Protein AF-0000000083443652 (afdb_homodimer)

Solvent-accessible surface area (backbone atoms only — not comparable to full-atom values): 72910 Å² total; per-residue (Å²): 125,75,72,61,59,56,52,53,52,51,52,49,53,51,47,50,50,49,46,50,53,53,48,50,60,57,50,59,64,58,65,67,64,69,67,85,77,68,82,63,79,66,76,68,73,77,71,80,55,88,65,65,78,68,72,81,66,88,36,38,79,45,77,55,96,65,18,32,38,30,29,36,41,83,21,50,70,29,50,38,45,69,39,74,90,41,44,60,47,72,66,53,52,65,68,66,54,56,77,68,73,74,62,78,68,75,81,45,46,48,71,64,49,57,76,60,78,91,79,51,70,69,61,56,60,67,68,55,70,59,64,73,60,50,53,52,38,54,53,52,36,63,71,63,52,78,52,66,75,44,57,54,55,50,61,64,58,48,53,56,52,52,54,46,31,76,74,41,57,84,78,49,56,38,26,53,49,17,34,53,31,32,45,48,24,51,42,29,44,39,43,50,70,62,62,60,39,42,77,74,38,54,68,66,59,48,50,50,30,52,50,41,36,57,50,23,54,55,47,28,47,50,21,37,38,75,59,40,60,75,61,28,42,71,50,30,67,54,18,53,49,31,51,49,52,55,49,60,71,73,37,77,86,21,50,64,34,50,36,53,50,48,52,53,51,49,52,40,37,49,39,42,34,43,44,42,36,34,84,80,38,86,88,43,49,53,38,54,26,46,42,39,23,40,38,42,53,47,48,52,49,50,36,43,51,34,16,56,73,58,16,50,83,59,80,88,52,74,56,62,33,59,46,53,79,46,61,38,58,57,57,90,68,58,45,86,81,37,81,67,78,67,81,59,52,58,79,88,60,85,46,66,40,41,53,46,47,46,44,41,46,36,47,53,44,35,45,53,40,51,53,55,69,57,30,59,55,86,77,52,68,67,57,50,52,50,50,50,52,52,38,52,52,35,58,63,68,48,52,76,88,52,51,75,66,55,70,83,77,39,73,86,52,55,56,68,58,53,49,51,13,49,51,47,50,48,54,50,30,51,36,43,29,60,59,18,50,82,36,29,69,53,17,78,82,35,69,89,29,39,65,28,28,51,48,19,53,49,26,27,45,52,48,34,50,49,50,44,52,48,55,59,32,37,32,92,91,35,79,32,30,82,53,37,72,76,51,53,78,72,41,51,65,55,47,41,34,28,50,46,51,51,42,48,55,48,47,53,27,56,75,69,64,60,69,75,44,72,64,56,52,52,48,51,51,37,51,54,54,34,42,65,61,29,56,68,38,39,65,67,29,72,64,28,39,50,45,45,53,51,49,49,55,46,54,46,53,55,57,53,51,58,57,59,71,60,62,77,75,69,67,77,76,78,85,73,81,79,81,69,88,71,80,89,91,72,95,69,95,82,93,81,92,79,90,92,83,92,83,86,90,84,92,83,86,90,85,85,88,91,82,87,90,86,90,78,87,77,81,84,86,69,81,82,66,75,89,63,73,86,66,63,66,68,70,69,59,127,76,73,61,59,56,54,54,53,50,50,49,51,52,49,49,52,49,48,50,51,52,50,51,59,57,50,61,64,59,64,66,63,69,68,83,76,69,82,61,78,65,78,67,72,76,72,78,55,92,64,64,78,69,72,82,65,88,35,38,78,43,79,54,94,65,18,31,39,28,29,36,41,83,20,50,70,30,48,38,46,68,39,74,88,39,45,61,48,72,66,54,52,65,69,66,54,56,77,69,72,73,60,79,69,73,81,47,46,48,73,64,50,58,77,58,78,90,78,51,72,68,61,56,60,68,68,56,70,60,65,73,59,49,52,53,38,54,53,51,36,64,72,62,51,78,52,65,74,47,58,54,56,50,59,65,58,47,52,54,51,51,53,46,32,76,75,42,56,84,77,49,54,39,27,53,49,18,34,54,30,30,46,46,23,52,41,28,43,40,44,49,69,62,63,58,39,42,77,74,38,53,68,66,58,49,51,49,30,53,50,40,36,56,51,24,56,55,48,29,46,49,21,36,38,74,58,39,62,75,62,28,42,69,50,32,68,54,18,51,50,33,50,50,52,54,47,59,70,75,37,77,87,21,49,62,36,50,36,53,50,49,51,52,52,49,53,39,37,47,41,42,33,42,44,44,37,33,84,82,38,87,86,44,48,52,39,54,24,48,43,40,23,41,37,42,53,47,49,52,50,51,37,44,50,34,16,57,73,57,16,50,84,61,80,88,50,76,57,62,33,60,44,52,79,46,61,38,56,59,57,89,68,56,44,87,81,37,81,66,78,67,81,58,52,57,80,87,58,85,46,66,40,42,51,46,47,45,44,42,47,37,48,52,43,34,44,51,39,50,53,55,69,56,31,59,56,85,78,51,68,68,57,49,52,51,50,50,51,51,39,51,50,35,58,64,66,47,51,77,87,51,51,76,67,55,71,83,76,39,72,87,51,55,58,68,58,54,49,51,12,48,52,46,51,48,56,52,30,52,36,42,28,60,59,18,49,83,34,29,69,53,17,78,82,36,69,89,29,40,65,29,26,53,48,19,54,50,28,26,45,52,48,33,50,49,49,44,53,49,54,59,32,37,34,89,91,35,80,33,30,84,54,35,74,77,50,52,79,73,41,51,65,54,48,43,34,28,50,47,52,51,43,49,55,48,48,52,28,57,76,68,64,59,71,77,44,71,66,55,53,52,48,51,52,39,50,54,54,36,41,65,62,30,56,61,34,38,72,65,29,72,66,27,40,51,45,46,52,51,49,49,56,45,54,47,50,57,56,53,50,59,57,58,68,62,64,76,73,68,67,86,77,81,82,81,84,83,87,80,86,66,94,76,88,82,91,88,82,79,92,82,89,71,90,83,80,85,90,82,90,83,91,85,90,85,86,90,78,86,84,79,84,77,85,78,87,74,78,86,83,65,80,84,62,77,88,60,73,84,63,62,67,68,69,63,49

Nearest PDB structures (foldseek):
  3w4t-assembly1_A  TM=1.484E-01  e=2.344E+00  Pyrococcus furiosus DSM 3638
  8fth-assembly1_A  TM=2.437E-01  e=9.246E+00  Thermochaetoides thermophila DSM 1495
  7a0g-assembly1_JJJ  TM=1.003E-01  e=9.627E+00  Serratia marcescens
  8fth-assembly1_A  TM=2.523E-01  e=7.714E+00  Thermochaetoides thermophila DSM 1495
  3w4t-assembly1_A  TM=1.481E-01  e=2.315E+00  Pyrococcus furiosus DSM 3638

pLDDT: mean 75.82, std 27.59, range [14.26, 98.56]

Secondary structure (DSSP, 8-state):
--SHHHHHHHHHHHHHHHHHHHHHHHHHHHTTS--TT-----------S----------EEEEETTEEEEE-TTSHHHHHHTSGGGTTHHHHHHHHS-----S----S-HHHH-------HHHHHHTSPPHHHHHHHHHHHHHH--SGGGGGS-HHHHHHHHHHHHH-GGGS-HHHHHHHHHHHHHHHHIIIIISSTTTTS-HHHHHHHHHHHHHHHHHHHHHHHHTTTTS--TTHHHHHHHHHHHHHHT-GGGHHHHHHHHHHHHHHHHHTTTTS-GGG-TTS-HHHHHHHHHHHHHHHHHHHHHHHHHT---S--GGG--PPPPPS--GGG--TT-SSPPPPPPTTS--HHHHHHHHHHHHHHHHHHHHHHT-SSPPPHHHHHHHHHHHHHHHHTS-GGGS---SGGGTTS-HHHHHHHHHHHHHHHHHHHHHHHHHHTGGGT-GGGHHHHHHHHHHHHHHHHHHHHHHHHTSTTSTTSTTHHHHHHHHHHHHHHHHHHHHHHHHHHHHHT-TTSHHHHHHHHHHHHHHHHHGGGTTT-HHHHHHHHHHHHHHHHHHHHHHHTTTTT------------------------------------------------------GGG--GGGGGGTT-/--SHHHHHHHHHHHHHHHHHHHHHHHHHHHTTS--TT-----------S----------EEEEETTEEEEE-TTSHHHHHHTSGGGTTHHHHHHHHS-----S----S-HHHH-------HHHHHHTSPPHHHHHHHHHHHHHH--SGGGGGS-HHHHHHHHHHHHH-GGGS-HHHHHHHHHHHHHHHHIIIIISSTTTTS-HHHHHHHHHHHHHHHHHHHHHHHHTTTTS--TTHHHHHHHHHHHHHHT-GGGHHHHHHHHHHHHHHHHHTTTTS-GGG-TTS-HHHHHHHHHHHHHHHHHHHHHHHHHT---S--GGG--PPPPPS--GGG--TT-SSPPPPPPTTS--HHHHHHHHHHHHHHHHHHHHHHT-SSPPPHHHHHHHHHHHHHHHHTS-GGGS---SGGGTTS-HHHHHHHHHHHHHHHHHHHHHHHHHHTGGGT-GGGHHHHHHHHHHHHHHHHHHHHHHHHTSTTSTTSTTHHHHHHHHHHHHHHHHHHHHHHHHHHHHHT-TTSHHHHHHHHHHHHHHHHHGGGTTT-HHHHHHHHHHHHHHHHHHHHHHHTTTTT-----------------------------------------------------GGGGTTGGGGGGTT-

Sequence (1274 aa):
MGTATRKIFQERIDQLESLVRSLLDKQQSKLNALSPDSVAFPMATDVAGDTDPLTYGVGSMNLENHESSYVESDHWKAILDEIGDLKGMVQQHLEDLGDPYTDPVLPGNDLFLLQTYSTTKMDIIATVPPRVVVDSMISKYFKWADMPVSLVIHRGVFFKQYEAFWEDPLSTSTMWLTILYGMMYTVAYCTLFINGDAGSLDETTASEYRSIVIISREKMIQCLRLGNYMKGAPHTIEALLAFLQTEYLQGEDTQHGCWQLTGVIIRVALKMGYHRDGSHFPIISVYEAEMRRRTWYILTQFDTASASQVGLPRIIKETQCDTAEPRNLLDNDFDDTSTVLPPARPQNEHTLAQFLVYKSRVVSVYGMICDFTTSSKQRDYEEAMRLDVLLNTAYAQKPPILELKSMQRSVLDGAELITRRIYMAMSYHHAQITLHRKFMILAKANSKYSISHTTCVNAATEMLQLHVELFEQCQPGRMLYTDRWKILSLVQSEFLLATTVLCFNLDDDIKKGLIGGKVATKSVEALERSRSVWEPQKVFSKEAQTALNTIDVVLGRLHSRSENDGADNAQPSEASVSFTSSVLADMSYGGGHSFDPPADQDRSQTEAFHSMQGSSVSTGFDAFFEMEQEWEGWLQLMGTATRKIFQERIDQLESLVRSLLDKQQSKLNALSPDSVAFPMATDVAGDTDPLTYGVGSMNLENHESSYVESDHWKAILDEIGDLKGMVQQHLEDLGDPYTDPVLPGNDLFLLQTYSTTKMDIIATVPPRVVVDSMISKYFKWADMPVSLVIHRGVFFKQYEAFWEDPLSTSTMWLTILYGMMYTVAYCTLFINGDAGSLDETTASEYRSIVIISREKMIQCLRLGNYMKGAPHTIEALLAFLQTEYLQGEDTQHGCWQLTGVIIRVALKMGYHRDGSHFPIISVYEAEMRRRTWYILTQFDTASASQVGLPRIIKETQCDTAEPRNLLDNDFDDTSTVLPPARPQNEHTLAQFLVYKSRVVSVYGMICDFTTSSKQRDYEEAMRLDVLLNTAYAQKPPILELKSMQRSVLDGAELITRRIYMAMSYHHAQITLHRKFMILAKANSKYSISHTTCVNAATEMLQLHVELFEQCQPGRMLYTDRWKILSLVQSEFLLATTVLCFNLDDDIKKGLIGGKVATKSVEALERSRSVWEPQKVFSKEAQTALNTIDVVLGRLHSRSENDGADNAQPSEASVSFTSSVLADMSYGGGHSFDPPADQDRSQTEAFHSMQGSSVSTGFDAFFEMEQEWEGWLQL

Foldseek 3Di:
DPVVVVVVVVVVVVVVVVVVVVVVVVVVVVVPPPPPPDPPPVPVPPPVDVQPCLPQFQFDWDQDPNDIATFFCLALLNLLCVLPVRNCVLVVVVVPPDVVPPPPLPLFLCLPPPDADADDLVRLLVPDDDPVVLVVLLVVLVVLPLALLCLLDQPVVLVVVVVVCVVPVVPDALLNVLLSLLSLLVSLLCCCPAQVCVVVDDPVVNVVSVVSNVSSLSSLSNSCVVNVLLPLDPNSLVSLVSNLVNLLSSADSHLVSSLVSLVSSVVSLVVNPLLEQQVVDPVAAPQRSLSSQSSVLVSLLSQLLSCNLSRHAGDDAPVSGDRDQHAQDHSVQDDPPDRDGDHGDDLVDDDSSLLSRLLSQLSNLLNVLSCQLRPSDRHDVVVLVVSVVSNVVSLVPHDPLLAADDPVVCVVPALSSNLSSVSSLLSSLLSLLSSLLSCQLVCVVPVVSVVSVVSNLVSLLVLLVVVLRLLVQCDPPHRCVSVNSVPPSSRLSSNLSSLSSLLSNLSSCLVVVVQDDPSNVSSLVSLVSSLVSLVQVCVPDSSSVSSNVSNCVSVVSVVVVVVVVPPPPVDPPDPDDPPPPDDDDDDDDDDDDDDDDDDDYDDYYDDYDDDDDDDDDDDDPDDPPDPPDDPPPVPRD/DPVVVVVVVVVVVVVVVVVVVVVVVVVVVPVVPPPPPDPPPVPVPPPVDVQPCLPQFQFDWDQDPNDIATFFCLALLNLLCVLPVRNCVLVVVVVPPDVVPPPPLPLFLCLPPPDADADDLVRLLVPDDDPVVLVVLLVVLVVLPLALLCLLDQPVVLVVVVVVCVVPVVPDALLNVLLSLLSLLVSLLCCCPAQVCVVVDDPVSNVVSVVSNVSSLSSLSNSCVVNVLLPLDPNSLVSLVSNLVNLLSSADSHLVSSLVSLVSSVVSLVVNVLLEQQVVDPVAAPQRSLSSQSSVLVSLLSQLLSCNLSNHAGDDAPVSGDRDQHAQDHSVQDDPPDRDGDHGDDLVDDDSSLLSRLLSQLSNLLNVLSCQLRPSDRHDVVVLVVSVVSNVVSLVVHDPLLAADDPVVCVVPALSSNLSSVSSLLSSLLSLLSSLLSCQLVCVVPVVSVVSVVSNLVSLLVLLVVVLRLLVQCDPPHRCVSVNSVRPSSCLSSNLSSLSSLLSNLSSCLVVVVQDDPSNVSSLVSLVSSLVSLVQVCVPDSSSVSSNVSNCVSVVSVVVVVVVVVPPPPDPDDDDDDPDPDDDDDDDDDDDDDPDDDDDDDDDDDDDDDDDDDDDDPDDSPDPPDVPDDPVPVPRD

InterPro domains:
  IPR007219 Xylanolytic transcriptional activator, regulatory domain [PF04082] (138-380)
  IPR007219 Xylanolytic transcriptional activator, regulatory domain [SM00906] (258-332)

Structure (mmCIF, N/CA/C/O backbone):
data_AF-0000000083443652-model_v1
#
loop_
_entity.id
_entity.type
_entity.pdbx_description
1 polymer 'Transcription factor domain-containing protein'
#
loop_
_atom_site.group_PDB
_atom_site.id
_atom_site.type_symbol
_atom_site.label_atom_id
_atom_site.label_alt_id
_atom_site.label_comp_id
_atom_site.label_asym_id
_atom_site.label_entity_id
_atom_site.label_seq_id
_atom_site.pdbx_PDB_ins_code
_atom_site.Cartn_x
_atom_site.Cartn_y
_atom_site.Cartn_z
_atom_site.occupancy
_atom_site.B_iso_or_equiv
_atom_site.auth_seq_id
_atom_site.auth_comp_id
_atom_site.auth_asym_id
_atom_site.auth_atom_id
_atom_site.pdbx_PDB_model_num
ATOM 1 N N . MET A 1 1 ? -48.156 -25.562 3.514 1 22.89 1 MET A N 1
ATOM 2 C CA . MET A 1 1 ? -48.625 -24.188 3.363 1 22.89 1 MET A CA 1
ATOM 3 C C . MET A 1 1 ? -47.469 -23.25 3.057 1 22.89 1 MET A C 1
ATOM 5 O O . MET A 1 1 ? -47.688 -22.094 2.688 1 22.89 1 MET A O 1
ATOM 9 N N . GLY A 1 2 ? -46.25 -23.719 3.549 1 28.42 2 GLY A N 1
ATOM 10 C CA . GLY A 1 2 ? -45.062 -22.922 3.705 1 28.42 2 GLY A CA 1
ATOM 11 C C . GLY A 1 2 ? -44.344 -22.656 2.391 1 28.42 2 GLY A C 1
ATOM 12 O O . GLY A 1 2 ? -43.281 -22 2.369 1 28.42 2 GLY A O 1
ATOM 13 N N . THR A 1 3 ? -44.594 -23.469 1.362 1 37.94 3 THR A N 1
ATOM 14 C CA . THR A 1 3 ? -43.938 -23.422 0.062 1 37.94 3 THR A CA 1
ATOM 15 C C . THR A 1 3 ? -44.375 -22.203 -0.731 1 37.94 3 THR A C 1
ATOM 17 O O . THR A 1 3 ? -43.656 -21.734 -1.618 1 37.94 3 THR A O 1
ATOM 20 N N . ALA A 1 4 ? -45.656 -21.844 -0.524 1 40.31 4 ALA A N 1
ATOM 21 C CA . ALA A 1 4 ? -46.344 -20.844 -1.345 1 40.31 4 ALA A CA 1
ATOM 22 C C . ALA A 1 4 ? -45.844 -19.438 -1.011 1 40.31 4 ALA A C 1
ATOM 24 O O . ALA A 1 4 ? -45.812 -18.562 -1.881 1 40.31 4 ALA A O 1
ATOM 25 N N . THR A 1 5 ? -45.469 -19.281 0.24 1 34.75 5 THR A N 1
ATOM 26 C CA . THR A 1 5 ? -45.156 -17.938 0.733 1 34.75 5 THR A CA 1
ATOM 27 C C . THR A 1 5 ? -43.781 -17.484 0.2 1 34.75 5 THR A C 1
ATOM 29 O O . THR A 1 5 ? -43.531 -16.297 0.088 1 34.75 5 THR A O 1
ATOM 32 N N . ARG A 1 6 ? -42.906 -18.516 -0.099 1 34.72 6 ARG A N 1
ATOM 33 C CA . ARG A 1 6 ? -41.594 -18.125 -0.578 1 34.72 6 ARG A CA 1
ATOM 34 C C . ARG A 1 6 ? -41.656 -17.609 -2.008 1 34.72 6 ARG A C 1
ATOM 36 O O . ARG A 1 6 ? -40.781 -16.844 -2.434 1 34.72 6 ARG A O 1
ATOM 43 N N . LYS A 1 7 ? -42.688 -18.125 -2.793 1 39 7 LYS A N 1
ATOM 44 C CA . LYS A 1 7 ? -42.812 -17.719 -4.188 1 39 7 LYS A CA 1
ATOM 45 C C . LYS A 1 7 ? -43.25 -16.266 -4.293 1 39 7 LYS A C 1
ATOM 47 O O . LYS A 1 7 ? -42.75 -15.523 -5.152 1 39 7 LYS A O 1
ATOM 52 N N . ILE A 1 8 ? -44.062 -15.961 -3.371 1 40.75 8 ILE A N 1
ATOM 53 C CA . ILE A 1 8 ? -44.625 -14.609 -3.416 1 40.75 8 ILE A CA 1
ATOM 54 C C . ILE A 1 8 ? -43.531 -13.594 -3.076 1 40.75 8 ILE A C 1
ATOM 56 O O . ILE A 1 8 ? -43.406 -12.555 -3.725 1 40.75 8 ILE A O 1
ATOM 60 N N . PHE A 1 9 ? -42.625 -14.047 -2.08 1 38.84 9 PHE A N 1
ATOM 61 C CA . PHE A 1 9 ? -41.594 -13.078 -1.689 1 38.84 9 PHE A CA 1
ATOM 62 C C . PHE A 1 9 ? -40.562 -12.938 -2.781 1 38.84 9 PHE A C 1
ATOM 64 O O . PHE A 1 9 ? -40.094 -11.828 -3.064 1 38.84 9 PHE A O 1
ATOM 71 N N . GLN A 1 10 ? -40.312 -13.961 -3.543 1 40.28 10 GLN A N 1
ATOM 72 C CA . GLN A 1 10 ? -39.375 -13.891 -4.652 1 40.28 10 GLN A CA 1
ATOM 73 C C . GLN A 1 10 ? -39.938 -13.07 -5.809 1 40.28 10 GLN A C 1
ATOM 75 O O . GLN A 1 10 ? -39.219 -12.289 -6.43 1 40.28 10 GLN A O 1
ATOM 80 N N . GLU A 1 11 ? -41.188 -13.141 -6.078 1 45.59 11 GLU A N 1
ATOM 81 C CA . GLU A 1 11 ? -41.812 -12.336 -7.125 1 45.59 11 GLU A CA 1
ATOM 82 C C . GLU A 1 11 ? -41.812 -10.859 -6.762 1 45.59 11 GLU A C 1
ATOM 84 O O . GLU A 1 11 ? -41.594 -10 -7.621 1 45.59 11 GLU A O 1
ATOM 89 N N . ARG A 1 12 ? -41.969 -10.648 -5.426 1 42.22 12 ARG A N 1
ATOM 90 C CA . ARG A 1 12 ? -41.938 -9.25 -4.988 1 42.22 12 ARG A CA 1
ATOM 91 C C . ARG A 1 12 ? -40.531 -8.688 -5.082 1 42.22 12 ARG A C 1
ATOM 93 O O . ARG A 1 12 ? -40.344 -7.539 -5.496 1 42.22 12 ARG A O 1
ATOM 100 N N . ILE A 1 13 ? -39.562 -9.531 -4.832 1 42.56 13 ILE A N 1
ATOM 101 C CA . ILE A 1 13 ? -38.156 -9.07 -4.953 1 42.56 13 ILE A CA 1
ATOM 102 C C . ILE A 1 13 ? -37.812 -8.867 -6.43 1 42.56 13 ILE A C 1
ATOM 104 O O . ILE A 1 13 ? -37.219 -7.855 -6.793 1 42.56 13 ILE A O 1
ATOM 108 N N . ASP A 1 14 ? -38.375 -9.68 -7.281 1 47.47 14 ASP A N 1
ATOM 109 C CA . ASP A 1 14 ? -38.156 -9.492 -8.719 1 47.47 14 ASP A CA 1
ATOM 110 C C . ASP A 1 14 ? -38.875 -8.227 -9.203 1 47.47 14 ASP A C 1
ATOM 112 O O . ASP A 1 14 ? -38.312 -7.477 -10.016 1 47.47 14 ASP A O 1
ATOM 116 N N . GLN A 1 15 ? -40.031 -7.969 -8.711 1 47.75 15 GLN A N 1
ATOM 117 C CA . GLN A 1 15 ? -40.75 -6.773 -9.102 1 47.75 15 GLN A CA 1
ATOM 118 C C . GLN A 1 15 ? -40.094 -5.512 -8.57 1 47.75 15 GLN A C 1
ATOM 120 O O . GLN A 1 15 ? -39.969 -4.516 -9.289 1 47.75 15 GLN A O 1
ATOM 125 N N . LEU A 1 16 ? -39.625 -5.637 -7.316 1 43.16 16 LEU A N 1
ATOM 126 C CA . LEU A 1 16 ? -38.938 -4.469 -6.766 1 43.16 16 LEU A CA 1
ATOM 127 C C . LEU A 1 16 ? -37.594 -4.227 -7.473 1 43.16 16 LEU A C 1
ATOM 129 O O . LEU A 1 16 ? -37.25 -3.084 -7.773 1 43.16 16 LEU A O 1
ATOM 133 N N . GLU A 1 17 ? -37 -5.25 -7.922 1 42.5 17 GLU A N 1
ATOM 134 C CA . GLU A 1 17 ? -35.781 -5.098 -8.711 1 42.5 17 GLU A CA 1
ATOM 135 C C . GLU A 1 17 ? -36.062 -4.551 -10.102 1 42.5 17 GLU A C 1
ATOM 137 O O . GLU A 1 17 ? -35.344 -3.711 -10.617 1 42.5 17 GLU A O 1
ATOM 142 N N . SER A 1 18 ? -37.156 -4.961 -10.633 1 44.72 18 SER A N 1
ATOM 143 C CA . SER A 1 18 ? -37.594 -4.379 -11.898 1 44.72 18 SER A CA 1
ATOM 144 C C . SER A 1 18 ? -37.969 -2.912 -11.734 1 44.72 18 SER A C 1
ATOM 146 O O . SER A 1 18 ? -37.688 -2.084 -12.594 1 44.72 18 SER A O 1
ATOM 148 N N . LEU A 1 19 ? -38.656 -2.643 -10.617 1 41.88 19 LEU A N 1
ATOM 149 C CA . LEU A 1 19 ? -39.031 -1.259 -10.359 1 41.88 19 LEU A CA 1
ATOM 150 C C . LEU A 1 19 ? -37.812 -0.399 -10.078 1 41.88 19 LEU A C 1
ATOM 152 O O . LEU A 1 19 ? -37.688 0.726 -10.57 1 41.88 19 LEU A O 1
ATOM 156 N N . VAL A 1 20 ? -36.906 -0.936 -9.367 1 40.09 20 VAL A N 1
ATOM 157 C CA . VAL A 1 20 ? -35.688 -0.189 -9.109 1 40.09 20 VAL A CA 1
ATOM 158 C C . VAL A 1 20 ? -34.906 -0.02 -10.414 1 40.09 20 VAL A C 1
ATOM 160 O O . VAL A 1 20 ? -34.375 1.059 -10.688 1 40.09 20 VAL A O 1
ATOM 163 N N . ARG A 1 21 ? -34.906 -0.951 -11.328 1 41.44 21 ARG A N 1
ATOM 164 C CA . ARG A 1 21 ? -34.312 -0.77 -12.648 1 41.44 21 ARG A CA 1
ATOM 165 C C . ARG A 1 21 ? -35.062 0.299 -13.438 1 41.44 21 ARG A C 1
ATOM 167 O O . ARG A 1 21 ? -34.438 1.138 -14.094 1 41.44 21 ARG A O 1
ATOM 174 N N . SER A 1 22 ? -36.344 0.286 -13.367 1 42.5 22 SER A N 1
ATOM 175 C CA . SER A 1 22 ? -37.125 1.284 -14.086 1 42.5 22 SER A CA 1
ATOM 176 C C . SER A 1 22 ? -36.969 2.67 -13.469 1 42.5 22 SER A C 1
ATOM 178 O O . SER A 1 22 ? -36.969 3.674 -14.188 1 42.5 22 SER A O 1
ATOM 180 N N . LEU A 1 23 ? -36.906 2.721 -12.172 1 37.34 23 LEU A N 1
ATOM 181 C CA . LEU A 1 23 ? -36.719 4.02 -11.539 1 37.34 23 LEU A CA 1
ATOM 182 C C . LEU A 1 23 ? -35.281 4.52 -11.734 1 37.34 23 LEU A C 1
ATOM 184 O O . LEU A 1 23 ? -35.062 5.719 -11.914 1 37.34 23 LEU A O 1
ATOM 188 N N . LEU A 1 24 ? -34.406 3.674 -11.797 1 35.72 24 LEU A N 1
ATOM 189 C CA . LEU A 1 24 ? -33.031 4.07 -12.117 1 35.72 24 LEU A CA 1
ATOM 190 C C . LEU A 1 24 ? -32.906 4.562 -13.555 1 35.72 24 LEU A C 1
ATOM 192 O O . LEU A 1 24 ? -32.188 5.52 -13.836 1 35.72 24 LEU A O 1
ATOM 196 N N . ASP A 1 25 ? -33.625 4.066 -14.469 1 36.25 25 ASP A N 1
ATOM 197 C CA . ASP A 1 25 ? -33.688 4.598 -15.828 1 36.25 25 ASP A CA 1
ATOM 198 C C . ASP A 1 25 ? -34.25 6.004 -15.844 1 36.25 25 ASP A C 1
ATOM 200 O O . ASP A 1 25 ? -33.844 6.852 -16.625 1 36.25 25 ASP A O 1
ATOM 204 N N . LYS A 1 26 ? -35.281 6.301 -15.094 1 36.62 26 LYS A N 1
ATOM 205 C CA . LYS A 1 26 ? -35.875 7.637 -15.117 1 36.62 26 LYS A CA 1
ATOM 206 C C . LYS A 1 26 ? -35 8.648 -14.414 1 36.62 26 LYS A C 1
ATOM 208 O O . LYS A 1 26 ? -35 9.836 -14.766 1 36.62 26 LYS A O 1
ATOM 213 N N . GLN A 1 27 ? -34.375 8.242 -13.281 1 32.72 27 GLN A N 1
ATOM 214 C CA . GLN A 1 27 ? -33.531 9.203 -12.594 1 32.72 27 GLN A CA 1
ATOM 215 C C . GLN A 1 27 ? -32.219 9.461 -13.367 1 32.72 27 GLN A C 1
ATOM 217 O O . GLN A 1 27 ? -31.531 10.438 -13.109 1 32.72 27 GLN A O 1
ATOM 222 N N . GLN A 1 28 ? -31.766 8.648 -14.25 1 34.38 28 GLN A N 1
ATOM 223 C CA . GLN A 1 28 ? -30.656 9.023 -15.109 1 34.38 28 GLN A CA 1
ATOM 224 C C . GLN A 1 28 ? -31.016 10.227 -15.984 1 34.38 28 GLN A C 1
ATOM 226 O O . GLN A 1 28 ? -30.125 10.93 -16.469 1 34.38 28 GLN A O 1
ATOM 231 N N . SER A 1 29 ? -32.219 10.383 -16.344 1 31.92 29 SER A N 1
ATOM 232 C CA . SER A 1 29 ? -32.531 11.547 -17.156 1 31.92 29 SER A CA 1
ATOM 233 C C . SER A 1 29 ? -32.406 12.836 -16.344 1 31.92 29 SER A C 1
ATOM 235 O O . SER A 1 29 ? -32.062 13.883 -16.891 1 31.92 29 SER A O 1
ATOM 237 N N . LYS A 1 30 ? -32.875 12.891 -15.125 1 30.58 30 LYS A N 1
ATOM 238 C CA . LYS A 1 30 ? -32.844 14.156 -14.391 1 30.58 30 LYS A CA 1
ATOM 239 C C . LYS A 1 30 ? -31.453 14.398 -13.805 1 30.58 30 LYS A C 1
ATOM 241 O O . LYS A 1 30 ? -31.188 15.445 -13.211 1 30.58 30 LYS A O 1
ATOM 246 N N . LEU A 1 31 ? -30.703 13.383 -13.523 1 30.8 31 LEU A N 1
ATOM 247 C CA . LEU A 1 31 ? -29.422 13.719 -12.906 1 30.8 31 LEU A CA 1
ATOM 248 C C . LEU A 1 31 ? -28.531 14.477 -13.891 1 30.8 31 LEU A C 1
ATOM 250 O O . LEU A 1 31 ? -27.375 14.781 -13.578 1 30.8 31 LEU A O 1
ATOM 254 N N . ASN A 1 32 ? -28.922 14.586 -15.148 1 27.59 32 ASN A N 1
ATOM 255 C CA . ASN A 1 32 ? -28.141 15.508 -15.953 1 27.59 32 ASN A CA 1
ATOM 256 C C . ASN A 1 32 ? -28.25 16.938 -15.445 1 27.59 32 ASN A C 1
ATOM 258 O O . ASN A 1 32 ? -27.906 17.891 -16.156 1 27.59 32 ASN A O 1
ATOM 262 N N . ALA A 1 33 ? -29.219 17.266 -14.656 1 28.06 33 ALA A N 1
ATOM 263 C CA . ALA A 1 33 ? -29.25 18.688 -14.32 1 28.06 33 ALA A CA 1
ATOM 264 C C . ALA A 1 33 ? -28.078 19.047 -13.406 1 28.06 33 ALA A C 1
ATOM 266 O O . ALA A 1 33 ? -27.984 18.547 -12.281 1 28.06 33 ALA A O 1
ATOM 267 N N . LEU A 1 34 ? -26.875 19.469 -13.898 1 28.08 34 LEU A N 1
ATOM 268 C CA . LEU A 1 34 ? -25.672 20.125 -13.422 1 28.08 34 LEU A CA 1
ATOM 269 C C . LEU A 1 34 ? -25.984 21.109 -12.305 1 28.08 34 LEU A C 1
ATOM 271 O O . LEU A 1 34 ? -26.734 22.078 -12.508 1 28.08 34 LEU A O 1
ATOM 275 N N . SER A 1 35 ? -26.203 20.609 -11.18 1 27.59 35 SER A N 1
ATOM 276 C CA . SER A 1 35 ? -26.109 21.797 -10.336 1 27.59 35 SER A CA 1
ATOM 277 C C . SER A 1 35 ? -24.859 22.609 -10.648 1 27.59 35 SER A C 1
ATOM 279 O O . SER A 1 35 ? -23.812 22.031 -10.984 1 27.59 35 SER A O 1
ATOM 281 N N . PRO A 1 36 ? -24.922 23.969 -10.977 1 28.89 36 PRO A N 1
ATOM 282 C CA . PRO A 1 36 ? -23.844 24.875 -11.391 1 28.89 36 PRO A CA 1
ATOM 283 C C . PRO A 1 36 ? -22.547 24.656 -10.617 1 28.89 36 PRO A C 1
ATOM 285 O O . PRO A 1 36 ? -21.469 24.906 -11.141 1 28.89 36 PRO A O 1
ATOM 288 N N . ASP A 1 37 ? -22.625 24.516 -9.273 1 28.62 37 ASP A N 1
ATOM 289 C CA . ASP A 1 37 ? -21.516 25.016 -8.469 1 28.62 37 ASP A CA 1
ATOM 290 C C . ASP A 1 37 ? -20.391 23.969 -8.375 1 28.62 37 ASP A C 1
ATOM 292 O O . ASP A 1 37 ? -19.422 24.156 -7.645 1 28.62 37 ASP A O 1
ATOM 296 N N . SER A 1 38 ? -20.672 22.656 -8.531 1 30.52 38 SER A N 1
ATOM 297 C CA . SER A 1 38 ? -19.562 21.797 -8.109 1 30.52 38 SER A CA 1
ATOM 298 C C . SER A 1 38 ? -18.469 21.734 -9.18 1 30.52 38 SER A C 1
ATOM 300 O O . SER A 1 38 ? -18.766 21.531 -10.359 1 30.52 38 SER A O 1
ATOM 302 N N . VAL A 1 39 ? -17.406 22.453 -9.047 1 28.81 39 VAL A N 1
ATOM 303 C CA . VAL A 1 39 ? -16.219 22.438 -9.906 1 28.81 39 VAL A CA 1
ATOM 304 C C . VAL A 1 39 ? -15.82 20.984 -10.195 1 28.81 39 VAL A C 1
ATOM 306 O O . VAL A 1 39 ? -15.094 20.375 -9.406 1 28.81 39 VAL A O 1
ATOM 309 N N . ALA A 1 40 ? -16.547 20.016 -10.359 1 31.77 40 ALA A N 1
ATOM 310 C CA . ALA A 1 40 ? -16.031 18.797 -11 1 31.77 40 ALA A CA 1
ATOM 311 C C . ALA A 1 40 ? -15.219 19.141 -12.242 1 31.77 40 ALA A C 1
ATOM 313 O O . ALA A 1 40 ? -15.625 19.984 -13.047 1 31.77 40 ALA A O 1
ATOM 314 N N . PHE A 1 41 ? -13.914 19.078 -12.312 1 29.55 41 PHE A N 1
ATOM 315 C CA . PHE A 1 41 ? -13.102 19.234 -13.516 1 29.55 41 PHE A CA 1
ATOM 316 C C . PHE A 1 41 ? -13.812 18.625 -14.727 1 29.55 41 PHE A C 1
ATOM 318 O O . PHE A 1 41 ? -14.32 17.5 -14.656 1 29.55 41 PHE A O 1
ATOM 325 N N . PRO A 1 42 ? -14.414 19.391 -15.531 1 33.53 42 PRO A N 1
ATOM 326 C CA . PRO A 1 42 ? -14.969 18.984 -16.828 1 33.53 42 PRO A CA 1
ATOM 327 C C . PRO A 1 42 ? -14 18.109 -17.625 1 33.53 42 PRO A C 1
ATOM 329 O O . PRO A 1 42 ? -14.109 18.047 -18.859 1 33.53 42 PRO A O 1
ATOM 332 N N . MET A 1 43 ? -12.969 17.594 -17.062 1 31.3 43 MET A N 1
ATOM 333 C CA . MET A 1 43 ? -12.227 16.953 -18.141 1 31.3 43 MET A CA 1
ATOM 334 C C . MET A 1 43 ? -13.102 15.945 -18.875 1 31.3 43 MET A C 1
ATOM 336 O O . MET A 1 43 ? -12.602 15.078 -19.594 1 31.3 43 MET A O 1
ATOM 340 N N . ALA A 1 44 ? -14.297 15.68 -18.375 1 30.27 44 ALA A N 1
ATOM 341 C CA . ALA A 1 44 ? -14.969 14.711 -19.234 1 30.27 44 ALA A CA 1
ATOM 342 C C . ALA A 1 44 ? -15.305 15.328 -20.594 1 30.27 44 ALA A C 1
ATOM 344 O O . ALA A 1 44 ? -16.094 16.266 -20.672 1 30.27 44 ALA A O 1
ATOM 345 N N . THR A 1 45 ? -14.344 15.445 -21.531 1 30.78 45 THR A N 1
ATOM 346 C CA . THR A 1 45 ? -14.758 15.609 -22.906 1 30.78 45 THR A CA 1
ATOM 347 C C . THR A 1 45 ? -15.984 14.75 -23.219 1 30.78 45 THR A C 1
ATOM 349 O O . THR A 1 45 ? -15.984 13.547 -22.969 1 30.78 45 THR A O 1
ATOM 352 N N . ASP A 1 46 ? -17.094 15.336 -23.297 1 32.16 46 ASP A N 1
ATOM 353 C CA . ASP A 1 46 ? -18.328 14.836 -23.875 1 32.16 46 ASP A CA 1
ATOM 354 C C . ASP A 1 46 ? -18.078 14.25 -25.266 1 32.16 46 ASP A C 1
ATOM 356 O O . ASP A 1 46 ? -18.234 14.945 -26.281 1 32.16 46 ASP A O 1
ATOM 360 N N . VAL A 1 47 ? -17.125 13.547 -25.625 1 31.14 47 VAL A N 1
ATOM 361 C CA . VAL A 1 47 ? -17.359 12.922 -26.938 1 31.14 47 VAL A CA 1
ATOM 362 C C . VAL A 1 47 ? -18.672 12.141 -26.891 1 31.14 47 VAL A C 1
ATOM 364 O O . VAL A 1 47 ? -18.781 11.141 -26.188 1 31.14 47 VAL A O 1
ATOM 367 N N . ALA A 1 48 ? -19.812 12.719 -27.203 1 32.19 48 ALA A N 1
ATOM 368 C CA . ALA A 1 48 ? -21.125 12.172 -27.531 1 32.19 48 ALA A CA 1
ATOM 369 C C . ALA A 1 48 ? -21 10.953 -28.438 1 32.19 48 ALA A C 1
ATOM 371 O O . ALA A 1 48 ? -21.641 10.883 -29.484 1 32.19 48 ALA A O 1
ATOM 372 N N . GLY A 1 49 ? -19.766 10.375 -28.703 1 31.31 49 GLY A N 1
ATOM 373 C CA . GLY A 1 49 ? -19.953 9.18 -29.5 1 31.31 49 GLY A CA 1
ATOM 374 C C . GLY A 1 49 ? -20.938 8.195 -28.891 1 31.31 49 GLY A C 1
ATOM 375 O O . GLY A 1 49 ? -21.25 8.289 -27.703 1 31.31 49 GLY A O 1
ATOM 376 N N . ASP A 1 50 ? -21.688 7.473 -29.672 1 35.25 50 ASP A N 1
ATOM 377 C CA . ASP A 1 50 ? -22.5 6.312 -29.328 1 35.25 50 ASP A CA 1
ATOM 378 C C . ASP A 1 50 ? -21.875 5.539 -28.156 1 35.25 50 ASP A C 1
ATOM 380 O O . ASP A 1 50 ? -21.078 4.625 -28.375 1 35.25 50 ASP A O 1
ATOM 384 N N . THR A 1 51 ? -21.438 6.27 -27.234 1 39.34 51 THR A N 1
ATOM 385 C CA . THR A 1 51 ? -20.812 5.617 -26.078 1 39.34 51 THR A CA 1
ATOM 386 C C . THR A 1 51 ? -21.719 4.508 -25.547 1 39.34 51 THR A C 1
ATOM 388 O O . THR A 1 51 ? -22.844 4.77 -25.109 1 39.34 51 THR A O 1
ATOM 391 N N . ASP A 1 52 ? -21.734 3.42 -26.125 1 41.19 52 ASP A N 1
ATOM 392 C CA . ASP A 1 52 ? -22.344 2.211 -25.578 1 41.19 52 ASP A CA 1
ATOM 393 C C . ASP A 1 52 ? -22.281 2.207 -24.047 1 41.19 52 ASP A C 1
ATOM 395 O O . ASP A 1 52 ? -21.281 2.602 -23.469 1 41.19 52 ASP A O 1
ATOM 399 N N . PRO A 1 53 ? -23.375 2.281 -23.438 1 45.03 53 PRO A N 1
ATOM 400 C CA . PRO A 1 53 ? -23.422 2.271 -21.969 1 45.03 53 PRO A CA 1
ATOM 401 C C . PRO A 1 53 ? -22.469 1.25 -21.359 1 45.03 53 PRO A C 1
ATOM 403 O O . PRO A 1 53 ? -22.828 0.083 -21.188 1 45.03 53 PRO A O 1
ATOM 406 N N . LEU A 1 54 ? -21.297 1.265 -21.812 1 50.06 54 LEU A N 1
ATOM 407 C CA . LEU A 1 54 ? -20.422 0.371 -21.078 1 50.06 54 LEU A CA 1
ATOM 408 C C . LEU A 1 54 ? -20.703 0.453 -19.578 1 50.06 54 LEU A C 1
ATOM 410 O O . LEU A 1 54 ? -20.656 1.535 -18.984 1 50.06 54 LEU A O 1
ATOM 414 N N . THR A 1 55 ? -21.609 -0.382 -19.156 1 50.06 55 THR A N 1
ATOM 415 C CA . THR A 1 55 ? -22.078 -0.496 -17.781 1 50.06 55 THR A CA 1
ATOM 416 C C . THR A 1 55 ? -20.906 -0.478 -16.812 1 50.06 55 THR A C 1
ATOM 418 O O . THR A 1 55 ? -19.906 -1.186 -17 1 50.06 55 THR A O 1
ATOM 421 N N . TYR A 1 56 ? -20.719 0.545 -16.141 1 56.19 56 TYR A N 1
ATOM 422 C CA . TYR A 1 56 ? -19.906 0.762 -14.953 1 56.19 56 TYR A CA 1
ATOM 423 C C . TYR A 1 56 ? -20.078 -0.386 -13.961 1 56.19 56 TYR A C 1
ATOM 425 O O . TYR A 1 56 ? -21.188 -0.662 -13.5 1 56.19 56 TYR A O 1
ATOM 433 N N . GLY A 1 57 ? -19.094 -1.418 -13.969 1 67.25 57 GLY A N 1
ATOM 434 C CA . GLY A 1 57 ? -19.172 -2.484 -12.984 1 67.25 57 GLY A CA 1
ATOM 435 C C . GLY A 1 57 ? -18.516 -2.125 -11.664 1 67.25 57 GLY A C 1
ATOM 436 O O . GLY A 1 57 ? -17.312 -1.9 -11.609 1 67.25 57 GLY A O 1
ATOM 437 N N . VAL A 1 58 ? -19.328 -1.838 -10.555 1 74.44 58 VAL A N 1
ATOM 438 C CA . VAL A 1 58 ? -18.859 -1.336 -9.266 1 74.44 58 VAL A CA 1
ATOM 439 C C . VAL A 1 58 ? -18.281 -2.486 -8.445 1 74.44 58 VAL A C 1
ATOM 441 O O . VAL A 1 58 ? -17.672 -2.264 -7.395 1 74.44 58 VAL A O 1
ATOM 444 N N . GLY A 1 59 ? -18.344 -3.701 -8.844 1 86.75 59 GLY A N 1
ATOM 445 C CA . GLY A 1 59 ? -17.844 -4.805 -8.031 1 86.75 59 GLY A CA 1
ATOM 446 C C . GLY A 1 59 ? -18.906 -5.371 -7.102 1 86.75 59 GLY A C 1
ATOM 447 O O . GLY A 1 59 ? -20.109 -5.223 -7.352 1 86.75 59 GLY A O 1
ATOM 448 N N . SER A 1 60 ? -18.422 -6.098 -6.113 1 89.06 60 SER A N 1
ATOM 449 C CA . SER A 1 60 ? -19.344 -6.754 -5.191 1 89.06 60 SER A CA 1
ATOM 450 C C . SER A 1 60 ? -18.906 -6.551 -3.742 1 89.06 60 SER A C 1
ATOM 452 O O . SER A 1 60 ? -17.719 -6.609 -3.426 1 89.06 60 SER A O 1
ATOM 454 N N . MET A 1 61 ? -19.906 -6.176 -2.896 1 88.94 61 MET A N 1
ATOM 455 C CA . MET A 1 61 ? -19.688 -6.012 -1.462 1 88.94 61 MET A CA 1
ATOM 456 C C . MET A 1 61 ? -20.375 -7.117 -0.675 1 88.94 61 MET A C 1
ATOM 458 O O . MET A 1 61 ? -21.516 -7.473 -0.973 1 88.94 61 MET A O 1
ATOM 462 N N . ASN A 1 62 ? -19.594 -7.652 0.198 1 85.44 62 ASN A N 1
ATOM 463 C CA . ASN A 1 62 ? -20.141 -8.703 1.047 1 85.44 62 ASN A CA 1
ATOM 464 C C . ASN A 1 62 ? -20.031 -8.352 2.527 1 85.44 62 ASN A C 1
ATOM 466 O O . ASN A 1 62 ? -19 -7.816 2.959 1 85.44 62 ASN A O 1
ATOM 470 N N . LEU A 1 63 ? -21.141 -8.477 3.254 1 80.75 63 LEU A N 1
ATOM 471 C CA . LEU A 1 63 ? -21.156 -8.305 4.703 1 80.75 63 LEU A CA 1
ATOM 472 C C . LEU A 1 63 ? -21.406 -9.633 5.406 1 80.75 63 LEU A C 1
ATOM 474 O O . LEU A 1 63 ? -22.484 -10.227 5.25 1 80.75 63 LEU A O 1
ATOM 478 N N . GLU A 1 64 ? -20.312 -10.211 5.883 1 74.06 64 GLU A N 1
ATOM 479 C CA . GLU A 1 64 ? -20.422 -11.461 6.633 1 74.06 64 GLU A CA 1
ATOM 480 C C . GLU A 1 64 ? -19.969 -11.281 8.078 1 74.06 64 GLU A C 1
ATOM 482 O O . GLU A 1 64 ? -18.844 -10.844 8.328 1 74.06 64 GLU A O 1
ATOM 487 N N . ASN A 1 65 ? -20.703 -11.703 9.07 1 72.31 65 ASN A N 1
ATOM 488 C CA . ASN A 1 65 ? -20.375 -11.586 10.492 1 72.31 65 ASN A CA 1
ATOM 489 C C . ASN A 1 65 ? -19.906 -10.18 10.844 1 72.31 65 ASN A C 1
ATOM 491 O O . ASN A 1 65 ? -18.875 -10.016 11.508 1 72.31 65 ASN A O 1
ATOM 495 N N . HIS A 1 66 ? -20.484 -9.234 10.273 1 77.38 66 HIS A N 1
ATOM 496 C CA . HIS A 1 66 ? -20.25 -7.816 10.516 1 77.38 66 HIS A CA 1
ATOM 497 C C . HIS A 1 66 ? -18.922 -7.359 9.914 1 77.38 66 HIS A C 1
ATOM 499 O O . HIS A 1 66 ? -18.469 -6.246 10.18 1 77.38 66 HIS A O 1
ATOM 505 N N . GLU A 1 67 ? -18.344 -8.281 9.141 1 85.25 67 GLU A N 1
ATOM 506 C CA . GLU A 1 67 ? -17.125 -7.926 8.438 1 85.25 67 GLU A CA 1
ATOM 507 C C . GLU A 1 67 ? -17.406 -7.555 6.984 1 85.25 67 GLU A C 1
ATOM 509 O O . GLU A 1 67 ? -18.203 -8.211 6.316 1 85.25 67 GLU A O 1
ATOM 514 N N . SER A 1 68 ? -16.859 -6.461 6.633 1 88.44 68 SER A N 1
ATOM 515 C CA . SER A 1 68 ? -17.062 -5.996 5.27 1 88.44 68 SER A CA 1
ATOM 516 C C . SER A 1 68 ? -15.906 -6.402 4.363 1 88.44 68 SER A C 1
ATOM 518 O O . SER A 1 68 ? -14.742 -6.316 4.758 1 88.44 68 SER A O 1
ATOM 520 N N . SER A 1 69 ? -16.25 -6.988 3.254 1 90.12 69 SER A N 1
ATOM 521 C CA . SER A 1 69 ? -15.258 -7.332 2.238 1 90.12 69 SER A CA 1
ATOM 522 C C . SER A 1 69 ? -15.734 -6.93 0.846 1 90.12 69 SER A C 1
ATOM 524 O O . SER A 1 69 ? -16.922 -7.012 0.544 1 90.12 69 SER A O 1
ATOM 526 N N . TYR A 1 70 ? -14.898 -6.445 0.076 1 93.19 70 TYR A N 1
ATOM 527 C CA . TYR A 1 70 ? -15.18 -5.961 -1.27 1 93.19 70 TYR A CA 1
ATOM 528 C C . TYR A 1 70 ? -14.273 -6.629 -2.295 1 93.19 70 TYR A C 1
ATOM 530 O O . TYR A 1 70 ? -13.133 -6.965 -1.994 1 93.19 70 TYR A O 1
ATOM 538 N N . VAL A 1 71 ? -14.805 -6.875 -3.486 1 92.75 71 VAL A N 1
ATOM 539 C CA . VAL A 1 71 ? -14.008 -7.324 -4.621 1 92.75 71 VAL A CA 1
ATOM 540 C C . VAL A 1 71 ? -14.375 -6.516 -5.863 1 92.75 71 VAL A C 1
ATOM 542 O O . VAL A 1 71 ? -15.531 -6.137 -6.047 1 92.75 71 VAL A O 1
ATOM 545 N N . GLU A 1 72 ? -13.398 -6.266 -6.723 1 92.81 72 GLU A N 1
ATOM 546 C CA . GLU A 1 72 ? -13.602 -5.527 -7.965 1 92.81 72 GLU A CA 1
ATOM 547 C C . GLU A 1 72 ? -14.469 -6.316 -8.938 1 92.81 72 GLU A C 1
ATOM 549 O O . GLU A 1 72 ? -14.664 -7.523 -8.773 1 92.81 72 GLU A O 1
ATOM 554 N N . SER A 1 73 ? -14.969 -5.668 -9.945 1 88.06 73 SER A N 1
ATOM 555 C CA . SER A 1 73 ? -15.953 -6.227 -10.875 1 88.06 73 SER A CA 1
ATOM 556 C C . SER A 1 73 ? -15.336 -7.332 -11.727 1 88.06 73 SER A C 1
ATOM 558 O O . SER A 1 73 ? -16.047 -8.172 -12.273 1 88.06 73 SER A O 1
ATOM 560 N N . ASP A 1 74 ? -14.016 -7.363 -11.812 1 88.69 74 ASP A N 1
ATOM 561 C CA . ASP A 1 74 ? -13.367 -8.359 -12.672 1 88.69 74 ASP A CA 1
ATOM 562 C C . ASP A 1 74 ? -13.086 -9.648 -11.898 1 88.69 74 ASP A C 1
ATOM 564 O O . ASP A 1 74 ? -12.688 -10.648 -12.484 1 88.69 74 ASP A O 1
ATOM 568 N N . HIS A 1 75 ? -13.336 -9.641 -10.648 1 91.12 75 HIS A N 1
ATOM 569 C CA . HIS A 1 75 ? -13.133 -10.82 -9.812 1 91.12 75 HIS A CA 1
ATOM 570 C C . HIS A 1 75 ? -14.25 -11.844 -10.008 1 91.12 75 HIS A C 1
ATOM 572 O O . HIS A 1 75 ? -15.406 -11.461 -10.234 1 91.12 75 HIS A O 1
ATOM 578 N N . TRP A 1 76 ? -13.938 -13.078 -9.945 1 89.62 76 TRP A N 1
ATOM 579 C CA . TRP A 1 76 ? -14.898 -14.133 -10.227 1 89.62 76 TRP A CA 1
ATOM 580 C C . TRP A 1 76 ? -16.109 -14.031 -9.305 1 89.62 76 TRP A C 1
ATOM 582 O O . TRP A 1 76 ? -17.234 -14.312 -9.719 1 89.62 76 TRP A O 1
ATOM 592 N N . LYS A 1 77 ? -15.938 -13.617 -8.039 1 88.12 77 LYS A N 1
ATOM 593 C CA . LYS A 1 77 ? -17.047 -13.477 -7.102 1 88.12 77 LYS A CA 1
ATOM 594 C C . LYS A 1 77 ? -18.062 -12.461 -7.609 1 88.12 77 LYS A C 1
ATOM 596 O O . LYS A 1 77 ? -19.281 -12.672 -7.488 1 88.12 77 LYS A O 1
ATOM 601 N N . ALA A 1 78 ? -17.578 -11.375 -8.117 1 89.56 78 ALA A N 1
ATOM 602 C CA . ALA A 1 78 ? -18.453 -10.344 -8.656 1 89.56 78 ALA A CA 1
ATOM 603 C C . ALA A 1 78 ? -19.172 -10.836 -9.914 1 89.56 78 ALA A C 1
ATOM 605 O O . ALA A 1 78 ? -20.344 -10.523 -10.141 1 89.56 78 ALA A O 1
ATOM 606 N N . ILE A 1 79 ? -18.5 -11.578 -10.719 1 88.31 79 ILE A N 1
ATOM 607 C CA . ILE A 1 79 ? -19.078 -12.125 -11.938 1 88.31 79 ILE A CA 1
ATOM 608 C C . ILE A 1 79 ? -20.188 -13.125 -11.586 1 88.31 79 ILE A C 1
ATOM 610 O O . ILE A 1 79 ? -21.234 -13.148 -12.227 1 88.31 79 ILE A O 1
ATOM 614 N N . LEU A 1 80 ? -19.953 -13.906 -10.57 1 88.19 80 LEU A N 1
ATOM 615 C CA . LEU A 1 80 ? -20.938 -14.883 -10.125 1 88.19 80 LEU A CA 1
ATOM 616 C C . LEU A 1 80 ? -22.219 -14.195 -9.672 1 88.19 80 LEU A C 1
ATOM 618 O O . LEU A 1 80 ? -23.312 -14.711 -9.891 1 88.19 80 LEU A O 1
ATOM 622 N N . ASP A 1 81 ? -22.094 -13.055 -9.094 1 83.69 81 ASP A N 1
ATOM 623 C CA . ASP A 1 81 ? -23.234 -12.297 -8.617 1 83.69 81 ASP A CA 1
ATOM 624 C C . ASP A 1 81 ? -24.109 -11.828 -9.781 1 83.69 81 ASP A C 1
ATOM 626 O O . ASP A 1 81 ? -25.297 -11.539 -9.609 1 83.69 81 ASP A O 1
ATOM 630 N N . GLU A 1 82 ? -23.547 -11.797 -10.922 1 82.06 82 GLU A N 1
ATOM 631 C CA . GLU A 1 82 ? -24.281 -11.367 -12.102 1 82.06 82 GLU A CA 1
ATOM 632 C C . GLU A 1 82 ? -25.062 -12.523 -12.719 1 82.06 82 GLU A C 1
ATOM 634 O O . GLU A 1 82 ? -25.953 -12.312 -13.547 1 82.06 82 GLU A O 1
ATOM 639 N N . ILE A 1 83 ? -24.672 -13.758 -12.281 1 81.69 83 ILE A N 1
ATOM 640 C CA . ILE A 1 83 ? -25.391 -14.938 -12.75 1 81.69 83 ILE A CA 1
ATOM 641 C C . ILE A 1 83 ? -26.594 -15.211 -11.844 1 81.69 83 ILE A C 1
ATOM 643 O O . ILE A 1 83 ? -26.422 -15.547 -10.664 1 81.69 83 ILE A O 1
ATOM 647 N N . GLY A 1 84 ? -27.766 -14.625 -12.109 1 68.5 84 GLY A N 1
ATOM 648 C CA . GLY A 1 84 ? -29 -14.484 -11.375 1 68.5 84 GLY A CA 1
ATOM 649 C C . GLY A 1 84 ? -29.156 -15.5 -10.258 1 68.5 84 GLY A C 1
ATOM 650 O O . GLY A 1 84 ? -29.359 -15.141 -9.102 1 68.5 84 GLY A O 1
ATOM 651 N N . ASP A 1 85 ? -29.078 -16.734 -10.477 1 64.56 85 ASP A N 1
ATOM 652 C CA . ASP A 1 85 ? -29.359 -17.734 -9.453 1 64.56 85 ASP A CA 1
ATOM 653 C C . ASP A 1 85 ? -28.141 -17.969 -8.562 1 64.56 85 ASP A C 1
ATOM 655 O O . ASP A 1 85 ? -28.234 -18.672 -7.555 1 64.56 85 ASP A O 1
ATOM 659 N N . LEU A 1 86 ? -27.109 -17.344 -8.883 1 74.69 86 LEU A N 1
ATOM 660 C CA . LEU A 1 86 ? -25.891 -17.625 -8.133 1 74.69 86 LEU A CA 1
ATOM 661 C C . LEU A 1 86 ? -25.5 -16.438 -7.254 1 74.69 86 LEU A C 1
ATOM 663 O O . LEU A 1 86 ? -24.469 -16.469 -6.578 1 74.69 86 LEU A O 1
ATOM 667 N N . LYS A 1 87 ? -26.422 -15.516 -7.285 1 67.5 87 LYS A N 1
ATOM 668 C CA . LYS A 1 87 ? -26.172 -14.352 -6.441 1 67.5 87 LYS A CA 1
ATOM 669 C C . LYS A 1 87 ? -26.125 -14.734 -4.969 1 67.5 87 LYS A C 1
ATOM 671 O O . LYS A 1 87 ? -27.031 -15.43 -4.473 1 67.5 87 LYS A O 1
ATOM 676 N N . GLY A 1 88 ? -25.172 -14.461 -4.336 1 63.34 88 GLY A N 1
ATOM 677 C CA . GLY A 1 88 ? -25.047 -14.688 -2.906 1 63.34 88 GLY A CA 1
ATOM 678 C C . GLY A 1 88 ? -24.578 -16.094 -2.564 1 63.34 88 GLY A C 1
ATOM 679 O O . GLY A 1 88 ? -24.438 -16.438 -1.39 1 63.34 88 GLY A O 1
ATOM 680 N N . MET A 1 89 ? -24.484 -16.969 -3.539 1 59.5 89 MET A N 1
ATOM 681 C CA . MET A 1 89 ? -24.078 -18.344 -3.305 1 59.5 89 MET A CA 1
ATOM 682 C C . MET A 1 89 ? -22.766 -18.406 -2.537 1 59.5 89 MET A C 1
ATOM 684 O O . MET A 1 89 ? -22.578 -19.266 -1.675 1 59.5 89 MET A O 1
ATOM 688 N N . VAL A 1 90 ? -21.922 -17.531 -2.881 1 57.62 90 VAL A N 1
ATOM 689 C CA . VAL A 1 90 ? -20.609 -17.578 -2.229 1 57.62 90 VAL A CA 1
ATOM 690 C C . VAL A 1 90 ? -20.766 -17.25 -0.745 1 57.62 90 VAL A C 1
ATOM 692 O O . VAL A 1 90 ? -20.047 -17.781 0.095 1 57.62 90 VAL A O 1
ATOM 695 N N . GLN A 1 91 ? -21.656 -16.391 -0.419 1 56.5 91 GLN A N 1
ATOM 696 C CA . GLN A 1 91 ? -21.906 -16.047 0.976 1 56.5 91 GLN A CA 1
ATOM 697 C C . GLN A 1 91 ? -22.438 -17.234 1.753 1 56.5 91 GLN A C 1
ATOM 699 O O . GLN A 1 91 ? -22.109 -17.422 2.924 1 56.5 91 GLN A O 1
ATOM 704 N N . GLN A 1 92 ? -23.25 -18.078 1.139 1 48.81 92 GLN A N 1
ATOM 705 C CA . GLN A 1 92 ? -23.938 -19.188 1.79 1 48.81 92 GLN A CA 1
ATOM 706 C C . GLN A 1 92 ? -22.984 -20.344 2.084 1 48.81 92 GLN A C 1
ATOM 708 O O . GLN A 1 92 ? -23.125 -21.016 3.109 1 48.81 92 GLN A O 1
ATOM 713 N N . HIS A 1 93 ? -22.125 -20.594 1.251 1 48 93 HIS A N 1
ATOM 714 C CA . HIS A 1 93 ? -21.266 -21.75 1.406 1 48 93 HIS A CA 1
ATOM 715 C C . HIS A 1 93 ? -20.281 -21.562 2.557 1 48 93 HIS A C 1
ATOM 717 O O . HIS A 1 93 ? -19.828 -22.531 3.164 1 48 93 HIS A O 1
ATOM 723 N N . LEU A 1 94 ? -19.953 -20.344 2.852 1 47.72 94 LEU A N 1
ATOM 724 C CA . LEU A 1 94 ? -19.031 -20.125 3.957 1 47.72 94 LEU A CA 1
ATOM 725 C C . LEU A 1 94 ? -19.656 -20.562 5.281 1 47.72 94 LEU A C 1
ATOM 727 O O . LEU A 1 94 ? -18.953 -21.016 6.188 1 47.72 94 LEU A O 1
ATOM 731 N N . GLU A 1 95 ? -21.062 -20.516 5.375 1 44.38 95 GLU A N 1
ATOM 732 C CA . GLU A 1 95 ? -21.734 -20.891 6.613 1 44.38 95 GLU A CA 1
ATOM 733 C C . GLU A 1 95 ? -21.719 -22.391 6.812 1 44.38 95 GLU A C 1
ATOM 735 O O . GLU A 1 95 ? -21.688 -22.875 7.945 1 44.38 95 GLU A O 1
ATOM 740 N N . ASP A 1 96 ? -21.922 -23.109 5.754 1 43.81 96 ASP A N 1
ATOM 741 C CA . ASP A 1 96 ? -22.203 -24.531 5.898 1 43.81 96 ASP A CA 1
ATOM 742 C C . ASP A 1 96 ? -20.906 -25.328 6.074 1 43.81 96 ASP A C 1
ATOM 744 O O . ASP A 1 96 ? -20.953 -26.531 6.324 1 43.81 96 ASP A O 1
ATOM 748 N N . LEU A 1 97 ? -19.922 -24.875 5.414 1 38.69 97 LEU A N 1
ATOM 749 C CA . LEU A 1 97 ? -18.781 -25.75 5.648 1 38.69 97 LEU A CA 1
ATOM 750 C C . LEU A 1 97 ? -18.328 -25.688 7.105 1 38.69 97 LEU A C 1
ATOM 752 O O . LEU A 1 97 ? -18 -24.609 7.609 1 38.69 97 LEU A O 1
ATOM 756 N N . GLY A 1 98 ? -19.031 -26.203 7.996 1 35.78 98 GLY A N 1
ATOM 757 C CA . GLY A 1 98 ? -18.453 -26.516 9.289 1 35.78 98 GLY A CA 1
ATOM 758 C C . GLY A 1 98 ? -16.938 -26.531 9.273 1 35.78 98 GLY A C 1
ATOM 759 O O . GLY A 1 98 ? -16.312 -26.656 8.211 1 35.78 98 GLY A O 1
ATOM 760 N N . ASP A 1 99 ? -16.328 -25.75 10.07 1 39.84 99 ASP A N 1
ATOM 761 C CA . ASP A 1 99 ? -14.867 -25.828 10.188 1 39.84 99 ASP A CA 1
ATOM 762 C C . ASP A 1 99 ? -14.367 -27.25 9.969 1 39.84 99 ASP A C 1
ATOM 764 O O . ASP A 1 99 ? -14.336 -28.047 10.906 1 39.84 99 ASP A O 1
ATOM 768 N N . PRO A 1 100 ? -14.805 -27.859 9 1 36.44 100 PRO A N 1
ATOM 769 C CA . PRO A 1 100 ? -14.398 -29.266 9.117 1 36.44 100 PRO A CA 1
ATOM 770 C C . PRO A 1 100 ? -12.984 -29.422 9.68 1 36.44 100 PRO A C 1
ATOM 772 O O . PRO A 1 100 ? -12.633 -30.484 10.188 1 36.44 100 PRO A O 1
ATOM 775 N N . TYR A 1 101 ? -11.992 -28.891 8.914 1 35.47 101 TYR A N 1
ATOM 776 C CA . TYR A 1 101 ? -10.625 -29.203 9.305 1 35.47 101 TYR A CA 1
ATOM 777 C C . TYR A 1 101 ? -10.25 -28.484 10.594 1 35.47 101 TYR A C 1
ATOM 779 O O . TYR A 1 101 ? -10.336 -27.266 10.68 1 35.47 101 TYR A O 1
ATOM 787 N N . THR A 1 102 ? -10.539 -29.031 11.742 1 36.66 102 THR A N 1
ATOM 788 C CA . THR A 1 102 ? -10.086 -28.797 13.102 1 36.66 102 THR A CA 1
ATOM 789 C C . THR A 1 102 ? -8.641 -28.297 13.109 1 36.66 102 THR A C 1
ATOM 791 O O . THR A 1 102 ? -8.031 -28.141 14.172 1 36.66 102 THR A O 1
ATOM 794 N N . ASP A 1 103 ? -7.824 -28.625 12.031 1 38.03 103 ASP A N 1
ATOM 795 C CA . ASP A 1 103 ? -6.457 -28.172 12.289 1 38.03 103 ASP A CA 1
ATOM 796 C C . ASP A 1 103 ? -6.402 -26.656 12.469 1 38.03 103 ASP A C 1
ATOM 798 O O . ASP A 1 103 ? -7.172 -25.922 11.844 1 38.03 103 ASP A O 1
ATOM 802 N N . PRO A 1 104 ? -5.898 -26.203 13.539 1 38 104 PRO A N 1
ATOM 803 C CA . PRO A 1 104 ? -5.758 -24.766 13.812 1 38 104 PRO A CA 1
ATOM 804 C C . PRO A 1 104 ? -5.406 -23.969 12.562 1 38 104 PRO A C 1
ATOM 806 O O . PRO A 1 104 ? -4.371 -24.203 11.938 1 38 104 PRO A O 1
ATOM 809 N N . VAL A 1 105 ? -6.348 -23.781 11.734 1 43.28 105 VAL A N 1
ATOM 810 C CA . VAL A 1 105 ? -6.109 -22.828 10.656 1 43.28 105 VAL A CA 1
ATOM 811 C C . VAL A 1 105 ? -5.266 -21.672 11.172 1 43.28 105 VAL A C 1
ATOM 813 O O . VAL A 1 105 ? -5.648 -20.984 12.125 1 43.28 105 VAL A O 1
ATOM 816 N N . LEU A 1 106 ? -3.996 -21.75 11 1 50.03 106 LEU A N 1
ATOM 817 C CA . LEU A 1 106 ? -3.164 -20.609 11.344 1 50.03 106 LEU A CA 1
ATOM 818 C C . LEU A 1 106 ? -3.709 -19.328 10.703 1 50.03 106 LEU A C 1
ATOM 820 O O . LEU A 1 106 ? -3.889 -19.266 9.484 1 50.03 106 LEU A O 1
ATOM 824 N N . PRO A 1 107 ? -4.602 -18.562 11.367 1 51.28 107 PRO A N 1
ATOM 825 C CA . PRO A 1 107 ? -5.348 -17.391 10.898 1 51.28 107 PRO A CA 1
ATOM 826 C C . PRO A 1 107 ? -4.516 -16.484 9.992 1 51.28 107 PRO A C 1
ATOM 828 O O . PRO A 1 107 ? -5.059 -15.578 9.359 1 51.28 107 PRO A O 1
ATOM 831 N N . GLY A 1 108 ? -3.477 -16.906 9.234 1 60.25 108 GLY A N 1
ATOM 832 C CA . GLY A 1 108 ? -2.713 -15.992 8.398 1 60.25 108 GLY A CA 1
ATOM 833 C C . GLY A 1 108 ? -2.375 -14.688 9.094 1 60.25 108 GLY A C 1
ATOM 834 O O . GLY A 1 108 ? -2.713 -14.5 10.266 1 60.25 108 GLY A O 1
ATOM 835 N N . ASN A 1 109 ? -1.579 -13.781 8.609 1 69.5 109 ASN A N 1
ATOM 836 C CA . ASN A 1 109 ? -1.151 -12.469 9.07 1 69.5 109 ASN A CA 1
ATOM 837 C C . ASN A 1 109 ? -0.363 -12.562 10.375 1 69.5 109 ASN A C 1
ATOM 839 O O . ASN A 1 109 ? -0.485 -11.695 11.242 1 69.5 109 ASN A O 1
ATOM 843 N N . ASP A 1 110 ? 0.312 -13.609 10.484 1 78.12 110 ASP A N 1
ATOM 844 C CA . ASP A 1 110 ? 1.002 -13.898 11.734 1 78.12 110 ASP A CA 1
ATOM 845 C C . ASP A 1 110 ? 2.012 -12.805 12.07 1 78.12 110 ASP A C 1
ATOM 847 O O . ASP A 1 110 ? 2.191 -12.453 13.234 1 78.12 110 ASP A O 1
ATOM 851 N N . LEU A 1 111 ? 2.557 -12.344 11.055 1 86.19 111 LEU A N 1
ATOM 852 C CA . LEU A 1 111 ? 3.555 -11.312 11.305 1 86.19 111 LEU A CA 1
ATOM 853 C C . LEU A 1 111 ? 2.926 -10.102 11.992 1 86.19 111 LEU A C 1
ATOM 855 O O . LEU A 1 111 ? 3.564 -9.453 12.82 1 86.19 111 LEU A O 1
ATOM 859 N N . PHE A 1 112 ? 1.652 -9.891 11.75 1 84.12 112 PHE A N 1
ATOM 860 C CA . PHE A 1 112 ? 0.991 -8.688 12.242 1 84.12 112 PHE A CA 1
ATOM 861 C C . PHE A 1 112 ? 0.264 -8.961 13.555 1 84.12 112 PHE A C 1
ATOM 863 O O . PHE A 1 112 ? 0.08 -8.055 14.367 1 84.12 112 PHE A O 1
ATOM 870 N N . LEU A 1 113 ? -0.155 -10.195 13.734 1 81.12 113 LEU A N 1
ATOM 871 C CA . LEU A 1 113 ? -1.137 -10.445 14.781 1 81.12 113 LEU A CA 1
ATOM 872 C C . LEU A 1 113 ? -0.556 -11.344 15.867 1 81.12 113 LEU A C 1
ATOM 874 O O . LEU A 1 113 ? -0.949 -11.258 17.031 1 81.12 113 LEU A O 1
ATOM 878 N N . LEU A 1 114 ? 0.362 -12.25 15.383 1 76.75 114 LEU A N 1
ATOM 879 C CA . LEU A 1 114 ? 0.819 -13.273 16.312 1 76.75 114 LEU A CA 1
ATOM 880 C C . LEU A 1 114 ? 1.69 -12.672 17.406 1 76.75 114 LEU A C 1
ATOM 882 O O . LEU A 1 114 ? 2.602 -11.891 17.125 1 76.75 114 LEU A O 1
ATOM 886 N N . GLN A 1 115 ? 1.312 -13.008 18.609 1 78.12 115 GLN A N 1
ATOM 887 C CA . GLN A 1 115 ? 2.139 -12.609 19.75 1 78.12 115 GLN A CA 1
ATOM 888 C C . GLN A 1 115 ? 3.252 -13.625 20 1 78.12 115 GLN A C 1
ATOM 890 O O . GLN A 1 115 ? 2.994 -14.828 20.078 1 78.12 115 GLN A O 1
ATOM 895 N N . THR A 1 116 ? 4.426 -13.148 19.875 1 74.5 116 THR A N 1
ATOM 896 C CA . THR A 1 116 ? 5.566 -14.016 20.156 1 74.5 116 THR A CA 1
ATOM 897 C C . THR A 1 116 ? 6.219 -13.648 21.484 1 74.5 116 THR A C 1
ATOM 899 O O . THR A 1 116 ? 6.004 -12.547 22 1 74.5 116 THR A O 1
ATOM 902 N N . TYR A 1 117 ? 6.855 -14.594 22.016 1 78.06 117 TYR A N 1
ATOM 903 C CA . TYR A 1 117 ? 7.617 -14.32 23.234 1 78.06 117 TYR A CA 1
ATOM 904 C C . TYR A 1 117 ? 8.867 -13.5 22.906 1 78.06 117 TYR A C 1
ATOM 906 O O . TYR A 1 117 ? 9.391 -13.562 21.797 1 78.06 117 TYR A O 1
ATOM 914 N N . SER A 1 118 ? 9.188 -12.719 23.891 1 79.62 118 SER A N 1
ATOM 915 C CA . SER A 1 118 ? 10.43 -11.977 23.734 1 79.62 118 SER A CA 1
ATOM 916 C C . SER A 1 118 ? 11.625 -12.922 23.609 1 79.62 118 SER A C 1
ATOM 918 O O . SER A 1 118 ? 11.664 -13.969 24.266 1 79.62 118 SER A O 1
ATOM 920 N N . THR A 1 119 ? 12.492 -12.625 22.688 1 87.12 119 THR A N 1
ATOM 921 C CA . THR A 1 119 ? 13.641 -13.484 22.438 1 87.12 119 THR A CA 1
ATOM 922 C C . THR A 1 119 ? 14.875 -12.648 22.109 1 87.12 119 THR A C 1
ATOM 924 O O . THR A 1 119 ? 14.781 -11.43 21.922 1 87.12 119 THR A O 1
ATOM 927 N N . THR A 1 120 ? 16 -13.25 22.312 1 91.5 120 THR A N 1
ATOM 928 C CA . THR A 1 120 ? 17.266 -12.648 21.906 1 91.5 120 THR A CA 1
ATOM 929 C C . THR A 1 120 ? 17.844 -13.367 20.688 1 91.5 120 THR A C 1
ATOM 931 O O . THR A 1 120 ? 17.406 -14.469 20.344 1 91.5 120 THR A O 1
ATOM 934 N N . LYS A 1 121 ? 18.812 -12.734 20.078 1 93.69 121 LYS A N 1
ATOM 935 C CA . LYS A 1 121 ? 19.469 -13.352 18.922 1 93.69 121 LYS A CA 1
ATOM 936 C C . LYS A 1 121 ? 20.125 -14.672 19.297 1 93.69 121 LYS A C 1
ATOM 938 O O . LYS A 1 121 ? 20.094 -15.633 18.516 1 93.69 121 LYS A O 1
ATOM 943 N N . MET A 1 122 ? 20.672 -14.727 20.469 1 94.56 122 MET A N 1
ATOM 944 C CA . MET A 1 122 ? 21.312 -15.945 20.969 1 94.56 122 MET A CA 1
ATOM 945 C C . MET A 1 122 ? 20.312 -17.078 21.094 1 94.56 122 MET A C 1
ATOM 947 O O . MET A 1 122 ? 20.625 -18.219 20.75 1 94.56 122 MET A O 1
ATOM 951 N N . ASP A 1 123 ? 19.125 -16.734 21.547 1 94.19 123 ASP A N 1
ATOM 952 C CA . ASP A 1 123 ? 18.078 -17.734 21.688 1 94.19 123 ASP A CA 1
ATOM 953 C C . ASP A 1 123 ? 17.672 -18.281 20.328 1 94.19 123 ASP A C 1
ATOM 955 O O . ASP A 1 123 ? 17.375 -19.484 20.188 1 94.19 123 ASP A O 1
ATOM 959 N N . ILE A 1 124 ? 17.656 -17.422 19.344 1 96.19 124 ILE A N 1
ATOM 960 C CA . ILE A 1 124 ? 17.266 -17.797 17.984 1 96.19 124 ILE A CA 1
ATOM 961 C C . ILE A 1 124 ? 18.312 -18.719 17.375 1 96.19 124 ILE A C 1
ATOM 963 O O . ILE A 1 124 ? 17.969 -19.766 16.828 1 96.19 124 ILE A O 1
ATOM 967 N N . ILE A 1 125 ? 19.547 -18.391 17.516 1 96.56 125 ILE A N 1
ATOM 968 C CA . ILE A 1 125 ? 20.656 -19.141 16.938 1 96.56 125 ILE A CA 1
ATOM 969 C C . ILE A 1 125 ? 20.719 -20.531 17.594 1 96.56 125 ILE A C 1
ATOM 971 O O . ILE A 1 125 ? 21.031 -21.516 16.922 1 96.56 125 ILE A O 1
ATOM 975 N N . ALA A 1 126 ? 20.359 -20.562 18.859 1 95.25 126 ALA A N 1
ATOM 976 C CA . ALA A 1 126 ? 20.406 -21.812 19.609 1 95.25 126 ALA A CA 1
ATOM 977 C C . ALA A 1 126 ? 19.406 -22.828 19.062 1 95.25 126 ALA A C 1
ATOM 979 O O . ALA A 1 126 ? 19.562 -24.031 19.281 1 95.25 126 ALA A O 1
ATOM 980 N N . THR A 1 127 ? 18.406 -22.406 18.359 1 95.25 127 THR A N 1
ATOM 981 C CA . THR A 1 127 ? 17.359 -23.297 17.859 1 95.25 127 THR A CA 1
ATOM 982 C C . THR A 1 127 ? 17.734 -23.844 16.484 1 95.25 127 THR A C 1
ATOM 984 O O . THR A 1 127 ? 17.062 -24.734 15.953 1 95.25 127 THR A O 1
ATOM 987 N N . VAL A 1 128 ? 18.828 -23.375 15.875 1 96.88 128 VAL A N 1
ATOM 988 C CA . VAL A 1 128 ? 19.25 -23.859 14.562 1 96.88 128 VAL A CA 1
ATOM 989 C C . VAL A 1 128 ? 19.734 -25.297 14.688 1 96.88 128 VAL A C 1
ATOM 991 O O . VAL A 1 128 ? 20.562 -25.609 15.539 1 96.88 128 VAL A O 1
ATOM 994 N N . PRO A 1 129 ? 19.266 -26.172 13.867 1 95.56 129 PRO A N 1
ATOM 995 C CA . PRO A 1 129 ? 19.719 -27.562 13.898 1 95.56 129 PRO A CA 1
ATOM 996 C C . PRO A 1 129 ? 21.219 -27.703 13.625 1 95.56 129 PRO A C 1
ATOM 998 O O . PRO A 1 129 ? 21.859 -26.734 13.203 1 95.56 129 PRO A O 1
ATOM 1001 N N . PRO A 1 130 ? 21.75 -28.922 13.898 1 94.75 130 PRO A N 1
ATOM 1002 C CA . PRO A 1 130 ? 23.156 -29.141 13.586 1 94.75 130 PRO A CA 1
ATOM 1003 C C . PRO A 1 130 ? 23.484 -28.891 12.109 1 94.75 130 PRO A C 1
ATOM 1005 O O . PRO A 1 130 ? 22.641 -29.125 11.242 1 94.75 130 PRO A O 1
ATOM 1008 N N . ARG A 1 131 ? 24.688 -28.531 11.828 1 96.5 131 ARG A N 1
ATOM 1009 C CA . ARG A 1 131 ? 25.125 -28.109 10.508 1 96.5 131 ARG A CA 1
ATOM 1010 C C . ARG A 1 131 ? 24.828 -29.172 9.461 1 96.5 131 ARG A C 1
ATOM 1012 O O . ARG A 1 131 ? 24.422 -28.859 8.344 1 96.5 131 ARG A O 1
ATOM 1019 N N . VAL A 1 132 ? 25.078 -30.422 9.789 1 95.31 132 VAL A N 1
ATOM 1020 C CA . VAL A 1 132 ? 24.906 -31.516 8.836 1 95.31 132 VAL A CA 1
ATOM 1021 C C . VAL A 1 132 ? 23.469 -31.547 8.328 1 95.31 132 VAL A C 1
ATOM 1023 O O . VAL A 1 132 ? 23.219 -31.766 7.141 1 95.31 132 VAL A O 1
ATOM 1026 N N . VAL A 1 133 ? 22.531 -31.344 9.195 1 94.62 133 VAL A N 1
ATOM 1027 C CA . VAL A 1 133 ? 21.125 -31.328 8.844 1 94.62 133 VAL A CA 1
ATOM 1028 C C . VAL A 1 133 ? 20.812 -30.109 7.969 1 94.62 133 VAL A C 1
ATOM 1030 O O . VAL A 1 133 ? 20.156 -30.234 6.934 1 94.62 133 VAL A O 1
ATOM 1033 N N . VAL A 1 134 ? 21.297 -28.922 8.367 1 97.19 134 VAL A N 1
ATOM 1034 C CA . VAL A 1 134 ? 21.031 -27.688 7.637 1 97.19 134 VAL A CA 1
ATOM 1035 C C . VAL A 1 134 ? 21.688 -27.75 6.258 1 97.19 134 VAL A C 1
ATOM 1037 O O . VAL A 1 134 ? 21.109 -27.297 5.27 1 97.19 134 VAL A O 1
ATOM 1040 N N . ASP A 1 135 ? 22.906 -28.312 6.16 1 97.56 135 ASP A N 1
ATOM 1041 C CA . ASP A 1 135 ? 23.562 -28.5 4.875 1 97.56 135 ASP A CA 1
ATOM 1042 C C . ASP A 1 135 ? 22.688 -29.281 3.908 1 97.56 135 ASP A C 1
ATOM 1044 O O . ASP A 1 135 ? 22.562 -28.922 2.736 1 97.56 135 ASP A O 1
ATOM 1048 N N . SER A 1 136 ? 22.172 -30.312 4.43 1 95.44 136 SER A N 1
ATOM 1049 C CA . SER A 1 136 ? 21.312 -31.156 3.604 1 95.44 136 SER A CA 1
ATOM 1050 C C . SER A 1 136 ? 20.062 -30.406 3.146 1 95.44 136 SER A C 1
ATOM 1052 O O . SER A 1 136 ? 19.656 -30.516 1.993 1 95.44 136 SER A O 1
ATOM 1054 N N . MET A 1 137 ? 19.469 -29.672 4.008 1 95.5 137 MET A N 1
ATOM 1055 C CA . MET A 1 137 ? 18.25 -28.922 3.699 1 95.5 137 MET A CA 1
ATOM 1056 C C . MET A 1 137 ? 18.547 -27.812 2.699 1 95.5 137 MET A C 1
ATOM 1058 O O . MET A 1 137 ? 17.781 -27.594 1.761 1 95.5 137 MET A O 1
ATOM 1062 N N . ILE A 1 138 ? 19.641 -27.078 2.902 1 97 138 ILE A N 1
ATOM 1063 C CA . ILE A 1 138 ? 20.016 -26 2.004 1 97 138 ILE A CA 1
ATOM 1064 C C . ILE A 1 138 ? 20.312 -26.547 0.612 1 97 138 ILE A C 1
ATOM 1066 O O . ILE A 1 138 ? 19.938 -25.938 -0.396 1 97 138 ILE A O 1
ATOM 1070 N N . SER A 1 139 ? 20.953 -27.672 0.558 1 95.75 139 SER A N 1
ATOM 1071 C CA . SER A 1 139 ? 21.203 -28.328 -0.72 1 95.75 139 SER A CA 1
ATOM 1072 C C . SER A 1 139 ? 19.906 -28.688 -1.432 1 95.75 139 SER A C 1
ATOM 1074 O O . SER A 1 139 ? 19.766 -28.453 -2.633 1 95.75 139 SER A O 1
ATOM 1076 N N . LYS A 1 140 ? 19.016 -29.266 -0.711 1 92.06 140 LYS A N 1
ATOM 1077 C CA . LYS A 1 140 ? 17.703 -29.625 -1.266 1 92.06 140 LYS A CA 1
ATOM 1078 C C . LYS A 1 140 ? 16.953 -28.391 -1.725 1 92.06 140 LYS A C 1
ATOM 1080 O O . LYS A 1 140 ? 16.297 -28.406 -2.768 1 92.06 140 LYS A O 1
ATOM 1085 N N . TYR A 1 141 ? 17 -27.391 -0.958 1 94.06 141 TYR A N 1
ATOM 1086 C CA . TYR A 1 141 ? 16.328 -26.141 -1.293 1 94.06 141 TYR A CA 1
ATOM 1087 C C . TYR A 1 141 ? 16.781 -25.625 -2.652 1 94.06 141 TYR A C 1
ATOM 1089 O O . TYR A 1 141 ? 15.953 -25.297 -3.506 1 94.06 141 TYR A O 1
ATOM 1097 N N . PHE A 1 142 ? 18.078 -25.469 -2.873 1 93.5 142 PHE A N 1
ATOM 1098 C CA . PHE A 1 142 ? 18.594 -24.875 -4.098 1 93.5 142 PHE A CA 1
ATOM 1099 C C . PHE A 1 142 ? 18.422 -25.828 -5.277 1 93.5 142 PHE A C 1
ATOM 1101 O O . PHE A 1 142 ? 18.406 -25.391 -6.43 1 93.5 142 PHE A O 1
ATOM 1108 N N . LYS A 1 143 ? 18.25 -27.062 -4.992 1 88.44 143 LYS A N 1
ATOM 1109 C CA . LYS A 1 143 ? 17.922 -28.016 -6.055 1 88.44 143 LYS A CA 1
ATOM 1110 C C . LYS A 1 143 ? 16.484 -27.797 -6.551 1 88.44 143 LYS A C 1
ATOM 1112 O O . LYS A 1 143 ? 16.203 -27.969 -7.738 1 88.44 143 LYS A O 1
ATOM 1117 N N . TRP A 1 144 ? 15.688 -27.422 -5.645 1 84.44 144 TRP A N 1
ATOM 1118 C CA . TRP A 1 144 ? 14.273 -27.266 -5.953 1 84.44 144 TRP A CA 1
ATOM 1119 C C . TRP A 1 144 ? 13.945 -25.828 -6.355 1 84.44 144 TRP A C 1
ATOM 1121 O O . TRP A 1 144 ? 12.891 -25.562 -6.941 1 84.44 144 TRP A O 1
ATOM 1131 N N . ALA A 1 145 ? 14.805 -24.938 -6.059 1 85.38 145 ALA A N 1
ATOM 1132 C CA . ALA A 1 145 ? 14.562 -23.516 -6.234 1 85.38 145 ALA A CA 1
ATOM 1133 C C . ALA A 1 145 ? 14.625 -23.125 -7.711 1 85.38 145 ALA A C 1
ATOM 1135 O O . ALA A 1 145 ? 15.578 -22.469 -8.141 1 85.38 145 ALA A O 1
ATOM 1136 N N . ASP A 1 146 ? 13.562 -23.406 -8.445 1 86.69 146 ASP A N 1
ATOM 1137 C CA . ASP A 1 146 ? 13.57 -23.125 -9.875 1 86.69 146 ASP A CA 1
ATOM 1138 C C . ASP A 1 146 ? 12.477 -22.125 -10.25 1 86.69 146 ASP A C 1
ATOM 1140 O O . ASP A 1 146 ? 12.148 -21.969 -11.43 1 86.69 146 ASP A O 1
ATOM 1144 N N . MET A 1 147 ? 11.875 -21.562 -9.227 1 89 147 MET A N 1
ATOM 1145 C CA . MET A 1 147 ? 10.906 -20.5 -9.453 1 89 147 MET A CA 1
ATOM 1146 C C . MET A 1 147 ? 11.57 -19.125 -9.383 1 89 147 MET A C 1
ATOM 1148 O O . MET A 1 147 ? 12.562 -18.953 -8.672 1 89 147 MET A O 1
ATOM 1152 N N . PRO A 1 148 ? 10.977 -18.125 -9.992 1 91.38 148 PRO A N 1
ATOM 1153 C CA . PRO A 1 148 ? 11.617 -16.812 -10.078 1 91.38 148 PRO A CA 1
ATOM 1154 C C . PRO A 1 148 ? 11.914 -16.219 -8.711 1 91.38 148 PRO A C 1
ATOM 1156 O O . PRO A 1 148 ? 12.906 -15.492 -8.555 1 91.38 148 PRO A O 1
ATOM 1159 N N . VAL A 1 149 ? 11.148 -16.5 -7.707 1 92.38 149 VAL A N 1
ATOM 1160 C CA . VAL A 1 149 ? 11.32 -15.898 -6.387 1 92.38 149 VAL A CA 1
ATOM 1161 C C . VAL A 1 149 ? 12.68 -16.297 -5.816 1 92.38 149 VAL A C 1
ATOM 1163 O O . VAL A 1 149 ? 13.234 -15.57 -4.984 1 92.38 149 VAL A O 1
ATOM 1166 N N . SER A 1 150 ? 13.312 -17.344 -6.309 1 93.94 150 SER A N 1
ATOM 1167 C CA . SER A 1 150 ? 14.617 -17.797 -5.828 1 93.94 150 SER A CA 1
ATOM 1168 C C . SER A 1 150 ? 15.727 -16.859 -6.309 1 93.94 150 SER A C 1
ATOM 1170 O O . SER A 1 150 ? 16.828 -16.859 -5.762 1 93.94 150 SER A O 1
ATOM 1172 N N . LEU A 1 151 ? 15.391 -16.062 -7.355 1 96.88 151 LEU A N 1
ATOM 1173 C CA . LEU A 1 151 ? 16.391 -15.188 -7.953 1 96.88 151 LEU A CA 1
ATOM 1174 C C . LEU A 1 151 ? 16.719 -14.023 -7.023 1 96.88 151 LEU A C 1
ATOM 1176 O O . LEU A 1 151 ? 17.703 -13.312 -7.234 1 96.88 151 LEU A O 1
ATOM 1180 N N . VAL A 1 152 ? 15.953 -13.844 -5.957 1 97.62 152 VAL A N 1
ATOM 1181 C CA . VAL A 1 152 ? 16.203 -12.742 -5.031 1 97.62 152 VAL A CA 1
ATOM 1182 C C . VAL A 1 152 ? 17.453 -13.047 -4.199 1 97.62 152 VAL A C 1
ATOM 1184 O O . VAL A 1 152 ? 18.062 -12.133 -3.648 1 97.62 152 VAL A O 1
ATOM 1187 N N . ILE A 1 153 ? 17.75 -14.344 -4.113 1 97.56 153 ILE A N 1
ATOM 1188 C CA . ILE A 1 153 ? 18.938 -14.773 -3.389 1 97.56 153 ILE A CA 1
ATOM 1189 C C . ILE A 1 153 ? 20.016 -15.227 -4.379 1 97.56 153 ILE A C 1
ATOM 1191 O O . ILE A 1 153 ? 19.797 -16.156 -5.168 1 97.56 153 ILE A O 1
ATOM 1195 N N . HIS A 1 154 ? 21.125 -14.539 -4.387 1 97.56 154 HIS A N 1
ATOM 1196 C CA . HIS A 1 154 ? 22.266 -14.969 -5.184 1 97.56 154 HIS A CA 1
ATOM 1197 C C . HIS A 1 154 ? 22.969 -16.156 -4.543 1 97.56 154 HIS A C 1
ATOM 1199 O O . HIS A 1 154 ? 23.516 -16.047 -3.447 1 97.56 154 HIS A O 1
ATOM 1205 N N . ARG A 1 155 ? 23.078 -17.281 -5.227 1 96.56 155 ARG A N 1
ATOM 1206 C CA . ARG A 1 155 ? 23.562 -18.531 -4.664 1 96.56 155 ARG A CA 1
ATOM 1207 C C . ARG A 1 155 ? 24.984 -18.406 -4.16 1 96.56 155 ARG A C 1
ATOM 1209 O O . ARG A 1 155 ? 25.297 -18.781 -3.027 1 96.56 155 ARG A O 1
ATOM 1216 N N . GLY A 1 156 ? 25.859 -17.875 -4.965 1 96.75 156 GLY A N 1
ATOM 1217 C CA . GLY A 1 156 ? 27.266 -17.75 -4.59 1 96.75 156 GLY A CA 1
ATOM 1218 C C . GLY A 1 156 ? 27.469 -16.891 -3.355 1 96.75 156 GLY A C 1
ATOM 1219 O O . GLY A 1 156 ? 28.188 -17.281 -2.436 1 96.75 156 GLY A O 1
ATOM 1220 N N . VAL A 1 157 ? 26.797 -15.766 -3.354 1 97.62 157 VAL A N 1
ATOM 1221 C CA . VAL A 1 157 ? 26.938 -14.836 -2.24 1 97.62 157 VAL A CA 1
ATOM 1222 C C . VAL A 1 157 ? 26.297 -15.43 -0.985 1 97.62 157 VAL A C 1
ATOM 1224 O O . VAL A 1 157 ? 26.828 -15.273 0.119 1 97.62 157 VAL A O 1
ATOM 1227 N N . PHE A 1 158 ? 25.219 -16.141 -1.072 1 97.81 158 PHE A N 1
ATOM 1228 C CA . PHE A 1 158 ? 24.562 -16.781 0.056 1 97.81 158 PHE A CA 1
ATOM 1229 C C . PHE A 1 158 ? 25.484 -17.812 0.706 1 97.81 158 PHE A C 1
ATOM 1231 O O . PHE A 1 158 ? 25.594 -17.875 1.933 1 97.81 158 PHE A O 1
ATOM 1238 N N . PHE A 1 159 ? 26.109 -18.609 -0.097 1 97.31 159 PHE A N 1
ATOM 1239 C CA . PHE A 1 159 ? 26.953 -19.672 0.453 1 97.31 159 PHE A CA 1
ATOM 1240 C C . PHE A 1 159 ? 28.172 -19.078 1.169 1 97.31 159 PHE A C 1
ATOM 1242 O O . PHE A 1 159 ? 28.625 -19.625 2.17 1 97.31 159 PHE A O 1
ATOM 1249 N N . LYS A 1 160 ? 28.641 -17.953 0.6 1 97.19 160 LYS A N 1
ATOM 1250 C CA . LYS A 1 160 ? 29.703 -17.234 1.306 1 97.19 160 LYS A CA 1
ATOM 1251 C C . LYS A 1 160 ? 29.234 -16.781 2.684 1 97.19 160 LYS A C 1
ATOM 1253 O O . LYS A 1 160 ? 29.938 -16.969 3.68 1 97.19 160 LYS A O 1
ATOM 1258 N N . GLN A 1 161 ? 28.094 -16.219 2.77 1 97.56 161 GLN A N 1
ATOM 1259 C CA . GLN A 1 161 ? 27.516 -15.742 4.02 1 97.56 161 GLN A CA 1
ATOM 1260 C C . GLN A 1 161 ? 27.141 -16.906 4.938 1 97.56 161 GLN A C 1
ATOM 1262 O O . GLN A 1 161 ? 27.234 -16.797 6.16 1 97.56 161 GLN A O 1
ATOM 1267 N N . TYR A 1 162 ? 26.734 -18.031 4.336 1 98.19 162 TYR A N 1
ATOM 1268 C CA . TYR A 1 162 ? 26.391 -19.25 5.062 1 98.19 162 TYR A CA 1
ATOM 1269 C C . TYR A 1 162 ? 27.594 -19.797 5.805 1 98.19 162 TYR A C 1
ATOM 1271 O O . TYR A 1 162 ? 27.5 -20.172 6.977 1 98.19 162 TYR A O 1
ATOM 1279 N N . GLU A 1 163 ? 28.719 -19.812 5.176 1 97.88 163 GLU A N 1
ATOM 1280 C CA . GLU A 1 163 ? 29.953 -20.25 5.82 1 97.88 163 GLU A CA 1
ATOM 1281 C C . GLU A 1 163 ? 30.359 -19.297 6.938 1 97.88 163 GLU A C 1
ATOM 1283 O O . GLU A 1 163 ? 30.812 -19.734 8 1 97.88 163 GLU A O 1
ATOM 1288 N N . ALA A 1 164 ? 30.172 -18 6.641 1 97.38 164 ALA A N 1
ATOM 1289 C CA . ALA A 1 164 ? 30.484 -17 7.652 1 97.38 164 ALA A CA 1
ATOM 1290 C C . ALA A 1 164 ? 29.609 -17.141 8.883 1 97.38 164 ALA A C 1
ATOM 1292 O O . ALA A 1 164 ? 30.047 -16.906 10.008 1 97.38 164 ALA A O 1
ATOM 1293 N N . PHE A 1 165 ? 28.375 -17.562 8.711 1 97.69 165 PHE A N 1
ATOM 1294 C CA . PHE A 1 165 ? 27.438 -17.797 9.805 1 97.69 165 PHE A CA 1
ATOM 1295 C C . PHE A 1 165 ? 27.938 -18.891 10.727 1 97.69 165 PHE A C 1
ATOM 1297 O O . PHE A 1 165 ? 27.906 -18.75 11.945 1 97.69 165 PHE A O 1
ATOM 1304 N N . TRP A 1 166 ? 28.391 -19.984 10.156 1 97.62 166 TRP A N 1
ATOM 1305 C CA . TRP A 1 166 ? 28.859 -21.109 10.977 1 97.62 166 TRP A CA 1
ATOM 1306 C C . TRP A 1 166 ? 30.156 -20.75 11.695 1 97.62 166 TRP A C 1
ATOM 1308 O O . TRP A 1 166 ? 30.422 -21.281 12.781 1 97.62 166 TRP A O 1
ATOM 1318 N N . GLU A 1 167 ? 30.922 -19.75 11.125 1 97.12 167 GLU A N 1
ATOM 1319 C CA . GLU A 1 167 ? 32.156 -19.297 11.758 1 97.12 167 GLU A CA 1
ATOM 1320 C C . GLU A 1 167 ? 31.875 -18.359 12.922 1 97.12 167 GLU A C 1
ATOM 1322 O O . GLU A 1 167 ? 32.531 -18.438 13.969 1 97.12 167 GLU A O 1
ATOM 1327 N N . ASP A 1 168 ? 30.875 -17.453 12.719 1 96.38 168 ASP A N 1
ATOM 1328 C CA . ASP A 1 168 ? 30.5 -16.469 13.734 1 96.38 168 ASP A CA 1
ATOM 1329 C C . ASP A 1 168 ? 29 -16.188 13.695 1 96.38 168 ASP A C 1
ATOM 1331 O O . ASP A 1 168 ? 28.578 -15.156 13.188 1 96.38 168 ASP A O 1
ATOM 1335 N N . PRO A 1 169 ? 28.25 -16.984 14.352 1 94.69 169 PRO A N 1
ATOM 1336 C CA . PRO A 1 169 ? 26.797 -16.891 14.258 1 94.69 169 PRO A CA 1
ATOM 1337 C C . PRO A 1 169 ? 26.25 -15.578 14.836 1 94.69 169 PRO A C 1
ATOM 1339 O O . PRO A 1 169 ? 25.281 -15.023 14.312 1 94.69 169 PRO A O 1
ATOM 1342 N N . LEU A 1 170 ? 26.828 -15.008 15.797 1 93.88 170 LEU A N 1
ATOM 1343 C CA . LEU A 1 170 ? 26.297 -13.852 16.516 1 93.88 170 LEU A CA 1
ATOM 1344 C C . LEU A 1 170 ? 26.469 -12.586 15.68 1 93.88 170 LEU A C 1
ATOM 1346 O O . LEU A 1 170 ? 25.734 -11.609 15.883 1 93.88 170 LEU A O 1
ATOM 1350 N N . SER A 1 171 ? 27.344 -12.57 14.734 1 94.5 171 SER A N 1
ATOM 1351 C CA . SER A 1 171 ? 27.562 -11.398 13.898 1 94.5 171 SER A CA 1
ATOM 1352 C C . SER A 1 171 ? 26.594 -11.367 12.727 1 94.5 171 SER A C 1
ATOM 1354 O O . SER A 1 171 ? 26.469 -10.344 12.047 1 94.5 171 SER A O 1
ATOM 1356 N N . THR A 1 172 ? 25.891 -12.406 12.555 1 95.44 172 THR A N 1
ATOM 1357 C CA . THR A 1 172 ? 24.969 -12.516 11.43 1 95.44 172 THR A CA 1
ATOM 1358 C C . THR A 1 172 ? 23.688 -11.719 11.711 1 95.44 172 THR A C 1
ATOM 1360 O O . THR A 1 172 ? 23.172 -11.742 12.828 1 95.44 172 THR A O 1
ATOM 1363 N N . SER A 1 173 ? 23.266 -10.953 10.727 1 95.69 173 SER A N 1
ATOM 1364 C CA . SER A 1 173 ? 22.047 -10.156 10.898 1 95.69 173 SER A CA 1
ATOM 1365 C C . SER A 1 173 ? 20.828 -11.039 11.07 1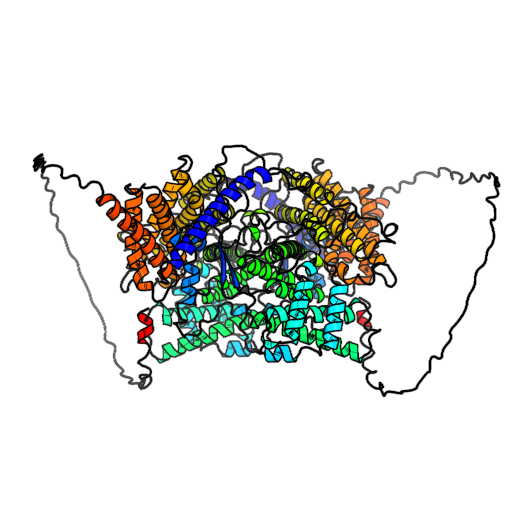 95.69 173 SER A C 1
ATOM 1367 O O . SER A 1 173 ? 20.766 -12.148 10.531 1 95.69 173 SER A O 1
ATOM 1369 N N . THR A 1 174 ? 19.812 -10.57 11.781 1 96.56 174 THR A N 1
ATOM 1370 C CA . THR A 1 174 ? 18.578 -11.336 11.984 1 96.56 174 THR A CA 1
ATOM 1371 C C . THR A 1 174 ? 17.797 -11.453 10.68 1 96.56 174 THR A C 1
ATOM 1373 O O . THR A 1 174 ? 17.062 -12.422 10.477 1 96.56 174 THR A O 1
ATOM 1376 N N . MET A 1 175 ? 17.953 -10.5 9.812 1 97.62 175 MET A N 1
ATOM 1377 C CA . MET A 1 175 ? 17.297 -10.594 8.516 1 97.62 175 MET A CA 1
ATOM 1378 C C . MET A 1 175 ? 17.812 -11.781 7.723 1 97.62 175 MET A C 1
ATOM 1380 O O . MET A 1 175 ? 17.031 -12.523 7.121 1 97.62 175 MET A O 1
ATOM 1384 N N . TRP A 1 176 ? 19.109 -12 7.77 1 98.25 176 TRP A N 1
ATOM 1385 C CA . TRP A 1 176 ? 19.688 -13.156 7.082 1 98.25 176 TRP A CA 1
ATOM 1386 C C . TRP A 1 176 ? 19.203 -14.461 7.711 1 98.25 176 TRP A C 1
ATOM 1388 O O . TRP A 1 176 ? 18.922 -15.43 7.008 1 98.25 176 TRP A O 1
ATOM 1398 N N . LEU A 1 177 ? 19.125 -14.453 9.031 1 98.44 177 LEU A N 1
ATOM 1399 C CA . LEU A 1 177 ? 18.625 -15.641 9.727 1 98.44 177 LEU A CA 1
ATOM 1400 C C . LEU A 1 177 ? 17.203 -15.961 9.297 1 98.44 177 LEU A C 1
ATOM 1402 O O . LEU A 1 177 ? 16.828 -17.141 9.219 1 98.44 177 LEU A O 1
ATOM 1406 N N . THR A 1 178 ? 16.375 -14.922 9.094 1 98.44 178 THR A N 1
ATOM 1407 C CA . THR A 1 178 ? 15.008 -15.133 8.609 1 98.44 178 THR A CA 1
ATOM 1408 C C . THR A 1 178 ? 15.023 -15.914 7.297 1 98.44 178 THR A C 1
ATOM 1410 O O . THR A 1 178 ? 14.188 -16.797 7.094 1 98.44 178 THR A O 1
ATOM 1413 N N . ILE A 1 179 ? 15.93 -15.578 6.402 1 98.44 179 ILE A N 1
ATOM 1414 C CA . ILE A 1 179 ? 16.062 -16.266 5.121 1 98.44 179 ILE A CA 1
ATOM 1415 C C . ILE A 1 179 ? 16.391 -17.734 5.348 1 98.44 179 ILE A C 1
ATOM 1417 O O . ILE A 1 179 ? 15.781 -18.609 4.742 1 98.44 179 ILE A O 1
ATOM 1421 N N . LEU A 1 180 ? 17.359 -17.969 6.25 1 98.56 180 LEU A N 1
ATOM 1422 C CA . LEU A 1 180 ? 17.766 -19.344 6.559 1 98.56 180 LEU A CA 1
ATOM 1423 C C . LEU A 1 180 ? 16.594 -20.156 7.09 1 98.56 180 LEU A C 1
ATOM 1425 O O . LEU A 1 180 ? 16.344 -21.266 6.621 1 98.56 180 LEU A O 1
ATOM 1429 N N . TYR A 1 181 ? 15.906 -19.625 8.062 1 98.12 181 TYR A N 1
ATOM 1430 C CA . TYR A 1 181 ? 14.742 -20.312 8.617 1 98.12 181 TYR A CA 1
ATOM 1431 C C . TYR A 1 181 ? 13.688 -20.531 7.543 1 98.12 181 TYR A C 1
ATOM 1433 O O . TYR A 1 181 ? 12.992 -21.547 7.551 1 98.12 181 TYR A O 1
ATOM 1441 N N . GLY A 1 182 ? 13.547 -19.562 6.641 1 96.94 182 GLY A N 1
ATOM 1442 C CA . GLY A 1 182 ? 12.602 -19.703 5.543 1 96.94 182 GLY A CA 1
ATOM 1443 C C . GLY A 1 182 ? 12.938 -20.859 4.617 1 96.94 182 GLY A C 1
ATOM 1444 O O . GLY A 1 182 ? 12.055 -21.594 4.188 1 96.94 182 GLY A O 1
ATOM 1445 N N . MET A 1 183 ? 14.219 -20.984 4.344 1 97 183 MET A N 1
ATOM 1446 C CA . MET A 1 183 ? 14.672 -22.094 3.508 1 97 183 MET A CA 1
ATOM 1447 C C . MET A 1 183 ? 14.406 -23.438 4.188 1 97 183 MET A C 1
ATOM 1449 O O . MET A 1 183 ? 13.914 -24.375 3.553 1 97 183 MET A O 1
ATOM 1453 N N . MET A 1 184 ? 14.727 -23.516 5.453 1 97.25 184 MET A N 1
ATOM 1454 C CA . MET A 1 184 ? 14.5 -24.75 6.203 1 97.25 184 MET A CA 1
ATOM 1455 C C . MET A 1 184 ? 13.008 -25.078 6.273 1 97.25 184 MET A C 1
ATOM 1457 O O . MET A 1 184 ? 12.609 -26.234 6.117 1 97.25 184 MET A O 1
ATOM 1461 N N . TYR A 1 185 ? 12.203 -24.078 6.527 1 95.44 185 TYR A N 1
ATOM 1462 C CA . TYR A 1 185 ? 10.758 -24.25 6.551 1 95.44 185 TYR A CA 1
ATOM 1463 C C . TYR A 1 185 ? 10.25 -24.828 5.238 1 95.44 185 TYR A C 1
ATOM 1465 O O . TYR A 1 185 ? 9.477 -25.797 5.238 1 95.44 185 TYR A O 1
ATOM 1473 N N . THR A 1 186 ? 10.672 -24.25 4.129 1 91.44 186 THR A N 1
ATOM 1474 C CA . THR A 1 186 ? 10.211 -24.656 2.803 1 91.44 186 THR A CA 1
ATOM 1475 C C . THR A 1 186 ? 10.547 -26.109 2.521 1 91.44 186 THR A C 1
ATOM 1477 O O . THR A 1 186 ? 9.695 -26.875 2.055 1 91.44 186 THR A O 1
ATOM 1480 N N . VAL A 1 187 ? 11.75 -26.484 2.82 1 92 187 VAL A N 1
ATOM 1481 C CA . VAL A 1 187 ? 12.195 -27.859 2.562 1 92 187 VAL A CA 1
ATOM 1482 C C . VAL A 1 187 ? 11.406 -28.828 3.434 1 92 187 VAL A C 1
ATOM 1484 O O . VAL A 1 187 ? 10.914 -29.844 2.947 1 92 187 VAL A O 1
ATOM 1487 N N . ALA A 1 188 ? 11.312 -28.5 4.719 1 92.62 188 ALA A N 1
ATOM 1488 C CA . ALA A 1 188 ? 10.609 -29.375 5.645 1 92.62 188 ALA A CA 1
ATOM 1489 C C . ALA A 1 188 ? 9.133 -29.5 5.266 1 92.62 188 ALA A C 1
ATOM 1491 O O . ALA A 1 188 ? 8.594 -30.609 5.215 1 92.62 188 ALA A O 1
ATOM 1492 N N . TYR A 1 189 ? 8.523 -28.406 4.965 1 88.5 189 TYR A N 1
ATOM 1493 C CA . TYR A 1 189 ? 7.102 -28.375 4.633 1 88.5 189 TYR A CA 1
ATOM 1494 C C . TYR A 1 189 ? 6.824 -29.156 3.352 1 88.5 189 TYR A C 1
ATOM 1496 O O . TYR A 1 189 ? 5.902 -29.969 3.301 1 88.5 189 TYR A O 1
ATOM 1504 N N . CYS A 1 190 ? 7.562 -28.922 2.293 1 83.38 190 CYS A N 1
ATOM 1505 C CA . CYS A 1 190 ? 7.355 -29.578 1.008 1 83.38 190 CYS A CA 1
ATOM 1506 C C . CYS A 1 190 ? 7.609 -31.078 1.117 1 83.38 190 CYS A C 1
ATOM 1508 O O . CYS A 1 190 ? 6.895 -31.875 0.514 1 83.38 190 CYS A O 1
ATOM 1510 N N . THR A 1 191 ? 8.625 -31.406 1.887 1 84.94 191 THR A N 1
ATOM 1511 C CA . THR A 1 191 ? 8.93 -32.812 2.055 1 84.94 191 THR A CA 1
ATOM 1512 C C . THR A 1 191 ? 7.809 -33.531 2.805 1 84.94 191 THR A C 1
ATOM 1514 O O . THR A 1 191 ? 7.457 -34.656 2.475 1 84.94 191 THR A O 1
ATOM 1517 N N . LEU A 1 192 ? 7.27 -32.906 3.775 1 82.94 192 LEU A N 1
ATOM 1518 C CA . LEU A 1 192 ? 6.25 -33.5 4.625 1 82.94 192 LEU A CA 1
ATOM 1519 C C . LEU A 1 192 ? 4.902 -33.531 3.916 1 82.94 192 LEU A C 1
ATOM 1521 O O . LEU A 1 192 ? 4.172 -34.531 4.008 1 82.94 192 LEU A O 1
ATOM 1525 N N . PHE A 1 193 ? 4.523 -32.5 3.268 1 74.62 193 PHE A N 1
ATOM 1526 C CA . PHE A 1 193 ? 3.119 -32.312 2.92 1 74.62 193 PHE A CA 1
ATOM 1527 C C . PHE A 1 193 ? 2.93 -32.312 1.408 1 74.62 193 PHE A C 1
ATOM 1529 O O . PHE A 1 193 ? 1.825 -32.562 0.919 1 74.62 193 PHE A O 1
ATOM 1536 N N . ILE A 1 194 ? 3.83 -32.062 0.618 1 69.75 194 ILE A N 1
ATOM 1537 C CA . ILE A 1 194 ? 3.615 -31.906 -0.816 1 69.75 194 ILE A CA 1
ATOM 1538 C C . ILE A 1 194 ? 4.137 -33.125 -1.55 1 69.75 194 ILE A C 1
ATOM 1540 O O . ILE A 1 194 ? 3.41 -33.75 -2.334 1 69.75 194 ILE A O 1
ATOM 1544 N N . ASN A 1 195 ? 5.363 -33.5 -1.392 1 64.25 195 ASN A N 1
ATOM 1545 C CA . ASN A 1 195 ? 5.961 -34.562 -2.166 1 64.25 195 ASN A CA 1
ATOM 1546 C C . ASN A 1 195 ? 5.586 -35.938 -1.604 1 64.25 195 ASN A C 1
ATOM 1548 O O . ASN A 1 195 ? 5.879 -36.969 -2.213 1 64.25 195 ASN A O 1
ATOM 1552 N N . GLY A 1 196 ? 4.414 -36 -0.713 1 57.78 196 GLY A N 1
ATOM 1553 C CA . GLY A 1 196 ? 3.895 -37.281 -0.223 1 57.78 196 GLY A CA 1
ATOM 1554 C C . GLY A 1 196 ? 4.969 -38.188 0.359 1 57.78 196 GLY A C 1
ATOM 1555 O O . GLY A 1 196 ? 4.758 -39.375 0.515 1 57.78 196 GLY A O 1
ATOM 1556 N N . ASP A 1 197 ? 6.148 -37.719 0.338 1 55.34 197 ASP A N 1
ATOM 1557 C CA . ASP A 1 197 ? 7.238 -38.594 0.76 1 55.34 197 ASP A CA 1
ATOM 1558 C C . ASP A 1 197 ? 7.234 -38.781 2.275 1 55.34 197 ASP A C 1
ATOM 1560 O O . ASP A 1 197 ? 8.172 -39.344 2.838 1 55.34 197 ASP A O 1
ATOM 1564 N N . ALA A 1 198 ? 6.211 -38.156 2.881 1 53.72 198 ALA A N 1
ATOM 1565 C CA . ALA A 1 198 ? 6.109 -38.344 4.324 1 53.72 198 ALA A CA 1
ATOM 1566 C C . ALA A 1 198 ? 6.02 -39.812 4.68 1 53.72 198 ALA A C 1
ATOM 1568 O O . ALA A 1 198 ? 6.527 -40.25 5.719 1 53.72 198 ALA A O 1
ATOM 1569 N N . GLY A 1 199 ? 5.371 -40.375 3.693 1 53.66 199 GLY A N 1
ATOM 1570 C CA . GLY A 1 199 ? 5.246 -41.812 3.934 1 53.66 199 GLY A CA 1
ATOM 1571 C C . GLY A 1 199 ? 6.566 -42.562 3.84 1 53.66 199 GLY A C 1
ATOM 1572 O O . GLY A 1 199 ? 6.738 -43.594 4.461 1 53.66 199 GLY A O 1
ATOM 1573 N N . SER A 1 200 ? 7.438 -41.875 2.998 1 64.31 200 SER A N 1
ATOM 1574 C CA . SER A 1 200 ? 8.695 -42.594 2.805 1 64.31 200 SER A CA 1
ATOM 1575 C C . SER A 1 200 ? 9.734 -42.156 3.836 1 64.31 200 SER A C 1
ATOM 1577 O O . SER A 1 200 ? 10.797 -42.781 3.953 1 64.31 200 SER A O 1
ATOM 1579 N N . LEU A 1 201 ? 9.25 -41.125 4.609 1 75 201 LEU A N 1
ATOM 1580 C CA . LEU A 1 201 ? 10.195 -40.656 5.605 1 75 201 LEU A CA 1
ATOM 1581 C C . LEU A 1 201 ? 10.109 -41.469 6.887 1 75 201 LEU A C 1
ATOM 1583 O O . LEU A 1 201 ? 9.023 -41.906 7.281 1 75 201 LEU A O 1
ATOM 1587 N N . ASP A 1 202 ? 11.297 -41.875 7.418 1 82.31 202 ASP A N 1
ATOM 1588 C CA . ASP A 1 202 ? 11.281 -42.5 8.742 1 82.31 202 ASP A CA 1
ATOM 1589 C C . ASP A 1 202 ? 10.617 -41.562 9.766 1 82.31 202 ASP A C 1
ATOM 1591 O O . ASP A 1 202 ? 10.625 -40.344 9.609 1 82.31 202 ASP A O 1
ATOM 1595 N N . GLU A 1 203 ? 10.039 -42.156 10.719 1 82.56 203 GLU A N 1
ATOM 1596 C CA . GLU A 1 203 ? 9.25 -41.438 11.719 1 82.56 203 GLU A CA 1
ATOM 1597 C C . GLU A 1 203 ? 10.078 -40.375 12.43 1 82.56 203 GLU A C 1
ATOM 1599 O O . GLU A 1 203 ? 9.57 -39.312 12.766 1 82.56 203 GLU A O 1
ATOM 1604 N N . THR A 1 204 ? 11.297 -40.656 12.609 1 84.19 204 THR A N 1
ATOM 1605 C CA . THR A 1 204 ? 12.172 -39.719 13.305 1 84.19 204 THR A CA 1
ATOM 1606 C C . THR A 1 204 ? 12.398 -38.469 12.461 1 84.19 204 THR A C 1
ATOM 1608 O O . THR A 1 204 ? 12.312 -37.344 12.961 1 84.19 204 THR A O 1
ATOM 1611 N N . THR A 1 205 ? 12.672 -38.719 11.227 1 84.69 205 THR A N 1
ATOM 1612 C CA . THR A 1 205 ? 12.914 -37.594 10.32 1 84.69 205 THR A CA 1
ATOM 1613 C C . THR A 1 205 ? 11.641 -36.781 10.125 1 84.69 205 THR A C 1
ATOM 1615 O O . THR A 1 205 ? 11.695 -35.531 10.055 1 84.69 205 THR A O 1
ATOM 1618 N N . ALA A 1 206 ? 10.555 -37.438 10.047 1 86.94 206 ALA A N 1
ATOM 1619 C CA . ALA A 1 206 ? 9.273 -36.781 9.891 1 86.94 206 ALA A CA 1
ATOM 1620 C C . ALA A 1 206 ? 8.977 -35.875 11.086 1 86.94 206 ALA A C 1
ATOM 1622 O O . ALA A 1 206 ? 8.492 -34.75 10.922 1 86.94 206 ALA A O 1
ATOM 1623 N N . SER A 1 207 ? 9.289 -36.438 12.258 1 87.62 207 SER A N 1
ATOM 1624 C CA . SER A 1 207 ? 9.07 -35.656 13.477 1 87.62 207 SER A CA 1
ATOM 1625 C C . SER A 1 207 ? 9.992 -34.438 13.531 1 87.62 207 SER A C 1
ATOM 1627 O O . SER A 1 207 ? 9.578 -33.375 13.969 1 87.62 207 SER A O 1
ATOM 1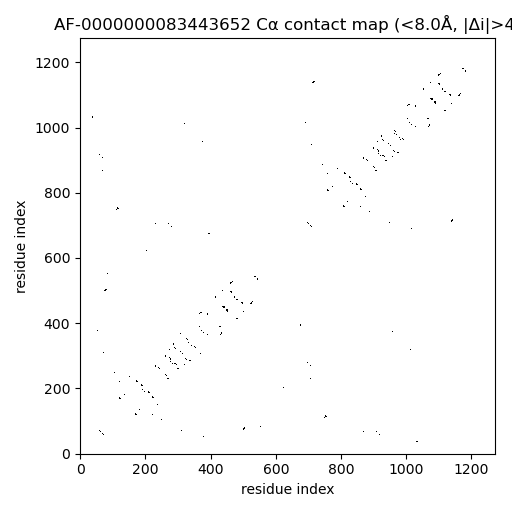629 N N . GLU A 1 208 ? 11.141 -34.656 13.109 1 89.19 208 GLU A N 1
ATOM 1630 C CA . GLU A 1 208 ? 12.094 -33.531 13.07 1 89.19 208 GLU A CA 1
ATOM 1631 C C . GLU A 1 208 ? 11.633 -32.438 12.117 1 89.19 208 GLU A C 1
ATOM 1633 O O . GLU A 1 208 ? 11.734 -31.25 12.43 1 89.19 208 GLU A O 1
ATOM 1638 N N . TYR A 1 209 ? 11.211 -32.812 10.961 1 90.81 209 TYR A N 1
ATOM 1639 C CA . TYR A 1 209 ? 10.75 -31.859 9.969 1 90.81 209 TYR A CA 1
ATOM 1640 C C . TYR A 1 209 ? 9.5 -31.125 10.453 1 90.81 209 TYR A C 1
ATOM 1642 O O . TYR A 1 209 ? 9.344 -29.922 10.195 1 90.81 209 TYR A O 1
ATOM 1650 N N . ARG A 1 210 ? 8.672 -31.844 11.172 1 90.38 210 ARG A N 1
ATOM 1651 C CA . ARG A 1 210 ? 7.5 -31.188 11.758 1 90.38 210 ARG A CA 1
ATOM 1652 C C . ARG A 1 210 ? 7.914 -30.125 12.758 1 90.38 210 ARG A C 1
ATOM 1654 O O . ARG A 1 210 ? 7.336 -29.031 12.789 1 90.38 210 ARG A O 1
ATOM 1661 N N . SER A 1 211 ? 8.844 -30.484 13.523 1 92.06 211 SER A N 1
ATOM 1662 C CA . SER A 1 211 ? 9.367 -29.531 14.5 1 92.06 211 SER A CA 1
ATOM 1663 C C . SER A 1 211 ? 10 -28.328 13.812 1 92.06 211 SER A C 1
ATOM 1665 O O . SER A 1 211 ? 9.859 -27.188 14.281 1 92.06 211 SER A O 1
ATOM 1667 N N . ILE A 1 212 ? 10.672 -28.562 12.742 1 94.5 212 ILE A N 1
ATOM 1668 C CA . ILE A 1 212 ? 11.352 -27.5 12.016 1 94.5 212 ILE A CA 1
ATOM 1669 C C . ILE A 1 212 ? 10.32 -26.531 11.422 1 94.5 212 ILE A C 1
ATOM 1671 O O . ILE A 1 212 ? 10.523 -25.328 11.406 1 94.5 212 ILE A O 1
ATOM 1675 N N . VAL A 1 213 ? 9.234 -27.047 10.969 1 92.94 213 VAL A N 1
ATOM 1676 C CA . VAL A 1 213 ? 8.188 -26.219 10.391 1 92.94 213 VAL A CA 1
ATOM 1677 C C . VAL A 1 213 ? 7.641 -25.25 11.445 1 92.94 213 VAL A C 1
ATOM 1679 O O . VAL A 1 213 ? 7.547 -24.047 11.203 1 92.94 213 VAL A O 1
ATOM 1682 N N . ILE A 1 214 ? 7.395 -25.719 12.633 1 90.62 214 ILE A N 1
ATOM 1683 C CA . ILE A 1 214 ? 6.793 -24.922 13.695 1 90.62 214 ILE A CA 1
ATOM 1684 C C . ILE A 1 214 ? 7.809 -23.922 14.219 1 90.62 214 ILE A C 1
ATOM 1686 O O . ILE A 1 214 ? 7.512 -22.719 14.328 1 90.62 214 ILE A O 1
ATOM 1690 N N . ILE A 1 215 ? 8.953 -24.328 14.469 1 92.94 215 ILE A N 1
ATOM 1691 C CA . ILE A 1 215 ? 9.992 -23.5 15.07 1 92.94 215 ILE A CA 1
ATOM 1692 C C . ILE A 1 215 ? 10.422 -22.422 14.078 1 92.94 215 ILE A C 1
ATOM 1694 O O . ILE A 1 215 ? 10.594 -21.266 14.453 1 92.94 215 ILE A O 1
ATOM 1698 N N . SER A 1 216 ? 10.609 -22.828 12.828 1 94.94 216 SER A N 1
ATOM 1699 C CA . SER A 1 216 ? 11.102 -21.891 11.828 1 94.94 216 SER A CA 1
ATOM 1700 C C . SER A 1 216 ? 10.125 -20.734 11.633 1 94.94 216 SER A C 1
ATOM 1702 O O . SER A 1 216 ? 10.539 -19.578 11.492 1 94.94 216 SER A O 1
ATOM 1704 N N . ARG A 1 217 ? 8.93 -21.047 11.633 1 91.38 217 ARG A N 1
ATOM 1705 C CA . ARG A 1 217 ? 7.934 -20 11.43 1 91.38 217 ARG A CA 1
ATOM 1706 C C . ARG A 1 217 ? 7.969 -18.984 12.562 1 91.38 217 ARG A C 1
ATOM 1708 O O . ARG A 1 217 ? 7.961 -17.766 12.32 1 91.38 217 ARG A O 1
ATOM 1715 N N . GLU A 1 218 ? 7.973 -19.422 13.719 1 91.44 218 GLU A N 1
ATOM 1716 C CA . GLU A 1 218 ? 8.039 -18.547 14.891 1 91.44 218 GLU A CA 1
ATOM 1717 C C . GLU A 1 218 ? 9.32 -17.719 14.891 1 91.44 218 GLU A C 1
ATOM 1719 O O . GLU A 1 218 ? 9.297 -16.516 15.172 1 91.44 218 GLU A O 1
ATOM 1724 N N . LYS A 1 219 ? 10.398 -18.359 14.594 1 95.19 219 LYS A N 1
ATOM 1725 C CA . LYS A 1 219 ? 11.688 -17.688 14.625 1 95.19 219 LYS A CA 1
ATOM 1726 C C . LYS A 1 219 ? 11.797 -16.641 13.508 1 95.19 219 LYS A C 1
ATOM 1728 O O . LYS A 1 219 ? 12.438 -15.609 13.68 1 95.19 219 LYS A O 1
ATOM 1733 N N . MET A 1 220 ? 11.172 -16.953 12.352 1 96.38 220 MET A N 1
ATOM 1734 C CA . MET A 1 220 ? 11.148 -15.961 11.281 1 96.38 220 MET A CA 1
ATOM 1735 C C . MET A 1 220 ? 10.484 -14.672 11.75 1 96.38 220 MET A C 1
ATOM 1737 O O . MET A 1 220 ? 11.016 -13.586 11.531 1 96.38 220 MET A O 1
ATOM 1741 N N . ILE A 1 221 ? 9.359 -14.797 12.43 1 93.75 221 ILE A N 1
ATOM 1742 C CA . ILE A 1 221 ? 8.625 -13.633 12.922 1 93.75 221 ILE A CA 1
ATOM 1743 C C . ILE A 1 221 ? 9.461 -12.883 13.953 1 93.75 221 ILE A C 1
ATOM 1745 O O . ILE A 1 221 ? 9.578 -11.656 13.898 1 93.75 221 ILE A O 1
ATOM 1749 N N . GLN A 1 222 ? 10.094 -13.617 14.812 1 93.5 222 GLN A N 1
ATOM 1750 C CA . GLN A 1 222 ? 10.922 -13.016 15.852 1 93.5 222 GLN A CA 1
ATOM 1751 C C . GLN A 1 222 ? 12.125 -12.289 15.242 1 93.5 222 GLN A C 1
ATOM 1753 O O . GLN A 1 222 ? 12.477 -11.195 15.688 1 93.5 222 GLN A O 1
ATOM 1758 N N . CYS A 1 223 ? 12.75 -12.875 14.227 1 96 223 CYS A N 1
ATOM 1759 C CA . CYS A 1 223 ? 13.898 -12.273 13.555 1 96 223 CYS A CA 1
ATOM 1760 C C . CYS A 1 223 ? 13.5 -10.969 12.875 1 96 223 CYS A C 1
ATOM 1762 O O . CYS A 1 223 ? 14.211 -9.969 12.984 1 96 223 CYS A O 1
ATOM 1764 N N . LEU A 1 224 ? 12.391 -10.984 12.188 1 95.62 224 LEU A N 1
ATOM 1765 C CA . LEU A 1 224 ? 11.914 -9.812 11.469 1 95.62 224 LEU A CA 1
ATOM 1766 C C . LEU A 1 224 ? 11.625 -8.664 12.43 1 95.62 224 LEU A C 1
ATOM 1768 O O . LEU A 1 224 ? 11.969 -7.512 12.148 1 95.62 224 LEU A O 1
ATOM 1772 N N . ARG A 1 225 ? 11.07 -8.977 13.586 1 92.19 225 ARG A N 1
ATOM 1773 C CA . ARG A 1 225 ? 10.727 -7.953 14.562 1 92.19 225 ARG A CA 1
ATOM 1774 C C . ARG A 1 225 ? 11.969 -7.441 15.289 1 92.19 225 ARG A C 1
ATOM 1776 O O . ARG A 1 225 ? 12.133 -6.23 15.469 1 92.19 225 ARG A O 1
ATOM 1783 N N . LEU A 1 226 ? 12.812 -8.391 15.656 1 91.75 226 LEU A N 1
ATOM 1784 C CA . LEU A 1 226 ? 14.039 -8.023 16.359 1 91.75 226 LEU A CA 1
ATOM 1785 C C . LEU A 1 226 ? 14.906 -7.113 15.5 1 91.75 226 LEU A C 1
ATOM 1787 O O . LEU A 1 226 ? 15.547 -6.191 16.016 1 91.75 226 LEU A O 1
ATOM 1791 N N . GLY A 1 227 ? 14.977 -7.395 14.258 1 91.38 227 GLY A N 1
ATOM 1792 C CA . GLY A 1 227 ? 15.773 -6.59 13.344 1 91.38 227 GLY A CA 1
ATOM 1793 C C . GLY A 1 227 ? 15.039 -5.363 12.828 1 91.38 227 GLY A C 1
ATOM 1794 O O . GLY A 1 227 ? 15.617 -4.547 12.109 1 91.38 227 GLY A O 1
ATOM 1795 N N . ASN A 1 228 ? 13.766 -5.156 13.234 1 91.31 228 ASN A N 1
ATOM 1796 C CA . ASN A 1 228 ? 12.938 -4.074 12.719 1 91.31 228 ASN A CA 1
ATOM 1797 C C . ASN A 1 228 ? 12.906 -4.062 11.188 1 91.31 228 ASN A C 1
ATOM 1799 O O . ASN A 1 228 ? 13.578 -3.242 10.562 1 91.31 228 ASN A O 1
ATOM 1803 N N . TYR A 1 229 ? 12.039 -4.844 10.641 1 93.5 229 TYR A N 1
ATOM 1804 C CA . TYR A 1 229 ? 12.016 -5.051 9.195 1 93.5 229 TYR A CA 1
ATOM 1805 C C . TYR A 1 229 ? 11.547 -3.791 8.477 1 93.5 229 TYR A C 1
ATOM 1807 O O . TYR A 1 229 ? 11.617 -3.709 7.246 1 93.5 229 TYR A O 1
ATOM 1815 N N . MET A 1 230 ? 11.211 -2.75 9.156 1 90.88 230 MET A N 1
ATOM 1816 C CA . MET A 1 230 ? 10.742 -1.507 8.547 1 90.88 230 MET A CA 1
ATOM 1817 C C . MET A 1 230 ? 11.906 -0.553 8.289 1 90.88 230 MET A C 1
ATOM 1819 O O . MET A 1 230 ? 11.758 0.421 7.551 1 90.88 230 MET A O 1
ATOM 1823 N N . LYS A 1 231 ? 13 -0.797 8.812 1 88.38 231 LYS A N 1
ATOM 1824 C CA . LYS A 1 231 ? 14.133 0.128 8.766 1 88.38 231 LYS A CA 1
ATOM 1825 C C . LYS A 1 231 ? 14.859 0.037 7.422 1 88.38 231 LYS A C 1
ATOM 1827 O O . LYS A 1 231 ? 15.523 0.985 7.008 1 88.38 231 LYS A O 1
ATOM 1832 N N . GLY A 1 232 ? 14.805 -1.059 6.75 1 90.62 232 GLY A N 1
ATOM 1833 C CA . GLY A 1 232 ? 15.43 -1.188 5.441 1 90.62 232 GLY A CA 1
ATOM 1834 C C . GLY A 1 232 ? 16.891 -1.598 5.52 1 90.62 232 GLY A C 1
ATOM 1835 O O . GLY A 1 232 ? 17.719 -1.077 4.773 1 90.62 232 GLY A O 1
ATOM 1836 N N . ALA A 1 233 ? 17.188 -2.486 6.461 1 93.81 233 ALA A N 1
ATOM 1837 C CA . ALA A 1 233 ? 18.531 -3.061 6.57 1 93.81 233 ALA A CA 1
ATOM 1838 C C . ALA A 1 233 ? 18.797 -4.047 5.438 1 93.81 233 ALA A C 1
ATOM 1840 O O . ALA A 1 233 ? 17.875 -4.461 4.734 1 93.81 233 ALA A O 1
ATOM 1841 N N . PRO A 1 234 ? 20.062 -4.371 5.281 1 94.06 234 PRO A N 1
ATOM 1842 C CA . PRO A 1 234 ? 20.391 -5.348 4.234 1 94.06 234 PRO A CA 1
ATOM 1843 C C . PRO A 1 234 ? 19.625 -6.66 4.41 1 94.06 234 PRO A C 1
ATOM 1845 O O . PRO A 1 234 ? 19.453 -7.129 5.535 1 94.06 234 PRO A O 1
ATOM 1848 N N . HIS A 1 235 ? 19.141 -7.258 3.348 1 97 235 HIS A N 1
ATOM 1849 C CA . HIS A 1 235 ? 18.469 -8.555 3.293 1 97 235 HIS A CA 1
ATOM 1850 C C . HIS A 1 235 ? 17.016 -8.445 3.738 1 97 235 HIS A C 1
ATOM 1852 O O . HIS A 1 235 ? 16.297 -9.445 3.787 1 97 235 HIS A O 1
ATOM 1858 N N . THR A 1 236 ? 16.547 -7.27 4.039 1 97.62 236 THR A N 1
ATOM 1859 C CA . THR A 1 236 ? 15.203 -7.102 4.586 1 97.62 236 THR A CA 1
ATOM 1860 C C . THR A 1 236 ? 14.156 -7.602 3.602 1 97.62 236 THR A C 1
ATOM 1862 O O . THR A 1 236 ? 13.273 -8.383 3.969 1 97.62 236 THR A O 1
ATOM 1865 N N . ILE A 1 237 ? 14.227 -7.219 2.361 1 98.25 237 ILE A N 1
ATOM 1866 C CA . ILE A 1 237 ? 13.219 -7.582 1.374 1 98.25 237 ILE A CA 1
ATOM 1867 C C . ILE A 1 237 ? 13.25 -9.094 1.129 1 98.25 237 ILE A C 1
ATOM 1869 O O . ILE A 1 237 ? 12.203 -9.734 1.049 1 98.25 237 ILE A O 1
ATOM 1873 N N . GLU A 1 238 ? 14.469 -9.672 1.044 1 98.19 238 GLU A N 1
ATOM 1874 C CA . GLU A 1 238 ? 14.625 -11.117 0.883 1 98.19 238 GLU A CA 1
ATOM 1875 C C . GLU A 1 238 ? 13.992 -11.875 2.051 1 98.19 238 GLU A C 1
ATOM 1877 O O . GLU A 1 238 ? 13.328 -12.891 1.852 1 98.19 238 GLU A O 1
ATOM 1882 N N . ALA A 1 239 ? 14.25 -11.367 3.229 1 98.38 239 ALA A N 1
ATOM 1883 C CA . ALA A 1 239 ? 13.703 -11.977 4.438 1 98.38 239 ALA A CA 1
ATOM 1884 C C . ALA A 1 239 ? 12.18 -11.953 4.422 1 98.38 239 ALA A C 1
ATOM 1886 O O . ALA A 1 239 ? 11.531 -12.961 4.711 1 98.38 239 ALA A O 1
ATOM 1887 N N . LEU A 1 240 ? 11.641 -10.82 4.059 1 98.06 240 LEU A N 1
ATOM 1888 C CA . LEU A 1 240 ? 10.188 -10.656 4.016 1 98.06 240 LEU A CA 1
ATOM 1889 C C . LEU A 1 240 ? 9.578 -11.547 2.934 1 98.06 240 LEU A C 1
ATOM 1891 O O . LEU A 1 240 ? 8.516 -12.125 3.135 1 98.06 240 LEU A O 1
ATOM 1895 N N . LEU A 1 241 ? 10.219 -11.656 1.838 1 97.31 241 LEU A N 1
ATOM 1896 C CA . LEU A 1 241 ? 9.734 -12.516 0.764 1 97.31 241 LEU A CA 1
ATOM 1897 C C . LEU A 1 241 ? 9.797 -13.984 1.175 1 97.31 241 LEU A C 1
ATOM 1899 O O . LEU A 1 241 ? 8.922 -14.773 0.808 1 97.31 241 LEU A O 1
ATOM 1903 N N . ALA A 1 242 ? 10.867 -14.336 1.863 1 96.56 242 ALA A N 1
ATOM 1904 C CA . ALA A 1 242 ? 10.922 -15.688 2.396 1 96.56 242 ALA A CA 1
ATOM 1905 C C . ALA A 1 242 ? 9.727 -15.984 3.297 1 96.56 242 ALA A C 1
ATOM 1907 O O . ALA A 1 242 ? 9.125 -17.047 3.211 1 96.56 242 ALA A O 1
ATOM 1908 N N . PHE A 1 243 ? 9.414 -15.055 4.109 1 96 243 PHE A N 1
ATOM 1909 C CA . PHE A 1 243 ? 8.266 -15.227 4.992 1 96 243 PHE A CA 1
ATOM 1910 C C . PHE A 1 243 ? 6.969 -15.297 4.191 1 96 243 PHE A C 1
ATOM 1912 O O . PHE A 1 243 ? 6.09 -16.094 4.504 1 96 243 PHE A O 1
ATOM 1919 N N . LEU A 1 244 ? 6.852 -14.469 3.221 1 94.25 244 LEU A N 1
ATOM 1920 C CA . LEU A 1 244 ? 5.672 -14.469 2.359 1 94.25 244 LEU A CA 1
ATOM 1921 C C . LEU A 1 244 ? 5.461 -15.844 1.729 1 94.25 244 LEU A C 1
ATOM 1923 O O . LEU A 1 244 ? 4.328 -16.312 1.616 1 94.25 244 LEU A O 1
ATOM 1927 N N . GLN A 1 245 ? 6.512 -16.453 1.332 1 89.88 245 GLN A N 1
ATOM 1928 C CA . GLN A 1 245 ? 6.426 -17.781 0.728 1 89.88 245 GLN A CA 1
ATOM 1929 C C . GLN A 1 245 ? 5.836 -18.797 1.707 1 89.88 245 GLN A C 1
ATOM 1931 O O . GLN A 1 245 ? 5.078 -19.688 1.309 1 89.88 245 GLN A O 1
ATOM 1936 N N . THR A 1 246 ? 6.203 -18.641 2.934 1 88.69 246 THR A N 1
ATOM 1937 C CA . THR A 1 246 ? 5.652 -19.562 3.922 1 88.69 246 THR A CA 1
ATOM 1938 C C . THR A 1 246 ? 4.156 -19.344 4.102 1 88.69 246 THR A C 1
ATOM 1940 O O . THR A 1 246 ? 3.404 -20.281 4.367 1 88.69 246 THR A O 1
ATOM 1943 N N . GLU A 1 247 ? 3.73 -18.062 3.957 1 85.69 247 GLU A N 1
ATOM 1944 C CA . GLU A 1 247 ? 2.307 -17.75 4.039 1 85.69 247 GLU A CA 1
ATOM 1945 C C . GLU A 1 247 ? 1.535 -18.375 2.881 1 85.69 247 GLU A C 1
ATOM 1947 O O . GLU A 1 247 ? 0.427 -18.891 3.07 1 85.69 247 GLU A O 1
ATOM 1952 N N . TYR A 1 248 ? 2.061 -18.406 1.724 1 79.31 248 TYR A N 1
ATOM 1953 C CA . TYR A 1 248 ? 1.417 -19 0.554 1 79.31 248 TYR A CA 1
ATOM 1954 C C . TYR A 1 248 ? 1.289 -20.5 0.702 1 79.31 248 TYR A C 1
ATOM 1956 O O . TYR A 1 248 ? 0.329 -21.109 0.212 1 79.31 248 TYR A O 1
ATOM 1964 N N . LEU A 1 249 ? 2.238 -21.047 1.354 1 76.31 249 LEU A N 1
ATOM 1965 C CA . LEU A 1 249 ? 2.254 -22.5 1.498 1 76.31 249 LEU A CA 1
ATOM 1966 C C . LEU A 1 249 ? 1.172 -22.969 2.467 1 76.31 249 LEU A C 1
ATOM 1968 O O . LEU A 1 249 ? 0.719 -24.109 2.398 1 76.31 249 LEU A O 1
ATOM 1972 N N . GLN A 1 250 ? 0.682 -22.078 3.354 1 70.81 250 GLN A N 1
ATOM 1973 C CA . GLN A 1 250 ? -0.296 -22.438 4.371 1 70.81 250 GLN A CA 1
ATOM 1974 C C . GLN A 1 250 ? -1.691 -22.578 3.77 1 70.81 250 GLN A C 1
ATOM 1976 O O . GLN A 1 250 ? -2.574 -23.203 4.367 1 70.81 250 GLN A O 1
ATOM 1981 N N . GLY A 1 251 ? -1.931 -22.125 2.545 1 64.81 251 GLY A N 1
ATOM 1982 C CA . GLY A 1 251 ? -3.195 -22.453 1.899 1 64.81 251 GLY A CA 1
ATOM 1983 C C . GLY A 1 251 ? -3.982 -21.219 1.493 1 64.81 251 GLY A C 1
ATOM 1984 O O . GLY A 1 251 ? -3.5 -20.094 1.631 1 64.81 251 GLY A O 1
ATOM 1985 N N . GLU A 1 252 ? -5.172 -21.547 1.07 1 60.66 252 GLU A N 1
ATOM 1986 C CA . GLU A 1 252 ? -6.02 -20.594 0.365 1 60.66 252 GLU A CA 1
ATOM 1987 C C . GLU A 1 252 ? -6.586 -19.547 1.322 1 60.66 252 GLU A C 1
ATOM 1989 O O . GLU A 1 252 ? -6.797 -18.391 0.935 1 60.66 252 GLU A O 1
ATOM 1994 N N . ASP A 1 253 ? -6.691 -19.859 2.49 1 60.53 253 ASP A N 1
ATOM 1995 C CA . ASP A 1 253 ? -7.332 -18.953 3.43 1 60.53 253 ASP A CA 1
ATOM 1996 C C . ASP A 1 253 ? -6.422 -17.766 3.756 1 60.53 253 ASP A C 1
ATOM 1998 O O . ASP A 1 253 ? -6.836 -16.828 4.441 1 60.53 253 ASP A O 1
ATOM 2002 N N . THR A 1 254 ? -5.348 -17.828 3.125 1 66.19 254 THR A N 1
ATOM 2003 C CA . THR A 1 254 ? -4.402 -16.797 3.518 1 66.19 254 THR A CA 1
ATOM 2004 C C . THR A 1 254 ? -4.238 -15.758 2.406 1 66.19 254 THR A C 1
ATOM 2006 O O . THR A 1 254 ? -3.334 -14.922 2.457 1 66.19 254 THR A O 1
ATOM 2009 N N . GLN A 1 255 ? -5.113 -15.734 1.521 1 79.5 255 GLN A N 1
ATOM 2010 C CA . GLN A 1 255 ? -4.934 -14.891 0.346 1 79.5 255 GLN A CA 1
ATOM 2011 C C . GLN A 1 255 ? -4.938 -13.414 0.727 1 79.5 255 GLN A C 1
ATOM 2013 O O . GLN A 1 255 ? -4.09 -12.641 0.267 1 79.5 255 GLN A O 1
ATOM 2018 N N . HIS A 1 256 ? -5.812 -13.078 1.593 1 85.25 256 HIS A N 1
ATOM 2019 C CA . HIS A 1 256 ? -5.863 -11.68 1.997 1 85.25 256 HIS A CA 1
ATOM 2020 C C . HIS A 1 256 ? -4.629 -11.297 2.809 1 85.25 256 HIS A C 1
ATOM 2022 O O . HIS A 1 256 ? -4.121 -10.18 2.686 1 85.25 256 HIS A O 1
ATOM 2028 N N . GLY A 1 257 ? -4.254 -12.266 3.621 1 88.5 257 GLY A N 1
ATOM 2029 C CA . GLY A 1 257 ? -3.029 -12.023 4.371 1 88.5 257 GLY A CA 1
ATOM 2030 C C . GLY A 1 257 ? -1.813 -11.836 3.482 1 88.5 257 GLY A C 1
ATOM 2031 O O . GLY A 1 257 ? -0.977 -10.969 3.74 1 88.5 257 GLY A O 1
ATOM 2032 N N . CYS A 1 258 ? -1.741 -12.633 2.455 1 90.62 258 CYS A N 1
ATOM 2033 C CA . CYS A 1 258 ? -0.642 -12.516 1.504 1 90.62 258 CYS A CA 1
ATOM 2034 C C . CYS A 1 258 ? -0.686 -11.172 0.784 1 90.62 258 CYS A C 1
ATOM 2036 O O . CYS A 1 258 ? 0.352 -10.547 0.575 1 90.62 258 CYS A O 1
ATOM 2038 N N . TRP A 1 259 ? -1.886 -10.781 0.402 1 94.19 259 TRP A N 1
ATOM 2039 C CA . TRP A 1 259 ? -2.059 -9.492 -0.259 1 94.19 259 TRP A CA 1
ATOM 2040 C C . TRP A 1 259 ? -1.618 -8.352 0.652 1 94.19 259 TRP A C 1
ATOM 2042 O O . TRP A 1 259 ? -0.908 -7.441 0.219 1 94.19 259 TRP A O 1
ATOM 2052 N N . GLN A 1 260 ? -1.957 -8.375 1.941 1 93.88 260 GLN A N 1
ATOM 2053 C CA . GLN A 1 260 ? -1.569 -7.355 2.91 1 93.88 260 GLN A CA 1
ATOM 2054 C C . GLN A 1 260 ? -0.058 -7.34 3.119 1 93.88 260 GLN A C 1
ATOM 2056 O O . GLN A 1 260 ? 0.559 -6.273 3.145 1 93.88 260 GLN A O 1
ATOM 2061 N N . LEU A 1 261 ? 0.474 -8.523 3.293 1 95.06 261 LEU A N 1
ATOM 2062 C CA . LEU A 1 261 ? 1.912 -8.625 3.514 1 95.06 261 LEU A CA 1
ATOM 2063 C C . LEU A 1 261 ? 2.688 -8.117 2.303 1 95.06 261 LEU A C 1
ATOM 2065 O O . LEU A 1 261 ? 3.703 -7.438 2.451 1 95.06 261 LEU A O 1
ATOM 2069 N N . THR A 1 262 ? 2.217 -8.492 1.12 1 96.75 262 THR A N 1
ATOM 2070 C CA . THR A 1 262 ? 2.85 -7.996 -0.098 1 96.75 262 THR A CA 1
ATOM 2071 C C . THR A 1 262 ? 2.877 -6.469 -0.111 1 96.75 262 THR A C 1
ATOM 2073 O O . THR A 1 262 ? 3.873 -5.867 -0.513 1 96.75 262 THR A O 1
ATOM 2076 N N . GLY A 1 263 ? 1.796 -5.863 0.321 1 96.56 263 GLY A N 1
ATOM 2077 C CA . GLY A 1 263 ? 1.755 -4.41 0.402 1 96.56 263 GLY A CA 1
ATOM 2078 C C . GLY A 1 263 ? 2.826 -3.834 1.309 1 96.56 263 GLY A C 1
ATOM 2079 O O . GLY A 1 263 ? 3.492 -2.861 0.949 1 96.56 263 GLY A O 1
ATOM 2080 N N . VAL A 1 264 ? 3.004 -4.422 2.424 1 96 264 VAL A N 1
ATOM 2081 C CA . VAL A 1 264 ? 4.012 -3.969 3.379 1 96 264 VAL A CA 1
ATOM 2082 C C . VAL A 1 264 ? 5.402 -4.125 2.773 1 96 264 VAL A C 1
ATOM 2084 O O . VAL A 1 264 ? 6.242 -3.229 2.893 1 96 264 VAL A O 1
ATOM 2087 N N . ILE A 1 265 ? 5.648 -5.242 2.15 1 97.94 265 ILE A N 1
ATOM 2088 C CA . ILE A 1 265 ? 6.949 -5.508 1.549 1 97.94 265 ILE A CA 1
ATOM 2089 C C . ILE A 1 265 ? 7.258 -4.445 0.497 1 97.94 265 ILE A C 1
ATOM 2091 O O . ILE A 1 265 ? 8.367 -3.906 0.456 1 97.94 265 ILE A O 1
ATOM 2095 N N . ILE A 1 266 ? 6.316 -4.156 -0.316 1 98.12 266 ILE A N 1
ATOM 2096 C CA . ILE A 1 266 ? 6.508 -3.188 -1.393 1 98.12 266 ILE A CA 1
ATOM 2097 C C . ILE A 1 266 ? 6.828 -1.815 -0.803 1 98.12 266 ILE A C 1
ATOM 2099 O O . ILE A 1 266 ? 7.703 -1.106 -1.301 1 98.12 266 ILE A O 1
ATOM 2103 N N . ARG A 1 267 ? 6.172 -1.418 0.208 1 97.06 267 ARG A N 1
ATOM 2104 C CA . ARG A 1 267 ? 6.391 -0.096 0.787 1 97.06 267 ARG A CA 1
ATOM 2105 C C . ARG A 1 267 ? 7.762 -0.008 1.447 1 97.06 267 ARG A C 1
ATOM 2107 O O . ARG A 1 267 ? 8.406 1.042 1.412 1 97.06 267 ARG A O 1
ATOM 2114 N N . VAL A 1 268 ? 8.203 -1.113 2.062 1 97.06 268 VAL A N 1
ATOM 2115 C CA . VAL A 1 268 ? 9.57 -1.138 2.57 1 97.06 268 VAL A CA 1
ATOM 2116 C C . VAL A 1 268 ? 10.555 -1.038 1.406 1 97.06 268 VAL A C 1
ATOM 2118 O O . VAL A 1 268 ? 11.57 -0.343 1.501 1 97.06 268 VAL A O 1
ATOM 2121 N N . ALA A 1 269 ? 10.227 -1.74 0.34 1 98.19 269 ALA A N 1
ATOM 2122 C CA . ALA A 1 269 ? 11.078 -1.678 -0.847 1 98.19 269 ALA A CA 1
ATOM 2123 C C . ALA A 1 269 ? 11.117 -0.263 -1.417 1 98.19 269 ALA A C 1
ATOM 2125 O O . ALA A 1 269 ? 12.172 0.195 -1.878 1 98.19 269 ALA A O 1
ATOM 2126 N N . LEU A 1 270 ? 10.008 0.424 -1.441 1 97.12 270 LEU A N 1
ATOM 2127 C CA . LEU A 1 270 ? 9.961 1.811 -1.893 1 97.12 270 LEU A CA 1
ATOM 2128 C C . LEU A 1 270 ? 10.828 2.701 -1.009 1 97.12 270 LEU A C 1
ATOM 2130 O O . LEU A 1 270 ? 11.57 3.549 -1.511 1 97.12 270 LEU A O 1
ATOM 2134 N N . LYS A 1 271 ? 10.68 2.49 0.289 1 96 271 LYS A N 1
ATOM 2135 C CA . LYS A 1 271 ? 11.508 3.244 1.228 1 96 271 LYS A CA 1
ATOM 2136 C C . LYS A 1 271 ? 12.992 3.055 0.929 1 96 271 LYS A C 1
ATOM 2138 O O . LYS A 1 271 ? 13.789 3.982 1.091 1 96 271 LYS A O 1
ATOM 2143 N N . MET A 1 272 ? 13.352 1.858 0.487 1 96.56 272 MET A N 1
ATOM 2144 C CA . MET A 1 272 ? 14.742 1.521 0.206 1 96.56 272 MET A CA 1
ATOM 2145 C C . MET A 1 272 ? 15.133 1.962 -1.199 1 96.56 272 MET A C 1
ATOM 2147 O O . MET A 1 272 ? 16.297 1.824 -1.597 1 96.56 272 MET A O 1
ATOM 2151 N N . GLY A 1 273 ? 14.211 2.387 -2.057 1 96.06 273 GLY A N 1
ATOM 2152 C CA . GLY A 1 273 ? 14.5 2.953 -3.365 1 96.06 273 GLY A CA 1
ATOM 2153 C C . GLY A 1 273 ? 14.57 1.908 -4.465 1 96.06 273 GLY A C 1
ATOM 2154 O O . GLY A 1 273 ? 15.227 2.123 -5.488 1 96.06 273 GLY A O 1
ATOM 2155 N N . TYR A 1 274 ? 13.875 0.74 -4.285 1 97.56 274 TYR A N 1
ATOM 2156 C CA . TYR A 1 274 ? 13.953 -0.351 -5.25 1 97.56 274 TYR A CA 1
ATOM 2157 C C . TYR A 1 274 ? 13.273 0.03 -6.559 1 97.56 274 TYR A C 1
ATOM 2159 O O . TYR A 1 274 ? 13.516 -0.598 -7.594 1 97.56 274 TYR A O 1
ATOM 2167 N N . HIS A 1 275 ? 12.352 0.995 -6.598 1 96.62 275 HIS A N 1
ATOM 2168 C CA . HIS A 1 275 ? 11.602 1.378 -7.789 1 96.62 275 HIS A CA 1
ATOM 2169 C C . HIS A 1 275 ? 12.422 2.293 -8.688 1 96.62 275 HIS A C 1
ATOM 2171 O O . HIS A 1 275 ? 11.977 2.658 -9.781 1 96.62 275 HIS A O 1
ATOM 2177 N N . ARG A 1 276 ? 13.57 2.695 -8.203 1 95.88 276 ARG A N 1
ATOM 2178 C CA . ARG A 1 276 ? 14.555 3.426 -8.992 1 95.88 276 ARG A CA 1
ATOM 2179 C C . ARG A 1 276 ? 15.773 2.557 -9.289 1 95.88 276 ARG A C 1
ATOM 2181 O O . ARG A 1 276 ? 16.297 1.887 -8.398 1 95.88 276 ARG A O 1
ATOM 2188 N N . ASP A 1 277 ? 16.203 2.545 -10.531 1 96.56 277 ASP A N 1
ATOM 2189 C CA . ASP A 1 277 ? 17.328 1.675 -10.891 1 96.56 277 ASP A CA 1
ATOM 2190 C C . ASP A 1 277 ? 18.578 2.033 -10.102 1 96.56 277 ASP A C 1
ATOM 2192 O O . ASP A 1 277 ? 18.922 3.209 -9.977 1 96.56 277 ASP A O 1
ATOM 2196 N N . GLY A 1 278 ? 19.234 1.026 -9.625 1 94.19 278 GLY A N 1
ATOM 2197 C CA . GLY A 1 278 ? 20.422 1.229 -8.797 1 94.19 278 GLY A CA 1
ATOM 2198 C C . GLY A 1 278 ? 21.531 1.962 -9.516 1 94.19 278 GLY A C 1
ATOM 2199 O O . GLY A 1 278 ? 22.375 2.594 -8.875 1 94.19 278 GLY A O 1
ATOM 2200 N N . SER A 1 279 ? 21.547 1.942 -10.82 1 93.69 279 SER A N 1
ATOM 2201 C CA . SER A 1 279 ? 22.625 2.549 -11.602 1 93.69 279 SER A CA 1
ATOM 2202 C C . SER A 1 279 ? 22.594 4.07 -11.5 1 93.69 279 SER A C 1
ATOM 2204 O O . SER A 1 279 ? 23.578 4.738 -11.805 1 93.69 279 SER A O 1
ATOM 2206 N N . HIS A 1 280 ? 21.453 4.613 -11.062 1 91.25 280 HIS A N 1
ATOM 2207 C CA . HIS A 1 280 ? 21.344 6.059 -10.891 1 91.25 280 HIS A CA 1
ATOM 2208 C C . HIS A 1 280 ? 22.188 6.539 -9.711 1 91.25 280 HIS A C 1
ATOM 2210 O O . HIS A 1 280 ? 22.453 7.734 -9.586 1 91.25 280 HIS A O 1
ATOM 2216 N N . PHE A 1 281 ? 22.562 5.617 -8.773 1 90.81 281 PHE A N 1
ATOM 2217 C CA . PHE A 1 281 ? 23.172 5.988 -7.508 1 90.81 281 PHE A CA 1
ATOM 2218 C C . PHE A 1 281 ? 24.562 5.379 -7.375 1 90.81 281 PHE A C 1
ATOM 2220 O O . PHE A 1 281 ? 24.703 4.164 -7.223 1 90.81 281 PHE A O 1
ATOM 2227 N N . PRO A 1 282 ? 25.578 6.137 -7.285 1 88.75 282 PRO A N 1
ATOM 2228 C CA . PRO A 1 282 ? 26.953 5.637 -7.23 1 88.75 282 PRO A CA 1
ATOM 2229 C C . PRO A 1 282 ? 27.219 4.781 -5.992 1 88.75 282 PRO A C 1
ATOM 2231 O O . PRO A 1 282 ? 28.109 3.93 -6.004 1 88.75 282 PRO A O 1
ATOM 2234 N N . ILE A 1 283 ? 26.484 4.941 -5 1 88.25 283 ILE A N 1
ATOM 2235 C CA . ILE A 1 283 ? 26.703 4.23 -3.746 1 88.25 283 ILE A CA 1
ATOM 2236 C C . ILE A 1 283 ? 26.234 2.781 -3.889 1 88.25 283 ILE A C 1
ATOM 2238 O O . ILE A 1 283 ? 26.609 1.928 -3.076 1 88.25 283 ILE A O 1
ATOM 2242 N N . ILE A 1 284 ? 25.516 2.471 -4.922 1 93.12 284 ILE A N 1
ATOM 2243 C CA . ILE A 1 284 ? 25.016 1.12 -5.145 1 93.12 284 ILE A CA 1
ATOM 2244 C C . ILE A 1 284 ? 25.938 0.367 -6.09 1 93.12 284 ILE A C 1
ATOM 2246 O O . ILE A 1 284 ? 26.188 0.813 -7.215 1 93.12 284 ILE A O 1
ATOM 2250 N N . SER A 1 285 ? 26.453 -0.744 -5.645 1 94.81 285 SER A N 1
ATOM 2251 C CA . SER A 1 285 ? 27.344 -1.547 -6.473 1 94.81 285 SER A CA 1
ATOM 2252 C C . SER A 1 285 ? 26.609 -2.166 -7.648 1 94.81 285 SER A C 1
ATOM 2254 O O . SER A 1 285 ? 25.375 -2.252 -7.637 1 94.81 285 SER A O 1
ATOM 2256 N N . VAL A 1 286 ? 27.328 -2.596 -8.617 1 96.19 286 VAL A N 1
ATOM 2257 C CA . VAL A 1 286 ? 26.734 -3.213 -9.797 1 96.19 286 VAL A CA 1
ATOM 2258 C C . VAL A 1 286 ? 26.031 -4.504 -9.406 1 96.19 286 VAL A C 1
ATOM 2260 O O . VAL A 1 286 ? 24.984 -4.836 -9.961 1 96.19 286 VAL A O 1
ATOM 2263 N N . TYR A 1 287 ? 26.625 -5.273 -8.453 1 96.88 287 TYR A N 1
ATOM 2264 C CA . TYR A 1 287 ? 26 -6.477 -7.918 1 96.88 287 TYR A CA 1
ATOM 2265 C C . TYR A 1 287 ? 24.641 -6.156 -7.301 1 96.88 287 TYR A C 1
ATOM 2267 O O . TYR A 1 287 ? 23.641 -6.805 -7.617 1 96.88 287 TYR A O 1
ATOM 2275 N N . GLU A 1 288 ? 24.641 -5.133 -6.422 1 96.38 288 GLU A N 1
ATOM 2276 C CA . GLU A 1 288 ? 23.406 -4.762 -5.73 1 96.38 288 GLU A CA 1
ATOM 2277 C C . GLU A 1 288 ? 22.344 -4.25 -6.711 1 96.38 288 GLU A C 1
ATOM 2279 O O . GLU A 1 288 ? 21.156 -4.516 -6.543 1 96.38 288 GLU A O 1
ATOM 2284 N N . ALA A 1 289 ? 22.766 -3.49 -7.676 1 97.44 289 ALA A N 1
ATOM 2285 C CA . ALA A 1 289 ? 21.844 -2.973 -8.672 1 97.44 289 ALA A CA 1
ATOM 2286 C C . ALA A 1 289 ? 21.141 -4.109 -9.406 1 97.44 289 ALA A C 1
ATOM 2288 O O . ALA A 1 289 ? 19.922 -4.078 -9.586 1 97.44 289 ALA A O 1
ATOM 2289 N N . GLU A 1 290 ? 21.906 -5.152 -9.812 1 98.31 290 GLU A N 1
ATOM 2290 C CA . GLU A 1 290 ? 21.328 -6.289 -10.516 1 98.31 290 GLU A CA 1
ATOM 2291 C C . GLU A 1 290 ? 20.359 -7.066 -9.617 1 98.31 290 GLU A C 1
ATOM 2293 O O . GLU A 1 290 ? 19.281 -7.473 -10.055 1 98.31 290 GLU A O 1
ATOM 2298 N N . MET A 1 291 ? 20.75 -7.293 -8.375 1 98.19 291 MET A N 1
ATOM 2299 C CA . MET A 1 291 ? 19.891 -8.016 -7.445 1 98.19 291 MET A CA 1
ATOM 2300 C C . MET A 1 291 ? 18.609 -7.238 -7.176 1 98.19 291 MET A C 1
ATOM 2302 O O . MET A 1 291 ? 17.531 -7.832 -7.027 1 98.19 291 MET A O 1
ATOM 2306 N N . ARG A 1 292 ? 18.734 -5.867 -7.066 1 97.88 292 ARG A N 1
ATOM 2307 C CA . ARG A 1 292 ? 17.562 -5.023 -6.875 1 97.88 292 ARG A CA 1
ATOM 2308 C C . ARG A 1 292 ? 16.609 -5.129 -8.062 1 97.88 292 ARG A C 1
ATOM 2310 O O . ARG A 1 292 ? 15.391 -5.117 -7.895 1 97.88 292 ARG A O 1
ATOM 2317 N N . ARG A 1 293 ? 17.156 -5.223 -9.273 1 98.5 293 ARG A N 1
ATOM 2318 C CA . ARG A 1 293 ? 16.328 -5.398 -10.461 1 98.5 293 ARG A CA 1
ATOM 2319 C C . ARG A 1 293 ? 15.523 -6.691 -10.375 1 98.5 293 ARG A C 1
ATOM 2321 O O . ARG A 1 293 ? 14.305 -6.68 -10.562 1 98.5 293 ARG A O 1
ATOM 2328 N N . ARG A 1 294 ? 16.203 -7.793 -10.062 1 98.44 294 ARG A N 1
ATOM 2329 C CA . ARG A 1 294 ? 15.539 -9.086 -9.914 1 98.44 294 ARG A CA 1
ATOM 2330 C C . ARG A 1 294 ? 14.406 -9 -8.883 1 98.44 294 ARG A C 1
ATOM 2332 O O . ARG A 1 294 ? 13.281 -9.43 -9.156 1 98.44 294 ARG A O 1
ATOM 2339 N N . THR A 1 295 ? 14.727 -8.414 -7.793 1 98.56 295 THR A N 1
ATOM 2340 C CA . THR A 1 295 ? 13.797 -8.344 -6.672 1 98.56 295 THR A CA 1
ATOM 2341 C C . THR A 1 295 ? 12.586 -7.488 -7.035 1 98.56 295 THR A C 1
ATOM 2343 O O . THR A 1 295 ? 11.445 -7.852 -6.73 1 98.56 295 THR A O 1
ATOM 2346 N N . TRP A 1 296 ? 12.828 -6.355 -7.648 1 98.44 296 TRP A N 1
ATOM 2347 C CA . TRP A 1 296 ? 11.734 -5.438 -7.973 1 98.44 296 TRP A CA 1
ATOM 2348 C C . TRP A 1 296 ? 10.734 -6.098 -8.914 1 98.44 296 TRP A C 1
ATOM 2350 O O . TRP A 1 296 ? 9.523 -5.98 -8.719 1 98.44 296 TRP A O 1
ATOM 2360 N N . TYR A 1 297 ? 11.203 -6.832 -9.906 1 98.12 297 TYR A N 1
ATOM 2361 C CA . TYR A 1 297 ? 10.312 -7.461 -10.875 1 98.12 297 TYR A CA 1
ATOM 2362 C C . TYR A 1 297 ? 9.562 -8.633 -10.25 1 98.12 297 TYR A C 1
ATOM 2364 O O . TYR A 1 297 ? 8.414 -8.906 -10.609 1 98.12 297 TYR A O 1
ATOM 2372 N N . ILE A 1 298 ? 10.18 -9.266 -9.32 1 97.81 298 ILE A N 1
ATOM 2373 C CA . ILE A 1 298 ? 9.492 -10.305 -8.562 1 97.81 298 ILE A CA 1
ATOM 2374 C C . ILE A 1 298 ? 8.383 -9.68 -7.727 1 97.81 298 ILE A C 1
ATOM 2376 O O . ILE A 1 298 ? 7.266 -10.203 -7.668 1 97.81 298 ILE A O 1
ATOM 2380 N N . LEU A 1 299 ? 8.672 -8.508 -7.102 1 97.88 299 LEU A N 1
ATOM 2381 C CA . LEU A 1 299 ? 7.676 -7.805 -6.305 1 97.88 299 LEU A CA 1
ATOM 2382 C C . LEU A 1 299 ? 6.504 -7.355 -7.176 1 97.88 299 LEU A C 1
ATOM 2384 O O . LEU A 1 299 ? 5.348 -7.438 -6.758 1 97.88 299 LEU A O 1
ATOM 2388 N N . THR A 1 300 ? 6.797 -6.906 -8.344 1 97.31 300 THR A N 1
ATOM 2389 C CA . THR A 1 300 ? 5.746 -6.477 -9.258 1 97.31 300 THR A CA 1
ATOM 2390 C C . THR A 1 300 ? 4.82 -7.637 -9.602 1 97.31 300 THR A C 1
ATOM 2392 O O . THR A 1 300 ? 3.6 -7.469 -9.68 1 97.31 300 THR A O 1
ATOM 2395 N N . GLN A 1 301 ? 5.395 -8.805 -9.805 1 95.75 301 GLN A N 1
ATOM 2396 C CA . GLN A 1 301 ? 4.586 -9.977 -10.102 1 95.75 301 GLN A CA 1
ATOM 2397 C C . GLN A 1 301 ? 3.713 -10.359 -8.914 1 95.75 301 GLN A C 1
ATOM 2399 O O . GLN A 1 301 ? 2.531 -10.672 -9.078 1 95.75 301 GLN A O 1
ATOM 2404 N N . PHE A 1 302 ? 4.285 -10.336 -7.738 1 94.88 302 PHE A N 1
ATOM 2405 C CA . PHE A 1 302 ? 3.521 -10.664 -6.539 1 94.88 302 PHE A CA 1
ATOM 2406 C C . PHE A 1 302 ? 2.404 -9.656 -6.312 1 94.88 302 PHE A C 1
ATOM 2408 O O . PHE A 1 302 ? 1.309 -10.016 -5.883 1 94.88 302 PHE A O 1
ATOM 2415 N N . ASP A 1 303 ? 2.713 -8.398 -6.551 1 96.69 303 ASP A N 1
ATOM 2416 C CA . ASP A 1 303 ? 1.72 -7.344 -6.379 1 96.69 303 ASP A CA 1
ATOM 2417 C C . ASP A 1 303 ? 0.499 -7.586 -7.262 1 96.69 303 ASP A C 1
ATOM 2419 O O . ASP A 1 303 ? -0.633 -7.609 -6.773 1 96.69 303 ASP A O 1
ATOM 2423 N N . THR A 1 304 ? 0.765 -7.816 -8.523 1 95.31 304 THR A N 1
ATOM 2424 C CA . THR A 1 304 ? -0.309 -7.996 -9.492 1 95.31 304 THR A CA 1
ATOM 2425 C C . THR A 1 304 ? -1.066 -9.297 -9.219 1 95.31 304 THR A C 1
ATOM 2427 O O . THR A 1 304 ? -2.297 -9.32 -9.273 1 95.31 304 THR A O 1
ATOM 2430 N N . ALA A 1 305 ? -0.314 -10.352 -8.938 1 91.56 305 ALA A N 1
ATOM 2431 C CA . ALA A 1 305 ? -0.933 -11.648 -8.711 1 91.56 305 ALA A CA 1
ATOM 2432 C C . ALA A 1 305 ? -1.815 -11.633 -7.465 1 91.56 305 ALA A C 1
ATOM 2434 O O . ALA A 1 305 ? -2.949 -12.117 -7.492 1 91.56 305 ALA A O 1
ATOM 2435 N N . SER A 1 306 ? -1.307 -11.102 -6.383 1 92.44 306 SER A N 1
ATOM 2436 C CA . SER A 1 306 ? -2.08 -11.078 -5.145 1 92.44 306 SER A CA 1
ATOM 2437 C C . SER A 1 306 ? -3.289 -10.156 -5.262 1 92.44 306 SER A C 1
ATOM 2439 O O . SER A 1 306 ? -4.363 -10.469 -4.738 1 92.44 306 SER A O 1
ATOM 2441 N N . ALA A 1 307 ? -3.08 -9.047 -5.895 1 94.31 307 ALA A N 1
ATOM 2442 C CA . ALA A 1 307 ? -4.191 -8.133 -6.109 1 94.31 307 ALA A CA 1
ATOM 2443 C C . ALA A 1 307 ? -5.305 -8.797 -6.914 1 94.31 307 ALA A C 1
ATOM 2445 O O . ALA A 1 307 ? -6.484 -8.68 -6.57 1 94.31 307 ALA A O 1
ATOM 2446 N N . SER A 1 308 ? -4.973 -9.469 -7.953 1 90.94 308 SER A N 1
ATOM 2447 C CA . SER A 1 308 ? -5.938 -10.164 -8.797 1 90.94 308 SER A CA 1
ATOM 2448 C C . SER A 1 308 ? -6.648 -11.266 -8.023 1 90.94 308 SER A C 1
ATOM 2450 O O . SER A 1 308 ? -7.852 -11.477 -8.195 1 90.94 308 SER A O 1
ATOM 2452 N N . GLN A 1 309 ? -5.895 -11.953 -7.242 1 88.38 309 GLN A N 1
ATOM 2453 C CA . GLN A 1 309 ? -6.426 -13.078 -6.488 1 88.38 309 GLN A CA 1
ATOM 2454 C C . GLN A 1 309 ? -7.512 -12.633 -5.516 1 88.38 309 GLN A C 1
ATOM 2456 O O . GLN A 1 309 ? -8.508 -13.336 -5.316 1 88.38 309 GLN A O 1
ATOM 2461 N N . VAL A 1 310 ? -7.305 -11.5 -4.906 1 91 310 VAL A N 1
ATOM 2462 C CA . VAL A 1 310 ? -8.258 -11.062 -3.893 1 91 310 VAL A CA 1
ATOM 2463 C C . VAL A 1 310 ? -9.25 -10.078 -4.508 1 91 310 VAL A C 1
ATOM 2465 O O . VAL A 1 310 ? -10.211 -9.656 -3.854 1 91 310 VAL A O 1
ATOM 2468 N N . GLY A 1 311 ? -9.07 -9.656 -5.746 1 92.94 311 GLY A N 1
ATOM 2469 C CA . GLY A 1 311 ? -9.953 -8.727 -6.422 1 92.94 311 GLY A CA 1
ATOM 2470 C C . GLY A 1 311 ? -9.852 -7.309 -5.891 1 92.94 311 GLY A C 1
ATOM 2471 O O . GLY A 1 311 ? -10.867 -6.676 -5.582 1 92.94 311 GLY A O 1
ATOM 2472 N N . LEU A 1 312 ? -8.664 -6.82 -5.707 1 95.25 312 LEU A N 1
ATOM 2473 C CA . LEU A 1 312 ? -8.406 -5.488 -5.172 1 95.25 312 LEU A CA 1
ATOM 2474 C C . LEU A 1 312 ? -7.309 -4.785 -5.961 1 95.25 312 LEU A C 1
ATOM 2476 O O . LEU A 1 312 ? -6.621 -5.41 -6.766 1 95.25 312 LEU A O 1
ATOM 2480 N N . PRO A 1 313 ? -7.129 -3.469 -5.836 1 94.06 313 PRO A N 1
ATOM 2481 C CA . PRO A 1 313 ? -6.145 -2.734 -6.633 1 94.06 313 PRO A CA 1
ATOM 2482 C C . PRO A 1 313 ? -4.703 -3.084 -6.27 1 94.06 313 PRO A C 1
ATOM 2484 O O . PRO A 1 313 ? -4.414 -3.393 -5.109 1 94.06 313 PRO A O 1
ATOM 2487 N N . ARG A 1 314 ? -3.863 -3.037 -7.246 1 95.56 314 ARG A N 1
ATOM 2488 C CA . ARG A 1 314 ? -2.428 -3.211 -7.055 1 95.56 314 ARG A CA 1
ATOM 2489 C C . ARG A 1 314 ? -1.775 -1.907 -6.605 1 95.56 314 ARG A C 1
ATOM 2491 O O . ARG A 1 314 ? -2.408 -0.849 -6.633 1 95.56 314 ARG A O 1
ATOM 2498 N N . ILE A 1 315 ? -0.507 -1.955 -6.16 1 96.69 315 ILE A N 1
ATOM 2499 C CA . ILE A 1 315 ? 0.195 -0.796 -5.621 1 96.69 315 ILE A CA 1
ATOM 2500 C C . ILE A 1 315 ? 1.129 -0.219 -6.68 1 96.69 315 ILE A C 1
ATOM 2502 O O . ILE A 1 315 ? 1.099 0.983 -6.957 1 96.69 315 ILE A O 1
ATOM 2506 N N . ILE A 1 316 ? 1.948 -1.046 -7.309 1 96.56 316 ILE A N 1
ATOM 2507 C CA . ILE A 1 316 ? 3.035 -0.614 -8.18 1 96.56 316 ILE A CA 1
ATOM 2508 C C . ILE A 1 316 ? 2.473 -0.186 -9.539 1 96.56 316 ILE A C 1
ATOM 2510 O O . ILE A 1 316 ? 1.754 -0.949 -10.188 1 96.56 316 ILE A O 1
ATOM 2514 N N . LYS A 1 317 ? 2.812 1.01 -9.898 1 93.69 317 LYS A N 1
ATOM 2515 C CA . LYS A 1 317 ? 2.441 1.54 -11.203 1 93.69 317 LYS A CA 1
ATOM 2516 C C . LYS A 1 317 ? 3.67 1.735 -12.086 1 93.69 317 LYS A C 1
ATOM 2518 O O . LYS A 1 317 ? 4.711 2.201 -11.617 1 93.69 317 LYS A O 1
ATOM 2523 N N . GLU A 1 318 ? 3.521 1.469 -13.336 1 90.94 318 GLU A N 1
ATOM 2524 C CA . GLU A 1 318 ? 4.641 1.507 -14.273 1 90.94 318 GLU A CA 1
ATOM 2525 C C . GLU A 1 318 ? 5.199 2.92 -14.406 1 90.94 318 GLU A C 1
ATOM 2527 O O . GLU A 1 318 ? 6.402 3.1 -14.609 1 90.94 318 GLU A O 1
ATOM 2532 N N . THR A 1 319 ? 4.422 3.873 -14.203 1 88.5 319 THR A N 1
ATOM 2533 C CA . THR A 1 319 ? 4.84 5.258 -14.398 1 88.5 319 THR A CA 1
ATOM 2534 C C . THR A 1 319 ? 5.684 5.742 -13.227 1 88.5 319 THR A C 1
ATOM 2536 O O . THR A 1 319 ? 6.355 6.773 -13.32 1 88.5 319 THR A O 1
ATOM 2539 N N . GLN A 1 320 ? 5.703 5.027 -12.164 1 89.5 320 GLN A N 1
ATOM 2540 C CA . GLN A 1 320 ? 6.395 5.488 -10.961 1 89.5 320 GLN A CA 1
ATOM 2541 C C . GLN A 1 320 ? 7.746 4.797 -10.805 1 89.5 320 GLN A C 1
ATOM 2543 O O . GLN A 1 320 ? 8.477 5.059 -9.852 1 89.5 320 GLN A O 1
ATOM 2548 N N . CYS A 1 321 ? 8.039 3.922 -11.719 1 93.06 321 CYS A N 1
ATOM 2549 C CA . CYS A 1 321 ? 9.266 3.139 -11.594 1 93.06 321 CYS A CA 1
ATOM 2550 C C . CYS A 1 321 ? 10.125 3.266 -12.844 1 93.06 321 CYS A C 1
ATOM 2552 O O . CYS A 1 321 ? 9.602 3.436 -13.945 1 93.06 321 CYS A O 1
ATOM 2554 N N . ASP A 1 322 ? 11.453 3.24 -12.695 1 94 322 ASP A N 1
ATOM 2555 C CA . ASP A 1 322 ? 12.359 3.211 -13.836 1 94 322 ASP A CA 1
ATOM 2556 C C . ASP A 1 322 ? 13.422 2.131 -13.672 1 94 322 ASP A C 1
ATOM 2558 O O . ASP A 1 322 ? 14.492 2.211 -14.266 1 94 322 ASP A O 1
ATOM 2562 N N . THR A 1 323 ? 13.164 1.227 -12.742 1 96.62 323 THR A N 1
ATOM 2563 C CA . THR A 1 323 ? 14.07 0.099 -12.555 1 96.62 323 THR A CA 1
ATOM 2564 C C . THR A 1 323 ? 14.219 -0.693 -13.852 1 96.62 323 THR A C 1
ATOM 2566 O O . THR A 1 323 ? 13.227 -1.131 -14.438 1 96.62 323 THR A O 1
ATOM 2569 N N . ALA A 1 324 ? 15.445 -0.885 -14.25 1 96.81 324 ALA A N 1
ATOM 2570 C CA . ALA A 1 324 ? 15.703 -1.611 -15.484 1 96.81 324 ALA A CA 1
ATOM 2571 C C . ALA A 1 324 ? 15.414 -3.1 -15.32 1 96.81 324 ALA A C 1
ATOM 2573 O O . ALA A 1 324 ? 15.375 -3.609 -14.203 1 96.81 324 ALA A O 1
ATOM 2574 N N . GLU A 1 325 ? 15.172 -3.793 -16.422 1 97.06 325 GLU A N 1
ATOM 2575 C CA . GLU A 1 325 ? 15 -5.242 -16.391 1 97.06 325 GLU A CA 1
ATOM 2576 C C . GLU A 1 325 ? 16.297 -5.941 -15.969 1 97.06 325 GLU A C 1
ATOM 2578 O O . GLU A 1 325 ? 17.391 -5.5 -16.312 1 97.06 325 GLU A O 1
ATOM 2583 N N . PRO A 1 326 ? 16.141 -7.008 -15.172 1 97.56 326 PRO A N 1
ATOM 2584 C CA . PRO A 1 326 ? 17.344 -7.789 -14.898 1 97.56 326 PRO A CA 1
ATOM 2585 C C . PRO A 1 326 ? 17.969 -8.391 -16.156 1 97.56 326 PRO A C 1
ATOM 2587 O O . PRO A 1 326 ? 17.25 -8.703 -17.109 1 97.56 326 PRO A O 1
ATOM 2590 N N . ARG A 1 327 ? 19.25 -8.539 -16.125 1 96.62 327 ARG A N 1
ATOM 2591 C CA . ARG A 1 327 ? 19.969 -9.117 -17.25 1 96.62 327 ARG A CA 1
ATOM 2592 C C . ARG A 1 327 ? 19.844 -10.633 -17.266 1 96.62 327 ARG A C 1
ATOM 2594 O O . ARG A 1 327 ? 19.719 -11.258 -16.203 1 96.62 327 ARG A O 1
ATOM 2601 N N . ASN A 1 328 ? 19.828 -11.219 -18.5 1 96.56 328 ASN A N 1
ATOM 2602 C CA . ASN A 1 328 ? 19.844 -12.672 -18.641 1 96.56 328 ASN A CA 1
ATOM 2603 C C . ASN A 1 328 ? 21.172 -13.266 -18.188 1 96.56 328 ASN A C 1
ATOM 2605 O O . ASN A 1 328 ? 22 -13.633 -19.016 1 96.56 328 ASN A O 1
ATOM 2609 N N . LEU A 1 329 ? 21.344 -13.391 -16.859 1 97.38 329 LEU A N 1
ATOM 2610 C CA . LEU A 1 329 ? 22.594 -13.883 -16.266 1 97.38 329 LEU A CA 1
ATOM 2611 C C . LEU A 1 329 ? 22.297 -14.984 -15.25 1 97.38 329 LEU A C 1
ATOM 2613 O O . LEU A 1 329 ? 21.234 -15.008 -14.633 1 97.38 329 LEU A O 1
ATOM 2617 N N . LEU A 1 330 ? 23.234 -15.875 -15.141 1 96.06 330 LEU A N 1
ATOM 2618 C CA . LEU A 1 330 ? 23.25 -16.875 -14.07 1 96.06 330 LEU A CA 1
ATOM 2619 C C . LEU A 1 330 ? 23.984 -16.344 -12.844 1 96.06 330 LEU A C 1
ATOM 2621 O O . LEU A 1 330 ? 24.797 -15.414 -12.961 1 96.06 330 LEU A O 1
ATOM 2625 N N . ASP A 1 331 ? 23.734 -16.922 -11.734 1 95.81 331 ASP A N 1
ATOM 2626 C CA . ASP A 1 331 ? 24.422 -16.516 -10.508 1 95.81 331 ASP A CA 1
ATOM 2627 C C . ASP A 1 331 ? 25.938 -16.703 -10.633 1 95.81 331 ASP A C 1
ATOM 2629 O O . ASP A 1 331 ? 26.703 -15.977 -10.008 1 95.81 331 ASP A O 1
ATOM 2633 N N . ASN A 1 332 ? 26.359 -17.594 -11.469 1 95.62 332 ASN A N 1
ATOM 2634 C CA . ASN A 1 332 ? 27.781 -17.875 -11.625 1 95.62 332 ASN A CA 1
ATOM 2635 C C . ASN A 1 332 ? 28.469 -16.828 -12.492 1 95.62 332 ASN A C 1
ATOM 2637 O O . ASN A 1 332 ? 29.703 -16.75 -12.531 1 95.62 332 ASN A O 1
ATOM 2641 N N . ASP A 1 333 ? 27.734 -15.961 -13.117 1 96.81 333 ASP A N 1
ATOM 2642 C CA . ASP A 1 333 ? 28.281 -14.977 -14.039 1 96.81 333 ASP A CA 1
ATOM 2643 C C . ASP A 1 333 ? 28.797 -13.75 -13.289 1 96.81 333 ASP A C 1
ATOM 2645 O O . ASP A 1 333 ? 29.578 -12.961 -13.836 1 96.81 333 ASP A O 1
ATOM 2649 N N . PHE A 1 334 ? 28.328 -13.469 -12.086 1 97.44 334 PHE A N 1
ATOM 2650 C CA . PHE A 1 334 ? 28.719 -12.289 -11.328 1 97.44 334 PHE A CA 1
ATOM 2651 C C . PHE A 1 334 ? 28.578 -12.531 -9.828 1 97.44 334 PHE A C 1
ATOM 2653 O O . PHE A 1 334 ? 28 -13.539 -9.414 1 97.44 334 PHE A O 1
ATOM 2660 N N . ASP A 1 335 ? 29.125 -11.648 -9.023 1 96.44 335 ASP A N 1
ATOM 2661 C CA . ASP A 1 335 ? 29 -11.742 -7.57 1 96.44 335 ASP A CA 1
ATOM 2662 C C . ASP A 1 335 ? 29.234 -10.391 -6.91 1 96.44 335 ASP A C 1
ATOM 2664 O O . ASP A 1 335 ? 29.188 -9.352 -7.578 1 96.44 335 ASP A O 1
ATOM 2668 N N . ASP A 1 336 ? 29.328 -10.375 -5.574 1 95.69 336 ASP A N 1
ATOM 2669 C CA . ASP A 1 336 ? 29.375 -9.125 -4.816 1 95.69 336 ASP A CA 1
ATOM 2670 C C . ASP A 1 336 ? 30.734 -8.453 -4.969 1 95.69 336 ASP A C 1
ATOM 2672 O O . ASP A 1 336 ? 30.938 -7.336 -4.484 1 95.69 336 ASP A O 1
ATOM 2676 N N . THR A 1 337 ? 31.641 -9.062 -5.684 1 95.56 337 THR A N 1
ATOM 2677 C CA . THR A 1 337 ? 32.938 -8.461 -5.938 1 95.56 337 THR A CA 1
ATOM 2678 C C . THR A 1 337 ? 33 -7.906 -7.359 1 95.56 337 THR A C 1
ATOM 2680 O O . THR A 1 337 ? 33.969 -7.242 -7.723 1 95.56 337 THR A O 1
ATOM 2683 N N . SER A 1 338 ? 31.953 -8.133 -8.078 1 95.62 338 SER A N 1
ATOM 2684 C CA . SER A 1 338 ? 31.938 -7.688 -9.469 1 95.62 338 SER A CA 1
ATOM 2685 C C . SER A 1 338 ? 31.844 -6.168 -9.555 1 95.62 338 SER A C 1
ATOM 2687 O O . SER A 1 338 ? 31.047 -5.547 -8.859 1 95.62 338 SER A O 1
ATOM 2689 N N . THR A 1 339 ? 32.594 -5.5 -10.375 1 94.56 339 THR A N 1
ATOM 2690 C CA . THR A 1 339 ? 32.562 -4.055 -10.586 1 94.56 339 THR A CA 1
ATOM 2691 C C . THR A 1 339 ? 31.859 -3.711 -11.898 1 94.56 339 THR A C 1
ATOM 2693 O O . THR A 1 339 ? 31.438 -2.568 -12.094 1 94.56 339 THR A O 1
ATOM 2696 N N . VAL A 1 340 ? 31.844 -4.695 -12.758 1 94.5 340 VAL A N 1
ATOM 2697 C CA . VAL A 1 340 ? 31.094 -4.578 -14.008 1 94.5 340 VAL A CA 1
ATOM 2698 C C . VAL A 1 340 ? 30.328 -5.871 -14.273 1 94.5 340 VAL A C 1
ATOM 2700 O O . VAL A 1 340 ? 30.828 -6.965 -14.016 1 94.5 340 VAL A O 1
ATOM 2703 N N . LEU A 1 341 ? 29.172 -5.773 -14.812 1 95.19 341 LEU A N 1
ATOM 2704 C CA . LEU A 1 341 ? 28.406 -6.969 -15.164 1 95.19 341 LEU A CA 1
ATOM 2705 C C . LEU A 1 341 ? 28.812 -7.492 -16.531 1 95.19 341 LEU A C 1
ATOM 2707 O O . LEU A 1 341 ? 29.062 -6.707 -17.453 1 95.19 341 LEU A O 1
ATOM 2711 N N . PRO A 1 342 ? 28.859 -8.703 -16.625 1 95.81 342 PRO A N 1
ATOM 2712 C CA . PRO A 1 342 ? 29.078 -9.258 -17.969 1 95.81 342 PRO A CA 1
ATOM 2713 C C . PRO A 1 342 ? 27.891 -9.008 -18.906 1 95.81 342 PRO A C 1
ATOM 2715 O O . PRO A 1 342 ? 26.797 -8.672 -18.438 1 95.81 342 PRO A O 1
ATOM 2718 N N . PRO A 1 343 ? 28.172 -9.125 -20.188 1 95.12 343 PRO A N 1
ATOM 2719 C CA . PRO A 1 343 ? 27.047 -9.023 -21.109 1 95.12 343 PRO A CA 1
ATOM 2720 C C . PRO A 1 343 ? 25.984 -10.094 -20.859 1 95.12 343 PRO A C 1
ATOM 2722 O O . PRO A 1 343 ? 26.312 -11.195 -20.422 1 95.12 343 PRO A O 1
ATOM 2725 N N . ALA A 1 344 ? 24.781 -9.773 -21.156 1 95.75 344 ALA A N 1
ATOM 2726 C CA . ALA A 1 344 ? 23.688 -10.727 -21.016 1 95.75 344 ALA A CA 1
ATOM 2727 C C . ALA A 1 344 ? 23.906 -11.953 -21.906 1 95.75 344 ALA A C 1
ATOM 2729 O O . ALA A 1 344 ? 24.391 -11.828 -23.031 1 95.75 344 ALA A O 1
ATOM 2730 N N . ARG A 1 345 ? 23.547 -13.031 -21.406 1 95.31 345 ARG A N 1
ATOM 2731 C CA . ARG A 1 345 ? 23.594 -14.242 -22.219 1 95.31 345 ARG A CA 1
ATOM 2732 C C . ARG A 1 345 ? 22.625 -14.148 -23.391 1 95.31 345 ARG A C 1
ATOM 2734 O O . ARG A 1 345 ? 21.594 -13.469 -23.297 1 95.31 345 ARG A O 1
ATOM 2741 N N . PRO A 1 346 ? 22.969 -14.836 -24.453 1 92.75 346 PRO A N 1
ATOM 2742 C CA . PRO A 1 346 ? 22.109 -14.773 -25.625 1 92.75 346 PRO A CA 1
ATOM 2743 C C . PRO A 1 346 ? 20.688 -15.281 -25.344 1 92.75 346 PRO A C 1
ATOM 2745 O O . PRO A 1 346 ? 20.5 -16.109 -24.438 1 92.75 346 PRO A O 1
ATOM 2748 N N . GLN A 1 347 ? 19.797 -14.922 -26.141 1 88 347 GLN A N 1
ATOM 2749 C CA . GLN A 1 347 ? 18.375 -15.227 -25.938 1 88 347 GLN A CA 1
ATOM 2750 C C . GLN A 1 347 ? 18.109 -16.719 -26.125 1 88 347 GLN A C 1
ATOM 2752 O O . GLN A 1 347 ? 17.125 -17.25 -25.594 1 88 347 GLN A O 1
ATOM 2757 N N . ASN A 1 348 ? 18.922 -17.344 -26.844 1 90 348 ASN A N 1
ATOM 2758 C CA . ASN A 1 348 ? 18.719 -18.766 -27.094 1 90 348 ASN A CA 1
ATOM 2759 C C . ASN A 1 348 ? 19.172 -19.625 -25.906 1 90 348 ASN A C 1
ATOM 2761 O O . ASN A 1 348 ? 18.844 -20.797 -25.828 1 90 348 ASN A O 1
ATOM 2765 N N . GLU A 1 349 ? 19.875 -18.984 -25.031 1 92.56 349 GLU A N 1
ATOM 2766 C CA . GLU A 1 349 ? 20.219 -19.672 -23.797 1 92.56 349 GLU A CA 1
ATOM 2767 C C . GLU A 1 349 ? 19.203 -19.344 -22.688 1 92.56 349 GLU A C 1
ATOM 2769 O O . GLU A 1 349 ? 19.266 -18.266 -22.078 1 92.56 349 GLU A O 1
ATOM 2774 N N . HIS A 1 350 ? 18.422 -20.359 -22.375 1 93.19 350 HIS A N 1
ATOM 2775 C CA . HIS A 1 350 ? 17.328 -20.141 -21.438 1 93.19 350 HIS A CA 1
ATOM 2776 C C . HIS A 1 350 ? 17.828 -20.188 -20 1 93.19 350 HIS A C 1
ATOM 2778 O O . HIS A 1 350 ? 18.547 -21.109 -19.609 1 93.19 350 HIS A O 1
ATOM 2784 N N . THR A 1 351 ? 17.578 -19.156 -19.25 1 95.06 351 THR A N 1
ATOM 2785 C CA . THR A 1 351 ? 17.844 -19.062 -17.812 1 95.06 351 THR A CA 1
ATOM 2786 C C . THR A 1 351 ? 16.578 -18.656 -17.062 1 95.06 351 THR A C 1
ATOM 2788 O O . THR A 1 351 ? 15.594 -18.234 -17.672 1 95.06 351 THR A O 1
ATOM 2791 N N . LEU A 1 352 ? 16.562 -18.844 -15.812 1 95.62 352 LEU A N 1
ATOM 2792 C CA . LEU A 1 352 ? 15.445 -18.422 -14.984 1 95.62 352 LEU A CA 1
ATOM 2793 C C . LEU A 1 352 ? 15.258 -16.906 -15.055 1 95.62 352 LEU A C 1
ATOM 2795 O O . LEU A 1 352 ? 14.133 -16.406 -15 1 95.62 352 LEU A O 1
ATOM 2799 N N . ALA A 1 353 ? 16.328 -16.109 -15.172 1 96.81 353 ALA A N 1
ATOM 2800 C CA . ALA A 1 353 ? 16.266 -14.664 -15.312 1 96.81 353 ALA A CA 1
ATOM 2801 C C . ALA A 1 353 ? 15.547 -14.266 -16.609 1 96.81 353 ALA A C 1
ATOM 2803 O O . ALA A 1 353 ? 14.797 -13.297 -16.625 1 96.81 353 ALA A O 1
ATOM 2804 N N . GLN A 1 354 ? 15.844 -15 -17.625 1 96.31 354 GLN A N 1
ATOM 2805 C CA . GLN A 1 354 ? 15.156 -14.75 -18.891 1 96.31 354 GLN A CA 1
ATOM 2806 C C . GLN A 1 354 ? 13.648 -14.922 -18.734 1 96.31 354 GLN A C 1
ATOM 2808 O O . GLN A 1 354 ? 12.867 -14.102 -19.219 1 96.31 354 GLN A O 1
ATOM 2813 N N . PHE A 1 355 ? 13.242 -16.047 -18.172 1 96.94 355 PHE A N 1
ATOM 2814 C CA . PHE A 1 355 ? 11.836 -16.312 -17.906 1 96.94 355 PHE A CA 1
ATOM 2815 C C . PHE A 1 355 ? 11.219 -15.164 -17.109 1 96.94 355 PHE A C 1
ATOM 2817 O O . PHE A 1 355 ? 10.125 -14.695 -17.422 1 96.94 355 PHE A O 1
ATOM 2824 N N . LEU A 1 356 ? 11.93 -14.719 -16.031 1 97.44 356 LEU A N 1
ATOM 2825 C CA . LEU A 1 356 ? 11.461 -13.617 -15.195 1 97.44 356 LEU A CA 1
ATOM 2826 C C . LEU A 1 356 ? 11.18 -12.383 -16.031 1 97.44 356 LEU A C 1
ATOM 2828 O O . LEU A 1 356 ? 10.133 -11.75 -15.891 1 97.44 356 LEU A O 1
ATOM 2832 N N . VAL A 1 357 ? 12.07 -12.023 -16.891 1 97.31 357 VAL A N 1
ATOM 2833 C CA . VAL A 1 357 ? 11.969 -10.812 -17.703 1 97.31 357 VAL A CA 1
ATOM 2834 C C . VAL A 1 357 ? 10.75 -10.898 -18.625 1 97.31 357 VAL A C 1
ATOM 2836 O O . VAL A 1 357 ? 9.914 -9.992 -18.641 1 97.31 357 VAL A O 1
ATOM 2839 N N . TYR A 1 358 ? 10.625 -11.984 -19.344 1 97.25 358 TYR A N 1
ATOM 2840 C CA . TYR A 1 358 ? 9.57 -12.078 -20.344 1 97.25 358 TYR A CA 1
ATOM 2841 C C . TYR A 1 358 ? 8.203 -12.234 -19.688 1 97.25 358 TYR A C 1
ATOM 2843 O O . TYR A 1 358 ? 7.203 -11.719 -20.172 1 97.25 358 TYR A O 1
ATOM 2851 N N . LYS A 1 359 ? 8.172 -13 -18.625 1 96.88 359 LYS A N 1
ATOM 2852 C CA . LYS A 1 359 ? 6.914 -13.07 -17.891 1 96.88 359 LYS A CA 1
ATOM 2853 C C . LYS A 1 359 ? 6.523 -11.703 -17.328 1 96.88 359 LYS A C 1
ATOM 2855 O O . LYS A 1 359 ? 5.348 -11.344 -17.328 1 96.88 359 LYS A O 1
ATOM 2860 N N . SER A 1 360 ? 7.508 -10.953 -16.875 1 97.06 360 SER A N 1
ATOM 2861 C CA . SER A 1 360 ? 7.254 -9.641 -16.297 1 97.06 360 SER A CA 1
ATOM 2862 C C . SER A 1 360 ? 6.691 -8.68 -17.328 1 97.06 360 SER A C 1
ATOM 2864 O O . SER A 1 360 ? 5.887 -7.801 -17 1 97.06 360 SER A O 1
ATOM 2866 N N . ARG A 1 361 ? 7.086 -8.797 -18.531 1 97.44 361 ARG A N 1
ATOM 2867 C CA . ARG A 1 361 ? 6.539 -7.953 -19.594 1 97.44 361 ARG A CA 1
ATOM 2868 C C . ARG A 1 361 ? 5.043 -8.188 -19.766 1 97.44 361 ARG A C 1
ATOM 2870 O O . ARG A 1 361 ? 4.273 -7.23 -19.891 1 97.44 361 ARG A O 1
ATOM 2877 N N . VAL A 1 362 ? 4.68 -9.438 -19.703 1 97.94 362 VAL A N 1
ATOM 2878 C CA . VAL A 1 362 ? 3.266 -9.789 -19.812 1 97.94 362 VAL A CA 1
ATOM 2879 C C . VAL A 1 362 ? 2.516 -9.289 -18.578 1 97.94 362 VAL A C 1
ATOM 2881 O O . VAL A 1 362 ? 1.44 -8.703 -18.688 1 97.94 362 VAL A O 1
ATOM 2884 N N . VAL A 1 363 ? 3.117 -9.508 -17.453 1 97 363 VAL A N 1
ATOM 2885 C CA . VAL A 1 363 ? 2.486 -9.148 -16.188 1 97 363 VAL A CA 1
ATOM 2886 C C . VAL A 1 363 ? 2.348 -7.633 -16.094 1 97 363 VAL A C 1
ATOM 2888 O O . VAL A 1 363 ? 1.367 -7.129 -15.547 1 97 363 VAL A O 1
ATOM 2891 N N . SER A 1 364 ? 3.297 -6.902 -16.578 1 96.56 364 SER A N 1
ATOM 2892 C CA . SER A 1 364 ? 3.219 -5.445 -16.578 1 96.56 364 SER A CA 1
ATOM 2893 C C . SER A 1 364 ? 1.997 -4.961 -17.359 1 96.56 364 SER A C 1
ATOM 2895 O O . SER A 1 364 ? 1.272 -4.078 -16.891 1 96.56 364 SER A O 1
ATOM 2897 N N . VAL A 1 365 ? 1.783 -5.527 -18.5 1 97.88 365 VAL A N 1
ATOM 2898 C CA . VAL A 1 365 ? 0.613 -5.152 -19.297 1 97.88 365 VAL A CA 1
ATOM 2899 C C . VAL A 1 365 ? -0.658 -5.586 -18.562 1 97.88 365 VAL A C 1
ATOM 2901 O O . VAL A 1 365 ? -1.657 -4.859 -18.562 1 97.88 365 VAL A O 1
ATOM 2904 N N . TYR A 1 366 ? -0.593 -6.785 -18.031 1 97.62 366 TYR A N 1
ATOM 2905 C CA . TYR A 1 366 ? -1.731 -7.246 -17.25 1 97.62 366 TYR A CA 1
ATOM 2906 C C . TYR A 1 366 ? -2.074 -6.25 -16.141 1 97.62 366 TYR A C 1
ATOM 2908 O O . TYR A 1 366 ? -3.25 -5.977 -15.891 1 97.62 366 TYR A O 1
ATOM 2916 N N . GLY A 1 367 ? -1.029 -5.742 -15.484 1 95.81 367 GLY A N 1
ATOM 2917 C CA . GLY A 1 367 ? -1.26 -4.703 -14.492 1 95.81 367 GLY A CA 1
ATOM 2918 C C . GLY A 1 367 ? -2.004 -3.504 -15.047 1 95.81 367 GLY A C 1
ATOM 2919 O O . GLY A 1 367 ? -2.961 -3.023 -14.438 1 95.81 367 GLY A O 1
ATOM 2920 N N . MET A 1 368 ? -1.646 -3.025 -16.172 1 95.5 368 MET A N 1
ATOM 2921 C CA . MET A 1 368 ? -2.312 -1.909 -16.844 1 95.5 368 MET A CA 1
ATOM 2922 C C . MET A 1 368 ? -3.764 -2.254 -17.156 1 95.5 368 MET A C 1
ATOM 2924 O O . MET A 1 368 ? -4.645 -1.397 -17.062 1 95.5 368 MET A O 1
ATOM 2928 N N . ILE A 1 369 ? -3.963 -3.467 -17.547 1 96.56 369 ILE A N 1
ATOM 2929 C CA . ILE A 1 369 ? -5.305 -3.945 -17.859 1 96.56 369 ILE A CA 1
ATOM 2930 C C . ILE A 1 369 ? -6.168 -3.906 -16.609 1 96.56 369 ILE A C 1
ATOM 2932 O O . ILE A 1 369 ? -7.316 -3.459 -16.641 1 96.56 369 ILE A O 1
ATOM 2936 N N . CYS A 1 370 ? -5.605 -4.391 -15.531 1 94.19 370 CYS A N 1
ATOM 2937 C CA . CYS A 1 370 ? -6.34 -4.355 -14.273 1 94.19 370 CYS A CA 1
ATOM 2938 C C . CYS A 1 370 ? -6.738 -2.93 -13.914 1 94.19 370 CYS A C 1
ATOM 2940 O O . CYS A 1 370 ? -7.875 -2.684 -13.5 1 94.19 370 CYS A O 1
ATOM 2942 N N . ASP A 1 371 ? -5.793 -2.014 -14.07 1 92.69 371 ASP A N 1
ATOM 2943 C CA . ASP A 1 371 ? -6.09 -0.612 -13.797 1 92.69 371 ASP A CA 1
ATOM 2944 C C . ASP A 1 371 ? -7.207 -0.1 -14.703 1 92.69 371 ASP A C 1
ATOM 2946 O O . ASP A 1 371 ? -8.07 0.66 -14.266 1 92.69 371 ASP A O 1
ATOM 2950 N N . PHE A 1 372 ? -7.215 -0.486 -15.906 1 93.25 372 PHE A N 1
ATOM 2951 C CA . PHE A 1 372 ? -8.188 -0.068 -16.906 1 93.25 372 PHE A CA 1
ATOM 2952 C C . PHE A 1 372 ? -9.578 -0.605 -16.562 1 93.25 372 PHE A C 1
ATOM 2954 O O . PHE A 1 372 ? -10.555 0.147 -16.547 1 93.25 372 PHE A O 1
ATOM 2961 N N . THR A 1 373 ? -9.641 -1.857 -16.266 1 92.06 373 THR A N 1
ATOM 2962 C CA . THR A 1 373 ? -10.93 -2.512 -16.094 1 92.06 373 THR A CA 1
ATOM 2963 C C . THR A 1 373 ? -11.562 -2.139 -14.758 1 92.06 373 THR A C 1
ATOM 2965 O O . THR A 1 373 ? -12.773 -2.256 -14.586 1 92.06 373 THR A O 1
ATOM 2968 N N . THR A 1 374 ? -10.789 -1.737 -13.812 1 88.56 374 THR A N 1
ATOM 2969 C CA . THR A 1 374 ? -11.328 -1.408 -12.5 1 88.56 374 THR A CA 1
ATOM 2970 C C . THR A 1 374 ? -11.398 0.104 -12.305 1 88.56 374 THR A C 1
ATOM 2972 O O . THR A 1 374 ? -11.711 0.582 -11.211 1 88.56 374 THR A O 1
ATOM 2975 N N . SER A 1 375 ? -11.102 0.832 -13.297 1 88.06 375 SER A N 1
ATOM 2976 C CA . SER A 1 375 ? -11.133 2.291 -13.242 1 88.06 375 SER A CA 1
ATOM 2977 C C . SER A 1 375 ? -12.547 2.803 -13 1 88.06 375 SER A C 1
ATOM 2979 O O . SER A 1 375 ? -13.523 2.162 -13.398 1 88.06 375 SER A O 1
ATOM 2981 N N . SER A 1 376 ? -12.641 3.902 -12.305 1 82.69 376 SER A N 1
ATOM 2982 C CA . SER A 1 376 ? -13.93 4.555 -12.078 1 82.69 376 SER A CA 1
ATOM 2983 C C . SER A 1 376 ? -14.359 5.367 -13.297 1 82.69 376 SER A C 1
ATOM 2985 O O . SER A 1 376 ? -15.516 5.797 -13.383 1 82.69 376 SER A O 1
ATOM 2987 N N . LYS A 1 377 ? -13.508 5.508 -14.188 1 78.31 377 LYS A N 1
ATOM 2988 C CA . LYS A 1 377 ? -13.797 6.254 -15.406 1 78.31 377 LYS A CA 1
ATOM 2989 C C . LYS A 1 377 ? -14.391 5.348 -16.484 1 78.31 377 LYS A C 1
ATOM 2991 O O . LYS A 1 377 ? -14.273 4.125 -16.406 1 78.31 377 LYS A O 1
ATOM 2996 N N . GLN A 1 378 ? -15.062 5.992 -17.281 1 70.44 378 GLN A N 1
ATOM 2997 C CA . GLN A 1 378 ? -15.672 5.254 -18.391 1 70.44 378 GLN A CA 1
ATOM 2998 C C . GLN A 1 378 ? -14.609 4.543 -19.219 1 70.44 378 GLN A C 1
ATOM 3000 O O . GLN A 1 378 ? -13.57 5.125 -19.547 1 70.44 378 GLN A O 1
ATOM 3005 N N . ARG A 1 379 ? -14.945 3.363 -19.578 1 75.75 379 ARG A N 1
ATOM 3006 C CA . ARG A 1 379 ? -14.039 2.51 -20.328 1 75.75 379 ARG A CA 1
ATOM 3007 C C . ARG A 1 379 ? -14.141 2.789 -21.828 1 75.75 379 ARG A C 1
ATOM 3009 O O . ARG A 1 379 ? -15.242 2.779 -22.391 1 75.75 379 ARG A O 1
ATOM 3016 N N . ASP A 1 380 ? -13.062 3.033 -22.312 1 85.88 380 ASP A N 1
ATOM 3017 C CA . ASP A 1 380 ? -12.93 3.283 -23.734 1 85.88 380 ASP A CA 1
ATOM 3018 C C . ASP A 1 380 ? -12.461 2.025 -24.469 1 85.88 380 ASP A C 1
ATOM 3020 O O . ASP A 1 380 ? -11.422 1.453 -24.141 1 85.88 380 ASP A O 1
ATOM 3024 N N . TYR A 1 381 ? -13.328 1.548 -25.5 1 91.94 381 TYR A N 1
ATOM 3025 C CA . TYR A 1 381 ? -12.977 0.336 -26.219 1 91.94 381 TYR A CA 1
ATOM 3026 C C . TYR A 1 381 ? -11.68 0.532 -27.016 1 91.94 381 TYR A C 1
ATOM 3028 O O . TYR A 1 381 ? -10.922 -0.418 -27.203 1 91.94 381 TYR A O 1
ATOM 3036 N N . GLU A 1 382 ? -11.43 1.792 -27.406 1 93.56 382 GLU A N 1
ATOM 3037 C CA . GLU A 1 382 ? -10.172 2.07 -28.094 1 93.56 382 GLU A CA 1
ATOM 3038 C C . GLU A 1 382 ? -8.977 1.772 -27.203 1 93.56 382 GLU A C 1
ATOM 3040 O O . GLU A 1 382 ? -7.973 1.218 -27.656 1 93.56 382 GLU A O 1
ATOM 3045 N N . GLU A 1 383 ? -9.125 2.172 -25.984 1 94.38 383 GLU A N 1
ATOM 3046 C CA . GLU A 1 383 ? -8.062 1.874 -25.031 1 94.38 383 GLU A CA 1
ATOM 3047 C C . GLU A 1 383 ? -7.934 0.371 -24.797 1 94.38 383 GLU A C 1
ATOM 3049 O O . GLU A 1 383 ? -6.828 -0.145 -24.625 1 94.38 383 GLU A O 1
ATOM 3054 N N . ALA A 1 384 ? -9.047 -0.375 -24.766 1 95.31 384 ALA A N 1
ATOM 3055 C CA . ALA A 1 384 ? -9.016 -1.828 -24.625 1 95.31 384 ALA A CA 1
ATOM 3056 C C . ALA A 1 384 ? -8.25 -2.479 -25.766 1 95.31 384 ALA A C 1
ATOM 3058 O O . ALA A 1 384 ? -7.445 -3.385 -25.547 1 95.31 384 ALA A O 1
ATOM 3059 N N . MET A 1 385 ? -8.531 -1.976 -26.922 1 96.81 385 MET A N 1
ATOM 3060 C CA . MET A 1 385 ? -7.875 -2.543 -28.094 1 96.81 385 MET A CA 1
ATOM 3061 C C . MET A 1 385 ? -6.391 -2.197 -28.109 1 96.81 385 MET A C 1
ATOM 3063 O O . MET A 1 385 ? -5.566 -2.998 -28.547 1 96.81 385 MET A O 1
ATOM 3067 N N . ARG A 1 386 ? -6.102 -0.999 -27.641 1 97.25 386 ARG A N 1
ATOM 3068 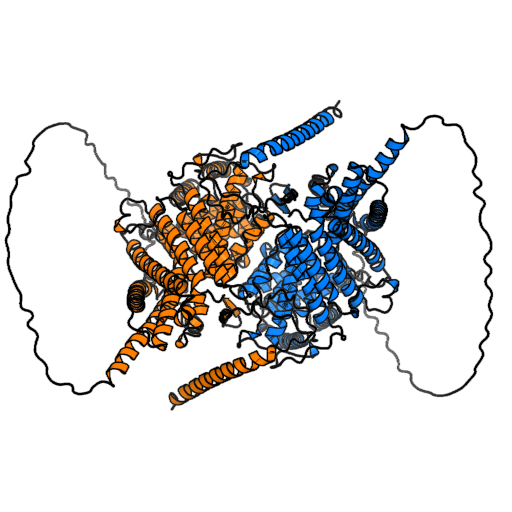C CA . ARG A 1 386 ? -4.691 -0.647 -27.516 1 97.25 386 ARG A CA 1
ATOM 3069 C C . ARG A 1 386 ? -3.977 -1.594 -26.562 1 97.25 386 ARG A C 1
ATOM 3071 O O . ARG A 1 386 ? -2.877 -2.068 -26.844 1 97.25 386 ARG A O 1
ATOM 3078 N N . LEU A 1 387 ? -4.559 -1.884 -25.438 1 97.44 387 LEU A N 1
ATOM 3079 C CA . LEU A 1 387 ? -3.984 -2.783 -24.453 1 97.44 387 LEU A CA 1
ATOM 3080 C C . LEU A 1 387 ? -3.895 -4.207 -24.984 1 97.44 387 LEU A C 1
ATOM 3082 O O . LEU A 1 387 ? -2.965 -4.945 -24.656 1 97.44 387 LEU A O 1
ATOM 3086 N N . ASP A 1 388 ? -4.875 -4.613 -25.781 1 98.06 388 ASP A N 1
ATOM 3087 C CA . ASP A 1 388 ? -4.844 -5.918 -26.438 1 98.06 388 ASP A CA 1
ATOM 3088 C C . ASP A 1 388 ? -3.602 -6.066 -27.312 1 98.06 388 ASP A C 1
ATOM 3090 O O . ASP A 1 388 ? -2.916 -7.09 -27.266 1 98.06 388 ASP A O 1
ATOM 3094 N N . VAL A 1 389 ? -3.389 -5.02 -28.062 1 98.31 389 VAL A N 1
ATOM 3095 C CA . VAL A 1 389 ? -2.223 -5.031 -28.938 1 98.31 389 VAL A CA 1
ATOM 3096 C C . VAL A 1 389 ? -0.946 -5.09 -28.109 1 98.31 389 VAL A C 1
ATOM 3098 O O . VAL A 1 389 ? -0.014 -5.828 -28.438 1 98.31 389 VAL A O 1
ATOM 3101 N N . LEU A 1 390 ? -0.904 -4.312 -27.062 1 98.19 390 LEU A N 1
ATOM 3102 C CA . LEU A 1 390 ? 0.257 -4.285 -26.172 1 98.19 390 LEU A CA 1
ATOM 3103 C C . LEU A 1 390 ? 0.49 -5.652 -25.547 1 98.19 390 LEU A C 1
ATOM 3105 O O . LEU A 1 390 ? 1.635 -6.09 -25.406 1 98.19 390 LEU A O 1
ATOM 3109 N N . LEU A 1 391 ? -0.555 -6.312 -25.125 1 98.5 391 LEU A N 1
ATOM 3110 C CA . LEU A 1 391 ? -0.472 -7.637 -24.5 1 98.5 391 LEU A CA 1
ATOM 3111 C C . LEU A 1 391 ? 0.059 -8.664 -25.5 1 98.5 391 LEU A C 1
ATOM 3113 O O . LEU A 1 391 ? 0.938 -9.461 -25.156 1 98.5 391 LEU A O 1
ATOM 3117 N N . ASN A 1 392 ? -0.491 -8.641 -26.703 1 98.31 392 ASN A N 1
ATOM 3118 C CA . ASN A 1 392 ? -0.044 -9.562 -27.75 1 98.31 392 ASN A CA 1
ATOM 3119 C C . ASN A 1 392 ? 1.423 -9.336 -28.094 1 98.31 392 ASN A C 1
ATOM 3121 O O . ASN A 1 392 ? 2.166 -10.297 -28.328 1 98.31 392 ASN A O 1
ATOM 3125 N N . THR A 1 393 ? 1.775 -8.086 -28.094 1 98.25 393 THR A N 1
ATOM 3126 C CA . THR A 1 393 ? 3.164 -7.754 -28.391 1 98.25 393 THR A CA 1
ATOM 3127 C C . THR A 1 393 ? 4.09 -8.281 -27.297 1 98.25 393 THR A C 1
ATOM 3129 O O . THR A 1 393 ? 5.133 -8.867 -27.594 1 98.25 393 THR A O 1
ATOM 3132 N N . ALA A 1 394 ? 3.73 -8.062 -26.078 1 97.94 394 ALA A N 1
ATOM 3133 C CA . ALA A 1 394 ? 4.527 -8.539 -24.953 1 97.94 394 ALA A CA 1
ATOM 3134 C C . ALA A 1 394 ? 4.656 -10.055 -24.969 1 97.94 394 ALA A C 1
ATOM 3136 O O . ALA A 1 394 ? 5.738 -10.594 -24.75 1 97.94 394 ALA A O 1
ATOM 3137 N N . TYR A 1 395 ? 3.566 -10.75 -25.25 1 98.06 395 TYR A N 1
ATOM 3138 C CA . TYR A 1 395 ? 3.557 -12.211 -25.266 1 98.06 395 TYR A CA 1
ATOM 3139 C C . TYR A 1 395 ? 4.371 -12.742 -26.438 1 98.06 395 TYR A C 1
ATOM 3141 O O . TYR A 1 395 ? 5.031 -13.781 -26.328 1 98.06 395 TYR A O 1
ATOM 3149 N N . ALA A 1 396 ? 4.371 -12.039 -27.531 1 97.19 396 ALA A N 1
ATOM 3150 C CA . ALA A 1 396 ? 5.039 -12.477 -28.75 1 97.19 396 ALA A CA 1
ATOM 3151 C C . ALA A 1 396 ? 6.551 -12.32 -28.641 1 97.19 396 ALA A C 1
ATOM 3153 O O . ALA A 1 396 ? 7.305 -12.945 -29.391 1 97.19 396 ALA A O 1
ATOM 3154 N N . GLN A 1 397 ? 6.992 -11.555 -27.703 1 95 397 GLN A N 1
ATOM 3155 C CA . GLN A 1 397 ? 8.422 -11.289 -27.547 1 95 397 GLN A CA 1
ATOM 3156 C C . GLN A 1 397 ? 9.133 -12.477 -26.906 1 95 397 GLN A C 1
ATOM 3158 O O . GLN A 1 397 ? 10.367 -12.555 -26.938 1 95 397 GLN A O 1
ATOM 3163 N N . LYS A 1 398 ? 8.398 -13.461 -26.391 1 95.25 398 LYS A N 1
ATOM 3164 C CA . LYS A 1 398 ? 9.016 -14.586 -25.688 1 95.25 398 LYS A CA 1
ATOM 3165 C C . LYS A 1 398 ? 9.883 -15.406 -26.641 1 95.25 398 LYS A C 1
ATOM 3167 O O . LYS A 1 398 ? 9.531 -15.586 -27.812 1 95.25 398 LYS A O 1
ATOM 3172 N N . PRO A 1 399 ? 10.977 -15.914 -26.172 1 94.94 399 PRO A N 1
ATOM 3173 C CA . PRO A 1 399 ? 11.781 -16.797 -27.031 1 94.94 399 PRO A CA 1
ATOM 3174 C C . PRO A 1 399 ? 11.07 -18.109 -27.328 1 94.94 399 PRO A C 1
ATOM 3176 O O . PRO A 1 399 ? 10.203 -18.547 -26.562 1 94.94 399 PRO A O 1
ATOM 3179 N N . PRO A 1 400 ? 11.461 -18.797 -28.391 1 94.12 400 PRO A N 1
ATOM 3180 C CA . PRO A 1 400 ? 10.797 -20.031 -28.812 1 94.12 400 PRO A CA 1
ATOM 3181 C C . PRO A 1 400 ? 10.805 -21.109 -27.734 1 94.12 400 PRO A C 1
ATOM 3183 O O . PRO A 1 400 ? 9.859 -21.891 -27.625 1 94.12 400 PRO A O 1
ATOM 3186 N N . ILE A 1 401 ? 11.773 -21.094 -26.953 1 94.31 401 ILE A N 1
ATOM 3187 C CA . ILE A 1 401 ? 11.922 -22.125 -25.938 1 94.31 401 ILE A CA 1
ATOM 3188 C C . ILE A 1 401 ? 10.789 -22 -24.922 1 94.31 401 ILE A C 1
ATOM 3190 O O . ILE A 1 401 ? 10.445 -22.969 -24.234 1 94.31 401 ILE A O 1
ATOM 3194 N N . LEU A 1 402 ? 10.164 -20.812 -24.766 1 95.44 402 LEU A N 1
ATOM 3195 C CA . LEU A 1 402 ? 9.109 -20.562 -23.797 1 95.44 402 LEU A CA 1
ATOM 3196 C C . LEU A 1 402 ? 7.734 -20.672 -24.422 1 95.44 402 LEU A C 1
ATOM 3198 O O . LEU A 1 402 ? 6.719 -20.422 -23.781 1 95.44 402 LEU A O 1
ATOM 3202 N N . GLU A 1 403 ? 7.691 -21.078 -25.641 1 94.88 403 GLU A N 1
ATOM 3203 C CA . GLU A 1 403 ? 6.414 -21.281 -26.328 1 94.88 403 GLU A CA 1
ATOM 3204 C C . GLU A 1 403 ? 5.688 -22.5 -25.781 1 94.88 403 GLU A C 1
ATOM 3206 O O . GLU A 1 403 ? 6.305 -23.547 -25.547 1 94.88 403 GLU A O 1
ATOM 3211 N N . LEU A 1 404 ? 4.402 -22.344 -25.578 1 94.19 404 LEU A N 1
ATOM 3212 C CA . LEU A 1 404 ? 3.596 -23.438 -25.047 1 94.19 404 LEU A CA 1
ATOM 3213 C C . LEU A 1 404 ? 3.566 -24.609 -26.047 1 94.19 404 LEU A C 1
ATOM 3215 O O . LEU A 1 404 ? 3.393 -24.391 -27.25 1 94.19 404 LEU A O 1
ATOM 3219 N N . LYS A 1 405 ? 3.82 -25.734 -25.531 1 91.31 405 LYS A N 1
ATOM 3220 C CA . LYS A 1 405 ? 3.752 -26.984 -26.297 1 91.31 405 LYS A CA 1
ATOM 3221 C C . LYS A 1 405 ? 2.799 -27.969 -25.625 1 91.31 405 LYS A C 1
ATOM 3223 O O . LYS A 1 405 ? 2.576 -27.922 -24.422 1 91.31 405 LYS A O 1
ATOM 3228 N N . SER A 1 406 ? 2.227 -28.828 -26.438 1 88.12 406 SER A N 1
ATOM 3229 C CA . SER A 1 406 ? 1.413 -29.891 -25.844 1 88.12 406 SER A CA 1
ATOM 3230 C C . SER A 1 406 ? 2.248 -30.797 -24.953 1 88.12 406 SER A C 1
ATOM 3232 O O . SER A 1 406 ? 3.473 -30.859 -25.094 1 88.12 406 SER A O 1
ATOM 3234 N N . MET A 1 407 ? 1.608 -31.406 -24.047 1 84.69 407 MET A N 1
ATOM 3235 C CA . MET A 1 407 ? 2.312 -32.312 -23.141 1 84.69 407 MET A CA 1
ATOM 3236 C C . MET A 1 407 ? 2.98 -33.438 -23.891 1 84.69 407 MET A C 1
ATOM 3238 O O . MET A 1 407 ? 4.043 -33.906 -23.484 1 84.69 407 MET A O 1
ATOM 3242 N N . GLN A 1 408 ? 2.355 -33.812 -24.969 1 83.44 408 GLN A N 1
ATOM 3243 C CA . GLN A 1 408 ? 2.895 -34.875 -25.797 1 83.44 408 GLN A CA 1
ATOM 3244 C C . GLN A 1 408 ? 4.211 -34.469 -26.438 1 83.44 408 GLN A C 1
ATOM 3246 O O . GLN A 1 408 ? 5.129 -35.281 -26.578 1 83.44 408 GLN A O 1
ATOM 3251 N N . ARG A 1 409 ? 4.266 -33.25 -26.719 1 87.06 409 ARG A N 1
ATOM 3252 C CA . ARG A 1 409 ? 5.461 -32.75 -27.375 1 87.06 409 ARG A CA 1
ATOM 3253 C C . ARG A 1 409 ? 6.508 -32.312 -26.344 1 87.06 409 ARG A C 1
ATOM 3255 O O . ARG A 1 409 ? 7.609 -31.891 -26.719 1 87.06 409 ARG A O 1
ATOM 3262 N N . SER A 1 410 ? 6.195 -32.438 -25.094 1 88.12 410 SER A N 1
ATOM 3263 C CA . SER A 1 410 ? 7.074 -31.938 -24.031 1 88.12 410 SER A CA 1
ATOM 3264 C C . SER A 1 410 ? 7.688 -33.094 -23.234 1 88.12 410 SER A C 1
ATOM 3266 O O . SER A 1 410 ? 8.219 -32.875 -22.141 1 88.12 410 SER A O 1
ATOM 3268 N N . VAL A 1 411 ? 7.68 -34.281 -23.766 1 85.25 411 VAL A N 1
ATOM 3269 C CA . VAL A 1 411 ? 8.094 -35.469 -23.031 1 85.25 411 VAL A CA 1
ATOM 3270 C C . VAL A 1 411 ? 9.594 -35.406 -22.75 1 85.25 411 VAL A C 1
ATOM 3272 O O . VAL A 1 411 ? 10.055 -35.906 -21.719 1 85.25 411 VAL A O 1
ATOM 3275 N N . LEU A 1 412 ? 10.336 -34.688 -23.578 1 88 412 LEU A N 1
ATOM 3276 C CA . LEU A 1 412 ? 11.789 -34.625 -23.406 1 88 412 LEU A CA 1
ATOM 3277 C C . LEU A 1 412 ? 12.195 -33.406 -22.625 1 88 412 LEU A C 1
ATOM 3279 O O . LEU A 1 412 ? 13.367 -33.219 -22.281 1 88 412 LEU A O 1
ATOM 3283 N N . ASP A 1 413 ? 11.266 -32.594 -22.391 1 90.25 413 ASP A N 1
ATOM 3284 C CA . ASP A 1 413 ? 11.555 -31.328 -21.688 1 90.25 413 ASP A CA 1
ATOM 3285 C C . ASP A 1 413 ? 11.508 -31.516 -20.172 1 90.25 413 ASP A C 1
ATOM 3287 O O . ASP A 1 413 ? 10.766 -32.375 -19.672 1 90.25 413 ASP A O 1
ATOM 3291 N N . GLY A 1 414 ? 12.367 -30.828 -19.484 1 89 414 GLY A N 1
ATOM 3292 C CA . GLY A 1 414 ? 12.32 -30.859 -18.031 1 89 414 GLY A CA 1
ATOM 3293 C C . GLY A 1 414 ? 11.039 -30.266 -17.453 1 89 414 GLY A C 1
ATOM 3294 O O . GLY A 1 414 ? 10.438 -29.375 -18.062 1 89 414 GLY A O 1
ATOM 3295 N N . ALA A 1 415 ? 10.578 -30.719 -16.266 1 87.06 415 ALA A N 1
ATOM 3296 C CA . ALA A 1 415 ? 9.359 -30.25 -15.609 1 87.06 415 ALA A CA 1
ATOM 3297 C C . ALA A 1 415 ? 9.414 -28.734 -15.375 1 87.06 415 ALA A C 1
ATOM 3299 O O . ALA A 1 415 ? 8.391 -28.062 -15.445 1 87.06 415 ALA A O 1
ATOM 3300 N N . GLU A 1 416 ? 10.594 -28.266 -15.094 1 89.06 416 GLU A N 1
ATOM 3301 C CA . GLU A 1 416 ? 10.758 -26.844 -14.836 1 89.06 416 GLU A CA 1
ATOM 3302 C C . GLU A 1 416 ? 10.422 -26.016 -16.078 1 89.06 416 GLU A C 1
ATOM 3304 O O . GLU A 1 416 ? 9.766 -24.969 -15.984 1 89.06 416 GLU A O 1
ATOM 3309 N N . LEU A 1 417 ? 10.891 -26.438 -17.219 1 91.94 417 LEU A N 1
ATOM 3310 C CA . LEU A 1 417 ? 10.641 -25.734 -18.469 1 91.94 417 LEU A CA 1
ATOM 3311 C C . LEU A 1 417 ? 9.164 -25.781 -18.828 1 91.94 417 LEU A C 1
ATOM 3313 O O . LEU A 1 417 ? 8.594 -24.781 -19.281 1 91.94 417 LEU A O 1
ATOM 3317 N N . ILE A 1 418 ? 8.562 -26.953 -18.656 1 91.12 418 ILE A N 1
ATOM 3318 C CA . ILE A 1 418 ? 7.148 -27.125 -18.953 1 91.12 418 ILE A CA 1
ATOM 3319 C C . ILE A 1 418 ? 6.316 -26.172 -18.109 1 91.12 418 ILE A C 1
ATOM 3321 O O . ILE A 1 418 ? 5.41 -25.5 -18.609 1 91.12 418 ILE A O 1
ATOM 3325 N N . THR A 1 419 ? 6.68 -26.141 -16.828 1 88.5 419 THR A N 1
ATOM 3326 C CA . THR A 1 419 ? 5.953 -25.297 -15.906 1 88.5 419 THR A CA 1
ATOM 3327 C C . THR A 1 419 ? 6.098 -23.828 -16.297 1 88.5 419 THR A C 1
ATOM 3329 O O . THR A 1 419 ? 5.133 -23.062 -16.219 1 88.5 419 THR A O 1
ATOM 3332 N N . ARG A 1 420 ? 7.234 -23.391 -16.719 1 92.25 420 ARG A N 1
ATOM 3333 C CA . ARG A 1 420 ? 7.465 -22 -17.125 1 92.25 420 ARG A CA 1
ATOM 3334 C C . ARG A 1 420 ? 6.625 -21.656 -18.359 1 92.25 420 ARG A C 1
ATOM 3336 O O . ARG A 1 420 ? 6.051 -20.562 -18.438 1 92.25 420 ARG A O 1
ATOM 3343 N N . ARG A 1 421 ? 6.559 -22.594 -19.297 1 93.81 421 ARG A N 1
ATOM 3344 C CA . ARG A 1 421 ? 5.738 -22.391 -20.5 1 93.81 421 ARG A CA 1
ATOM 3345 C C . ARG A 1 421 ? 4.27 -22.219 -20.125 1 93.81 421 ARG A C 1
ATOM 3347 O O . ARG A 1 421 ? 3.582 -21.344 -20.656 1 93.81 421 ARG A O 1
ATOM 3354 N N . ILE A 1 422 ? 3.865 -23.031 -19.219 1 90.44 422 ILE A N 1
ATOM 3355 C CA . ILE A 1 422 ? 2.471 -23 -18.781 1 90.44 422 ILE A CA 1
ATOM 3356 C C . ILE A 1 422 ? 2.18 -21.688 -18.062 1 90.44 422 ILE A C 1
ATOM 3358 O O . ILE A 1 422 ? 1.146 -21.062 -18.297 1 90.44 422 ILE A O 1
ATOM 3362 N N . TYR A 1 423 ? 3.105 -21.281 -17.219 1 91.06 423 TYR A N 1
ATOM 3363 C CA . TYR A 1 423 ? 2.926 -20.047 -16.469 1 91.06 423 TYR A CA 1
ATOM 3364 C C . TYR A 1 423 ? 2.838 -18.844 -17.422 1 91.06 423 TYR A C 1
ATOM 3366 O O . TYR A 1 423 ? 2.051 -17.922 -17.203 1 91.06 423 TYR A O 1
ATOM 3374 N N . MET A 1 424 ? 3.594 -18.875 -18.406 1 93.81 424 MET A N 1
ATOM 3375 C CA . MET A 1 424 ? 3.568 -17.812 -19.422 1 93.81 424 MET A CA 1
ATOM 3376 C C . MET A 1 424 ? 2.213 -17.766 -20.109 1 93.81 424 MET A C 1
ATOM 3378 O O . MET A 1 424 ? 1.616 -16.688 -20.234 1 93.81 424 MET A O 1
ATOM 3382 N N . ALA A 1 425 ? 1.785 -18.891 -20.5 1 94.31 425 ALA A N 1
ATOM 3383 C CA . ALA A 1 425 ? 0.516 -18.969 -21.219 1 94.31 425 ALA A CA 1
ATOM 3384 C C . ALA A 1 425 ? -0.652 -18.578 -20.312 1 94.31 425 ALA A C 1
ATOM 3386 O O . ALA A 1 425 ? -1.572 -17.891 -20.75 1 94.31 425 ALA A O 1
ATOM 3387 N N . MET A 1 426 ? -0.604 -19.016 -19.141 1 93.25 426 MET A N 1
ATOM 3388 C CA . MET A 1 426 ? -1.674 -18.75 -18.188 1 93.25 426 MET A CA 1
ATOM 3389 C C . MET A 1 426 ? -1.783 -17.25 -17.906 1 93.25 426 MET A C 1
ATOM 3391 O O . MET A 1 426 ? -2.885 -16.703 -17.875 1 93.25 426 MET A O 1
ATOM 3395 N N . SER A 1 427 ? -0.646 -16.594 -17.703 1 94.25 427 SER A N 1
ATOM 3396 C CA . SER A 1 427 ? -0.652 -15.164 -17.469 1 94.25 427 SER A CA 1
ATOM 3397 C C . SER A 1 427 ? -1.239 -14.414 -18.672 1 94.25 427 SER A C 1
ATOM 3399 O O . SER A 1 427 ? -1.979 -13.438 -18.484 1 94.25 427 SER A O 1
ATOM 3401 N N . TYR A 1 428 ? -0.902 -14.906 -19.844 1 97 428 TYR A N 1
ATOM 3402 C CA . TYR A 1 428 ? -1.388 -14.305 -21.078 1 97 428 TYR A CA 1
ATOM 3403 C C . TYR A 1 428 ? -2.9 -14.453 -21.203 1 97 428 TYR A C 1
ATOM 3405 O O . TYR A 1 428 ? -3.609 -13.469 -21.422 1 97 428 TYR A O 1
ATOM 3413 N N . HIS A 1 429 ? -3.424 -15.609 -21.016 1 96.81 429 HIS A N 1
ATOM 3414 C CA . HIS A 1 429 ? -4.852 -15.867 -21.141 1 96.81 429 HIS A CA 1
ATOM 3415 C C . HIS A 1 429 ? -5.637 -15.172 -20.031 1 96.81 429 HIS A C 1
ATOM 3417 O O . HIS A 1 429 ? -6.734 -14.664 -20.281 1 96.81 429 HIS A O 1
ATOM 3423 N N . HIS A 1 430 ? -5.062 -15.258 -18.859 1 95.62 430 HIS A N 1
ATOM 3424 C CA . HIS A 1 430 ? -5.695 -14.555 -17.75 1 95.62 430 HIS A CA 1
ATOM 3425 C C . HIS A 1 430 ? -5.867 -13.078 -18.062 1 95.62 430 HIS A C 1
ATOM 3427 O O . HIS A 1 430 ? -6.926 -12.5 -17.781 1 95.62 430 HIS A O 1
ATOM 3433 N N . ALA A 1 431 ? -4.883 -12.453 -18.594 1 97.69 431 ALA A N 1
ATOM 3434 C CA . ALA A 1 431 ? -4.926 -11.047 -18.969 1 97.69 431 ALA A CA 1
ATOM 3435 C C . ALA A 1 431 ? -5.965 -10.797 -20.062 1 97.69 431 ALA A C 1
ATOM 3437 O O . ALA A 1 431 ? -6.688 -9.797 -20.016 1 97.69 431 ALA A O 1
ATOM 3438 N N . GLN A 1 432 ? -6.043 -11.672 -21.016 1 98.19 432 GLN A N 1
ATOM 3439 C CA . GLN A 1 432 ? -7.027 -11.555 -22.094 1 98.19 432 GLN A CA 1
ATOM 3440 C C . GLN A 1 432 ? -8.445 -11.578 -21.531 1 98.19 432 GLN A C 1
ATOM 3442 O O . GLN A 1 432 ? -9.281 -10.758 -21.938 1 98.19 432 GLN A O 1
ATOM 3447 N N . ILE A 1 433 ? -8.672 -12.492 -20.672 1 97.19 433 ILE A N 1
ATOM 3448 C CA . ILE A 1 433 ? -10 -12.633 -20.094 1 97.19 433 ILE A CA 1
ATOM 3449 C C . ILE A 1 433 ? -10.375 -11.352 -19.344 1 97.19 433 ILE A C 1
ATOM 3451 O O . ILE A 1 433 ? -11.461 -10.805 -19.547 1 97.19 433 ILE A O 1
ATOM 3455 N N . THR A 1 434 ? -9.461 -10.898 -18.531 1 95.94 434 THR A N 1
ATOM 3456 C CA . THR A 1 434 ? -9.711 -9.711 -17.719 1 95.94 434 THR A CA 1
ATOM 3457 C C . THR A 1 434 ? -9.984 -8.5 -18.609 1 95.94 434 THR A C 1
ATOM 3459 O O . THR A 1 434 ? -10.883 -7.707 -18.328 1 95.94 434 THR A O 1
ATOM 3462 N N . LEU A 1 435 ? -9.242 -8.352 -19.672 1 96.81 435 LEU A N 1
ATOM 3463 C CA . LEU A 1 435 ? -9.359 -7.207 -20.562 1 96.81 435 LEU A CA 1
ATOM 3464 C C . LEU A 1 435 ? -10.703 -7.211 -21.281 1 96.81 435 LEU A C 1
ATOM 3466 O O . LEU A 1 435 ? -11.352 -6.172 -21.406 1 96.81 435 LEU A O 1
ATOM 3470 N N . HIS A 1 436 ? -11.148 -8.344 -21.766 1 96.06 436 HIS A N 1
ATOM 3471 C CA . HIS A 1 436 ? -12.211 -8.398 -22.75 1 96.06 436 HIS A CA 1
ATOM 3472 C C . HIS A 1 436 ? -13.539 -8.781 -22.125 1 96.06 436 HIS A C 1
ATOM 3474 O O . HIS A 1 436 ? -14.594 -8.617 -22.734 1 96.06 436 HIS A O 1
ATOM 3480 N N . ARG A 1 437 ? -13.555 -9.234 -21.031 1 92.75 437 ARG A N 1
ATOM 3481 C CA . ARG A 1 437 ? -14.75 -9.766 -20.391 1 92.75 437 ARG A CA 1
ATOM 3482 C C . ARG A 1 437 ? -15.844 -8.711 -20.312 1 92.75 437 ARG A C 1
ATOM 3484 O O . ARG A 1 437 ? -17.031 -9.016 -20.5 1 92.75 437 ARG A O 1
ATOM 3491 N N . LYS A 1 438 ? -15.461 -7.469 -20.062 1 88.69 438 LYS A N 1
ATOM 3492 C CA . LYS A 1 438 ? -16.453 -6.41 -19.891 1 88.69 438 LYS A CA 1
ATOM 3493 C C . LYS A 1 438 ? -17.203 -6.141 -21.188 1 88.69 438 LYS A C 1
ATOM 3495 O O . LYS A 1 438 ? -18.328 -5.633 -21.172 1 88.69 438 LYS A O 1
ATOM 3500 N N . PHE A 1 439 ? -16.656 -6.551 -22.281 1 92.38 439 PHE A N 1
ATOM 3501 C CA . PHE A 1 439 ? -17.234 -6.266 -23.594 1 92.38 439 PHE A CA 1
ATOM 3502 C C . PHE A 1 439 ? -17.844 -7.523 -24.203 1 92.38 439 PHE A C 1
ATOM 3504 O O . PHE A 1 439 ? -18.469 -7.465 -25.25 1 92.38 439 PHE A O 1
ATOM 3511 N N . MET A 1 440 ? -17.672 -8.625 -23.547 1 92 440 MET A N 1
ATOM 3512 C CA . MET A 1 440 ? -18.031 -9.922 -24.109 1 92 440 MET A CA 1
ATOM 3513 C C . MET A 1 440 ? -19.547 -10.023 -24.344 1 92 440 MET A C 1
ATOM 3515 O O . MET A 1 440 ? -19.984 -10.453 -25.406 1 92 440 MET A O 1
ATOM 3519 N N . ILE A 1 441 ? -20.312 -9.578 -23.375 1 88.81 441 ILE A N 1
ATOM 3520 C CA . ILE A 1 441 ? -21.766 -9.672 -23.5 1 88.81 441 ILE A CA 1
ATOM 3521 C C . ILE A 1 441 ? -22.281 -8.594 -24.453 1 88.81 441 ILE A C 1
ATOM 3523 O O . ILE A 1 441 ? -23.234 -8.82 -25.188 1 88.81 441 ILE A O 1
ATOM 3527 N N . LEU A 1 442 ? -21.656 -7.422 -24.422 1 89 442 LEU A N 1
ATOM 3528 C CA . LEU A 1 442 ? -22.031 -6.316 -25.312 1 89 442 LEU A CA 1
ATOM 3529 C C . LEU A 1 442 ? -21.859 -6.711 -26.766 1 89 442 LEU A C 1
ATOM 3531 O O . LEU A 1 442 ? -22.562 -6.195 -27.641 1 89 442 LEU A O 1
ATOM 3535 N N . ALA A 1 443 ? -20.984 -7.594 -26.969 1 91.25 443 ALA A N 1
ATOM 3536 C CA . ALA A 1 443 ? -20.672 -8.039 -28.328 1 91.25 443 ALA A CA 1
ATOM 3537 C C . ALA A 1 443 ? -21.875 -8.742 -28.953 1 91.25 443 ALA A C 1
ATOM 3539 O O . ALA A 1 443 ? -22.016 -8.766 -30.188 1 91.25 443 ALA A O 1
ATOM 3540 N N . LYS A 1 444 ? -22.672 -9.289 -28.172 1 87.75 444 LYS A N 1
ATOM 3541 C CA . LYS A 1 444 ? -23.844 -10.016 -28.688 1 87.75 444 LYS A CA 1
ATOM 3542 C C . LYS A 1 444 ? -24.875 -9.055 -29.266 1 87.75 444 LYS A C 1
ATOM 3544 O O . LYS A 1 444 ? -25.672 -9.438 -30.125 1 87.75 444 LYS A O 1
ATOM 3549 N N . ALA A 1 445 ? -24.859 -7.828 -28.75 1 87.19 445 ALA A N 1
ATOM 3550 C CA . ALA A 1 445 ? -25.797 -6.816 -29.25 1 87.19 445 ALA A CA 1
ATOM 3551 C C . ALA A 1 445 ? -25.109 -5.887 -30.25 1 87.19 445 ALA A C 1
ATOM 3553 O O . ALA A 1 445 ? -25.781 -5.258 -31.078 1 87.19 445 ALA A O 1
ATOM 3554 N N . ASN A 1 446 ? -23.828 -5.762 -30.141 1 90.75 446 ASN A N 1
ATOM 3555 C CA . ASN A 1 446 ? -23.062 -4.836 -30.969 1 90.75 446 ASN A CA 1
ATOM 3556 C C . ASN A 1 446 ? -21.812 -5.5 -31.531 1 90.75 446 ASN A C 1
ATOM 3558 O O . ASN A 1 446 ? -20.859 -5.789 -30.797 1 90.75 446 ASN A O 1
ATOM 3562 N N . SER A 1 447 ? -21.703 -5.668 -32.75 1 91.56 447 SER A N 1
ATOM 3563 C CA . SER A 1 447 ? -20.641 -6.414 -33.438 1 91.56 447 SER A CA 1
ATOM 3564 C C . SER A 1 447 ? -19.312 -5.695 -33.312 1 91.56 447 SER A C 1
ATOM 3566 O O . SER A 1 447 ? -18.25 -6.293 -33.562 1 91.56 447 SER A O 1
ATOM 3568 N N . LYS A 1 448 ? -19.344 -4.422 -32.906 1 92.19 448 LYS A N 1
ATOM 3569 C CA . LYS A 1 448 ? -18.094 -3.678 -32.688 1 92.19 448 LYS A CA 1
ATOM 3570 C C . LYS A 1 448 ? -17.219 -4.387 -31.672 1 92.19 448 LYS A C 1
ATOM 3572 O O . LYS A 1 448 ? -15.984 -4.301 -31.75 1 92.19 448 LYS A O 1
ATOM 3577 N N . TYR A 1 449 ? -17.828 -5.152 -30.812 1 94.06 449 TYR A N 1
ATOM 3578 C CA . TYR A 1 449 ? -17.125 -5.773 -29.703 1 94.06 449 TYR A CA 1
ATOM 3579 C C . TYR A 1 449 ? -16.875 -7.254 -29.969 1 94.06 449 TYR A C 1
ATOM 3581 O O . TYR A 1 449 ? -16.516 -8.008 -29.062 1 94.06 449 TYR A O 1
ATOM 3589 N N . SER A 1 450 ? -17 -7.762 -31.188 1 94.56 450 SER A N 1
ATOM 3590 C CA . SER A 1 450 ? -16.953 -9.18 -31.516 1 94.56 450 SER A CA 1
ATOM 3591 C C . SER A 1 450 ? -15.586 -9.773 -31.188 1 94.56 450 SER A C 1
ATOM 3593 O O . SER A 1 450 ? -15.492 -10.922 -30.75 1 94.56 450 SER A O 1
ATOM 3595 N N . ILE A 1 451 ? -14.586 -8.945 -31.375 1 95.56 451 ILE A N 1
ATOM 3596 C CA . ILE A 1 451 ? -13.234 -9.414 -31.078 1 95.56 451 ILE A CA 1
ATOM 3597 C C . ILE A 1 451 ? -13.102 -9.719 -29.594 1 95.56 451 ILE A C 1
ATOM 3599 O O . ILE A 1 451 ? -12.438 -10.688 -29.203 1 95.56 451 ILE A O 1
ATOM 3603 N N . SER A 1 452 ? -13.664 -8.93 -28.812 1 95.5 452 SER A N 1
ATOM 3604 C CA . SER A 1 452 ? -13.602 -9.125 -27.375 1 95.5 452 SER A CA 1
ATOM 3605 C C . SER A 1 452 ? -14.32 -10.406 -26.953 1 95.5 452 SER A C 1
ATOM 3607 O O . SER A 1 452 ? -13.844 -11.125 -26.078 1 95.5 452 SER A O 1
ATOM 3609 N N . HIS A 1 453 ? -15.453 -10.648 -27.562 1 95.25 453 HIS A N 1
ATOM 3610 C CA . HIS A 1 453 ? -16.188 -11.875 -27.266 1 95.25 453 HIS A CA 1
ATOM 3611 C C . HIS A 1 453 ? -15.359 -13.109 -27.625 1 95.25 453 HIS A C 1
ATOM 3613 O O . HIS A 1 453 ? -15.156 -13.992 -26.797 1 95.25 453 HIS A O 1
ATOM 3619 N N . THR A 1 454 ? -14.875 -13.117 -28.797 1 95.69 454 THR A N 1
ATOM 3620 C CA . THR A 1 454 ? -14.125 -14.266 -29.297 1 95.69 454 THR A CA 1
ATOM 3621 C C . THR A 1 454 ? -12.852 -14.477 -28.484 1 95.69 454 THR A C 1
ATOM 3623 O O . THR A 1 454 ? -12.531 -15.602 -28.109 1 95.69 454 THR A O 1
ATOM 3626 N N . THR A 1 455 ? -12.133 -13.375 -28.219 1 97.31 455 THR A N 1
ATOM 3627 C CA . THR A 1 455 ? -10.883 -13.461 -27.469 1 97.31 455 THR A CA 1
ATOM 3628 C C . THR A 1 455 ? -11.133 -13.977 -26.047 1 97.31 455 THR A C 1
ATOM 3630 O O . THR A 1 455 ? -10.391 -14.828 -25.562 1 97.31 455 THR A O 1
ATOM 3633 N N . CYS A 1 456 ? -12.102 -13.469 -25.453 1 96.75 456 CYS A N 1
ATOM 3634 C CA . CYS A 1 456 ? -12.406 -13.836 -24.062 1 96.75 456 CYS A CA 1
ATOM 3635 C C . CYS A 1 456 ? -12.805 -15.305 -23.969 1 96.75 456 CYS A C 1
ATOM 3637 O O . CYS A 1 456 ? -12.289 -16.031 -23.125 1 96.75 456 CYS A O 1
ATOM 3639 N N . VAL A 1 457 ? -13.703 -15.758 -24.812 1 96.5 457 VAL A N 1
ATOM 3640 C CA . VAL A 1 457 ? -14.195 -17.141 -24.797 1 96.5 457 VAL A CA 1
ATOM 3641 C C . VAL A 1 457 ? -13.062 -18.094 -25.141 1 96.5 457 VAL A C 1
ATOM 3643 O O . VAL A 1 457 ? -12.906 -19.141 -24.5 1 96.5 457 VAL A O 1
ATOM 3646 N N . ASN A 1 458 ? -12.312 -17.734 -26.125 1 96.81 458 ASN A N 1
ATOM 3647 C CA . ASN A 1 458 ? -11.195 -18.594 -26.516 1 96.81 458 ASN A CA 1
ATOM 3648 C C . ASN A 1 458 ? -10.164 -18.719 -25.391 1 96.81 458 ASN A C 1
ATOM 3650 O O . ASN A 1 458 ? -9.664 -19.812 -25.125 1 96.81 458 ASN A O 1
ATOM 3654 N N . ALA A 1 459 ? -9.828 -17.578 -24.781 1 97.75 459 ALA A N 1
ATOM 3655 C CA . ALA A 1 459 ? -8.859 -17.594 -23.703 1 97.75 459 ALA A CA 1
ATOM 3656 C C . ALA A 1 459 ? -9.352 -18.453 -22.531 1 97.75 459 ALA A C 1
ATOM 3658 O O . ALA A 1 459 ? -8.586 -19.234 -21.969 1 97.75 459 ALA A O 1
ATOM 3659 N N . ALA A 1 460 ? -10.602 -18.297 -22.188 1 97.38 460 ALA A N 1
ATOM 3660 C CA . ALA A 1 460 ? -11.18 -19.078 -21.094 1 97.38 460 ALA A CA 1
ATOM 3661 C C . ALA A 1 460 ? -11.18 -20.562 -21.422 1 97.38 460 ALA A C 1
ATOM 3663 O O . ALA A 1 460 ? -10.875 -21.391 -20.562 1 97.38 460 ALA A O 1
ATOM 3664 N N . THR A 1 461 ? -11.547 -20.875 -22.641 1 96.75 461 THR A N 1
ATOM 3665 C CA . THR A 1 461 ? -11.578 -22.266 -23.062 1 96.75 461 THR A CA 1
ATOM 3666 C C . THR A 1 461 ? -10.18 -22.875 -23.031 1 96.75 461 THR A C 1
ATOM 3668 O O . THR A 1 461 ? -10 -24.016 -22.578 1 96.75 461 THR A O 1
ATOM 3671 N N . GLU A 1 462 ? -9.227 -22.109 -23.516 1 95.19 462 GLU A N 1
ATOM 3672 C CA . GLU A 1 462 ? -7.848 -22.578 -23.5 1 95.19 462 GLU A CA 1
ATOM 3673 C C . GLU A 1 462 ? -7.352 -22.797 -22.078 1 95.19 462 GLU A C 1
ATOM 3675 O O . GLU A 1 462 ? -6.621 -23.75 -21.812 1 95.19 462 GLU A O 1
ATOM 3680 N N . MET A 1 463 ? -7.68 -21.969 -21.172 1 95.12 463 MET A N 1
ATOM 3681 C CA . MET A 1 463 ? -7.289 -22.094 -19.766 1 95.12 463 MET A CA 1
ATOM 3682 C C . MET A 1 463 ? -7.859 -23.359 -19.156 1 95.12 463 MET A C 1
ATOM 3684 O O . MET A 1 463 ? -7.176 -24.062 -18.406 1 95.12 463 MET A O 1
ATOM 3688 N N . LEU A 1 464 ? -9.109 -23.641 -19.469 1 95.31 464 LEU A N 1
ATOM 3689 C CA . LEU A 1 464 ? -9.734 -24.844 -18.906 1 95.31 464 LEU A CA 1
ATOM 3690 C C . LEU A 1 464 ? -9.133 -26.109 -19.531 1 95.31 464 LEU A C 1
ATOM 3692 O O . LEU A 1 464 ? -9.047 -27.141 -18.875 1 95.31 464 LEU A O 1
ATOM 3696 N N . GLN A 1 465 ? -8.75 -25.969 -20.797 1 93.31 465 GLN A N 1
ATOM 3697 C CA . GLN A 1 465 ? -8.031 -27.094 -21.391 1 93.31 465 GLN A CA 1
ATOM 3698 C C . GLN A 1 465 ? -6.719 -27.344 -20.672 1 93.31 465 GLN A C 1
ATOM 3700 O O . GLN A 1 465 ? -6.359 -28.5 -20.422 1 93.31 465 GLN A O 1
ATOM 3705 N N . LEU A 1 466 ? -6.012 -26.297 -20.375 1 91 466 LEU A N 1
ATOM 3706 C CA . LEU A 1 466 ? -4.77 -26.406 -19.625 1 91 466 LEU A CA 1
ATOM 3707 C C . LEU A 1 466 ? -5.039 -26.969 -18.219 1 91 466 LEU A C 1
ATOM 3709 O O . LEU A 1 466 ? -4.211 -27.703 -17.672 1 91 466 LEU A O 1
ATOM 3713 N N . HIS A 1 467 ? -6.148 -26.594 -17.656 1 90.94 467 HIS A N 1
ATOM 3714 C CA . HIS A 1 467 ? -6.566 -27.094 -16.344 1 90.94 467 HIS A CA 1
ATOM 3715 C C . HIS A 1 467 ? -6.617 -28.609 -16.328 1 90.94 467 HIS A C 1
ATOM 3717 O O . HIS A 1 467 ? -6.031 -29.25 -15.438 1 90.94 467 HIS A O 1
ATOM 3723 N N . VAL A 1 468 ? -7.23 -29.172 -17.266 1 91.56 468 VAL A N 1
ATOM 3724 C CA . VAL A 1 468 ? -7.414 -30.609 -17.359 1 91.56 468 VAL A CA 1
ATOM 3725 C C . VAL A 1 468 ? -6.07 -31.281 -17.609 1 91.56 468 VAL A C 1
ATOM 3727 O O . VAL A 1 468 ? -5.75 -32.312 -16.984 1 91.56 468 VAL A O 1
ATOM 3730 N N . GLU A 1 469 ? -5.332 -30.703 -18.5 1 89.06 469 GLU A N 1
ATOM 3731 C CA . GLU A 1 469 ? -4.023 -31.266 -18.828 1 89.06 469 GLU A CA 1
ATOM 3732 C C . GLU A 1 469 ? -3.098 -31.25 -17.609 1 89.06 469 GLU A C 1
ATOM 3734 O O . GLU A 1 469 ? -2.375 -32.219 -17.359 1 89.06 469 GLU A O 1
ATOM 3739 N N . LEU A 1 470 ? -3.1 -30.188 -16.922 1 88.12 470 LEU A N 1
ATOM 3740 C CA . LEU A 1 470 ? -2.252 -30.047 -15.75 1 88.12 470 LEU A CA 1
ATOM 3741 C C . LEU A 1 470 ? -2.646 -31.047 -14.672 1 88.12 470 LEU A C 1
ATOM 3743 O O . LEU A 1 470 ? -1.781 -31.656 -14.039 1 88.12 470 LEU A O 1
ATOM 3747 N N . PHE A 1 471 ? -3.896 -31.156 -14.445 1 86.62 471 PHE A N 1
ATOM 3748 C CA . PHE A 1 471 ? -4.371 -32.094 -13.445 1 86.62 471 PHE A CA 1
ATOM 3749 C C . PHE A 1 471 ? -3.941 -33.531 -13.789 1 86.62 471 PHE A C 1
ATOM 3751 O O . PHE A 1 471 ? -3.514 -34.281 -12.914 1 86.62 471 PHE A O 1
ATOM 3758 N N . GLU A 1 472 ? -4.059 -33.812 -14.977 1 89.25 472 GLU A N 1
ATOM 3759 C CA . GLU A 1 472 ? -3.668 -35.156 -15.43 1 89.25 472 GLU A CA 1
ATOM 3760 C C . GLU A 1 472 ? -2.174 -35.375 -15.227 1 89.25 472 GLU A C 1
ATOM 3762 O O . GLU A 1 472 ? -1.765 -36.438 -14.75 1 89.25 472 GLU A O 1
ATOM 3767 N N . GLN A 1 473 ? -1.375 -34.406 -15.547 1 88.94 473 GLN A N 1
ATOM 3768 C CA . GLN A 1 473 ? 0.076 -34.531 -15.508 1 88.94 473 GLN A CA 1
ATOM 3769 C C . GLN A 1 473 ? 0.599 -34.438 -14.078 1 88.94 473 GLN A C 1
ATOM 3771 O O . GLN A 1 473 ? 1.751 -34.781 -13.805 1 88.94 473 GLN A O 1
ATOM 3776 N N . CYS A 1 474 ? -0.243 -34 -13.172 1 85.62 474 CYS A N 1
ATOM 3777 C CA . CYS A 1 474 ? 0.164 -33.844 -11.781 1 85.62 474 CYS A CA 1
ATOM 3778 C C . CYS A 1 474 ? -0.218 -35.094 -10.977 1 85.62 474 CYS A C 1
ATOM 3780 O O . CYS A 1 474 ? 0.072 -35.188 -9.781 1 85.62 474 CYS A O 1
ATOM 3782 N N . GLN A 1 475 ? -0.809 -36.094 -11.625 1 85.56 475 GLN A N 1
ATOM 3783 C CA . GLN A 1 475 ? -1.136 -37.344 -10.953 1 85.56 475 GLN A CA 1
ATOM 3784 C C . GLN A 1 475 ? 0.123 -38.156 -10.672 1 85.56 475 GLN A C 1
ATOM 3786 O O . GLN A 1 475 ? 1.155 -37.969 -11.312 1 85.56 475 GLN A O 1
ATOM 3791 N N . PRO A 1 476 ? 0.029 -39.031 -9.664 1 84.38 476 PRO A N 1
ATOM 3792 C CA . PRO A 1 476 ? 1.195 -39.844 -9.328 1 84.38 476 PRO A CA 1
ATOM 3793 C C . PRO A 1 476 ? 1.738 -40.594 -10.539 1 84.38 476 PRO A C 1
ATOM 3795 O O . PRO A 1 476 ? 0.968 -41.219 -11.289 1 84.38 476 PRO A O 1
ATOM 3798 N N . GLY A 1 477 ? 3.012 -40.469 -10.742 1 84.62 477 GLY A N 1
ATOM 3799 C CA . GLY A 1 477 ? 3.672 -41.188 -11.82 1 84.62 477 GLY A CA 1
ATOM 3800 C C . GLY A 1 477 ? 3.77 -40.375 -13.102 1 84.62 477 GLY A C 1
ATOM 3801 O O . GLY A 1 477 ? 4.371 -40.844 -14.078 1 84.62 477 GLY A O 1
ATOM 3802 N N . ARG A 1 478 ? 3.238 -39.25 -13.078 1 88.38 478 ARG A N 1
ATOM 3803 C CA . ARG A 1 478 ? 3.24 -38.438 -14.289 1 88.38 478 ARG A CA 1
ATOM 3804 C C . ARG A 1 478 ? 4.324 -37.344 -14.227 1 88.38 478 ARG A C 1
ATOM 3806 O O . ARG A 1 478 ? 5.027 -37.219 -13.219 1 88.38 478 ARG A O 1
ATOM 3813 N N . MET A 1 479 ? 4.512 -36.719 -15.297 1 85.62 479 MET A N 1
ATOM 3814 C CA . MET A 1 479 ? 5.672 -35.875 -15.547 1 85.62 479 MET A CA 1
ATOM 3815 C C . MET A 1 479 ? 5.734 -34.719 -14.547 1 85.62 479 MET A C 1
ATOM 3817 O O . MET A 1 479 ? 6.82 -34.281 -14.148 1 85.62 479 MET A O 1
ATOM 3821 N N . LEU A 1 480 ? 4.645 -34.156 -14.102 1 86.56 480 LEU A N 1
ATOM 3822 C CA . LEU A 1 480 ? 4.641 -32.938 -13.281 1 86.56 480 LEU A CA 1
ATOM 3823 C C . LEU A 1 480 ? 4.258 -33.25 -11.836 1 86.56 480 LEU A C 1
ATOM 3825 O O . LEU A 1 480 ? 3.959 -32.344 -11.055 1 86.56 480 LEU A O 1
ATOM 3829 N N . TYR A 1 481 ? 4.348 -34.469 -11.477 1 82.81 481 TYR A N 1
ATOM 3830 C CA . TYR A 1 481 ? 3.904 -34.906 -10.156 1 82.81 481 TYR A CA 1
ATOM 3831 C C . TYR A 1 481 ? 4.77 -34.281 -9.062 1 82.81 481 TYR A C 1
ATOM 3833 O O . TYR A 1 481 ? 4.254 -33.812 -8.055 1 82.81 481 TYR A O 1
ATOM 3841 N N . THR A 1 482 ? 6.004 -34.312 -9.258 1 75.06 482 THR A N 1
ATOM 3842 C CA . THR A 1 482 ? 6.934 -33.844 -8.242 1 75.06 482 THR A CA 1
ATOM 3843 C C . THR A 1 482 ? 6.859 -32.312 -8.109 1 75.06 482 THR A C 1
ATOM 3845 O O . THR A 1 482 ? 7.133 -31.781 -7.043 1 75.06 482 THR A O 1
ATOM 3848 N N . ASP A 1 483 ? 6.391 -31.688 -9.211 1 76.81 483 ASP A N 1
ATOM 3849 C CA . ASP A 1 483 ? 6.375 -30.219 -9.234 1 76.81 483 ASP A CA 1
ATOM 3850 C C . ASP A 1 483 ? 4.965 -29.688 -9.016 1 76.81 483 ASP A C 1
ATOM 3852 O O . ASP A 1 483 ? 4.719 -28.484 -9.18 1 76.81 483 ASP A O 1
ATOM 3856 N N . ARG A 1 484 ? 4.102 -30.516 -8.555 1 76.12 484 ARG A N 1
ATOM 3857 C CA . ARG A 1 484 ? 2.691 -30.141 -8.516 1 76.12 484 ARG A CA 1
ATOM 3858 C C . ARG A 1 484 ? 2.461 -28.984 -7.551 1 76.12 484 ARG A C 1
ATOM 3860 O O . ARG A 1 484 ? 1.56 -28.172 -7.758 1 76.12 484 ARG A O 1
ATOM 3867 N N . TRP A 1 485 ? 3.287 -28.828 -6.578 1 70.12 485 TRP A N 1
ATOM 3868 C CA . TRP A 1 485 ? 3.107 -27.797 -5.562 1 70.12 485 TRP A CA 1
ATOM 3869 C C . TRP A 1 485 ? 3.379 -26.406 -6.141 1 70.12 485 TRP A C 1
ATOM 3871 O O . TRP A 1 485 ? 2.855 -25.406 -5.645 1 70.12 485 TRP A O 1
ATOM 3881 N N . LYS A 1 486 ? 4.145 -26.312 -7.137 1 70.56 486 LYS A N 1
ATOM 3882 C CA . LYS A 1 486 ? 4.473 -25.047 -7.785 1 70.56 486 LYS A CA 1
ATOM 3883 C C . LYS A 1 486 ? 3.287 -24.516 -8.586 1 70.56 486 LYS A C 1
ATOM 3885 O O . LYS A 1 486 ? 3.18 -23.312 -8.828 1 70.56 486 LYS A O 1
ATOM 3890 N N . ILE A 1 487 ? 2.537 -25.391 -9 1 64.5 487 ILE A N 1
ATOM 3891 C CA . ILE A 1 487 ? 1.498 -25.062 -9.969 1 64.5 487 ILE A CA 1
ATOM 3892 C C . ILE A 1 487 ? 0.182 -24.781 -9.25 1 64.5 487 ILE A C 1
ATOM 3894 O O . ILE A 1 487 ? -0.532 -23.844 -9.594 1 64.5 487 ILE A O 1
ATOM 3898 N N . LEU A 1 488 ? -0.063 -25.453 -8.211 1 58.44 488 LEU A N 1
ATOM 3899 C CA . LEU A 1 488 ? -1.444 -25.531 -7.75 1 58.44 488 LEU A CA 1
ATOM 3900 C C . LEU A 1 488 ? -1.82 -24.297 -6.941 1 58.44 488 LEU A C 1
ATOM 3902 O O . LEU A 1 488 ? -2.961 -23.828 -7.004 1 58.44 488 LEU A O 1
ATOM 3906 N N . SER A 1 489 ? -1.016 -23.656 -6.23 1 57.03 489 SER A N 1
ATOM 3907 C CA . SER A 1 489 ? -1.491 -22.594 -5.34 1 57.03 489 SER A CA 1
ATOM 3908 C C . SER A 1 489 ? -1.894 -21.359 -6.117 1 57.03 489 SER A C 1
ATOM 3910 O O . SER A 1 489 ? -2.844 -20.656 -5.746 1 57.03 489 SER A O 1
ATOM 3912 N N . LEU A 1 490 ? -1.361 -21.141 -7.234 1 58.34 490 LEU A N 1
ATOM 3913 C CA . LEU A 1 490 ? -1.541 -19.875 -7.934 1 58.34 490 LEU A CA 1
ATOM 3914 C C . LEU A 1 490 ? -2.594 -20.016 -9.031 1 58.34 490 LEU A C 1
ATOM 3916 O O . LEU A 1 490 ? -3.238 -19.016 -9.398 1 58.34 490 LEU A O 1
ATOM 3920 N N . VAL A 1 491 ? -2.992 -21.266 -9.203 1 63.72 491 VAL A N 1
ATOM 3921 C CA . VAL A 1 491 ? -3.645 -21.391 -10.5 1 63.72 491 VAL A CA 1
ATOM 3922 C C . VAL A 1 491 ? -5.121 -21.719 -10.312 1 63.72 491 VAL A C 1
ATOM 3924 O O . VAL A 1 491 ? -5.938 -21.516 -11.211 1 63.72 491 VAL A O 1
ATOM 3927 N N . GLN A 1 492 ? -5.461 -21.922 -9.109 1 77.62 492 GLN A N 1
ATOM 3928 C CA . GLN A 1 492 ? -6.844 -22.344 -8.93 1 77.62 492 GLN A CA 1
ATOM 3929 C C . GLN A 1 492 ? -7.812 -21.188 -9.148 1 77.62 492 GLN A C 1
ATOM 3931 O O . GLN A 1 492 ? -8.836 -21.344 -9.812 1 77.62 492 GLN A O 1
ATOM 3936 N N . SER A 1 493 ? -7.438 -20.094 -8.633 1 82.56 493 SER A N 1
ATOM 3937 C CA . SER A 1 493 ? -8.305 -18.938 -8.781 1 82.56 493 SER A CA 1
ATOM 3938 C C . SER A 1 493 ? -8.445 -18.531 -10.242 1 82.56 493 SER A C 1
ATOM 3940 O O . SER A 1 493 ? -9.492 -18.031 -10.664 1 82.56 493 SER A O 1
ATOM 3942 N N . GLU A 1 494 ? -7.441 -18.75 -10.969 1 88.94 494 GLU A N 1
ATOM 3943 C CA . GLU A 1 494 ? -7.469 -18.391 -12.383 1 88.94 494 GLU A CA 1
ATOM 3944 C C . GLU A 1 494 ? -8.375 -19.344 -13.172 1 88.94 494 GLU A C 1
ATOM 3946 O O . GLU A 1 494 ? -9.086 -18.906 -14.086 1 88.94 494 GLU A O 1
ATOM 3951 N N . PHE A 1 495 ? -8.344 -20.594 -12.812 1 92.06 495 PHE A N 1
ATOM 3952 C CA . PHE A 1 495 ? -9.234 -21.547 -13.453 1 92.06 495 PHE A CA 1
ATOM 3953 C C . PHE A 1 495 ? -10.688 -21.281 -13.07 1 92.06 495 PHE A C 1
ATOM 3955 O O . PHE A 1 495 ? -11.594 -21.469 -13.891 1 92.06 495 PHE A O 1
ATOM 3962 N N . LEU A 1 496 ? -10.812 -20.906 -11.844 1 91.69 496 LEU A N 1
ATOM 3963 C CA . LEU A 1 496 ? -12.156 -20.547 -11.414 1 91.69 496 LEU A CA 1
ATOM 3964 C C . LEU A 1 496 ? -12.672 -19.344 -12.195 1 91.69 496 LEU A C 1
ATOM 3966 O O . LEU A 1 496 ? -13.852 -19.297 -12.555 1 91.69 496 LEU A O 1
ATOM 3970 N N . LEU A 1 497 ? -11.836 -18.422 -12.43 1 93.44 497 LEU A N 1
ATOM 3971 C CA . LEU A 1 497 ? -12.227 -17.266 -13.234 1 93.44 497 LEU A CA 1
ATOM 3972 C C . LEU A 1 497 ? -12.641 -17.703 -14.633 1 93.44 497 LEU A C 1
ATOM 3974 O O . LEU A 1 497 ? -13.672 -17.25 -15.141 1 93.44 497 LEU A O 1
ATOM 3978 N N . ALA A 1 498 ? -11.852 -18.516 -15.25 1 95.69 498 ALA A N 1
ATOM 3979 C CA . ALA A 1 498 ? -12.18 -19.016 -16.578 1 95.69 498 ALA A CA 1
ATOM 3980 C C . ALA A 1 498 ? -13.516 -19.75 -16.578 1 95.69 498 ALA A C 1
ATOM 3982 O O . ALA A 1 498 ? -14.328 -19.578 -17.484 1 95.69 498 ALA A O 1
ATOM 3983 N N . THR A 1 499 ? -13.695 -20.531 -15.578 1 95.31 499 THR A N 1
ATOM 3984 C CA . THR A 1 499 ? -14.945 -21.266 -15.422 1 95.31 499 THR A CA 1
ATOM 3985 C C . THR A 1 499 ? -16.125 -20.312 -15.305 1 95.31 499 THR A C 1
ATOM 3987 O O . THR A 1 499 ? -17.141 -20.484 -15.984 1 95.31 499 THR A O 1
ATOM 3990 N N . THR A 1 500 ? -15.977 -19.375 -14.492 1 94.06 500 THR A N 1
ATOM 3991 C CA . THR A 1 500 ? -17.047 -18.422 -14.219 1 94.06 500 THR A CA 1
ATOM 3992 C C . THR A 1 500 ? -17.375 -17.609 -15.461 1 94.06 500 THR A C 1
ATOM 3994 O O . THR A 1 500 ? -18.547 -17.328 -15.742 1 94.06 500 THR A O 1
ATOM 3997 N N . VAL A 1 501 ? -16.406 -17.219 -16.172 1 95.31 501 VAL A N 1
ATOM 3998 C CA . VAL A 1 501 ? -16.594 -16.391 -17.375 1 95.31 501 VAL A CA 1
ATOM 3999 C C . VAL A 1 501 ? -17.328 -17.188 -18.438 1 95.31 501 VAL A C 1
ATOM 4001 O O . VAL A 1 501 ? -18.234 -16.672 -19.094 1 95.31 501 VAL A O 1
ATOM 4004 N N . LEU A 1 502 ? -16.953 -18.438 -18.625 1 95.75 502 LEU A N 1
ATOM 4005 C CA . LEU A 1 502 ? -17.641 -19.281 -19.609 1 95.75 502 LEU A CA 1
ATOM 4006 C C . LEU A 1 502 ? -19.078 -19.531 -19.188 1 95.75 502 LEU A C 1
ATOM 4008 O O . LEU A 1 502 ? -19.984 -19.547 -20.047 1 95.75 502 LEU A O 1
ATOM 4012 N N . CYS A 1 503 ? -19.266 -19.75 -17.922 1 93.94 503 CYS A N 1
ATOM 4013 C CA . CYS A 1 503 ? -20.609 -19.953 -17.406 1 93.94 503 CYS A CA 1
ATOM 4014 C C . CYS A 1 503 ? -21.469 -18.703 -17.609 1 93.94 503 CYS A C 1
ATOM 4016 O O . CYS A 1 503 ? -22.641 -18.797 -17.953 1 93.94 503 CYS A O 1
ATOM 4018 N N . PHE A 1 504 ? -20.906 -17.578 -17.391 1 92.69 504 PHE A N 1
ATOM 4019 C CA . PHE A 1 504 ? -21.578 -16.297 -17.562 1 92.69 504 PHE A CA 1
ATOM 4020 C C . PHE A 1 504 ? -22.016 -16.109 -19.016 1 92.69 504 PHE A C 1
ATOM 4022 O O . PHE A 1 504 ? -23.156 -15.711 -19.281 1 92.69 504 PHE A O 1
ATOM 4029 N N . ASN A 1 505 ? -21.094 -16.391 -19.891 1 92.69 505 ASN A N 1
ATOM 4030 C CA . ASN A 1 505 ? -21.391 -16.297 -21.312 1 92.69 505 ASN A CA 1
ATOM 4031 C C . ASN A 1 505 ? -22.5 -17.266 -21.734 1 92.69 505 ASN A C 1
ATOM 4033 O O . ASN A 1 505 ? -23.406 -16.891 -22.484 1 92.69 505 ASN A O 1
ATOM 4037 N N . LEU A 1 506 ? -22.391 -18.469 -21.281 1 92.19 506 LEU A N 1
ATOM 4038 C CA . LEU A 1 506 ? -23.375 -19.5 -21.609 1 92.19 506 LEU A CA 1
ATOM 4039 C C . LEU A 1 506 ? -24.734 -19.172 -21.016 1 92.19 506 LEU A C 1
ATOM 4041 O O . LEU A 1 506 ? -25.766 -19.406 -21.656 1 92.19 506 LEU A O 1
ATOM 4045 N N . ASP A 1 507 ? -24.734 -18.688 -19.812 1 90.44 507 ASP A N 1
ATOM 4046 C CA . ASP A 1 507 ? -25.984 -18.297 -19.172 1 90.44 507 ASP A CA 1
ATOM 4047 C C . ASP A 1 507 ? -26.703 -17.219 -19.969 1 90.44 507 ASP A C 1
ATOM 4049 O O . ASP A 1 507 ? -27.922 -17.25 -20.109 1 90.44 507 ASP A O 1
ATOM 4053 N N . ASP A 1 508 ? -25.984 -16.297 -20.422 1 88.69 508 ASP A N 1
ATOM 4054 C CA . ASP A 1 508 ? -26.547 -15.227 -21.25 1 88.69 508 ASP A CA 1
ATOM 4055 C C . ASP A 1 508 ? -27.094 -15.789 -22.562 1 88.69 508 ASP A C 1
ATOM 4057 O O . ASP A 1 508 ? -28.156 -15.352 -23.047 1 88.69 508 ASP A O 1
ATOM 4061 N N . ASP A 1 509 ? -26.391 -16.719 -23.156 1 88.69 509 ASP A N 1
ATOM 4062 C CA . ASP A 1 509 ? -26.828 -17.375 -24.391 1 88.69 509 ASP A CA 1
ATOM 4063 C C . ASP A 1 509 ? -28.125 -18.141 -24.156 1 88.69 509 ASP A C 1
ATOM 4065 O O . ASP A 1 509 ? -29.016 -18.141 -25.016 1 88.69 509 ASP A O 1
ATOM 4069 N N . ILE A 1 510 ? -28.203 -18.797 -23.094 1 87.19 510 ILE A N 1
ATOM 4070 C CA . ILE A 1 510 ? -29.391 -19.578 -22.75 1 87.19 510 ILE A CA 1
ATOM 4071 C C . ILE A 1 510 ? -30.594 -18.641 -22.609 1 87.19 510 ILE A C 1
ATOM 4073 O O . ILE A 1 510 ? -31.672 -18.906 -23.172 1 87.19 510 ILE A O 1
ATOM 4077 N N . LYS A 1 511 ? -30.375 -17.562 -21.938 1 84.31 511 LYS A N 1
ATOM 4078 C CA . LYS A 1 511 ? -31.438 -16.594 -21.719 1 84.31 511 LYS A CA 1
ATOM 4079 C C . LYS A 1 511 ? -31.906 -15.969 -23.031 1 84.31 511 LYS A C 1
ATOM 4081 O O . LYS A 1 511 ? -33.094 -15.672 -23.188 1 84.31 511 LYS A O 1
ATOM 4086 N N . LYS A 1 512 ? -31 -15.828 -23.922 1 83.94 512 LYS A N 1
ATOM 4087 C CA . LYS A 1 512 ? -31.312 -15.164 -25.188 1 83.94 512 LYS A CA 1
ATOM 4088 C C . LYS A 1 512 ? -31.656 -16.172 -26.281 1 83.94 512 LYS A C 1
ATOM 4090 O O . LYS A 1 512 ? -31.953 -15.797 -27.406 1 83.94 512 LYS A O 1
ATOM 4095 N N . GLY A 1 513 ? -31.594 -17.453 -25.984 1 79.06 513 GLY A N 1
ATOM 4096 C CA . GLY A 1 513 ? -31.938 -18.5 -26.922 1 79.06 513 GLY A CA 1
ATOM 4097 C C . GLY A 1 513 ? -30.891 -18.703 -28 1 79.06 513 GLY A C 1
ATOM 4098 O O . GLY A 1 513 ? -31.219 -19.078 -29.125 1 79.06 513 GLY A O 1
ATOM 4099 N N . LEU A 1 514 ? -29.719 -18.297 -27.766 1 78.56 514 LEU A N 1
ATOM 4100 C CA . LEU A 1 514 ? -28.641 -18.422 -28.734 1 78.56 514 LEU A CA 1
ATOM 4101 C C . LEU A 1 514 ? -27.875 -19.734 -28.547 1 78.56 514 LEU A C 1
ATOM 4103 O O . LEU A 1 514 ? -26.734 -19.859 -28.969 1 78.56 514 LEU A O 1
ATOM 4107 N N . ILE A 1 515 ? -28.672 -20.719 -28.062 1 76.5 515 ILE A N 1
ATOM 4108 C CA . ILE A 1 515 ? -28.062 -22 -27.75 1 76.5 515 ILE A CA 1
ATOM 4109 C C . ILE A 1 515 ? -27.891 -22.812 -29.031 1 76.5 515 ILE A C 1
ATOM 4111 O O . ILE A 1 515 ? -28.719 -22.734 -29.938 1 76.5 515 ILE A O 1
ATOM 4115 N N . GLY A 1 516 ? -26.672 -23.234 -29.531 1 68.06 516 GLY A N 1
ATOM 4116 C CA . GLY A 1 516 ? -26.484 -24.109 -30.688 1 68.06 516 GLY A CA 1
ATOM 4117 C C . GLY A 1 516 ? -25.234 -23.766 -31.484 1 68.06 516 GLY A C 1
ATOM 4118 O O . GLY A 1 516 ? -24.828 -24.547 -32.344 1 68.06 516 GLY A O 1
ATOM 4119 N N . GLY A 1 517 ? -24.703 -22.781 -31.312 1 76.56 517 GLY A N 1
ATOM 4120 C CA . GLY A 1 517 ? -23.531 -22.453 -32.094 1 76.56 517 GLY A CA 1
ATOM 4121 C C . GLY A 1 517 ? -22.266 -23.156 -31.625 1 76.56 517 GLY A C 1
ATOM 4122 O O . GLY A 1 517 ? -22.297 -23.859 -30.609 1 76.56 517 GLY A O 1
ATOM 4123 N N . LYS A 1 518 ? -21.297 -23.203 -32.469 1 82.25 518 LYS A N 1
ATOM 4124 C CA . LYS A 1 518 ? -20.016 -23.859 -32.219 1 82.25 518 LYS A CA 1
ATOM 4125 C C . LYS A 1 518 ? -19.391 -23.375 -30.906 1 82.25 518 LYS A C 1
ATOM 4127 O O . LYS A 1 518 ? -18.812 -24.156 -30.156 1 82.25 518 LYS A O 1
ATOM 4132 N N . VAL A 1 519 ? -19.594 -22.156 -30.641 1 85.44 519 VAL A N 1
ATOM 4133 C CA . VAL A 1 519 ? -19 -21.547 -29.469 1 85.44 519 VAL A CA 1
ATOM 4134 C C . VAL A 1 519 ? -19.641 -22.125 -28.203 1 85.44 519 VAL A C 1
ATOM 4136 O O . VAL A 1 519 ? -18.938 -22.469 -27.234 1 85.44 519 VAL A O 1
ATOM 4139 N N . ALA A 1 520 ? -20.906 -22.234 -28.172 1 87.94 520 ALA A N 1
ATOM 4140 C CA . ALA A 1 520 ? -21.609 -22.781 -27.016 1 87.94 520 ALA A CA 1
ATOM 4141 C C . ALA A 1 520 ? -21.25 -24.234 -26.781 1 87.94 520 ALA A C 1
ATOM 4143 O O . ALA A 1 520 ? -21.062 -24.656 -25.641 1 87.94 520 ALA A O 1
ATOM 4144 N N . THR A 1 521 ? -21.141 -24.984 -27.844 1 88.75 521 THR A N 1
ATOM 4145 C CA . THR A 1 521 ? -20.812 -26.406 -27.734 1 88.75 521 THR A CA 1
ATOM 4146 C C . THR A 1 521 ? -19.406 -26.594 -27.156 1 88.75 521 THR A C 1
ATOM 4148 O O . THR A 1 521 ? -19.203 -27.422 -26.266 1 88.75 521 THR A O 1
ATOM 4151 N N . LYS A 1 522 ? -18.484 -25.812 -27.688 1 91.12 522 LYS A N 1
ATOM 4152 C CA . LYS A 1 522 ? -17.109 -25.875 -27.188 1 91.12 522 LYS A CA 1
ATOM 4153 C C . LYS A 1 522 ? -17.047 -25.469 -25.703 1 91.12 522 LYS A C 1
ATOM 4155 O O . LYS A 1 522 ? -16.266 -26.047 -24.938 1 91.12 522 LYS A O 1
ATOM 4160 N N . SER A 1 523 ? -17.812 -24.484 -25.375 1 93.62 523 SER A N 1
ATOM 4161 C CA . SER A 1 523 ? -17.859 -24.031 -23.984 1 93.62 523 SER A CA 1
ATOM 4162 C C . SER A 1 523 ? -18.391 -25.109 -23.062 1 93.62 523 SER A C 1
ATOM 4164 O O . SER A 1 523 ? -17.844 -25.328 -21.984 1 93.62 523 SER A O 1
ATOM 4166 N N . VAL A 1 524 ? -19.438 -25.766 -23.516 1 93.62 524 VAL A N 1
ATOM 4167 C CA . VAL A 1 524 ? -20.047 -26.828 -22.719 1 93.62 524 VAL A CA 1
ATOM 4168 C C . VAL A 1 524 ? -19.062 -27.969 -22.531 1 93.62 524 VAL A C 1
ATOM 4170 O O . VAL A 1 524 ? -18.906 -28.5 -21.438 1 93.62 524 VAL A O 1
ATOM 4173 N N . GLU A 1 525 ? -18.391 -28.312 -23.578 1 94.56 525 GLU A N 1
ATOM 4174 C CA . GLU A 1 525 ? -17.406 -29.375 -23.5 1 94.56 525 GLU A CA 1
ATOM 4175 C C . GLU A 1 525 ? -16.281 -29.031 -22.531 1 94.56 525 GLU A C 1
ATOM 4177 O O . GLU A 1 525 ? -15.867 -29.875 -21.734 1 94.56 525 GLU A O 1
ATOM 4182 N N . ALA A 1 526 ? -15.773 -27.859 -22.656 1 95.69 526 ALA A N 1
ATOM 4183 C CA . ALA A 1 526 ? -14.695 -27.406 -21.781 1 95.69 526 ALA A CA 1
ATOM 4184 C C . ALA A 1 526 ? -15.133 -27.422 -20.312 1 95.69 526 ALA A C 1
ATOM 4186 O O . ALA A 1 526 ? -14.375 -27.844 -19.438 1 95.69 526 ALA A O 1
ATOM 4187 N N . LEU A 1 527 ? -16.344 -26.984 -20.047 1 96.38 527 LEU A N 1
ATOM 4188 C CA . LEU A 1 527 ? -16.875 -26.938 -18.703 1 96.38 527 LEU A CA 1
ATOM 4189 C C . LEU A 1 527 ? -17.078 -28.344 -18.141 1 96.38 527 LEU A C 1
ATOM 4191 O O . LEU A 1 527 ? -16.781 -28.594 -16.969 1 96.38 527 LEU A O 1
ATOM 4195 N N . GLU A 1 528 ? -17.516 -29.234 -18.938 1 95.62 528 GLU A N 1
ATOM 4196 C CA . GLU A 1 528 ? -17.719 -30.609 -18.484 1 95.62 528 GLU A CA 1
ATOM 4197 C C . GLU A 1 528 ? -16.391 -31.281 -18.141 1 95.62 528 GLU A C 1
ATOM 4199 O O . GLU A 1 528 ? -16.312 -31.984 -17.125 1 95.62 528 GLU A O 1
ATOM 4204 N N . ARG A 1 529 ? -15.484 -31.078 -18.953 1 94.56 529 ARG A N 1
ATOM 4205 C CA . ARG A 1 529 ? -14.164 -31.641 -18.672 1 94.56 529 ARG A CA 1
ATOM 4206 C C . ARG A 1 529 ? -13.562 -31.047 -17.406 1 94.56 529 ARG A C 1
ATOM 4208 O O . ARG A 1 529 ? -12.977 -31.766 -16.594 1 94.56 529 ARG A O 1
ATOM 4215 N N . SER A 1 530 ? -13.633 -29.766 -17.297 1 93.94 530 SER A N 1
ATOM 4216 C CA . SER A 1 530 ? -13.109 -29.094 -16.109 1 93.94 530 SER A CA 1
ATOM 4217 C C . SER A 1 530 ? -13.844 -29.531 -14.852 1 93.94 530 SER A C 1
ATOM 4219 O O . SER A 1 530 ? -13.25 -29.609 -13.773 1 93.94 530 SER A O 1
ATOM 4221 N N . ARG A 1 531 ? -15.125 -29.797 -15.016 1 94.94 531 ARG A N 1
ATOM 4222 C CA . ARG A 1 531 ? -15.922 -30.281 -13.898 1 94.94 531 ARG A CA 1
ATOM 4223 C C . ARG A 1 531 ? -15.32 -31.547 -13.297 1 94.94 531 ARG A C 1
ATOM 4225 O O . ARG A 1 531 ? -15.297 -31.703 -12.078 1 94.94 531 ARG A O 1
ATOM 4232 N N . SER A 1 532 ? -14.875 -32.406 -14.117 1 93.06 532 SER A N 1
ATOM 4233 C CA . SER A 1 532 ? -14.305 -33.656 -13.672 1 93.06 532 SER A CA 1
ATOM 4234 C C . SER A 1 532 ? -13.039 -33.438 -12.859 1 93.06 532 SER A C 1
ATOM 4236 O O . SER A 1 532 ? -12.688 -34.281 -12.008 1 93.06 532 SER A O 1
ATOM 4238 N N . VAL A 1 533 ? -12.375 -32.375 -13.141 1 91.81 533 VAL A N 1
ATOM 4239 C CA . VAL A 1 533 ? -11.148 -32.031 -12.414 1 91.81 533 VAL A CA 1
ATOM 4240 C C . VAL A 1 533 ? -11.5 -31.406 -11.07 1 91.81 533 VAL A C 1
ATOM 4242 O O . VAL A 1 533 ? -10.836 -31.672 -10.062 1 91.81 533 VAL A O 1
ATOM 4245 N N . TRP A 1 534 ? -12.523 -30.578 -11.047 1 91.62 534 TRP A N 1
ATOM 4246 C CA . TRP A 1 534 ? -12.938 -29.891 -9.836 1 91.62 534 TRP A CA 1
ATOM 4247 C C . TRP A 1 534 ? -13.562 -30.859 -8.836 1 91.62 534 TRP A C 1
ATOM 4249 O O . TRP A 1 534 ? -13.445 -30.672 -7.625 1 91.62 534 TRP A O 1
ATOM 4259 N N . GLU A 1 535 ? -14.156 -31.875 -9.266 1 91.88 535 GLU A N 1
ATOM 4260 C CA . GLU A 1 535 ? -15 -32.75 -8.461 1 91.88 535 GLU A CA 1
ATOM 4261 C C . GLU A 1 535 ? -14.203 -33.406 -7.348 1 91.88 535 GLU A C 1
ATOM 4263 O O . GLU A 1 535 ? -14.617 -33.406 -6.184 1 91.88 535 GLU A O 1
ATOM 4268 N N . PRO A 1 536 ? -13.062 -33.938 -7.68 1 87 536 PRO A N 1
ATOM 4269 C CA . PRO A 1 536 ? -12.32 -34.594 -6.594 1 87 536 PRO A CA 1
ATOM 4270 C C . PRO A 1 536 ? -11.805 -33.594 -5.559 1 87 536 PRO A C 1
ATOM 4272 O O . PRO A 1 536 ? -11.484 -33.969 -4.43 1 87 536 PRO A O 1
ATOM 4275 N N . GLN A 1 537 ? -11.766 -32.344 -5.863 1 83.44 537 GLN A N 1
ATOM 4276 C CA . GLN A 1 537 ? -11.188 -31.312 -4.984 1 83.44 537 GLN A CA 1
ATOM 4277 C C . GLN A 1 537 ? -12.258 -30.672 -4.117 1 83.44 537 GLN A C 1
ATOM 4279 O O . GLN A 1 537 ? -11.945 -29.844 -3.248 1 83.44 537 GLN A O 1
ATOM 4284 N N . LYS A 1 538 ? -13.477 -31.047 -4.277 1 84.75 538 LYS A N 1
ATOM 4285 C CA . LYS A 1 538 ? -14.617 -30.391 -3.65 1 84.75 538 LYS A CA 1
ATOM 4286 C C . LYS A 1 538 ? -14.562 -30.516 -2.131 1 84.75 538 LYS A C 1
ATOM 4288 O O . LYS A 1 538 ? -15.016 -29.625 -1.41 1 84.75 538 LYS A O 1
ATOM 4293 N N . VAL A 1 539 ? -13.898 -31.516 -1.657 1 77.5 539 VAL A N 1
ATOM 4294 C CA . VAL A 1 539 ? -13.914 -31.812 -0.229 1 77.5 539 VAL A CA 1
ATOM 4295 C C . VAL A 1 539 ? -12.961 -30.875 0.503 1 77.5 539 VAL A C 1
ATOM 4297 O O . VAL A 1 539 ? -13.211 -30.5 1.657 1 77.5 539 VAL A O 1
ATOM 4300 N N . PHE A 1 540 ? -11.953 -30.375 -0.25 1 72.56 540 PHE A N 1
ATOM 4301 C CA . PHE A 1 540 ? -10.938 -29.641 0.499 1 72.56 540 PHE A CA 1
ATOM 4302 C C . PHE A 1 540 ? -10.805 -28.219 -0.026 1 72.56 540 PHE A C 1
ATOM 4304 O O . PHE A 1 540 ? -10.062 -27.422 0.539 1 72.56 540 PHE A O 1
ATOM 4311 N N . SER A 1 541 ? -11.523 -27.875 -1.031 1 77.69 541 SER A N 1
ATOM 4312 C CA . SER A 1 541 ? -11.344 -26.562 -1.659 1 77.69 541 SER A CA 1
ATOM 4313 C C . SER A 1 541 ? -12.68 -25.859 -1.845 1 77.69 541 SER A C 1
ATOM 4315 O O . SER A 1 541 ? -13.555 -26.344 -2.561 1 77.69 541 SER A O 1
ATOM 4317 N N . LYS A 1 542 ? -12.805 -24.703 -1.246 1 78.12 542 LYS A N 1
ATOM 4318 C CA . LYS A 1 542 ? -14.008 -23.891 -1.412 1 78.12 542 LYS A CA 1
ATOM 4319 C C . LYS A 1 542 ? -14.148 -23.391 -2.852 1 78.12 542 LYS A C 1
ATOM 4321 O O . LYS A 1 542 ? -15.258 -23.266 -3.363 1 78.12 542 LYS A O 1
ATOM 4326 N N . GLU A 1 543 ? -13.086 -23.156 -3.469 1 81.81 543 GLU A N 1
ATOM 4327 C CA . GLU A 1 543 ? -13.094 -22.719 -4.863 1 81.81 543 GLU A CA 1
ATOM 4328 C C . GLU A 1 543 ? -13.625 -23.812 -5.781 1 81.81 543 GLU A C 1
ATOM 4330 O O . GLU A 1 543 ? -14.367 -23.547 -6.723 1 81.81 543 GLU A O 1
ATOM 4335 N N . ALA A 1 544 ? -13.203 -25.047 -5.438 1 87.06 544 ALA A N 1
ATOM 4336 C CA . ALA A 1 544 ? -13.688 -26.156 -6.23 1 87.06 544 ALA A CA 1
ATOM 4337 C C . ALA A 1 544 ? -15.195 -26.328 -6.07 1 87.06 544 ALA A C 1
ATOM 4339 O O . ALA A 1 544 ? -15.906 -26.609 -7.043 1 87.06 544 ALA A O 1
ATOM 4340 N N . GLN A 1 545 ? -15.648 -26.125 -4.879 1 87.69 545 GLN A N 1
ATOM 4341 C CA . GLN A 1 545 ? -17.078 -26.219 -4.633 1 87.69 545 GLN A CA 1
ATOM 4342 C C . GLN A 1 545 ? -17.844 -25.141 -5.41 1 87.69 545 GLN A C 1
ATOM 4344 O O . GLN A 1 545 ? -18.891 -25.422 -5.988 1 87.69 545 GLN A O 1
ATOM 4349 N N . THR A 1 546 ? -17.297 -24 -5.348 1 87.88 546 THR A N 1
ATOM 4350 C CA . THR A 1 546 ? -17.906 -22.891 -6.066 1 87.88 546 THR A CA 1
ATOM 4351 C C . THR A 1 546 ? -17.953 -23.172 -7.566 1 87.88 546 THR A C 1
ATOM 4353 O O . THR A 1 546 ? -18.953 -22.922 -8.227 1 87.88 546 THR A O 1
ATOM 4356 N N . ALA A 1 547 ? -16.844 -23.656 -8.102 1 91.81 547 ALA A N 1
ATOM 4357 C CA . ALA A 1 547 ? -16.766 -23.969 -9.523 1 91.81 547 ALA A CA 1
ATOM 4358 C C . ALA A 1 547 ? -17.797 -25.031 -9.914 1 91.81 547 ALA A C 1
ATOM 4360 O O . ALA A 1 547 ? -18.5 -24.891 -10.914 1 91.81 547 ALA A O 1
ATOM 4361 N N . LEU A 1 548 ? -17.906 -26.078 -9.117 1 92.69 548 LEU A N 1
ATOM 4362 C CA . LEU A 1 548 ? -18.812 -27.172 -9.398 1 92.69 548 LEU A CA 1
ATOM 4363 C C . LEU A 1 548 ? -20.266 -26.688 -9.352 1 92.69 548 LEU A C 1
ATOM 4365 O O . LEU A 1 548 ? -21.062 -27.016 -10.242 1 92.69 548 LEU A O 1
ATOM 4369 N N . ASN A 1 549 ? -20.547 -25.969 -8.328 1 90.25 549 ASN A N 1
ATOM 4370 C CA . ASN A 1 549 ? -21.906 -25.453 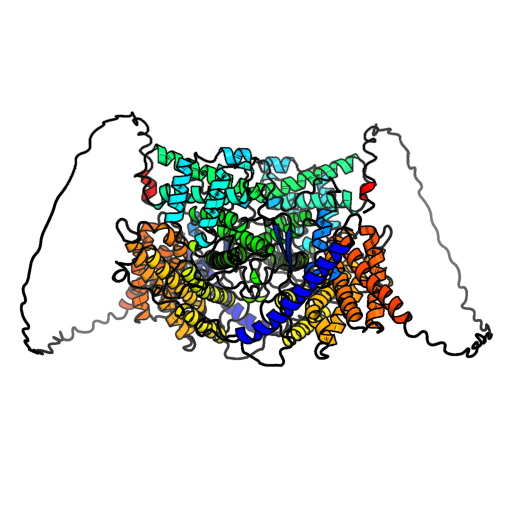-8.203 1 90.25 549 ASN A CA 1
ATOM 4371 C C . ASN A 1 549 ? -22.266 -24.547 -9.391 1 90.25 549 ASN A C 1
ATOM 4373 O O . ASN A 1 549 ? -23.391 -24.625 -9.898 1 90.25 549 ASN A O 1
ATOM 4377 N N . THR A 1 550 ? -21.375 -23.703 -9.758 1 91.81 550 THR A N 1
ATOM 4378 C CA . THR A 1 550 ? -21.594 -22.797 -10.883 1 91.81 550 THR A CA 1
ATOM 4379 C C . THR A 1 550 ? -21.828 -23.578 -12.172 1 91.81 550 THR A C 1
ATOM 4381 O O . THR A 1 550 ? -22.766 -23.281 -12.914 1 91.81 550 THR A O 1
ATOM 4384 N N . ILE A 1 551 ? -20.969 -24.578 -12.414 1 94.31 551 ILE A N 1
ATOM 4385 C CA . ILE A 1 551 ? -21.094 -25.406 -13.617 1 94.31 551 ILE A CA 1
ATOM 4386 C C . ILE A 1 551 ? -22.422 -26.141 -13.609 1 94.31 551 ILE A C 1
ATOM 4388 O O . ILE A 1 551 ? -23.141 -26.156 -14.609 1 94.31 551 ILE A O 1
ATOM 4392 N N . ASP A 1 552 ? -22.75 -26.672 -12.508 1 92.19 552 ASP A N 1
ATOM 4393 C CA . ASP A 1 552 ? -23.953 -27.484 -12.391 1 92.19 552 ASP A CA 1
ATOM 4394 C C . ASP A 1 552 ? -25.219 -26.641 -12.602 1 92.19 552 ASP A C 1
ATOM 4396 O O . ASP A 1 552 ? -26.172 -27.094 -13.234 1 92.19 552 ASP A O 1
ATOM 4400 N N . VAL A 1 553 ? -25.234 -25.516 -12.055 1 90.5 553 VAL A N 1
ATOM 4401 C CA . VAL A 1 553 ? -26.391 -24.641 -12.188 1 90.5 553 VAL A CA 1
ATOM 4402 C C . VAL A 1 553 ? -26.562 -24.234 -13.648 1 90.5 553 VAL A C 1
ATOM 4404 O O . VAL A 1 553 ? -27.672 -24.312 -14.195 1 90.5 553 VAL A O 1
ATOM 4407 N N . VAL A 1 554 ? -25.516 -23.844 -14.305 1 91.5 554 VAL A N 1
ATOM 4408 C CA . VAL A 1 554 ? -25.594 -23.328 -15.664 1 91.5 554 VAL A CA 1
ATOM 4409 C C . VAL A 1 554 ? -25.875 -24.469 -16.641 1 91.5 554 VAL A C 1
ATOM 4411 O O . VAL A 1 554 ? -26.719 -24.328 -17.531 1 91.5 554 VAL A O 1
ATOM 4414 N N . LEU A 1 555 ? -25.188 -25.578 -16.469 1 90.94 555 LEU A N 1
ATOM 4415 C CA . LEU A 1 555 ? -25.422 -26.719 -17.359 1 90.94 555 LEU A CA 1
ATOM 4416 C C . LEU A 1 555 ? -26.797 -27.328 -17.094 1 90.94 555 LEU A C 1
ATOM 4418 O O . LEU A 1 555 ? -27.406 -27.875 -18.016 1 90.94 555 LEU A O 1
ATOM 4422 N N . GLY A 1 556 ? -27.219 -27.25 -15.875 1 88.56 556 GLY A N 1
ATOM 4423 C CA . GLY A 1 556 ? -28.578 -27.688 -15.57 1 88.56 556 GLY A CA 1
ATOM 4424 C C . GLY A 1 556 ? -29.641 -26.922 -16.312 1 88.56 556 GLY A C 1
ATOM 4425 O O . GLY A 1 556 ? -30.625 -27.484 -16.781 1 88.56 556 GLY A O 1
ATOM 4426 N N . ARG A 1 557 ? -29.453 -25.672 -16.438 1 86.62 557 ARG A N 1
ATOM 4427 C CA . ARG A 1 557 ? -30.375 -24.828 -17.188 1 86.62 557 ARG A CA 1
ATOM 4428 C C . ARG A 1 557 ? -30.391 -25.188 -18.656 1 86.62 557 ARG A C 1
ATOM 4430 O O . ARG A 1 557 ? -31.438 -25.078 -19.328 1 86.62 557 ARG A O 1
ATOM 4437 N N . LEU A 1 558 ? -29.297 -25.516 -19.156 1 84.81 558 LEU A N 1
ATOM 4438 C CA . LEU A 1 558 ? -29.172 -25.891 -20.562 1 84.81 558 LEU A CA 1
ATOM 4439 C C . LEU A 1 558 ? -29.938 -27.172 -20.844 1 84.81 558 LEU A C 1
ATOM 4441 O O . LEU A 1 558 ? -30.594 -27.281 -21.891 1 84.81 558 LEU A O 1
ATOM 4445 N N . HIS A 1 559 ? -29.938 -28.062 -19.922 1 82.38 559 HIS A N 1
ATOM 4446 C CA . HIS A 1 559 ? -30.609 -29.344 -20.094 1 82.38 559 HIS A CA 1
ATOM 4447 C C . HIS A 1 559 ? -32.125 -29.203 -19.906 1 82.38 559 HIS A C 1
ATOM 4449 O O . HIS A 1 559 ? -32.906 -29.875 -20.562 1 82.38 559 HIS A O 1
ATOM 4455 N N . SER A 1 560 ? -32.562 -28.359 -19 1 76.31 560 SER A N 1
ATOM 4456 C CA . SER A 1 560 ? -33.969 -28.125 -18.766 1 76.31 560 SER A CA 1
ATOM 4457 C C . SER A 1 560 ? -34.625 -27.422 -19.938 1 76.31 560 SER A C 1
ATOM 4459 O O . SER A 1 560 ? -35.781 -27.719 -20.297 1 76.31 560 SER A O 1
ATOM 4461 N N . ARG A 1 561 ? -34.062 -26.531 -20.531 1 70.19 561 ARG A N 1
ATOM 4462 C CA . ARG A 1 561 ? -34.625 -25.812 -21.672 1 70.19 561 ARG A CA 1
ATOM 4463 C C . ARG A 1 561 ? -34.719 -26.719 -22.891 1 70.19 561 ARG A C 1
ATOM 4465 O O . ARG A 1 561 ? -35.688 -26.641 -23.656 1 70.19 561 ARG A O 1
ATOM 4472 N N . SER A 1 562 ? -33.844 -27.562 -23.047 1 62.78 562 SER A N 1
ATOM 4473 C CA . SER A 1 562 ? -33.875 -28.5 -24.172 1 62.78 562 SER A CA 1
ATOM 4474 C C . SER A 1 562 ? -35.062 -29.469 -24.016 1 62.78 562 SER A C 1
ATOM 4476 O O . SER A 1 562 ? -35.656 -29.875 -25 1 62.78 562 SER A O 1
ATOM 4478 N N . GLU A 1 563 ? -35.5 -29.734 -22.797 1 57.16 563 GLU A N 1
ATOM 4479 C CA . GLU A 1 563 ? -36.656 -30.594 -22.547 1 57.16 563 GLU A CA 1
ATOM 4480 C C . GLU A 1 563 ? -37.969 -29.844 -22.766 1 57.16 563 GLU A C 1
ATOM 4482 O O . GLU A 1 563 ? -38.938 -30.422 -23.281 1 57.16 563 GLU A O 1
ATOM 4487 N N . ASN A 1 564 ? -38.062 -28.547 -22.469 1 54.44 564 ASN A N 1
ATOM 4488 C CA . ASN A 1 564 ? -39.281 -27.781 -22.656 1 54.44 564 ASN A CA 1
ATOM 4489 C C . ASN A 1 564 ? -39.5 -27.406 -24.125 1 54.44 564 ASN A C 1
ATOM 4491 O O . ASN A 1 564 ? -40.625 -27.312 -24.594 1 54.44 564 ASN A O 1
ATOM 4495 N N . ASP A 1 565 ? -38.656 -27.125 -24.844 1 52.06 565 ASP A N 1
ATOM 4496 C CA . ASP A 1 565 ? -38.812 -26.875 -26.266 1 52.06 565 ASP A CA 1
ATOM 4497 C C . ASP A 1 565 ? -39.188 -28.141 -27.016 1 52.06 565 ASP A C 1
ATOM 4499 O O . ASP A 1 565 ? -39.719 -28.094 -28.141 1 52.06 565 ASP A O 1
ATOM 4503 N N . GLY A 1 566 ? -39.062 -29.344 -26.469 1 43.66 566 GLY A N 1
ATOM 4504 C CA . GLY A 1 566 ? -39.469 -30.594 -27.094 1 43.66 566 GLY A CA 1
ATOM 4505 C C . GLY A 1 566 ? -40.969 -30.875 -26.938 1 43.66 566 GLY A C 1
ATOM 4506 O O . GLY A 1 566 ? -41.5 -31.797 -27.562 1 43.66 566 GLY A O 1
ATOM 4507 N N . ALA A 1 567 ? -41.781 -30.375 -25.984 1 41.09 567 ALA A N 1
ATOM 4508 C CA . ALA A 1 567 ? -43.188 -30.766 -25.797 1 41.09 567 ALA A CA 1
ATOM 4509 C C . ALA A 1 567 ? -44.094 -30.062 -26.797 1 41.09 567 ALA A C 1
ATOM 4511 O O . ALA A 1 567 ? -45.219 -30.516 -27.047 1 41.09 567 ALA A O 1
ATOM 4512 N N . ASP A 1 568 ? -44.031 -28.844 -27.203 1 37.19 568 ASP A N 1
ATOM 4513 C CA . ASP A 1 568 ? -45.125 -28.234 -27.969 1 37.19 568 ASP A CA 1
ATOM 4514 C C . ASP A 1 568 ? -45.219 -28.859 -29.359 1 37.19 568 ASP A C 1
ATOM 4516 O O . ASP A 1 568 ? -46.188 -28.641 -30.078 1 37.19 568 ASP A O 1
ATOM 4520 N N . ASN A 1 569 ? -44.219 -29.172 -30.094 1 32.34 569 ASN A N 1
ATOM 4521 C CA . ASN A 1 569 ? -44.375 -29.469 -31.516 1 32.34 569 ASN A CA 1
ATOM 4522 C C . ASN A 1 569 ? -44.812 -30.922 -31.734 1 32.34 569 ASN A C 1
ATOM 4524 O O . ASN A 1 569 ? -44.188 -31.641 -32.5 1 32.34 569 ASN A O 1
ATOM 4528 N N . ALA A 1 570 ? -45.531 -31.578 -30.766 1 29.56 570 ALA A N 1
ATOM 4529 C CA . ALA A 1 570 ? -45.844 -32.969 -31.078 1 29.56 570 ALA A CA 1
ATOM 4530 C C . ALA A 1 570 ? -46.969 -33.062 -32.125 1 29.56 570 ALA A C 1
ATOM 4532 O O . ALA A 1 570 ? -48.125 -33.25 -31.75 1 29.56 570 ALA A O 1
ATOM 4533 N N . GLN A 1 571 ? -47.219 -32.188 -33.031 1 28.22 571 GLN A N 1
ATOM 4534 C CA . GLN A 1 571 ? -48.219 -32.625 -34 1 28.22 571 GLN A CA 1
ATOM 4535 C C . GLN A 1 571 ? -47.844 -33.969 -34.625 1 28.22 571 GLN A C 1
ATOM 4537 O O . GLN A 1 571 ? -46.656 -34.281 -34.781 1 28.22 571 GLN A O 1
ATOM 4542 N N . PRO A 1 572 ? -48.844 -34.969 -34.906 1 26.53 572 PRO A N 1
ATOM 4543 C CA . PRO A 1 572 ? -48.656 -36.344 -35.344 1 26.53 572 PRO A CA 1
ATOM 4544 C C . PRO A 1 572 ? -48 -36.438 -36.719 1 26.53 572 PRO A C 1
ATOM 4546 O O . PRO A 1 572 ? -47.938 -37.5 -37.312 1 26.53 572 PRO A O 1
ATOM 4549 N N . SER A 1 573 ? -47.25 -35.531 -37.156 1 23.06 573 SER A N 1
ATOM 4550 C CA . SER A 1 573 ? -47.031 -35.781 -38.562 1 23.06 573 SER A CA 1
ATOM 4551 C C . SER A 1 573 ? -46.625 -37.219 -38.844 1 23.06 573 SER A C 1
ATOM 4553 O O . SER A 1 573 ? -46.094 -37.906 -37.969 1 23.06 573 SER A O 1
ATOM 4555 N N . GLU A 1 574 ? -47.25 -37.875 -39.969 1 22.95 574 GLU A N 1
ATOM 4556 C CA . GLU A 1 574 ? -47.156 -39.094 -40.781 1 22.95 574 GLU A CA 1
ATOM 4557 C C . GLU A 1 574 ? -45.688 -39.406 -41.062 1 22.95 574 GLU A C 1
ATOM 4559 O O . GLU A 1 574 ? -44.875 -38.531 -41.188 1 22.95 574 GLU A O 1
ATOM 4564 N N . ALA A 1 575 ? -45.375 -40.688 -40.844 1 21.56 575 ALA A N 1
ATOM 4565 C CA . ALA A 1 575 ? -44.125 -41.438 -40.906 1 21.56 575 ALA A CA 1
ATOM 4566 C C . ALA A 1 575 ? -43.406 -41.281 -42.25 1 21.56 575 ALA A C 1
ATOM 4568 O O . ALA A 1 575 ? -43.781 -41.906 -43.219 1 21.56 575 ALA A O 1
ATOM 4569 N N . SER A 1 576 ? -43.344 -40.031 -42.844 1 19.23 576 SER A N 1
ATOM 4570 C CA . SER A 1 576 ? -42.688 -40.156 -44.156 1 19.23 576 SER A CA 1
ATOM 4571 C C . SER A 1 576 ? -41.438 -41 -44.062 1 19.23 576 SER A C 1
ATOM 4573 O O . SER A 1 576 ? -40.875 -41.219 -42.969 1 19.23 576 SER A O 1
ATOM 4575 N N . VAL A 1 577 ? -40.812 -41.344 -45.25 1 19.2 577 VAL A N 1
ATOM 4576 C CA . VAL A 1 577 ? -39.969 -42.281 -45.969 1 19.2 577 VAL A CA 1
ATOM 4577 C C . VAL A 1 577 ? -38.562 -42.219 -45.375 1 19.2 577 VAL A C 1
ATOM 4579 O O . VAL A 1 577 ? -38.125 -41.219 -44.844 1 19.2 577 VAL A O 1
ATOM 4582 N N . SER A 1 578 ? -37.906 -43.469 -45.031 1 18.95 578 SER A N 1
ATOM 4583 C CA . SER A 1 578 ? -36.688 -44.156 -44.656 1 18.95 578 SER A CA 1
ATOM 4584 C C . SER A 1 578 ? -35.531 -43.719 -45.531 1 18.95 578 SER A C 1
ATOM 4586 O O . SER A 1 578 ? -34.438 -44.281 -45.469 1 18.95 578 SER A O 1
ATOM 4588 N N . PHE A 1 579 ? -35.375 -42.438 -45.875 1 16.33 579 PHE A N 1
ATOM 4589 C CA . PHE A 1 579 ? -34.438 -42.219 -46.969 1 16.33 579 PHE A CA 1
ATOM 4590 C C . PHE A 1 579 ? -33.094 -42.844 -46.625 1 16.33 579 PHE A C 1
ATOM 4592 O O . PHE A 1 579 ? -32.5 -42.562 -45.594 1 16.33 579 PHE A O 1
ATOM 4599 N N . THR A 1 580 ? -32.719 -44.031 -47.312 1 18.27 580 THR A N 1
ATOM 4600 C CA . THR A 1 580 ? -31.578 -44.875 -47.625 1 18.27 580 THR A CA 1
ATOM 4601 C C . THR A 1 580 ? -30.406 -44.062 -48.125 1 18.27 580 THR A C 1
ATOM 4603 O O . THR A 1 580 ? -29.625 -44.531 -48.938 1 18.27 580 THR A O 1
ATOM 4606 N N . SER A 1 581 ? -30.156 -42.969 -47.625 1 15.94 581 SER A N 1
ATOM 4607 C CA . SER A 1 581 ? -29.141 -42.312 -48.469 1 15.94 581 SER A CA 1
ATOM 4608 C C . SER A 1 581 ? -27.938 -43.219 -48.656 1 15.94 581 SER A C 1
ATOM 4610 O O . SER A 1 581 ? -27.297 -43.625 -47.656 1 15.94 581 SER A O 1
ATOM 4612 N N . SER A 1 582 ? -27.625 -43.906 -49.875 1 16.38 582 SER A N 1
ATOM 4613 C CA . SER A 1 582 ? -26.75 -44.688 -50.75 1 16.38 582 SER A CA 1
ATOM 4614 C C . SER A 1 582 ? -25.344 -44.094 -50.781 1 16.38 582 SER A C 1
ATOM 4616 O O . SER A 1 582 ? -24.359 -44.812 -51.031 1 16.38 582 SER A O 1
ATOM 4618 N N . VAL A 1 583 ? -25.094 -42.875 -51.125 1 15.68 583 VAL A N 1
ATOM 4619 C CA . VAL A 1 583 ? -24.234 -42.812 -52.281 1 15.68 583 VAL A CA 1
ATOM 4620 C C . VAL A 1 583 ? -22.875 -43.438 -51.969 1 15.68 583 VAL A C 1
ATOM 4622 O O . VAL A 1 583 ? -22.406 -44.344 -52.656 1 15.68 583 VAL A O 1
ATOM 4625 N N . LEU A 1 584 ? -21.781 -42.625 -52.281 1 15.07 584 LEU A N 1
ATOM 4626 C CA . LEU A 1 584 ? -20.703 -42.781 -53.25 1 15.07 584 LEU A CA 1
ATOM 4627 C C . LEU A 1 584 ? -19.547 -43.562 -52.656 1 15.07 584 LEU A C 1
ATOM 4629 O O . LEU A 1 584 ? -19.344 -43.562 -51.438 1 15.07 584 LEU A O 1
ATOM 4633 N N . ALA A 1 585 ? -18.641 -44.25 -53.5 1 15.59 585 ALA A N 1
ATOM 4634 C CA . ALA A 1 585 ? -17.734 -45.219 -54.094 1 15.59 585 ALA A CA 1
ATOM 4635 C C . ALA A 1 585 ? -16.312 -45.062 -53.562 1 15.59 585 ALA A C 1
ATOM 4637 O O . ALA A 1 585 ? -16.016 -44.062 -52.875 1 15.59 585 ALA A O 1
ATOM 4638 N N . ASP A 1 586 ? -15.195 -45.281 -54.5 1 15.31 586 ASP A N 1
ATOM 4639 C CA . ASP A 1 586 ? -14.117 -46.156 -54.938 1 15.31 586 ASP A CA 1
ATOM 4640 C C . ASP A 1 586 ? -12.75 -45.531 -54.656 1 15.31 586 ASP A C 1
ATOM 4642 O O . ASP A 1 586 ? -11.727 -46.219 -54.75 1 15.31 586 ASP A O 1
ATOM 4646 N N . MET A 1 587 ? -12.352 -44.25 -54.562 1 15.7 587 MET A N 1
ATOM 4647 C CA . MET A 1 587 ? -11.141 -44.094 -55.375 1 15.7 587 MET A CA 1
ATOM 4648 C C . MET A 1 587 ? -9.969 -44.844 -54.719 1 15.7 587 MET A C 1
ATOM 4650 O O . MET A 1 587 ? -9.75 -44.719 -53.531 1 15.7 587 MET A O 1
ATOM 4654 N N . SER A 1 588 ? -9.047 -45.75 -55.531 1 14.99 588 SER A N 1
ATOM 4655 C CA . SER A 1 588 ? -8.016 -46.781 -55.75 1 14.99 588 SER A CA 1
ATOM 4656 C C . SER A 1 588 ? -6.617 -46.188 -55.562 1 14.99 588 SER A C 1
ATOM 4658 O O . SER A 1 588 ? -5.625 -46.906 -55.625 1 14.99 588 SER A O 1
ATOM 4660 N N . TYR A 1 589 ? -6.191 -45 -55.531 1 15.22 589 TYR A N 1
ATOM 4661 C CA . TYR A 1 589 ? -4.906 -44.938 -56.219 1 15.22 589 TYR A CA 1
ATOM 4662 C C . TYR A 1 589 ? -3.859 -45.781 -55.5 1 15.22 589 TYR A C 1
ATOM 4664 O O . TYR A 1 589 ? -3.92 -45.938 -54.281 1 15.22 589 TYR A O 1
ATOM 4672 N N . GLY A 1 590 ? -2.645 -46.375 -56.219 1 14.68 590 GLY A N 1
ATOM 4673 C CA . GLY A 1 590 ? -1.66 -47.375 -56.594 1 14.68 590 GLY A CA 1
ATOM 4674 C C . GLY A 1 590 ? -0.377 -47.281 -55.781 1 14.68 590 GLY A C 1
ATOM 4675 O O . GLY A 1 590 ? 0.067 -48.25 -55.188 1 14.68 590 GLY A O 1
ATOM 4676 N N . GLY A 1 591 ? 0.724 -46.5 -56.219 1 15.3 591 GLY A N 1
ATOM 4677 C CA . GLY A 1 591 ? 1.976 -47.094 -56.656 1 15.3 591 GLY A CA 1
ATOM 4678 C C . GLY A 1 591 ? 2.938 -47.406 -55.531 1 15.3 591 GLY A C 1
ATOM 4679 O O . GLY A 1 591 ? 2.77 -46.938 -54.406 1 15.3 591 GLY A O 1
ATOM 4680 N N . GLY A 1 592 ? 4.25 -48.156 -55.781 1 15.01 592 GLY A N 1
ATOM 4681 C CA . GLY A 1 592 ? 5.168 -49.25 -55.531 1 15.01 592 GLY A CA 1
ATOM 4682 C C . GLY A 1 592 ? 6.375 -48.875 -54.688 1 15.01 592 GLY A C 1
ATOM 4683 O O . GLY A 1 592 ? 6.793 -49.594 -53.812 1 15.01 592 GLY A O 1
ATOM 4684 N N . HIS A 1 593 ? 7.297 -47.812 -54.812 1 15.94 593 HIS A N 1
ATOM 4685 C CA . HIS A 1 593 ? 8.672 -48.25 -55.094 1 15.94 593 HIS A CA 1
ATOM 4686 C C . HIS A 1 593 ? 9.352 -48.688 -53.812 1 15.94 593 HIS A C 1
ATOM 4688 O O . HIS A 1 593 ? 8.969 -48.281 -52.719 1 15.94 593 HIS A O 1
ATOM 4694 N N . SER A 1 594 ? 10.703 -49.5 -53.812 1 15.09 594 SER A N 1
ATOM 4695 C CA . SER A 1 594 ? 11.523 -50.656 -53.406 1 15.09 594 SER A CA 1
ATOM 4696 C C . SER A 1 594 ? 12.586 -50.219 -52.406 1 15.09 594 SER A C 1
ATOM 4698 O O . SER A 1 594 ? 13.07 -51.062 -51.625 1 15.09 594 SER A O 1
ATOM 4700 N N . PHE A 1 595 ? 13.266 -49.094 -52.188 1 15.6 595 PHE A N 1
ATOM 4701 C CA . PHE A 1 595 ? 14.711 -49.281 -52.188 1 15.6 595 PHE A CA 1
ATOM 4702 C C . PHE A 1 595 ? 15.164 -50.031 -50.906 1 15.6 595 PHE A C 1
ATOM 4704 O O . PHE A 1 595 ? 14.516 -49.906 -49.875 1 15.6 595 PHE A O 1
ATOM 4711 N N . ASP A 1 596 ? 16.547 -50.594 -50.812 1 15.34 596 ASP A N 1
ATOM 4712 C CA . ASP A 1 596 ? 17.438 -51.719 -50.531 1 15.34 596 ASP A CA 1
ATOM 4713 C C . ASP A 1 596 ? 18.016 -51.625 -49.125 1 15.34 596 ASP A C 1
ATOM 4715 O O . ASP A 1 596 ? 18.031 -50.562 -48.5 1 15.34 596 ASP A O 1
ATOM 4719 N N . PRO A 1 597 ? 19.344 -52.312 -48.844 1 15.72 597 PRO A N 1
ATOM 4720 C CA . PRO A 1 597 ? 19.828 -53.469 -48.031 1 15.72 597 PRO A CA 1
ATOM 4721 C C . PRO A 1 597 ? 20.688 -53 -46.844 1 15.72 597 PRO A C 1
ATOM 4723 O O . PRO A 1 597 ? 20.531 -53.562 -45.75 1 15.72 597 PRO A O 1
ATOM 4726 N N . PRO A 1 598 ? 21.844 -52.094 -46.812 1 15.35 598 PRO A N 1
ATOM 4727 C CA . PRO A 1 598 ? 23.109 -52.812 -46.625 1 15.35 598 PRO A CA 1
ATOM 4728 C C . PRO A 1 598 ? 23.375 -53.125 -45.156 1 15.35 598 PRO A C 1
ATOM 4730 O O . PRO A 1 598 ? 22.797 -52.469 -44.281 1 15.35 598 PRO A O 1
ATOM 4733 N N . ALA A 1 599 ? 24.734 -53.625 -44.719 1 15.21 599 ALA A N 1
ATOM 4734 C CA . ALA A 1 599 ? 25.469 -54.719 -44.125 1 15.21 599 ALA A CA 1
ATOM 4735 C C . ALA A 1 599 ? 26.016 -54.344 -42.75 1 15.21 599 ALA A C 1
ATOM 4737 O O . ALA A 1 599 ? 25.828 -55.062 -41.781 1 15.21 599 ALA A O 1
ATOM 4738 N N . ASP A 1 600 ? 27.203 -53.625 -42.562 1 14.56 600 ASP A N 1
ATOM 4739 C CA . ASP A 1 600 ? 28.375 -54.344 -42.094 1 14.56 600 ASP A CA 1
ATOM 4740 C C . ASP A 1 600 ? 28.469 -54.344 -40.594 1 14.56 600 ASP A C 1
ATOM 4742 O O . ASP A 1 600 ? 27.781 -53.562 -39.906 1 14.56 600 ASP A O 1
ATOM 4746 N N . GLN A 1 601 ? 29.781 -54.062 -39.938 1 14.77 601 GLN A N 1
ATOM 4747 C CA . GLN A 1 601 ? 30.766 -54.938 -39.312 1 14.77 601 GLN A CA 1
ATOM 4748 C C . GLN A 1 601 ? 30.75 -54.75 -37.781 1 14.77 601 GLN A C 1
ATOM 4750 O O . GLN A 1 601 ? 30.125 -53.844 -37.25 1 14.77 601 GLN A O 1
ATOM 4755 N N . ASP A 1 602 ? 31.969 -54.562 -37.062 1 14.68 602 ASP A N 1
ATOM 4756 C CA . ASP A 1 602 ? 32.781 -55.5 -36.281 1 14.68 602 ASP A CA 1
ATOM 4757 C C . ASP A 1 602 ? 32.719 -55.219 -34.812 1 14.68 602 ASP A C 1
ATOM 4759 O O . ASP A 1 602 ? 32.438 -56.094 -34 1 14.68 602 ASP A O 1
ATOM 4763 N N . ARG A 1 603 ? 33.719 -54.312 -34.094 1 14.7 603 ARG A N 1
ATOM 4764 C CA . ARG A 1 603 ? 34.812 -54.906 -33.344 1 14.7 603 ARG A CA 1
ATOM 4765 C C . ARG A 1 603 ? 34.5 -55 -31.859 1 14.7 603 ARG A C 1
ATOM 4767 O O . ARG A 1 603 ? 33.625 -54.312 -31.359 1 14.7 603 ARG A O 1
ATOM 4774 N N . SER A 1 604 ? 35.531 -54.875 -30.922 1 14.54 604 SER A N 1
ATOM 4775 C CA . SER A 1 604 ? 36.25 -55.75 -30.031 1 14.54 604 SER A CA 1
ATOM 4776 C C . SER A 1 604 ? 35.875 -55.531 -28.562 1 14.54 604 SER A C 1
ATOM 4778 O O . SER A 1 604 ? 35.469 -56.438 -27.875 1 14.54 604 SER A O 1
ATOM 4780 N N . GLN A 1 605 ? 36.844 -55.031 -27.562 1 14.26 605 GLN A N 1
ATOM 4781 C CA . GLN A 1 605 ? 37.531 -55.875 -26.578 1 14.26 605 GLN A CA 1
ATOM 4782 C C . GLN A 1 605 ? 36.938 -55.688 -25.188 1 14.26 605 GLN A C 1
ATOM 4784 O O . GLN A 1 605 ? 35.906 -55 -25.031 1 14.26 605 GLN A O 1
ATOM 4789 N N . THR A 1 606 ? 37.75 -55.219 -24.125 1 14.56 606 THR A N 1
ATOM 4790 C CA . THR A 1 606 ? 38.344 -56.031 -23.062 1 14.56 606 THR A CA 1
ATOM 4791 C C . THR A 1 606 ? 37.625 -55.812 -21.75 1 14.56 606 THR A C 1
ATOM 4793 O O . THR A 1 606 ? 36.875 -54.844 -21.594 1 14.56 606 THR A O 1
ATOM 4796 N N . GLU A 1 607 ? 38.375 -55.625 -20.484 1 14.69 607 GLU A N 1
ATOM 4797 C CA . GLU A 1 607 ? 38.625 -56.531 -19.375 1 14.69 607 GLU A CA 1
ATOM 4798 C C . GLU A 1 607 ? 37.812 -56.156 -18.141 1 14.69 607 GLU A C 1
ATOM 4800 O O . GLU A 1 607 ? 37.094 -56.969 -17.562 1 14.69 607 GLU A O 1
ATOM 4805 N N . ALA A 1 608 ? 38.406 -55.344 -17.062 1 14.86 608 ALA A N 1
ATOM 4806 C CA . ALA A 1 608 ? 38.969 -56.031 -15.891 1 14.86 608 ALA A CA 1
ATOM 4807 C C . ALA A 1 608 ? 38.031 -55.906 -14.688 1 14.86 608 ALA A C 1
ATOM 4809 O O . ALA A 1 608 ? 37.031 -55.188 -14.742 1 14.86 608 ALA A O 1
ATOM 4810 N N . PHE A 1 609 ? 38.469 -55.25 -13.5 1 14.65 609 PHE A N 1
ATOM 4811 C CA . PHE A 1 609 ? 38.844 -55.938 -12.266 1 14.65 609 PHE A CA 1
ATOM 4812 C C . PHE A 1 609 ? 37.719 -55.875 -11.258 1 14.65 609 PHE A C 1
ATOM 4814 O O . PHE A 1 609 ? 36.781 -55.062 -11.406 1 14.65 609 PHE A O 1
ATOM 4821 N N . HIS A 1 610 ? 37.969 -55.594 -9.828 1 14.8 610 HIS A N 1
ATOM 4822 C CA . HIS A 1 610 ? 38 -56.438 -8.625 1 14.8 610 HIS A CA 1
ATOM 4823 C C . HIS A 1 610 ? 36.812 -56.125 -7.707 1 14.8 610 HIS A C 1
ATOM 4825 O O . HIS A 1 610 ? 36.219 -55.031 -7.816 1 14.8 610 HIS A O 1
ATOM 4831 N N . SER A 1 611 ? 36.781 -56.594 -6.355 1 14.94 611 SER A N 1
ATOM 4832 C CA . SER A 1 611 ? 36.062 -57.438 -5.418 1 14.94 611 SER A CA 1
ATOM 4833 C C . SER A 1 611 ? 35.406 -56.625 -4.309 1 14.94 611 SER A C 1
ATOM 4835 O O . SER A 1 611 ? 34.469 -57.094 -3.672 1 14.94 611 SER A O 1
ATOM 4837 N N . MET A 1 612 ? 35.75 -55.375 -3.809 1 15.55 612 MET A N 1
ATOM 4838 C CA . MET A 1 612 ? 36 -55.469 -2.373 1 15.55 612 MET A CA 1
ATOM 4839 C C . MET A 1 612 ? 34.688 -55.594 -1.605 1 15.55 612 MET A C 1
ATOM 4841 O O . MET A 1 612 ? 33.625 -55.125 -2.078 1 15.55 612 MET A O 1
ATOM 4845 N N . GLN A 1 613 ? 34.688 -55.844 -0.249 1 14.99 613 GLN A N 1
ATOM 4846 C CA . GLN A 1 613 ? 34.156 -56.719 0.806 1 14.99 613 GLN A CA 1
ATOM 4847 C C . GLN A 1 613 ? 32.969 -56.062 1.496 1 14.99 613 GLN A C 1
ATOM 4849 O O . GLN A 1 613 ? 32.688 -54.875 1.283 1 14.99 613 GLN A O 1
ATOM 4854 N N . GLY A 1 614 ? 32.906 -56 2.967 1 15.29 614 GLY A N 1
ATOM 4855 C CA . GLY A 1 614 ? 32.188 -56.812 3.939 1 15.29 614 GLY A CA 1
ATOM 4856 C C . GLY A 1 614 ? 30.984 -56.094 4.547 1 15.29 614 GLY A C 1
ATOM 4857 O O . GLY A 1 614 ? 29.859 -56.594 4.508 1 15.29 614 GLY A O 1
ATOM 4858 N N . SER A 1 615 ? 31.109 -55.219 5.707 1 16.7 615 SER A N 1
ATOM 4859 C CA . SER A 1 615 ? 30.656 -55.625 7.039 1 16.7 615 SER A CA 1
ATOM 4860 C C . SER A 1 615 ? 29.266 -55.062 7.332 1 16.7 615 SER A C 1
ATOM 4862 O O . SER A 1 615 ? 28.828 -54.094 6.723 1 16.7 615 SER A O 1
ATOM 4864 N N . SER A 1 616 ? 28.406 -55.594 8.453 1 16.83 616 SER A N 1
ATOM 4865 C CA . SER A 1 616 ? 27.109 -56.094 8.922 1 16.83 616 SER A CA 1
ATOM 4866 C C . SER A 1 616 ? 26.375 -55.031 9.719 1 16.83 616 SER A C 1
ATOM 4868 O O . SER A 1 616 ? 25.203 -55.188 10.078 1 16.83 616 SER A O 1
ATOM 4870 N N . VAL A 1 617 ? 26.844 -53.844 10.18 1 18.33 617 VAL A N 1
ATOM 4871 C CA . VAL A 1 617 ? 26.484 -53.562 11.57 1 18.33 617 VAL A CA 1
ATOM 4872 C C . VAL A 1 617 ? 25 -53.219 11.672 1 18.33 617 VAL A C 1
ATOM 4874 O O . VAL A 1 617 ? 24.469 -52.5 10.828 1 18.33 617 VAL A O 1
ATOM 4877 N N . SER A 1 618 ? 24.141 -53.781 12.672 1 16.7 618 SER A N 1
ATOM 4878 C CA . SER A 1 618 ? 22.812 -54.219 13.102 1 16.7 618 SER A CA 1
ATOM 4879 C C . SER A 1 618 ? 22.016 -53.062 13.664 1 16.7 618 SER A C 1
ATOM 4881 O O . SER A 1 618 ? 20.859 -53.25 14.094 1 16.7 618 SER A O 1
ATOM 4883 N N . THR A 1 619 ? 22.391 -51.781 13.719 1 17.95 619 THR A N 1
ATOM 4884 C CA . THR A 1 619 ? 21.953 -51.125 14.945 1 17.95 619 THR A CA 1
ATOM 4885 C C . THR A 1 619 ? 20.438 -50.969 14.977 1 17.95 619 THR A C 1
ATOM 4887 O O . THR A 1 619 ? 19.781 -51 13.938 1 17.95 619 THR A O 1
ATOM 4890 N N . GLY A 1 620 ? 19.703 -50.75 16.219 1 16.89 620 GLY A N 1
ATOM 4891 C CA . GLY A 1 620 ? 18.531 -50.969 17.047 1 16.89 620 GLY A CA 1
ATOM 4892 C C . GLY A 1 620 ? 17.391 -50.031 16.734 1 16.89 620 GLY A C 1
ATOM 4893 O O . GLY A 1 620 ? 16.625 -49.656 17.625 1 16.89 620 GLY A O 1
ATOM 4894 N N . PHE A 1 621 ? 17.031 -49.625 15.438 1 16.25 621 PHE A N 1
ATOM 4895 C CA . PHE A 1 621 ? 16.141 -48.5 15.18 1 16.25 621 PHE A CA 1
ATOM 4896 C C . PHE A 1 621 ? 14.703 -48.875 15.508 1 16.25 621 PHE A C 1
ATOM 4898 O O . PHE A 1 621 ? 13.906 -49.125 14.609 1 16.25 621 PHE A O 1
ATOM 4905 N N . ASP A 1 622 ? 14.367 -49.656 16.531 1 16.47 622 ASP A N 1
ATOM 4906 C CA . ASP A 1 622 ? 13.094 -50.344 16.656 1 16.47 622 ASP A CA 1
ATOM 4907 C C . ASP A 1 622 ? 11.922 -49.375 16.656 1 16.47 622 ASP A C 1
ATOM 4909 O O . ASP A 1 622 ? 10.938 -49.594 15.945 1 16.47 622 ASP A O 1
ATOM 4913 N N . ALA A 1 623 ? 11.586 -48.562 17.781 1 17.77 623 ALA A N 1
ATOM 4914 C CA . ALA A 1 623 ? 10.32 -48.594 18.516 1 17.77 623 ALA A CA 1
ATOM 4915 C C . ALA A 1 623 ? 9.32 -47.625 17.906 1 17.77 623 ALA A C 1
ATOM 4917 O O . ALA A 1 623 ? 8.234 -47.406 18.453 1 17.77 623 ALA A O 1
ATOM 4918 N N . PHE A 1 624 ? 9.594 -46.688 17.031 1 16.98 624 PHE A N 1
ATOM 4919 C CA . PHE A 1 624 ? 8.797 -45.469 16.875 1 16.98 624 PHE A CA 1
ATOM 4920 C C . PHE A 1 624 ? 7.461 -45.781 16.203 1 16.98 624 PHE A C 1
ATOM 4922 O O . PHE A 1 624 ? 6.75 -44.875 15.789 1 16.98 624 PHE A O 1
ATOM 4929 N N . PHE A 1 625 ? 6.93 -47.062 16.109 1 19.11 625 PHE A N 1
ATOM 4930 C CA . PHE A 1 625 ? 5.906 -47.5 15.164 1 19.11 625 PHE A CA 1
ATOM 4931 C C . PHE A 1 625 ? 4.57 -46.844 15.469 1 19.11 625 PHE A C 1
ATOM 4933 O O . PHE A 1 625 ? 3.715 -46.719 14.586 1 19.11 625 PHE A O 1
ATOM 4940 N N . GLU A 1 626 ? 4.148 -46.75 16.719 1 19.55 626 GLU A N 1
ATOM 4941 C CA . GLU A 1 626 ? 2.736 -47.062 16.891 1 19.55 626 GLU A CA 1
ATOM 4942 C C . GLU A 1 626 ? 1.847 -45.938 16.391 1 19.55 626 GLU A C 1
ATOM 4944 O O . GLU A 1 626 ? 0.62 -46 16.484 1 19.55 626 GLU A O 1
ATOM 4949 N N . MET A 1 627 ? 2.297 -44.688 16.297 1 19.38 627 MET A N 1
ATOM 4950 C CA . MET A 1 627 ? 1.257 -43.656 16.203 1 19.38 627 MET A CA 1
ATOM 4951 C C . MET A 1 627 ? 0.547 -43.719 14.852 1 19.38 627 MET A C 1
ATOM 4953 O O . MET A 1 627 ? 1.046 -43.219 13.852 1 19.38 627 MET A O 1
ATOM 4957 N N . GLU A 1 628 ? 0.007 -44.812 14.297 1 20.7 628 GLU A N 1
ATOM 4958 C CA . GLU A 1 628 ? -0.508 -45.344 13.039 1 20.7 628 GLU A CA 1
ATOM 4959 C C . GLU A 1 628 ? -1.701 -44.531 12.547 1 20.7 628 GLU A C 1
ATOM 4961 O O . GLU A 1 628 ? -1.829 -44.281 11.344 1 20.7 628 GLU A O 1
ATOM 4966 N N . GLN A 1 629 ? -2.826 -44.594 13.32 1 19.92 629 GLN A N 1
ATOM 4967 C CA . GLN A 1 629 ? -4.152 -44.844 12.758 1 19.92 629 GLN A CA 1
ATOM 4968 C C . GLN A 1 629 ? -4.645 -43.625 11.984 1 19.92 629 GLN A C 1
ATOM 4970 O O . GLN A 1 629 ? -5.238 -43.75 10.914 1 19.92 629 GLN A O 1
ATOM 4975 N N . GLU A 1 630 ? -4.887 -42.5 12.688 1 22.41 630 GLU A N 1
ATOM 4976 C CA . GLU A 1 630 ? -5.988 -41.562 12.414 1 22.41 630 GLU A CA 1
ATOM 4977 C C . GLU A 1 630 ? -5.68 -40.688 11.203 1 22.41 630 GLU A C 1
ATOM 4979 O O . GLU A 1 630 ? -6.41 -39.75 10.922 1 22.41 630 GLU A O 1
ATOM 4984 N N . TRP A 1 631 ? -4.68 -41 10.508 1 21.42 631 TRP A N 1
ATOM 4985 C CA . TRP A 1 631 ? -4.129 -40.188 9.43 1 21.42 631 TRP A CA 1
ATOM 4986 C C . TRP A 1 631 ? -4.961 -40.344 8.156 1 21.42 631 TRP A C 1
ATOM 4988 O O . TRP A 1 631 ? -4.59 -39.844 7.102 1 21.42 631 TRP A O 1
ATOM 4998 N N . GLU A 1 632 ? -5.91 -41.344 8.172 1 21.38 632 GLU A N 1
ATOM 4999 C CA . GLU A 1 632 ? -6.508 -41.688 6.883 1 21.38 632 GLU A CA 1
ATOM 5000 C C . GLU A 1 632 ? -7.223 -40.469 6.27 1 21.38 632 GLU A C 1
ATOM 5002 O O . GLU A 1 632 ? -7.367 -40.406 5.047 1 21.38 632 GLU A O 1
ATOM 5007 N N . GLY A 1 633 ? -7.93 -39.812 7.191 1 21.23 633 GLY A N 1
ATOM 5008 C CA . GLY A 1 633 ? -9.008 -39 6.645 1 21.23 633 GLY A CA 1
ATOM 5009 C C . GLY A 1 633 ? -8.516 -37.875 5.789 1 21.23 633 GLY A C 1
ATOM 5010 O O . GLY A 1 633 ? -9.312 -37.062 5.277 1 21.23 633 GLY A O 1
ATOM 5011 N N . TRP A 1 634 ? -7.258 -37.688 5.992 1 20.8 634 TRP A N 1
ATOM 5012 C CA . TRP A 1 634 ? -6.816 -36.406 5.406 1 20.8 634 TRP A CA 1
ATOM 5013 C C . TRP A 1 634 ? -6.805 -36.5 3.883 1 20.8 634 TRP A C 1
ATOM 5015 O O . TRP A 1 634 ? -6.535 -35.5 3.201 1 20.8 634 TRP A O 1
ATOM 5025 N N . LEU A 1 635 ? -6.688 -37.781 3.406 1 19.38 635 LEU A N 1
ATOM 5026 C CA . LEU A 1 635 ? -6.469 -37.875 1.968 1 19.38 635 LEU A CA 1
ATOM 5027 C C . LEU A 1 635 ? -7.746 -37.562 1.198 1 19.38 635 LEU A C 1
ATOM 5029 O O . LEU A 1 635 ? -7.73 -37.469 -0.032 1 19.38 635 LEU A O 1
ATOM 5033 N N . GLN A 1 636 ? -8.977 -38.062 1.798 1 18.86 636 GLN A N 1
ATOM 5034 C CA . GLN A 1 636 ? -10.117 -38.062 0.894 1 18.86 636 GLN A CA 1
ATOM 5035 C C . GLN A 1 636 ? -10.594 -36.625 0.6 1 18.86 636 GLN A C 1
ATOM 5037 O O . GLN A 1 636 ? -11.383 -36.438 -0.321 1 18.86 636 GLN A O 1
ATOM 5042 N N . LEU A 1 637 ? -10.766 -35.75 1.67 1 18.28 637 LEU A N 1
ATOM 5043 C CA . LEU A 1 637 ? -11.305 -34.562 1.039 1 18.28 637 LEU A CA 1
ATOM 5044 C C . LEU A 1 637 ? -10.234 -33.844 0.195 1 18.28 637 LEU A C 1
ATOM 5046 O O . LEU A 1 637 ? -9.086 -33.719 0.618 1 18.28 637 LEU A O 1
ATOM 5050 N N . MET B 1 1 ? 50.688 19.938 8.438 1 23.23 1 MET B N 1
ATOM 5051 C CA . MET B 1 1 ? 50.875 19.25 7.168 1 23.23 1 MET B CA 1
ATOM 5052 C C . MET B 1 1 ? 49.562 18.734 6.613 1 23.23 1 MET B C 1
ATOM 5054 O O . MET B 1 1 ? 49.5 18.25 5.484 1 23.23 1 MET B O 1
ATOM 5058 N N . GLY B 1 2 ? 48.594 18.516 7.574 1 27.98 2 GLY B N 1
ATOM 5059 C CA . GLY B 1 2 ? 47.375 17.766 7.465 1 27.98 2 GLY B CA 1
ATOM 5060 C C . GLY B 1 2 ? 46.281 18.469 6.652 1 27.98 2 GLY B C 1
ATOM 5061 O O . GLY B 1 2 ? 45.219 17.906 6.391 1 27.98 2 GLY B O 1
ATOM 5062 N N . THR B 1 3 ? 46.312 19.812 6.621 1 36.84 3 THR B N 1
ATOM 5063 C CA . THR B 1 3 ? 45.312 20.672 6.008 1 36.84 3 THR B CA 1
ATOM 5064 C C . THR B 1 3 ? 45.375 20.578 4.484 1 36.84 3 THR B C 1
ATOM 5066 O O . THR B 1 3 ? 44.375 20.844 3.803 1 36.84 3 THR B O 1
ATOM 5069 N N . ALA B 1 4 ? 46.594 20.391 3.979 1 40.91 4 ALA B N 1
ATOM 5070 C CA . ALA B 1 4 ? 46.906 20.484 2.553 1 40.91 4 ALA B CA 1
ATOM 5071 C C . ALA B 1 4 ? 46.375 19.281 1.789 1 40.91 4 ALA B C 1
ATOM 5073 O O . ALA B 1 4 ? 46 19.391 0.618 1 40.91 4 ALA B O 1
ATOM 5074 N N . THR B 1 5 ? 46.344 18.156 2.477 1 34.12 5 THR B N 1
ATOM 5075 C CA . THR B 1 5 ? 46.031 16.891 1.81 1 34.12 5 THR B CA 1
ATOM 5076 C C . THR B 1 5 ? 44.531 16.828 1.515 1 34.12 5 THR B C 1
ATOM 5078 O O . THR B 1 5 ? 44.094 16.109 0.612 1 34.12 5 THR B O 1
ATOM 5081 N N . ARG B 1 6 ? 43.719 17.594 2.338 1 35.16 6 ARG B N 1
ATOM 5082 C CA . ARG B 1 6 ? 42.281 17.531 2.119 1 35.16 6 ARG B CA 1
ATOM 5083 C C . ARG B 1 6 ? 41.875 18.328 0.872 1 35.16 6 ARG B C 1
ATOM 5085 O O . ARG B 1 6 ? 40.875 18.031 0.251 1 35.16 6 ARG B O 1
ATOM 5092 N N . LYS B 1 7 ? 42.594 19.391 0.575 1 38.47 7 LYS B N 1
ATOM 5093 C CA . LYS B 1 7 ? 42.281 20.219 -0.589 1 38.47 7 LYS B CA 1
ATOM 5094 C C . LYS B 1 7 ? 42.531 19.453 -1.886 1 38.47 7 LYS B C 1
ATOM 5096 O O . LYS B 1 7 ? 41.75 19.562 -2.832 1 38.47 7 LYS B O 1
ATOM 5101 N N . ILE B 1 8 ? 43.562 18.625 -1.832 1 41.62 8 ILE B N 1
ATOM 5102 C CA . ILE B 1 8 ? 43.938 17.906 -3.045 1 41.62 8 ILE B CA 1
ATOM 5103 C C . ILE B 1 8 ? 42.906 16.828 -3.359 1 41.62 8 ILE B C 1
ATOM 5105 O O . ILE B 1 8 ? 42.5 16.672 -4.516 1 41.62 8 ILE B O 1
ATOM 5109 N N . PHE B 1 9 ? 42.375 16.203 -2.232 1 38.47 9 PHE B N 1
ATOM 5110 C CA . PHE B 1 9 ? 41.406 15.148 -2.496 1 38.47 9 PHE B CA 1
ATOM 5111 C C . PHE B 1 9 ? 40.062 15.727 -2.982 1 38.47 9 PHE B C 1
ATOM 5113 O O . PHE B 1 9 ? 39.469 15.188 -3.896 1 38.47 9 PHE B O 1
ATOM 5120 N N . GLN B 1 10 ? 39.75 16.938 -2.57 1 40.06 10 GLN B N 1
ATOM 5121 C CA . GLN B 1 10 ? 38.562 17.594 -3.051 1 40.06 10 GLN B CA 1
ATOM 5122 C C . GLN B 1 10 ? 38.688 18.016 -4.508 1 40.06 10 GLN B C 1
ATOM 5124 O O . GLN B 1 10 ? 37.75 17.875 -5.297 1 40.06 10 GLN B O 1
ATOM 5129 N N . GLU B 1 11 ? 39.812 18.438 -4.91 1 45.66 11 GLU B N 1
ATOM 5130 C CA . GLU B 1 11 ? 40.031 18.828 -6.301 1 45.66 11 GLU B CA 1
ATOM 5131 C C . GLU B 1 11 ? 39.938 17.609 -7.227 1 45.66 11 GLU B C 1
ATOM 5133 O O . GLU B 1 11 ? 39.406 17.703 -8.328 1 45.66 11 GLU B O 1
ATOM 5138 N N . ARG B 1 12 ? 40.438 16.484 -6.656 1 42.19 12 ARG B N 1
ATOM 5139 C CA . ARG B 1 12 ? 40.375 15.273 -7.469 1 42.19 12 ARG B CA 1
ATOM 5140 C C . ARG B 1 12 ? 38.938 14.781 -7.602 1 42.19 12 ARG B C 1
ATOM 5142 O O . ARG B 1 12 ? 38.531 14.359 -8.68 1 42.19 12 ARG B O 1
ATOM 5149 N N . ILE B 1 13 ? 38.156 14.977 -6.555 1 42.09 13 ILE B N 1
ATOM 5150 C CA . ILE B 1 13 ? 36.75 14.578 -6.637 1 42.09 13 ILE B CA 1
ATOM 5151 C C . ILE B 1 13 ? 36 15.516 -7.582 1 42.09 13 ILE B C 1
ATOM 5153 O O . ILE B 1 13 ? 35.219 15.07 -8.414 1 42.09 13 ILE B O 1
ATOM 5157 N N . ASP B 1 14 ? 36.375 16.781 -7.598 1 47.31 14 ASP B N 1
ATOM 5158 C CA . ASP B 1 14 ? 35.781 17.719 -8.539 1 47.31 14 ASP B CA 1
ATOM 5159 C C . ASP B 1 14 ? 36.156 17.375 -9.977 1 47.31 14 ASP B C 1
ATOM 5161 O O . ASP B 1 14 ? 35.344 17.438 -10.883 1 47.31 14 ASP B O 1
ATOM 5165 N N . GLN B 1 15 ? 37.375 16.984 -10.164 1 47.47 15 GLN B N 1
ATOM 5166 C CA . GLN B 1 15 ? 37.844 16.625 -11.5 1 47.47 15 GLN B CA 1
ATOM 5167 C C . GLN B 1 15 ? 37.156 15.344 -11.977 1 47.47 15 GLN B C 1
ATOM 5169 O O . GLN B 1 15 ? 36.75 15.25 -13.133 1 47.47 15 GLN B O 1
ATOM 5174 N N . LEU B 1 16 ? 37.062 14.398 -11.023 1 43 16 LEU B N 1
ATOM 5175 C CA . LEU B 1 16 ? 36.438 13.141 -11.43 1 43 16 LEU B CA 1
ATOM 5176 C C . LEU B 1 16 ? 34.969 13.344 -11.688 1 43 16 LEU B C 1
ATOM 5178 O O . LEU B 1 16 ? 34.406 12.805 -12.656 1 43 16 LEU B O 1
ATOM 5182 N N . GLU B 1 17 ? 34.375 14.258 -11.008 1 42.22 17 GLU B N 1
ATOM 5183 C CA . GLU B 1 17 ? 32.969 14.586 -11.273 1 42.22 17 GLU B CA 1
ATOM 5184 C C . GLU B 1 17 ? 32.812 15.336 -12.594 1 42.22 17 GLU B C 1
ATOM 5186 O O . GLU B 1 17 ? 31.875 15.094 -13.344 1 42.22 17 GLU B O 1
ATOM 5191 N N . SER B 1 18 ? 33.781 16.125 -12.883 1 44.47 18 SER B N 1
ATOM 5192 C CA . SER B 1 18 ? 33.75 16.781 -14.188 1 44.47 18 SER B CA 1
ATOM 5193 C C . SER B 1 18 ? 33.969 15.773 -15.305 1 44.47 18 SER B C 1
ATOM 5195 O O . SER B 1 18 ? 33.375 15.875 -16.375 1 44.47 18 SER B O 1
ATOM 5197 N N . LEU B 1 19 ? 34.875 14.836 -15.039 1 41.56 19 LEU B N 1
ATOM 5198 C CA . LEU B 1 19 ? 35.156 13.82 -16.062 1 41.56 19 LEU B CA 1
ATOM 5199 C C . LEU B 1 19 ? 33.938 12.906 -16.219 1 41.56 19 LEU B C 1
ATOM 5201 O O . LEU B 1 19 ? 33.562 12.562 -17.344 1 41.56 19 LEU B O 1
ATOM 5205 N N . VAL B 1 20 ? 33.344 12.57 -15.148 1 39.88 20 VAL B N 1
ATOM 5206 C CA . VAL B 1 20 ? 32.156 11.734 -15.258 1 39.88 20 VAL B CA 1
ATOM 5207 C C . VAL B 1 20 ? 31.031 12.516 -15.945 1 39.88 20 VAL B C 1
ATOM 5209 O O . VAL B 1 20 ? 30.328 11.969 -16.797 1 39.88 20 VAL B O 1
ATOM 5212 N N . ARG B 1 21 ? 30.906 13.812 -15.773 1 41.16 21 ARG B N 1
ATOM 5213 C CA . ARG B 1 21 ? 29.969 14.617 -16.531 1 41.16 21 ARG B CA 1
ATOM 5214 C C . ARG B 1 21 ? 30.328 14.641 -18.016 1 41.16 21 ARG B C 1
ATOM 5216 O O . ARG B 1 21 ? 29.453 14.531 -18.875 1 41.16 21 ARG B O 1
ATOM 5223 N N . SER B 1 22 ? 31.578 14.766 -18.297 1 42.53 22 SER B N 1
ATOM 5224 C CA . SER B 1 22 ? 32 14.781 -19.688 1 42.53 22 SER B CA 1
ATOM 5225 C C . SER B 1 22 ? 31.812 13.414 -20.344 1 42.53 22 SER B C 1
ATOM 5227 O O . SER B 1 22 ? 31.484 13.328 -21.531 1 42.53 22 SER B O 1
ATOM 5229 N N . LEU B 1 23 ? 32.094 12.375 -19.609 1 37.22 23 LEU B N 1
ATOM 5230 C CA . LEU B 1 23 ? 31.922 11.047 -20.188 1 37.22 23 LEU B CA 1
ATOM 5231 C C . LEU B 1 23 ? 30.438 10.703 -20.297 1 37.22 23 LEU B C 1
ATOM 5233 O O . LEU B 1 23 ? 30.031 10.047 -21.266 1 37.22 23 LEU B O 1
ATOM 5237 N N . LEU B 1 24 ? 29.672 11.164 -19.453 1 35.56 24 LEU B N 1
ATOM 5238 C CA . LEU B 1 24 ? 28.234 10.969 -19.578 1 35.56 24 LEU B CA 1
ATOM 5239 C C . LEU B 1 24 ? 27.688 11.75 -20.781 1 35.56 24 LEU B C 1
ATOM 5241 O O . LEU B 1 24 ? 26.797 11.266 -21.484 1 35.56 24 LEU B O 1
ATOM 5245 N N . ASP B 1 25 ? 28.188 12.859 -21.125 1 36.03 25 ASP B N 1
ATOM 5246 C CA . ASP B 1 25 ? 27.781 13.562 -22.344 1 36.03 25 ASP B CA 1
ATOM 5247 C C . ASP B 1 25 ? 28.156 12.758 -23.578 1 36.03 25 ASP B C 1
ATOM 5249 O O . ASP B 1 25 ? 27.422 12.766 -24.578 1 36.03 25 ASP B O 1
ATOM 5253 N N . LYS B 1 26 ? 29.297 12.117 -23.641 1 36.62 26 LYS B N 1
ATOM 5254 C CA . LYS B 1 26 ? 29.672 11.375 -24.844 1 36.62 26 LYS B CA 1
ATOM 5255 C C . LYS B 1 26 ? 28.875 10.078 -24.953 1 36.62 26 LYS B C 1
ATOM 5257 O O . LYS B 1 26 ? 28.625 9.594 -26.062 1 36.62 26 LYS B O 1
ATOM 5262 N N . GLN B 1 27 ? 28.625 9.383 -23.828 1 32.5 27 GLN B N 1
ATOM 5263 C CA . GLN B 1 27 ? 27.875 8.141 -23.922 1 32.5 27 GLN B CA 1
ATOM 5264 C C . GLN B 1 27 ? 26.406 8.406 -24.234 1 32.5 27 GLN B C 1
ATOM 5266 O O . GLN B 1 27 ? 25.672 7.504 -24.656 1 32.5 27 GLN B O 1
ATOM 5271 N N . GLN B 1 28 ? 25.828 9.547 -24 1 34.12 28 GLN B N 1
ATOM 5272 C CA . GLN B 1 28 ? 24.484 9.812 -24.5 1 34.12 28 GLN B CA 1
ATOM 5273 C C . GLN B 1 28 ? 24.438 9.781 -26.031 1 34.12 28 GLN B C 1
ATOM 5275 O O . GLN B 1 28 ? 23.375 9.578 -26.625 1 34.12 28 GLN B O 1
ATOM 5280 N N . SER B 1 29 ? 25.484 10.102 -26.672 1 31.2 29 SER B N 1
ATOM 5281 C CA . SER B 1 29 ? 25.406 10.031 -28.125 1 31.2 29 SER B CA 1
ATOM 5282 C C . SER B 1 29 ? 25.328 8.586 -28.609 1 31.2 29 SER B C 1
ATOM 5284 O O . SER B 1 29 ? 24.719 8.297 -29.641 1 31.2 29 SER B O 1
ATOM 5286 N N . LYS B 1 30 ? 26.109 7.668 -28.078 1 30.33 30 LYS B N 1
ATOM 5287 C CA . LYS B 1 30 ? 26.109 6.309 -28.609 1 30.33 30 LYS B CA 1
ATOM 5288 C C . LYS B 1 30 ? 24.922 5.512 -28.078 1 30.33 30 LYS B C 1
ATOM 5290 O O . LYS B 1 30 ? 24.719 4.359 -28.469 1 30.33 30 LYS B O 1
ATOM 5295 N N . LEU B 1 31 ? 24.406 5.824 -26.953 1 30.47 31 LEU B N 1
ATOM 5296 C CA . LEU B 1 31 ? 23.312 4.957 -26.5 1 30.47 31 LEU B CA 1
ATOM 5297 C C . LEU B 1 31 ? 22.109 5.094 -27.422 1 30.47 31 LEU B C 1
ATOM 5299 O O . LEU B 1 31 ? 21.062 4.48 -27.172 1 30.47 31 LEU B O 1
ATOM 5303 N N . ASN B 1 32 ? 22.109 6.059 -28.344 1 27.52 32 ASN B N 1
ATOM 5304 C CA . ASN B 1 32 ? 21.016 5.984 -29.328 1 27.52 32 ASN B CA 1
ATOM 5305 C C . ASN B 1 32 ? 21.094 4.703 -30.156 1 27.52 32 ASN B C 1
ATOM 5307 O O . ASN B 1 32 ? 20.438 4.586 -31.188 1 27.52 32 ASN B O 1
ATOM 5311 N N . ALA B 1 33 ? 22.188 4.023 -30.156 1 27.23 33 ALA B N 1
ATOM 5312 C CA . ALA B 1 33 ? 22.125 2.867 -31.047 1 27.23 33 ALA B CA 1
ATOM 5313 C C . ALA B 1 33 ? 21.188 1.8 -30.5 1 27.23 33 ALA B C 1
ATOM 5315 O O . ALA B 1 33 ? 21.391 1.286 -29.391 1 27.23 33 ALA B O 1
ATOM 5316 N N . LEU B 1 34 ? 19.906 1.756 -30.859 1 27.44 34 LEU B N 1
ATOM 5317 C CA . LEU B 1 34 ? 18.766 0.848 -30.766 1 27.44 34 LEU B CA 1
ATOM 5318 C C . LEU B 1 34 ? 19.219 -0.604 -30.891 1 27.44 34 LEU B C 1
ATOM 5320 O O . LEU B 1 34 ? 19.781 -1.007 -31.906 1 27.44 34 LEU B O 1
ATOM 5324 N N . SER B 1 35 ? 19.844 -1.065 -29.891 1 27.12 35 SER B N 1
ATOM 5325 C CA . SER B 1 35 ? 19.828 -2.48 -30.25 1 27.12 35 SER B CA 1
ATOM 5326 C C . SER B 1 35 ? 18.438 -2.934 -30.656 1 27.12 35 SER B C 1
ATOM 5328 O O . SER B 1 35 ? 17.438 -2.449 -30.125 1 27.12 35 SER B O 1
ATOM 5330 N N . PRO B 1 36 ? 18.219 -3.557 -31.875 1 28.48 36 PRO B N 1
ATOM 5331 C CA . PRO B 1 36 ? 16.953 -3.973 -32.5 1 28.48 36 PRO B CA 1
ATOM 5332 C C . PRO B 1 36 ? 15.969 -4.586 -31.516 1 28.48 36 PRO B C 1
ATOM 5334 O O . PRO B 1 36 ? 14.758 -4.48 -31.703 1 28.48 36 PRO B O 1
ATOM 5337 N N . ASP B 1 37 ? 16.422 -5.52 -30.656 1 28.41 37 ASP B N 1
ATOM 5338 C CA . ASP B 1 37 ? 15.523 -6.602 -30.281 1 28.41 37 ASP B CA 1
ATOM 5339 C C . ASP B 1 37 ? 14.617 -6.184 -29.125 1 28.41 37 ASP B C 1
ATOM 5341 O O . ASP B 1 37 ? 13.875 -7 -28.578 1 28.41 37 ASP B O 1
ATOM 5345 N N . SER B 1 38 ? 15.031 -5.215 -28.234 1 30.81 38 SER B N 1
ATOM 5346 C CA . SER B 1 38 ? 14.211 -5.16 -27.031 1 30.81 38 SER B CA 1
ATOM 5347 C C . SER B 1 38 ? 12.867 -4.504 -27.312 1 30.81 38 SER B C 1
ATOM 5349 O O . SER B 1 38 ? 12.805 -3.42 -27.891 1 30.81 38 SER B O 1
ATOM 5351 N N . VAL B 1 39 ? 11.828 -5.289 -27.5 1 29.95 39 VAL B N 1
ATOM 5352 C CA . VAL B 1 39 ? 10.445 -4.859 -27.641 1 29.95 39 VAL B CA 1
ATOM 5353 C C . VAL B 1 39 ? 10.125 -3.785 -26.594 1 29.95 39 VAL B C 1
ATOM 5355 O O . VAL B 1 39 ? 9.773 -4.102 -25.453 1 29.95 39 VAL B O 1
ATOM 5358 N N . ALA B 1 40 ? 10.914 -2.926 -26.188 1 30.23 40 ALA B N 1
ATOM 5359 C CA . ALA B 1 40 ? 10.445 -1.743 -25.469 1 30.23 40 ALA B CA 1
ATOM 5360 C C . ALA B 1 40 ? 9.242 -1.118 -26.188 1 30.23 40 ALA B C 1
ATOM 5362 O O . ALA B 1 40 ? 9.25 -0.959 -27.406 1 30.23 40 ALA B O 1
ATOM 5363 N N . PHE B 1 41 ? 8.047 -1.228 -25.719 1 30.11 41 PHE B N 1
ATOM 5364 C CA . PHE B 1 41 ? 6.887 -0.524 -26.25 1 30.11 41 PHE B CA 1
ATOM 5365 C C . PHE B 1 41 ? 7.258 0.896 -26.656 1 30.11 41 PHE B C 1
ATOM 5367 O O . PHE B 1 41 ? 7.914 1.615 -25.906 1 30.11 41 PHE B O 1
ATOM 5374 N N . PRO B 1 42 ? 7.48 1.112 -27.938 1 32.78 42 PRO B N 1
ATOM 5375 C CA . PRO B 1 42 ? 7.695 2.426 -28.562 1 32.78 42 PRO B CA 1
ATOM 5376 C C . PRO B 1 42 ? 6.715 3.48 -28.047 1 32.78 42 PRO B C 1
ATOM 5378 O O . PRO B 1 42 ? 6.488 4.492 -28.719 1 32.78 42 PRO B O 1
ATOM 5381 N N . MET B 1 43 ? 5.961 3.195 -27.031 1 31.06 43 MET B N 1
ATOM 5382 C CA . MET B 1 43 ? 5.043 4.324 -26.938 1 31.06 43 MET B CA 1
ATOM 5383 C C . MET B 1 43 ? 5.809 5.641 -26.812 1 31.06 43 MET B C 1
ATOM 5385 O O . MET B 1 43 ? 5.25 6.648 -26.375 1 31.06 43 MET B O 1
ATOM 5389 N N . ALA B 1 44 ? 7.102 5.559 -26.672 1 29.84 44 ALA B N 1
ATOM 5390 C CA . ALA B 1 44 ? 7.664 6.906 -26.609 1 29.84 44 ALA B CA 1
ATOM 5391 C C . ALA B 1 44 ? 7.508 7.625 -27.953 1 29.84 44 ALA B C 1
ATOM 5393 O O . ALA B 1 44 ? 8.133 7.242 -28.938 1 29.84 44 ALA B O 1
ATOM 5394 N N . THR B 1 45 ? 6.34 8.125 -28.328 1 30.05 45 THR B N 1
ATOM 5395 C CA . THR B 1 45 ? 6.305 9.141 -29.375 1 30.05 45 THR B CA 1
ATOM 5396 C C . THR B 1 45 ? 7.465 10.117 -29.234 1 30.05 45 THR B C 1
ATOM 5398 O O . THR B 1 45 ? 7.66 10.695 -28.156 1 30.05 45 THR B O 1
ATOM 5401 N N . ASP B 1 46 ? 8.438 9.969 -30.031 1 31.73 46 ASP B N 1
ATOM 5402 C CA . ASP B 1 46 ? 9.492 10.93 -30.328 1 31.73 46 ASP B CA 1
ATOM 5403 C C . ASP B 1 46 ? 8.914 12.312 -30.609 1 31.73 46 ASP B C 1
ATOM 5405 O O . ASP B 1 46 ? 8.672 12.656 -31.766 1 31.73 46 ASP B O 1
ATOM 5409 N N . VAL B 1 47 ? 7.984 12.883 -30.016 1 31.03 47 VAL B N 1
ATOM 5410 C CA . VAL B 1 47 ? 7.895 14.289 -30.359 1 31.03 47 VAL B CA 1
ATOM 5411 C C . VAL B 1 47 ? 9.242 14.969 -30.125 1 31.03 47 VAL B C 1
ATOM 5413 O O . VAL B 1 47 ? 9.695 15.086 -28.984 1 31.03 47 VAL B O 1
ATOM 5416 N N . ALA B 1 48 ? 10.156 14.984 -31.062 1 31.98 48 ALA B N 1
ATOM 5417 C CA . ALA B 1 48 ? 11.367 15.789 -31.219 1 31.98 48 ALA B CA 1
ATOM 5418 C C . ALA B 1 48 ? 11.125 17.234 -30.828 1 31.98 48 ALA B C 1
ATOM 5420 O O . ALA B 1 48 ? 11.508 18.156 -31.547 1 31.98 48 ALA B O 1
ATOM 5421 N N . GLY B 1 49 ? 9.953 17.656 -30.234 1 31.47 49 GLY B N 1
ATOM 5422 C CA . GLY B 1 49 ? 10.062 19.062 -29.875 1 31.47 49 GLY B CA 1
ATOM 5423 C C . GLY B 1 49 ? 11.289 19.375 -29.031 1 31.47 49 GLY B C 1
ATOM 5424 O O . GLY B 1 49 ? 11.93 18.469 -28.5 1 31.47 49 GLY B O 1
ATOM 5425 N N . ASP B 1 50 ? 11.836 20.578 -29.172 1 34.62 50 ASP B N 1
ATOM 5426 C CA . ASP B 1 50 ? 12.844 21.172 -28.312 1 34.62 50 ASP B CA 1
ATOM 5427 C C . ASP B 1 50 ? 12.695 20.688 -26.875 1 34.62 50 ASP B C 1
ATOM 5429 O O . ASP B 1 50 ? 11.969 21.297 -26.078 1 34.62 50 ASP B O 1
ATOM 5433 N N . THR B 1 51 ? 12.492 19.453 -26.766 1 39.38 51 THR B N 1
ATOM 5434 C CA . THR B 1 51 ? 12.352 18.891 -25.438 1 39.38 51 THR B CA 1
ATOM 5435 C C . THR B 1 51 ? 13.469 19.375 -24.516 1 39.38 51 THR B C 1
ATOM 5437 O O . THR B 1 51 ? 14.648 19.094 -24.766 1 39.38 51 THR B O 1
ATOM 5440 N N . ASP B 1 52 ? 13.391 20.516 -24.031 1 40.97 52 ASP B N 1
ATOM 5441 C CA . ASP B 1 52 ? 14.258 21 -22.969 1 40.97 52 ASP B CA 1
ATOM 5442 C C . ASP B 1 52 ? 14.688 19.844 -22.062 1 40.97 52 ASP B C 1
ATOM 5444 O O . ASP B 1 52 ? 13.883 18.969 -21.734 1 40.97 52 ASP B O 1
ATOM 5448 N N . PRO B 1 53 ? 15.914 19.531 -22.047 1 44.91 53 PRO B N 1
ATOM 5449 C CA . PRO B 1 53 ? 16.406 18.453 -21.203 1 44.91 53 PRO B CA 1
ATOM 5450 C C . PRO B 1 53 ? 15.797 18.469 -19.797 1 44.91 53 PRO B C 1
ATOM 5452 O O . PRO B 1 53 ? 16.328 19.141 -18.906 1 44.91 53 PRO B O 1
ATOM 5455 N N . LEU B 1 54 ? 14.562 18.656 -19.766 1 49.72 54 LEU B N 1
ATOM 545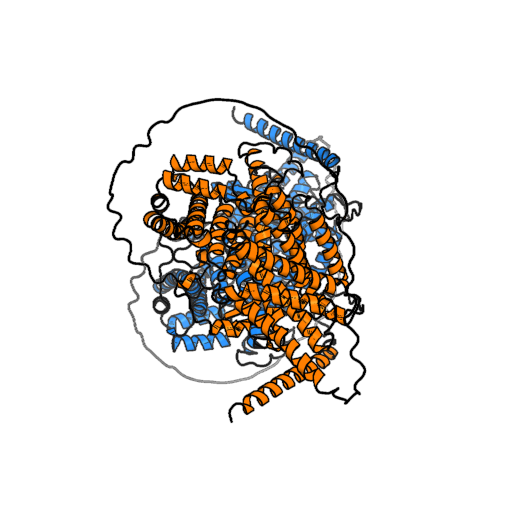6 C CA . LEU B 1 54 ? 14.055 18.516 -18.406 1 49.72 54 LEU B CA 1
ATOM 5457 C C . LEU B 1 54 ? 14.742 17.375 -17.688 1 49.72 54 LEU B C 1
ATOM 5459 O O . LEU B 1 54 ? 14.695 16.219 -18.141 1 49.72 54 LEU B O 1
ATOM 5463 N N . THR B 1 55 ? 15.836 17.688 -17.078 1 49.28 55 THR B N 1
ATOM 5464 C CA . THR B 1 55 ? 16.688 16.781 -16.312 1 49.28 55 THR B CA 1
ATOM 5465 C C . THR B 1 55 ? 15.844 15.875 -15.414 1 49.28 55 THR B C 1
ATOM 5467 O O . THR B 1 55 ? 14.945 16.344 -14.711 1 49.28 55 THR B O 1
ATOM 5470 N N . TYR B 1 56 ? 15.688 14.695 -15.75 1 55.81 56 TYR B N 1
ATOM 5471 C CA . TYR B 1 56 ? 15.219 13.539 -15 1 55.81 56 TYR B CA 1
ATOM 5472 C C . TYR B 1 56 ? 15.773 13.547 -13.578 1 55.81 56 TYR B C 1
ATOM 5474 O O . TYR B 1 56 ? 16.984 13.539 -13.383 1 55.81 56 TYR B O 1
ATOM 5482 N N . GLY B 1 57 ? 14.977 14.109 -12.555 1 67 57 GLY B N 1
ATOM 5483 C CA . GLY B 1 57 ? 15.438 14.055 -11.18 1 67 57 GLY B CA 1
ATOM 5484 C C . GLY B 1 57 ? 15.133 12.734 -10.492 1 67 57 GLY B C 1
ATOM 5485 O O . GLY B 1 57 ? 13.969 12.398 -10.281 1 67 57 GLY B O 1
ATOM 5486 N N . VAL B 1 58 ? 16.172 11.805 -10.297 1 74.56 58 VAL B N 1
ATOM 5487 C CA . VAL B 1 58 ? 16.016 10.445 -9.797 1 74.56 58 VAL B CA 1
ATOM 5488 C C . VAL B 1 58 ? 15.852 10.461 -8.281 1 74.56 58 VAL B C 1
ATOM 5490 O O . VAL B 1 58 ? 15.539 9.438 -7.668 1 74.56 58 VAL B O 1
ATOM 5493 N N . GLY B 1 59 ? 15.93 11.547 -7.59 1 86.75 59 GLY B N 1
ATOM 5494 C CA . GLY B 1 59 ? 15.844 11.555 -6.137 1 86.75 59 GLY B CA 1
ATOM 5495 C C . GLY B 1 59 ? 17.188 11.352 -5.461 1 86.75 59 GLY B C 1
ATOM 5496 O O . GLY B 1 59 ? 18.234 11.617 -6.059 1 86.75 59 GLY B O 1
ATOM 5497 N N . SER B 1 60 ? 17.109 11.008 -4.184 1 89.25 60 SER B N 1
ATOM 5498 C CA . SER B 1 60 ? 18.344 10.844 -3.408 1 89.25 60 SER B CA 1
ATOM 5499 C C . SER B 1 60 ? 18.312 9.555 -2.594 1 89.25 60 SER B C 1
ATOM 5501 O O . SER B 1 60 ? 17.266 9.188 -2.037 1 89.25 60 SER B O 1
ATOM 5503 N N . MET B 1 61 ? 19.453 8.812 -2.652 1 89.12 61 MET B N 1
ATOM 5504 C CA . MET B 1 61 ? 19.625 7.586 -1.879 1 89.12 61 MET B CA 1
ATOM 5505 C C . MET B 1 61 ? 20.656 7.777 -0.773 1 89.12 61 MET B C 1
ATOM 5507 O O . MET B 1 61 ? 21.703 8.375 -1 1 89.12 61 MET B O 1
ATOM 5511 N N . ASN B 1 62 ? 20.219 7.367 0.369 1 85.5 62 ASN B N 1
ATOM 5512 C CA . ASN B 1 62 ? 21.125 7.457 1.509 1 85.5 62 ASN B CA 1
ATOM 5513 C C . ASN B 1 62 ? 21.375 6.09 2.137 1 85.5 62 ASN B C 1
ATOM 5515 O O . ASN B 1 62 ? 20.453 5.285 2.268 1 85.5 62 ASN B O 1
ATOM 5519 N N . LEU B 1 63 ? 22.672 5.758 2.338 1 80.75 63 LEU B N 1
ATOM 5520 C CA . LEU B 1 63 ? 23.062 4.547 3.045 1 80.75 63 LEU B CA 1
ATOM 5521 C C . LEU B 1 63 ? 23.688 4.887 4.395 1 80.75 63 LEU B C 1
ATOM 5523 O O . LEU B 1 63 ? 24.75 5.52 4.457 1 80.75 63 LEU B O 1
ATOM 5527 N N . GLU B 1 64 ? 22.859 4.758 5.43 1 73.94 64 GLU B N 1
ATOM 5528 C CA . GLU B 1 64 ? 23.344 4.996 6.785 1 73.94 64 GLU B CA 1
ATOM 5529 C C . GLU B 1 64 ? 23.297 3.721 7.621 1 73.94 64 GLU B C 1
ATOM 5531 O O . GLU B 1 64 ? 22.234 3.1 7.746 1 73.94 64 GLU B O 1
ATOM 5536 N N . ASN B 1 65 ? 24.328 3.332 8.312 1 72.38 65 ASN B N 1
ATOM 5537 C CA . ASN B 1 65 ? 24.391 2.135 9.141 1 72.38 65 ASN B CA 1
ATOM 5538 C C . ASN B 1 65 ? 23.859 0.91 8.414 1 72.38 65 ASN B C 1
ATOM 5540 O O . ASN B 1 65 ? 23.047 0.163 8.961 1 72.38 65 ASN B O 1
ATOM 5544 N N . HIS B 1 66 ? 24.109 0.832 7.195 1 77.31 66 HIS B N 1
ATOM 5545 C CA . HIS B 1 66 ? 23.781 -0.281 6.316 1 77.31 66 HIS B CA 1
ATOM 5546 C C . HIS B 1 66 ? 22.281 -0.291 5.996 1 77.31 66 HIS 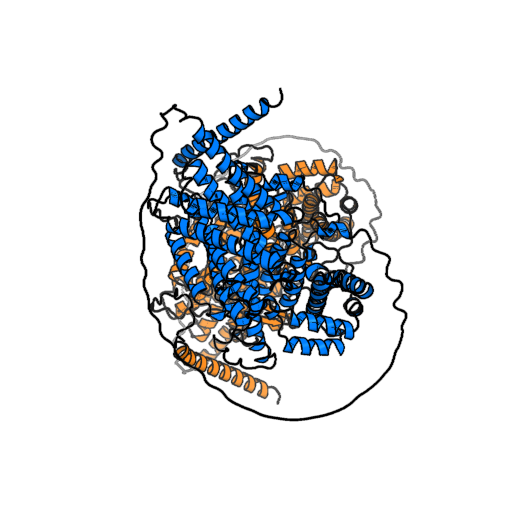B C 1
ATOM 5548 O O . HIS B 1 66 ? 21.766 -1.261 5.434 1 77.31 66 HIS B O 1
ATOM 5554 N N . GLU B 1 67 ? 21.641 0.798 6.422 1 85.5 67 GLU B N 1
ATOM 5555 C CA . GLU B 1 67 ? 20.219 0.942 6.086 1 85.5 67 GLU B CA 1
ATOM 5556 C C . GLU B 1 67 ? 20.031 1.851 4.871 1 85.5 67 GLU B C 1
ATOM 5558 O O . GLU B 1 67 ? 20.703 2.879 4.75 1 85.5 67 GLU B O 1
ATOM 5563 N N . SER B 1 68 ? 19.266 1.362 3.992 1 88.62 68 SER B N 1
ATOM 5564 C CA . SER B 1 68 ? 19.016 2.131 2.779 1 88.62 68 SER B CA 1
ATOM 5565 C C . SER B 1 68 ? 17.719 2.922 2.885 1 88.62 68 SER B C 1
ATOM 5567 O O . SER B 1 68 ? 16.703 2.408 3.377 1 88.62 68 SER B O 1
ATOM 5569 N N . SER B 1 69 ? 17.812 4.176 2.588 1 90.38 69 SER B N 1
ATOM 5570 C CA . SER B 1 69 ? 16.625 5.031 2.539 1 90.38 69 SER B CA 1
ATOM 5571 C C . SER B 1 69 ? 16.641 5.91 1.29 1 90.38 69 SER B C 1
ATOM 5573 O O . SER B 1 69 ? 17.688 6.379 0.859 1 90.38 69 SER B O 1
ATOM 5575 N N . TYR B 1 70 ? 15.562 6.062 0.696 1 93.44 70 TYR B N 1
ATOM 5576 C CA . TYR B 1 70 ? 15.391 6.816 -0.54 1 93.44 70 TYR B CA 1
ATOM 5577 C C . TYR B 1 70 ? 14.336 7.902 -0.374 1 93.44 70 TYR B C 1
ATOM 5579 O O . TYR B 1 70 ? 13.375 7.734 0.385 1 93.44 70 TYR B O 1
ATOM 5587 N N . VAL B 1 71 ? 14.531 9.031 -1.035 1 93.06 71 VAL B N 1
ATOM 5588 C CA . VAL B 1 71 ? 13.508 10.07 -1.136 1 93.06 71 VAL B CA 1
ATOM 5589 C C . VAL B 1 71 ? 13.406 10.547 -2.58 1 93.06 71 VAL B C 1
ATOM 5591 O O . VAL B 1 71 ? 14.406 10.602 -3.301 1 93.06 71 VAL B O 1
ATOM 5594 N N . GLU B 1 72 ? 12.203 10.914 -3.012 1 92.88 72 GLU B N 1
ATOM 5595 C CA . GLU B 1 72 ? 11.953 11.414 -4.359 1 92.88 72 GLU B CA 1
ATOM 5596 C C . GLU B 1 72 ? 12.617 12.773 -4.574 1 92.88 72 GLU B C 1
ATOM 5598 O O . GLU B 1 72 ? 13.008 13.438 -3.615 1 92.88 72 GLU B O 1
ATOM 5603 N N . SER B 1 73 ? 12.719 13.195 -5.797 1 88.19 73 SER B N 1
ATOM 5604 C CA . SER B 1 73 ? 13.469 14.391 -6.184 1 88.19 73 SER B CA 1
ATOM 5605 C C . SER B 1 73 ? 12.789 15.656 -5.676 1 88.19 73 SER B C 1
ATOM 5607 O O . SER B 1 73 ? 13.43 16.703 -5.562 1 88.19 73 SER B O 1
ATOM 5609 N N . ASP B 1 74 ? 11.516 15.562 -5.324 1 88.75 74 ASP B N 1
ATOM 5610 C CA . ASP B 1 74 ? 10.797 16.75 -4.891 1 88.75 74 ASP B CA 1
ATOM 5611 C C . ASP B 1 74 ? 10.922 16.953 -3.383 1 88.75 74 ASP B C 1
ATOM 5613 O O . ASP B 1 74 ? 10.516 17.984 -2.852 1 88.75 74 ASP B O 1
ATOM 5617 N N . HIS B 1 75 ? 11.5 16.031 -2.721 1 91.12 75 HIS B N 1
ATOM 5618 C CA . HIS B 1 75 ? 11.695 16.125 -1.278 1 91.12 75 HIS B CA 1
ATOM 5619 C C . HIS B 1 75 ? 12.844 17.062 -0.936 1 91.12 75 HIS B C 1
ATOM 5621 O O . HIS B 1 75 ? 13.82 17.156 -1.677 1 91.12 75 HIS B O 1
ATOM 5627 N N . TRP B 1 76 ? 12.734 17.75 0.146 1 89.75 76 TRP B N 1
ATOM 5628 C CA . TRP B 1 76 ? 13.711 18.781 0.51 1 89.75 76 TRP B CA 1
ATOM 5629 C C . TRP B 1 76 ? 15.109 18.172 0.628 1 89.75 76 TRP B C 1
ATOM 5631 O O . TRP B 1 76 ? 16.094 18.812 0.281 1 89.75 76 TRP B O 1
ATOM 5641 N N . LYS B 1 77 ? 15.242 16.922 1.108 1 88.19 77 LYS B N 1
ATOM 5642 C CA . LYS B 1 77 ? 16.547 16.266 1.234 1 88.19 77 LYS B CA 1
ATOM 5643 C C . LYS B 1 77 ? 17.234 16.156 -0.121 1 88.19 77 LYS B C 1
ATOM 5645 O O . LYS B 1 77 ? 18.438 16.359 -0.225 1 88.19 77 LYS B O 1
ATOM 5650 N N . ALA B 1 78 ? 16.484 15.773 -1.108 1 89.69 78 ALA B N 1
ATOM 5651 C CA . ALA B 1 78 ? 17.031 15.656 -2.455 1 89.69 78 ALA B CA 1
ATOM 5652 C C . ALA B 1 78 ? 17.422 17.016 -3.018 1 89.69 78 ALA B C 1
ATOM 5654 O O . ALA B 1 78 ? 18.422 17.141 -3.721 1 89.69 78 ALA B O 1
ATOM 5655 N N . ILE B 1 79 ? 16.656 18.016 -2.729 1 88.56 79 ILE B N 1
ATOM 5656 C CA . ILE B 1 79 ? 16.938 19.359 -3.191 1 88.56 79 ILE B CA 1
ATOM 5657 C C . ILE B 1 79 ? 18.219 19.875 -2.531 1 88.56 79 ILE B C 1
ATOM 5659 O O . ILE B 1 79 ? 19.047 20.516 -3.184 1 88.56 79 ILE B O 1
ATOM 5663 N N . LEU B 1 80 ? 18.391 19.578 -1.279 1 88.12 80 LEU B N 1
ATOM 5664 C CA . LEU B 1 80 ? 19.594 19.984 -0.552 1 88.12 80 LEU B CA 1
ATOM 5665 C C . LEU B 1 80 ? 20.844 19.375 -1.178 1 88.12 80 LEU B C 1
ATOM 5667 O O . LEU B 1 80 ? 21.891 20.016 -1.22 1 88.12 80 LEU B O 1
ATOM 5671 N N . ASP B 1 81 ? 20.719 18.188 -1.667 1 83.69 81 ASP B N 1
ATOM 5672 C CA . ASP B 1 81 ? 21.844 17.5 -2.295 1 83.69 81 ASP B CA 1
ATOM 5673 C C . ASP B 1 81 ? 22.281 18.203 -3.576 1 83.69 81 ASP B C 1
ATOM 5675 O O . ASP B 1 81 ? 23.406 18.031 -4.031 1 83.69 81 ASP B O 1
ATOM 5679 N N . GLU B 1 82 ? 21.438 18.969 -4.102 1 82.19 82 GLU B N 1
ATOM 5680 C CA . GLU B 1 82 ? 21.734 19.703 -5.328 1 82.19 82 GLU B CA 1
ATOM 5681 C C . GLU B 1 82 ? 22.469 21 -5.027 1 82.19 82 GLU B C 1
ATOM 5683 O O . GLU B 1 82 ? 23.047 21.609 -5.922 1 82.19 82 GLU B O 1
ATOM 5688 N N . ILE B 1 83 ? 22.375 21.391 -3.725 1 81.81 83 ILE B N 1
ATOM 5689 C CA . ILE B 1 83 ? 23.078 22.594 -3.305 1 81.81 83 ILE B CA 1
ATOM 5690 C C . ILE B 1 83 ? 24.516 22.234 -2.906 1 81.81 83 ILE B C 1
ATOM 5692 O O . ILE B 1 83 ? 24.734 21.516 -1.935 1 81.81 83 ILE B O 1
ATOM 5696 N N . GLY B 1 84 ? 25.469 22.25 -3.838 1 68.38 84 GLY B N 1
ATOM 5697 C CA . GLY B 1 84 ? 26.844 21.766 -3.865 1 68.38 84 GLY B CA 1
ATOM 5698 C C . GLY B 1 84 ? 27.438 21.578 -2.48 1 68.38 84 GLY B C 1
ATOM 5699 O O . GLY B 1 84 ? 27.922 20.5 -2.143 1 68.38 84 GLY B O 1
ATOM 5700 N N . ASP B 1 85 ? 27.484 22.516 -1.67 1 64.56 85 ASP B N 1
ATOM 5701 C CA . ASP B 1 85 ? 28.172 22.406 -0.392 1 64.56 85 ASP B CA 1
ATOM 5702 C C . ASP B 1 85 ? 27.297 21.719 0.654 1 64.56 85 ASP B C 1
ATOM 5704 O O . ASP B 1 85 ? 27.766 21.406 1.752 1 64.56 85 ASP B O 1
ATOM 5708 N N . LEU B 1 86 ? 26.141 21.406 0.289 1 75.06 86 LEU B N 1
ATOM 5709 C CA . LEU B 1 86 ? 25.234 20.844 1.285 1 75.06 86 LEU B CA 1
ATOM 5710 C C . LEU B 1 86 ? 24.953 19.375 1.007 1 75.06 86 LEU B C 1
ATOM 5712 O O . LEU B 1 86 ? 24.172 18.75 1.722 1 75.06 86 LEU B O 1
ATOM 5716 N N . LYS B 1 87 ? 25.672 18.953 0.039 1 67.56 87 LYS B N 1
ATOM 5717 C CA . LYS B 1 87 ? 25.516 17.531 -0.279 1 67.56 87 LYS B CA 1
ATOM 5718 C C . LYS B 1 87 ? 25.922 16.656 0.894 1 67.56 87 LYS B C 1
ATOM 5720 O O . LYS B 1 87 ? 27.016 16.828 1.453 1 67.56 87 LYS B O 1
ATOM 5725 N N . GLY B 1 88 ? 25.156 15.859 1.324 1 63.28 88 GLY B N 1
ATOM 5726 C CA . GLY B 1 88 ? 25.453 14.898 2.375 1 63.28 88 GLY B CA 1
ATOM 5727 C C . GLY B 1 88 ? 25.312 15.477 3.77 1 63.28 88 GLY B C 1
ATOM 5728 O O . GLY B 1 88 ? 25.547 14.781 4.762 1 63.28 88 GLY B O 1
ATOM 5729 N N . MET B 1 89 ? 25.062 16.75 3.883 1 59.22 89 MET B N 1
ATOM 5730 C CA . MET B 1 89 ? 24.938 17.406 5.184 1 59.22 89 MET B CA 1
ATOM 5731 C C . MET B 1 89 ? 23.906 16.688 6.055 1 59.22 89 MET B C 1
ATOM 5733 O O . MET B 1 89 ? 24.094 16.562 7.266 1 59.22 89 MET B O 1
ATOM 5737 N N . VAL B 1 90 ? 22.891 16.297 5.438 1 57.47 90 VAL B N 1
ATOM 5738 C CA . VAL B 1 90 ? 21.844 15.656 6.219 1 57.47 90 VAL B CA 1
ATOM 5739 C C . VAL B 1 90 ? 22.359 14.336 6.793 1 57.47 90 VAL B C 1
ATOM 5741 O O . VAL B 1 90 ? 21.969 13.945 7.895 1 57.47 90 VAL B O 1
ATOM 5744 N N . GLN B 1 91 ? 23.156 13.656 6.086 1 56.25 91 GLN B N 1
ATOM 5745 C CA . GLN B 1 91 ? 23.734 12.406 6.57 1 56.25 91 GLN B CA 1
ATOM 5746 C C . GLN B 1 91 ? 24.625 12.648 7.785 1 56.25 91 GLN B C 1
ATOM 5748 O O . GLN B 1 91 ? 24.641 11.836 8.711 1 56.25 91 GLN B O 1
ATOM 5753 N N . GLN B 1 92 ? 25.344 13.742 7.84 1 48.25 92 GLN B N 1
ATOM 5754 C CA . GLN B 1 92 ? 26.344 14.039 8.859 1 48.25 92 GLN B CA 1
ATOM 5755 C C . GLN B 1 92 ? 25.672 14.43 10.18 1 48.25 92 GLN B C 1
ATOM 5757 O O . GLN B 1 92 ? 26.172 14.086 11.258 1 48.25 92 GLN B O 1
ATOM 5762 N N . HIS B 1 93 ? 24.656 15.102 10.117 1 47.69 93 HIS B N 1
ATOM 5763 C CA . HIS B 1 93 ? 24.047 15.609 11.336 1 47.69 93 HIS B CA 1
ATOM 5764 C C . HIS B 1 93 ? 23.391 14.492 12.141 1 47.69 93 HIS B C 1
ATOM 5766 O O . HIS B 1 93 ? 23.281 14.578 13.367 1 47.69 93 HIS B O 1
ATOM 5772 N N . LEU B 1 94 ? 22.984 13.461 11.5 1 47.75 94 LEU B N 1
ATOM 5773 C CA . LEU B 1 94 ? 22.359 12.367 12.242 1 47.75 94 LEU B CA 1
ATOM 5774 C C . LEU B 1 94 ? 23.375 11.711 13.18 1 47.75 94 LEU B C 1
ATOM 5776 O O . LEU B 1 94 ? 23.016 11.227 14.25 1 47.75 94 LEU B O 1
ATOM 5780 N N . GLU B 1 95 ? 24.734 11.766 12.805 1 44.28 95 GLU B N 1
ATOM 5781 C CA . GLU B 1 95 ? 25.766 11.148 13.633 1 44.28 95 GLU B CA 1
ATOM 5782 C C . GLU B 1 95 ? 26.016 11.961 14.898 1 44.28 95 GLU B C 1
ATOM 5784 O O . GLU B 1 95 ? 26.359 11.398 15.945 1 44.28 95 GLU B O 1
ATOM 5789 N N . ASP B 1 96 ? 26 13.234 14.758 1 44 96 ASP B N 1
ATOM 5790 C CA . ASP B 1 96 ? 26.5 14.07 15.844 1 44 96 ASP B CA 1
ATOM 5791 C C . ASP B 1 96 ? 25.422 14.273 16.906 1 44 96 ASP B C 1
ATOM 5793 O O . ASP B 1 96 ? 25.703 14.867 17.953 1 44 96 ASP B O 1
ATOM 5797 N N . LEU B 1 97 ? 24.234 14.344 16.453 1 38.66 97 LEU B N 1
ATOM 5798 C CA . LEU B 1 97 ? 23.328 14.578 17.562 1 38.66 97 LEU B CA 1
ATOM 5799 C C . LEU B 1 97 ? 23.297 13.375 18.5 1 38.66 97 LEU B C 1
ATOM 5801 O O . LEU B 1 97 ? 22.984 12.258 18.078 1 38.66 97 LEU B O 1
ATOM 5805 N N . GLY B 1 98 ? 24.281 13.117 19.219 1 35.84 98 GLY B N 1
ATOM 5806 C CA . GLY B 1 98 ? 24.141 12.266 20.391 1 35.84 98 GLY B CA 1
ATOM 5807 C C . GLY B 1 98 ? 22.703 12.086 20.828 1 35.84 98 GLY B C 1
ATOM 5808 O O . GLY B 1 98 ? 21.828 12.875 20.469 1 35.84 98 GLY B O 1
ATOM 5809 N N . ASP B 1 99 ? 22.234 10.891 20.891 1 39.94 99 ASP B N 1
ATOM 5810 C CA . ASP B 1 99 ? 20.906 10.641 21.438 1 39.94 99 ASP B CA 1
ATOM 5811 C C . ASP B 1 99 ? 20.562 11.648 22.531 1 39.94 99 ASP B C 1
ATOM 5813 O O . ASP B 1 99 ? 20.906 11.453 23.688 1 39.94 99 ASP B O 1
ATOM 5817 N N . PRO B 1 100 ? 20.781 12.828 22.281 1 36.44 100 PRO B N 1
ATOM 5818 C CA . PRO B 1 100 ? 20.609 13.57 23.531 1 36.44 100 PRO B CA 1
ATOM 5819 C C . PRO B 1 100 ? 19.469 13.047 24.391 1 36.44 100 PRO B C 1
ATOM 5821 O O . PRO B 1 100 ? 19.422 13.305 25.594 1 36.44 100 PRO B O 1
ATOM 5824 N N . TYR B 1 101 ? 18.234 13.172 23.828 1 35.38 101 TYR B N 1
ATOM 5825 C CA . TYR B 1 101 ? 17.078 12.883 24.688 1 35.38 101 TYR B CA 1
ATOM 5826 C C . TYR B 1 101 ? 17 11.398 25 1 35.38 101 TYR B C 1
ATOM 5828 O O . TYR B 1 101 ? 16.938 10.562 24.094 1 35.38 101 TYR B O 1
ATOM 5836 N N . THR B 1 102 ? 17.672 10.914 26 1 36.56 102 THR B N 1
ATOM 5837 C CA . THR B 1 102 ? 17.578 9.664 26.734 1 36.56 102 THR B CA 1
ATOM 5838 C C . THR B 1 102 ? 16.141 9.164 26.781 1 36.56 102 THR B C 1
ATOM 5840 O O . THR B 1 102 ? 15.828 8.188 27.453 1 36.56 102 THR B O 1
ATOM 5843 N N . ASP B 1 103 ? 15.109 10.078 26.594 1 38.16 103 ASP B N 1
ATOM 5844 C CA . ASP B 1 103 ? 13.812 9.438 26.797 1 38.16 103 ASP B CA 1
ATOM 5845 C C . ASP B 1 103 ? 13.602 8.312 25.781 1 38.16 103 ASP B C 1
ATOM 5847 O O . ASP B 1 103 ? 14.094 8.383 24.656 1 38.16 103 ASP B O 1
ATOM 5851 N N . PRO B 1 104 ? 13.328 7.156 26.234 1 38 104 PRO B N 1
ATOM 5852 C CA . PRO B 1 104 ? 13.07 6.004 25.359 1 38 104 PRO B CA 1
ATOM 5853 C C . PRO B 1 104 ? 12.32 6.383 24.078 1 38 104 PRO B C 1
ATOM 5855 O O . PRO B 1 104 ? 11.211 6.91 24.156 1 38 104 PRO B O 1
ATOM 5858 N N . VAL B 1 105 ? 12.992 6.98 23.203 1 43.28 105 VAL B N 1
ATOM 5859 C CA . VAL B 1 105 ? 12.375 7.156 21.891 1 43.28 105 VAL B CA 1
ATOM 5860 C C . VAL B 1 105 ? 11.555 5.918 21.547 1 43.28 105 VAL B C 1
ATOM 5862 O O . VAL B 1 105 ? 12.078 4.805 21.5 1 43.28 105 VAL B O 1
ATOM 5865 N N . LEU B 1 106 ? 10.297 5.965 21.875 1 49.66 106 LEU B N 1
ATOM 5866 C CA . LEU B 1 106 ? 9.438 4.879 21.406 1 49.66 106 LEU B CA 1
ATOM 5867 C C . LEU B 1 106 ? 9.641 4.617 19.922 1 49.66 106 LEU B C 1
ATOM 5869 O O . LEU B 1 106 ? 9.5 5.531 19.109 1 49.66 106 LEU B O 1
ATOM 5873 N N . PRO B 1 107 ? 10.547 3.725 19.531 1 50.81 107 PRO B N 1
ATOM 5874 C CA . PRO B 1 107 ? 11 3.426 18.172 1 50.81 107 PRO B CA 1
ATOM 5875 C C . PRO B 1 107 ? 9.859 3.455 17.156 1 50.81 107 PRO B C 1
ATOM 5877 O O . PRO B 1 107 ? 10.109 3.451 15.945 1 50.81 107 PRO B O 1
ATOM 5880 N N . GLY B 1 108 ? 8.734 4.184 17.25 1 60.31 108 GLY B N 1
ATOM 5881 C CA . GLY B 1 108 ? 7.676 4.156 16.266 1 60.31 108 GLY B CA 1
ATOM 5882 C C . GLY B 1 108 ? 7.359 2.756 15.766 1 60.31 108 GLY B C 1
ATOM 5883 O O . GLY B 1 108 ? 7.973 1.782 16.203 1 60.31 108 GLY B O 1
ATOM 5884 N N . ASN B 1 109 ? 6.324 2.455 15.023 1 69.5 109 ASN B N 1
ATOM 5885 C CA . ASN B 1 109 ? 5.855 1.217 14.406 1 69.5 109 ASN B CA 1
ATOM 5886 C C . ASN B 1 109 ? 5.48 0.178 15.461 1 69.5 109 ASN B C 1
ATOM 5888 O O . ASN B 1 109 ? 5.719 -1.017 15.273 1 69.5 109 ASN B O 1
ATOM 5892 N N . ASP B 1 110 ? 5.008 0.679 16.516 1 78.44 110 ASP B N 1
ATOM 5893 C CA . ASP B 1 110 ? 4.734 -0.184 17.656 1 78.44 110 ASP B CA 1
ATOM 5894 C C . ASP B 1 110 ? 3.725 -1.271 17.297 1 78.44 110 ASP B C 1
ATOM 5896 O O . ASP B 1 110 ? 3.832 -2.406 17.766 1 78.44 110 ASP B O 1
ATOM 5900 N N . LEU B 1 111 ? 2.859 -0.873 16.531 1 86.56 111 LEU B N 1
ATOM 5901 C CA . LEU B 1 111 ? 1.843 -1.854 16.172 1 86.56 111 LEU B CA 1
ATOM 5902 C C . LEU B 1 111 ? 2.473 -3.059 15.469 1 86.56 111 LEU B C 1
ATOM 5904 O O . LEU B 1 111 ? 2.012 -4.191 15.641 1 86.56 111 LEU B O 1
ATOM 5908 N N . PHE B 1 112 ? 3.584 -2.842 14.805 1 84.31 112 PHE B N 1
ATOM 5909 C CA . PHE B 1 112 ? 4.188 -3.889 13.984 1 84.31 112 PHE B CA 1
ATOM 5910 C C . PHE B 1 112 ? 5.281 -4.613 14.758 1 84.31 112 PHE B C 1
ATOM 5912 O O . PHE B 1 112 ? 5.562 -5.785 14.492 1 84.31 112 PHE B O 1
ATOM 5919 N N . LEU B 1 113 ? 5.898 -3.916 15.68 1 81.19 113 LEU B N 1
ATOM 5920 C CA . LEU B 1 113 ? 7.16 -4.422 16.219 1 81.19 113 LEU B CA 1
ATOM 5921 C C . LEU B 1 113 ? 7.031 -4.746 17.703 1 81.19 113 LEU B C 1
ATOM 5923 O O . LEU B 1 113 ? 7.711 -5.645 18.203 1 81.19 113 LEU B O 1
ATOM 5927 N N . LEU B 1 114 ? 6.156 -3.924 18.359 1 76.69 114 LEU B N 1
ATOM 5928 C CA . LEU B 1 114 ? 6.121 -4.035 19.812 1 76.69 114 LEU B CA 1
ATOM 5929 C C . LEU B 1 114 ? 5.512 -5.363 20.234 1 76.69 114 LEU B C 1
ATOM 5931 O O . LEU B 1 114 ? 4.453 -5.758 19.734 1 76.69 114 LEU B O 1
ATOM 5935 N N . GLN B 1 115 ? 6.246 -6.027 21.094 1 78.19 115 GLN B N 1
ATOM 5936 C CA . GLN B 1 115 ? 5.719 -7.25 21.703 1 78.19 115 GLN B CA 1
ATOM 5937 C C . GLN B 1 115 ? 4.863 -6.941 22.922 1 78.19 115 GLN B C 1
ATOM 5939 O O . GLN B 1 115 ? 5.281 -6.191 23.797 1 78.19 115 GLN B O 1
ATOM 5944 N N . THR B 1 116 ? 3.654 -7.316 22.812 1 74.25 116 THR B N 1
ATOM 5945 C CA . THR B 1 116 ? 2.76 -7.129 23.953 1 74.25 116 THR B CA 1
ATOM 5946 C C . THR B 1 116 ? 2.455 -8.461 24.625 1 74.25 116 THR B C 1
ATOM 5948 O O . THR B 1 116 ? 2.645 -9.523 24.031 1 74.25 116 THR B O 1
ATOM 5951 N N . TYR B 1 117 ? 2.123 -8.367 25.844 1 78.06 117 TYR B N 1
ATOM 5952 C CA . TYR B 1 117 ? 1.702 -9.57 26.547 1 78.06 117 TYR B CA 1
ATOM 5953 C C . TYR B 1 117 ? 0.317 -10.016 26.094 1 78.06 117 TYR B C 1
ATOM 5955 O O . TYR B 1 117 ? -0.488 -9.195 25.641 1 78.06 117 TYR B O 1
ATOM 5963 N N . SER B 1 118 ? 0.173 -11.297 26.156 1 79.38 118 SER B N 1
ATOM 5964 C CA . SER B 1 118 ? -1.156 -11.812 25.844 1 79.38 118 SER B CA 1
ATOM 5965 C C . SER B 1 118 ? -2.193 -11.297 26.828 1 79.38 118 SER B C 1
ATOM 5967 O O . SER B 1 118 ? -1.907 -11.148 28.016 1 79.38 118 SER B O 1
ATOM 5969 N N . THR B 1 119 ? -3.318 -10.891 26.297 1 86.94 119 THR B N 1
ATOM 5970 C CA . THR B 1 119 ? -4.367 -10.312 27.141 1 86.94 119 THR B CA 1
ATOM 5971 C C . THR B 1 119 ? -5.746 -10.758 26.656 1 86.94 119 THR B C 1
ATOM 5973 O O . THR B 1 119 ? -5.871 -11.367 25.594 1 86.94 119 THR B O 1
ATOM 5976 N N . THR B 1 120 ? -6.668 -10.703 27.562 1 91.5 120 THR B N 1
ATOM 5977 C CA . THR B 1 120 ? -8.062 -10.938 27.219 1 91.5 120 THR B CA 1
ATOM 5978 C C . THR B 1 120 ? -8.852 -9.633 27.219 1 91.5 120 THR B C 1
ATOM 5980 O O . THR B 1 120 ? -8.383 -8.617 27.734 1 91.5 120 THR B O 1
ATOM 5983 N N . LYS B 1 121 ? -10.055 -9.695 26.641 1 93.56 121 LYS B N 1
ATOM 5984 C CA . LYS B 1 121 ? -10.906 -8.508 26.609 1 93.56 121 LYS B CA 1
ATOM 5985 C C . LYS B 1 121 ? -11.242 -8.039 28.031 1 93.56 121 LYS B C 1
ATOM 5987 O O . LYS B 1 121 ? -11.305 -6.836 28.297 1 93.56 121 LYS B O 1
ATOM 5992 N N . MET B 1 122 ? -11.438 -8.969 28.906 1 94.56 122 MET B N 1
ATOM 5993 C CA . MET B 1 122 ? -11.75 -8.656 30.297 1 94.56 122 MET B CA 1
ATOM 5994 C C . MET B 1 122 ? -10.609 -7.898 30.953 1 94.56 122 MET B C 1
ATOM 5996 O O . MET B 1 122 ? -10.844 -6.949 31.719 1 94.56 122 MET B O 1
ATOM 6000 N N . ASP B 1 123 ? -9.398 -8.312 30.641 1 94.38 123 ASP B N 1
ATOM 6001 C CA . ASP B 1 123 ? -8.219 -7.645 31.172 1 94.38 123 ASP B CA 1
ATOM 6002 C C . ASP B 1 123 ? -8.133 -6.199 30.688 1 94.38 123 ASP B C 1
ATOM 6004 O O . ASP B 1 123 ? -7.734 -5.309 31.438 1 94.38 123 ASP B O 1
ATOM 6008 N N . ILE B 1 124 ? -8.508 -5.996 29.453 1 96.25 124 ILE B N 1
ATOM 6009 C CA . ILE B 1 124 ? -8.445 -4.676 28.828 1 96.25 124 ILE B CA 1
ATOM 6010 C C . ILE B 1 124 ? -9.484 -3.758 29.469 1 96.25 124 ILE B C 1
ATOM 6012 O O . ILE B 1 124 ? -9.172 -2.633 29.859 1 96.25 124 ILE B O 1
ATOM 6016 N N . ILE B 1 125 ? -10.672 -4.246 29.641 1 96.5 125 ILE B N 1
ATOM 6017 C CA . ILE B 1 125 ? -11.781 -3.469 30.188 1 96.5 125 ILE B CA 1
ATOM 6018 C C . ILE B 1 125 ? -11.484 -3.092 31.641 1 96.5 125 ILE B C 1
ATOM 6020 O O . ILE B 1 125 ? -11.828 -1.994 32.094 1 96.5 125 ILE B O 1
ATOM 6024 N N . ALA B 1 126 ? -10.766 -3.979 32.312 1 95.25 126 ALA B N 1
ATOM 6025 C CA . ALA B 1 126 ? -10.445 -3.762 33.719 1 95.25 126 ALA B CA 1
ATOM 6026 C C . ALA B 1 126 ? -9.516 -2.566 33.906 1 95.25 126 ALA B C 1
ATOM 6028 O O . ALA B 1 126 ? -9.43 -1.988 34.969 1 95.25 126 ALA B O 1
ATOM 6029 N N . THR B 1 127 ? -8.82 -2.168 32.844 1 95.25 127 THR B N 1
ATOM 6030 C CA . THR B 1 127 ? -7.852 -1.081 32.969 1 95.25 127 THR B CA 1
ATOM 6031 C C . THR B 1 127 ? -8.516 0.263 32.688 1 95.25 127 THR B C 1
ATOM 6033 O O . THR B 1 127 ? -7.898 1.316 32.844 1 95.25 127 THR B O 1
ATOM 6036 N N . VAL B 1 128 ? -9.781 0.286 32.281 1 96.88 128 VAL B N 1
ATOM 6037 C CA . VAL B 1 128 ? -10.484 1.535 32 1 96.88 128 VAL B CA 1
ATOM 6038 C C . VAL B 1 128 ? -10.719 2.293 33.312 1 96.88 128 VAL B C 1
ATOM 6040 O O . VAL B 1 128 ? -11.227 1.729 34.281 1 96.88 128 VAL B O 1
ATOM 6043 N N . PRO B 1 129 ? -10.383 3.529 33.344 1 95.56 129 PRO B N 1
ATOM 6044 C CA . PRO B 1 129 ? -10.617 4.324 34.562 1 95.56 129 PRO B CA 1
ATOM 6045 C C . PRO B 1 129 ? -12.102 4.422 34.906 1 95.56 129 PRO B C 1
ATOM 6047 O O . PRO B 1 129 ? -12.961 4.039 34.125 1 95.56 129 PRO B O 1
ATOM 6050 N N . PRO B 1 130 ? -12.367 4.918 36.156 1 94.69 130 PRO B N 1
ATOM 6051 C CA . PRO B 1 130 ? -13.766 5.117 36.531 1 94.69 130 PRO B CA 1
ATOM 6052 C C . PRO B 1 130 ? -14.516 6.031 35.562 1 94.69 130 PRO B C 1
ATOM 6054 O O . PRO B 1 130 ? -13.93 6.953 35 1 94.69 130 PRO B O 1
ATOM 6057 N N . ARG B 1 131 ? -15.789 5.863 35.469 1 96.5 131 ARG B N 1
ATOM 6058 C CA . ARG B 1 131 ? -16.625 6.539 34.5 1 96.5 131 ARG B CA 1
ATOM 6059 C C . ARG B 1 131 ? -16.5 8.055 34.594 1 96.5 131 ARG B C 1
ATOM 6061 O O . ARG B 1 131 ? -16.469 8.758 33.594 1 96.5 131 ARG B O 1
ATOM 6068 N N . VAL B 1 132 ? -16.484 8.57 35.812 1 95.25 132 VAL B N 1
ATOM 6069 C CA . VAL B 1 132 ? -16.438 10.008 36.031 1 95.25 132 VAL B CA 1
ATOM 6070 C C . VAL B 1 132 ? -15.203 10.602 35.344 1 95.25 132 VAL B C 1
ATOM 6072 O O . VAL B 1 132 ? -15.273 11.68 34.75 1 95.25 132 VAL B O 1
ATOM 6075 N N . VAL B 1 133 ? -14.094 9.938 35.438 1 94.56 133 VAL B N 1
ATOM 6076 C CA . VAL B 1 133 ? -12.852 10.383 34.844 1 94.56 133 VAL B CA 1
ATOM 6077 C C . VAL B 1 133 ? -12.977 10.312 33.312 1 94.56 133 VAL B C 1
ATOM 6079 O O . VAL B 1 133 ? -12.625 11.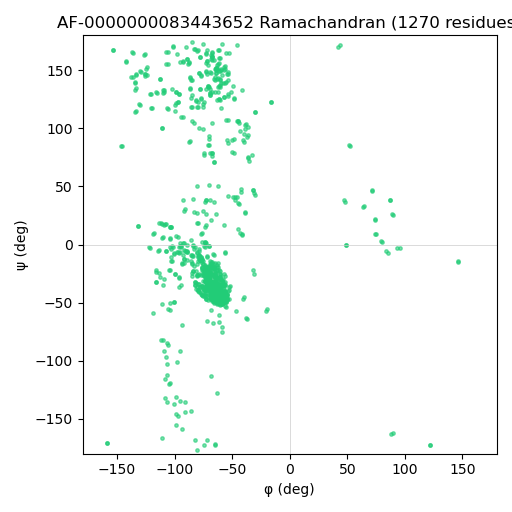266 32.594 1 94.56 133 VAL B O 1
ATOM 6082 N N . VAL B 1 134 ? -13.484 9.195 32.781 1 97.19 134 VAL B N 1
ATOM 6083 C CA . VAL B 1 134 ? -13.602 9 31.344 1 97.19 134 VAL B CA 1
ATOM 6084 C C . VAL B 1 134 ? -14.602 10 30.766 1 97.19 134 VAL B C 1
ATOM 6086 O O . VAL B 1 134 ? -14.383 10.539 29.672 1 97.19 134 VAL B O 1
ATOM 6089 N N . ASP B 1 135 ? -15.703 10.273 31.484 1 97.5 135 ASP B N 1
ATOM 6090 C CA . ASP B 1 135 ? -16.672 11.273 31.047 1 97.5 135 ASP B CA 1
ATOM 6091 C C . ASP B 1 135 ? -16 12.633 30.844 1 97.5 135 ASP B C 1
ATOM 6093 O O . ASP B 1 135 ? -16.266 13.312 29.844 1 97.5 135 ASP B O 1
ATOM 6097 N N . SER B 1 136 ? -15.219 12.953 31.781 1 95.31 136 SER B N 1
ATOM 6098 C CA . SER B 1 136 ? -14.516 14.234 31.688 1 95.31 136 SER B CA 1
ATOM 6099 C C . SER B 1 136 ? -13.57 14.258 30.5 1 95.31 136 SER B C 1
ATOM 6101 O O . SER B 1 136 ? -13.477 15.266 29.797 1 95.31 136 SER B O 1
ATOM 6103 N N . MET B 1 137 ? -12.859 13.227 30.281 1 95.38 137 MET B N 1
ATOM 6104 C CA . MET B 1 137 ? -11.891 13.141 29.188 1 95.38 137 MET B CA 1
ATOM 6105 C C . MET B 1 137 ? -12.602 13.156 27.844 1 95.38 137 MET B C 1
ATOM 6107 O O . MET B 1 137 ? -12.156 13.836 26.922 1 95.38 137 MET B O 1
ATOM 6111 N N . ILE B 1 138 ? -13.68 12.398 27.719 1 96.94 138 ILE B N 1
ATOM 6112 C CA . ILE B 1 138 ? -14.43 12.336 26.469 1 96.94 138 ILE B CA 1
ATOM 6113 C C . ILE B 1 138 ? -15.016 13.711 26.156 1 96.94 138 ILE B C 1
ATOM 6115 O O . ILE B 1 138 ? -15.023 14.141 25 1 96.94 138 ILE B O 1
ATOM 6119 N N . SER B 1 139 ? -15.492 14.375 27.156 1 95.62 139 SER B N 1
ATOM 6120 C CA . SER B 1 139 ? -16.016 15.734 26.984 1 95.62 139 SER B CA 1
ATOM 6121 C C . SER B 1 139 ? -14.922 16.672 26.469 1 95.62 139 SER B C 1
ATOM 6123 O O . SER B 1 139 ? -15.156 17.453 25.547 1 95.62 139 SER B O 1
ATOM 6125 N N . LYS B 1 140 ? -13.789 16.609 27.078 1 92 140 LYS B N 1
ATOM 6126 C CA . LYS B 1 140 ? -12.656 17.438 26.656 1 92 140 LYS B CA 1
ATOM 6127 C C . LYS B 1 140 ? -12.234 17.094 25.234 1 92 140 LYS B C 1
ATOM 6129 O O . LYS B 1 140 ? -11.898 17.984 24.453 1 92 140 LYS B O 1
ATOM 6134 N N . TYR B 1 141 ? -12.211 15.867 24.938 1 93.94 141 TYR B N 1
ATOM 6135 C CA . TYR B 1 141 ? -11.828 15.422 23.609 1 93.94 141 TYR B CA 1
ATOM 6136 C C . TYR B 1 141 ? -12.711 16.062 22.547 1 93.94 141 TYR B C 1
ATOM 6138 O O . TYR B 1 141 ? -12.203 16.609 21.562 1 93.94 141 TYR B O 1
ATOM 6146 N N . PHE B 1 142 ? -14.031 15.969 22.672 1 93.5 142 PHE B N 1
ATOM 6147 C CA . PHE B 1 142 ? -14.945 16.438 21.641 1 93.5 142 PHE B CA 1
ATOM 6148 C C . PHE B 1 142 ? -14.977 17.969 21.609 1 93.5 142 PHE B C 1
ATOM 6150 O O . PHE B 1 142 ? -15.344 18.562 20.594 1 93.5 142 PHE B O 1
ATOM 6157 N N . LYS B 1 143 ? -14.578 18.562 22.688 1 88.12 143 LYS B N 1
ATOM 6158 C CA . LYS B 1 143 ? -14.43 20.016 22.672 1 88.12 143 LYS B CA 1
ATOM 6159 C C . LYS B 1 143 ? -13.234 20.438 21.812 1 88.12 143 LYS B C 1
ATOM 6161 O O . LYS B 1 143 ? -13.281 21.5 21.172 1 88.12 143 LYS B O 1
ATOM 6166 N N . TRP B 1 144 ? -12.266 19.609 21.844 1 84.38 144 TRP B N 1
ATOM 6167 C CA . TRP B 1 144 ? -11.023 19.953 21.156 1 84.38 144 TRP B CA 1
ATOM 6168 C C . TRP B 1 144 ? -11.023 19.375 19.734 1 84.38 144 TRP B C 1
ATOM 6170 O O . TRP B 1 144 ? -10.227 19.797 18.891 1 84.38 144 TRP B O 1
ATOM 6180 N N . ALA B 1 145 ? -11.883 18.469 19.484 1 85.31 145 ALA B N 1
ATOM 6181 C CA . ALA B 1 145 ? -11.891 17.719 18.219 1 85.31 145 ALA B CA 1
ATOM 6182 C C . ALA B 1 145 ? -12.422 18.594 17.078 1 85.31 145 ALA B C 1
ATOM 6184 O O . ALA B 1 145 ? -13.531 18.375 16.594 1 85.31 145 ALA B O 1
ATOM 6185 N N . ASP B 1 146 ? -11.578 19.484 16.594 1 86.69 146 ASP B N 1
ATOM 6186 C CA . ASP B 1 146 ? -12.039 20.391 15.539 1 86.69 146 ASP B CA 1
ATOM 6187 C C . ASP B 1 146 ? -11.242 20.188 14.25 1 86.69 146 ASP B C 1
ATOM 6189 O O . ASP B 1 146 ? -11.289 21.031 13.344 1 86.69 146 ASP B O 1
ATOM 6193 N N . MET B 1 147 ? -10.453 19.141 14.242 1 89 147 MET B N 1
ATOM 6194 C CA . MET B 1 147 ? -9.742 18.766 13.023 1 89 147 MET B CA 1
ATOM 6195 C C . MET B 1 147 ? -10.539 17.75 12.211 1 89 147 MET B C 1
ATOM 6197 O O . MET B 1 147 ? -11.312 16.969 12.773 1 89 147 MET B O 1
ATOM 6201 N N . PRO B 1 148 ? -10.266 17.656 10.93 1 91.38 148 PRO B N 1
ATOM 6202 C CA . PRO B 1 148 ? -11.07 16.812 10.055 1 91.38 148 PRO B CA 1
ATOM 6203 C C . PRO B 1 148 ? -11.062 15.344 10.477 1 91.38 148 PRO B C 1
ATOM 6205 O O . PRO B 1 148 ? -12.055 14.633 10.289 1 91.38 148 PRO B O 1
ATOM 6208 N N . VAL B 1 149 ? -10.016 14.867 11.062 1 92.38 149 VAL B N 1
ATOM 6209 C CA . VAL B 1 149 ? -9.898 13.461 11.422 1 92.38 149 VAL B CA 1
ATOM 6210 C C . VAL B 1 149 ? -10.977 13.094 12.438 1 92.38 149 VAL B C 1
ATOM 6212 O O . VAL B 1 149 ? -11.383 11.93 12.531 1 92.38 149 VAL B O 1
ATOM 6215 N N . SER B 1 150 ? -11.57 14.055 13.141 1 94 150 SER B N 1
ATOM 6216 C CA . SER B 1 150 ? -12.617 13.789 14.125 1 94 150 SER B CA 1
ATOM 6217 C C . SER B 1 150 ? -13.93 13.422 13.445 1 94 150 SER B C 1
ATOM 6219 O O . SER B 1 150 ? -14.828 12.852 14.078 1 94 150 SER B O 1
ATOM 6221 N N . LEU B 1 151 ? -14.016 13.758 12.141 1 96.88 151 LEU B N 1
ATOM 6222 C CA . LEU B 1 151 ? -15.25 13.523 11.398 1 96.88 151 LEU B CA 1
ATOM 6223 C C . LEU B 1 151 ? -15.453 12.031 11.148 1 96.88 151 LEU B C 1
ATOM 6225 O O . LEU B 1 151 ? -16.547 11.609 10.758 1 96.88 151 LEU B O 1
ATOM 6229 N N . VAL B 1 152 ? -14.453 11.211 11.414 1 97.69 152 VAL B N 1
ATOM 6230 C CA . VAL B 1 152 ? -14.586 9.773 11.188 1 97.69 152 VAL B CA 1
ATOM 6231 C C . VAL B 1 152 ? -15.492 9.164 12.258 1 97.69 152 VAL B C 1
ATOM 6233 O O . VAL B 1 152 ? -16.047 8.086 12.062 1 97.69 152 VAL B O 1
ATOM 6236 N N . ILE B 1 153 ? -15.578 9.875 13.391 1 97.56 153 ILE B N 1
ATOM 6237 C CA . ILE B 1 153 ? -16.453 9.438 14.477 1 97.56 153 ILE B CA 1
ATOM 6238 C C . ILE B 1 153 ? -17.688 10.336 14.539 1 97.56 153 ILE B C 1
ATOM 6240 O O . ILE B 1 153 ? -17.562 11.547 14.727 1 97.56 153 ILE B O 1
ATOM 6244 N N . HIS B 1 154 ? -18.828 9.766 14.32 1 97.56 154 HIS B N 1
ATOM 6245 C CA . HIS B 1 154 ? -20.078 10.5 14.5 1 97.56 154 HIS B CA 1
ATOM 6246 C C . HIS B 1 154 ? -20.406 10.672 15.977 1 97.56 154 HIS B C 1
ATOM 6248 O O . HIS B 1 154 ? -20.641 9.688 16.688 1 97.56 154 HIS B O 1
ATOM 6254 N N . ARG B 1 155 ? -20.562 11.875 16.453 1 96.56 155 ARG B N 1
ATOM 6255 C CA . ARG B 1 155 ? -20.688 12.188 17.875 1 96.56 155 ARG B CA 1
ATOM 6256 C C . ARG B 1 155 ? -21.922 11.523 18.469 1 96.56 155 ARG B C 1
ATOM 6258 O O . ARG B 1 155 ? -21.844 10.867 19.516 1 96.56 155 ARG B O 1
ATOM 6265 N N . GLY B 1 156 ? -23.062 11.688 17.844 1 96.81 156 GLY B N 1
ATOM 6266 C CA . GLY B 1 156 ? -24.297 11.125 18.359 1 96.81 156 GLY B CA 1
ATOM 6267 C C . GLY B 1 156 ? -24.266 9.617 18.5 1 96.81 156 GLY B C 1
ATOM 6268 O O . GLY B 1 156 ? -24.625 9.07 19.547 1 96.81 156 GLY B O 1
ATOM 6269 N N . VAL B 1 157 ? -23.766 8.992 17.453 1 97.69 157 VAL B N 1
ATOM 6270 C CA . VAL B 1 157 ? -23.719 7.531 17.453 1 97.69 157 VAL B CA 1
ATOM 6271 C C . VAL B 1 157 ? -22.672 7.043 18.453 1 97.69 157 VAL B C 1
ATOM 6273 O O . VAL B 1 157 ? -22.891 6.031 19.125 1 97.69 157 VAL B O 1
ATOM 6276 N N . PHE B 1 158 ? -21.578 7.711 18.625 1 97.81 158 PHE B N 1
ATOM 6277 C CA . PHE B 1 158 ? -20.547 7.352 19.594 1 97.81 158 PHE B CA 1
ATOM 6278 C C . PHE B 1 158 ? -21.109 7.387 21.016 1 97.81 158 PHE B C 1
ATOM 6280 O O . PHE B 1 158 ? -20.859 6.477 21.812 1 97.81 158 PHE B O 1
ATOM 6287 N N . PHE B 1 159 ? -21.828 8.43 21.328 1 97.25 159 PHE B N 1
ATOM 6288 C CA . PHE B 1 159 ? -22.328 8.57 22.688 1 97.25 159 PHE B CA 1
ATOM 6289 C C . PHE B 1 159 ? -23.359 7.48 23 1 97.25 159 PHE B C 1
ATOM 6291 O O . PHE B 1 159 ? -23.438 7.004 24.141 1 97.25 159 PHE B O 1
ATOM 6298 N N . LYS B 1 160 ? -24.109 7.137 21.953 1 97.12 160 LYS B N 1
ATOM 6299 C CA . LYS B 1 160 ? -25.016 6.004 22.125 1 97.12 160 LYS B CA 1
ATOM 6300 C C . LYS B 1 160 ? -24.25 4.727 22.453 1 97.12 160 LYS B C 1
ATOM 6302 O O . LYS B 1 160 ? -24.609 3.994 23.375 1 97.12 160 LYS B O 1
ATOM 6307 N N . GLN B 1 161 ? -23.219 4.453 21.75 1 97.56 161 GLN B N 1
ATOM 6308 C CA . GLN B 1 161 ? -22.391 3.275 21.953 1 97.56 161 GLN B CA 1
ATOM 6309 C C . GLN B 1 161 ? -21.625 3.367 23.281 1 97.56 161 GLN B C 1
ATOM 6311 O O . GLN B 1 161 ? -21.391 2.354 23.938 1 97.56 161 GLN B O 1
ATOM 6316 N N . TYR B 1 162 ? -21.25 4.594 23.656 1 98.19 162 TYR B N 1
ATOM 6317 C CA . TYR B 1 162 ? -20.547 4.859 24.922 1 98.19 162 TYR B CA 1
ATOM 6318 C C . TYR B 1 162 ? -21.406 4.488 26.109 1 98.19 162 TYR B C 1
ATOM 6320 O O . TYR B 1 162 ? -20.938 3.846 27.047 1 98.19 162 TYR B O 1
ATOM 6328 N N . GLU B 1 163 ? -22.656 4.824 26.062 1 97.88 163 GLU B N 1
ATOM 6329 C CA . GLU B 1 163 ? -23.594 4.445 27.109 1 97.88 163 GLU B CA 1
ATOM 6330 C C . GLU B 1 163 ? -23.797 2.936 27.156 1 97.88 163 GLU B C 1
ATOM 6332 O O . GLU B 1 163 ? -23.859 2.344 28.234 1 97.88 163 GLU B O 1
ATOM 6337 N N . ALA B 1 164 ? -23.875 2.365 25.953 1 97.38 164 ALA B N 1
ATOM 6338 C CA . ALA B 1 164 ? -24.031 0.916 25.875 1 97.38 164 ALA B CA 1
ATOM 6339 C C . ALA B 1 164 ? -22.828 0.196 26.469 1 97.38 164 ALA B C 1
ATOM 6341 O O . ALA B 1 164 ? -22.953 -0.872 27.062 1 97.38 164 ALA B O 1
ATOM 6342 N N . PHE B 1 165 ? -21.641 0.745 26.312 1 97.69 165 PHE B N 1
ATOM 6343 C CA . PHE B 1 165 ? -20.406 0.188 26.875 1 97.69 165 PHE B CA 1
ATOM 6344 C C . PHE B 1 165 ? -20.484 0.117 28.391 1 97.69 165 PHE B C 1
ATOM 6346 O O . PHE B 1 165 ? -20.125 -0.899 29 1 97.69 165 PHE B O 1
ATOM 6353 N N . TRP B 1 166 ? -20.938 1.19 29.031 1 97.69 166 TRP B N 1
ATOM 6354 C CA . TRP B 1 166 ? -21 1.213 30.5 1 97.69 166 TRP B CA 1
ATOM 6355 C C . TRP B 1 166 ? -22.078 0.268 31.016 1 97.69 166 TRP B C 1
ATOM 6357 O O . TRP B 1 166 ? -21.953 -0.268 32.125 1 97.69 166 TRP B O 1
ATOM 6367 N N . GLU B 1 167 ? -23.094 -0.048 30.125 1 97.12 167 GLU B N 1
ATOM 6368 C CA . GLU B 1 167 ? -24.141 -0.98 30.5 1 97.12 167 GLU B CA 1
ATOM 6369 C C . GLU B 1 167 ? -23.672 -2.428 30.391 1 97.12 167 GLU B C 1
ATOM 6371 O O . GLU B 1 167 ? -24 -3.262 31.234 1 97.12 167 GLU B O 1
ATOM 6376 N N . ASP B 1 168 ? -22.906 -2.709 29.312 1 96.31 168 ASP B N 1
ATOM 6377 C CA . ASP B 1 168 ? -22.406 -4.051 29.047 1 96.31 168 ASP B CA 1
ATOM 6378 C C . ASP B 1 168 ? -21.031 -3.998 28.391 1 96.31 168 ASP B C 1
ATOM 6380 O O . ASP B 1 168 ? -20.891 -4.215 27.188 1 96.31 168 ASP B O 1
ATOM 6384 N N . PRO B 1 169 ? -20.031 -3.891 29.172 1 94.75 169 PRO B N 1
ATOM 6385 C CA . PRO B 1 169 ? -18.672 -3.689 28.625 1 94.75 169 PRO B CA 1
ATOM 6386 C C . PRO B 1 169 ? -18.188 -4.883 27.812 1 94.75 169 PRO B C 1
ATOM 6388 O O . PRO B 1 169 ? -17.484 -4.707 26.812 1 94.75 169 PRO B O 1
ATOM 6391 N N . LEU B 1 170 ? -18.531 -6.059 28.109 1 94 170 LEU B N 1
ATOM 6392 C CA . LEU B 1 170 ? -17.969 -7.262 27.5 1 94 170 LEU B CA 1
ATOM 6393 C C . LEU B 1 170 ? -18.547 -7.457 26.094 1 94 170 LEU B C 1
ATOM 6395 O O . LEU B 1 170 ? -17.938 -8.141 25.266 1 94 170 LEU B O 1
ATOM 6399 N N . SER B 1 171 ? -19.641 -6.867 25.781 1 94.5 171 SER B N 1
ATOM 6400 C CA . SER B 1 171 ? -20.25 -7.004 24.453 1 94.5 171 SER B CA 1
ATOM 6401 C C . SER B 1 171 ? -19.656 -6.004 23.469 1 94.5 171 SER B C 1
ATOM 6403 O O . SER B 1 171 ? -19.859 -6.121 22.25 1 94.5 171 SER B O 1
ATOM 6405 N N . THR B 1 172 ? -18.891 -5.105 23.953 1 95.44 172 THR B N 1
ATOM 6406 C CA . THR B 1 172 ? -18.312 -4.062 23.125 1 95.44 172 THR B CA 1
ATOM 6407 C C . THR B 1 172 ? -17.125 -4.605 22.328 1 95.44 172 THR B C 1
ATOM 6409 O O . THR B 1 172 ? -16.328 -5.375 22.859 1 95.44 172 THR B O 1
ATOM 6412 N N . SER B 1 173 ? -17.094 -4.293 21.047 1 95.69 173 SER B N 1
ATOM 6413 C CA . SER B 1 173 ? -16.016 -4.766 20.203 1 95.69 173 SER B CA 1
ATOM 6414 C C . SER B 1 173 ? -14.672 -4.172 20.641 1 95.69 173 SER B C 1
ATOM 6416 O O . SER B 1 173 ? -14.625 -3.049 21.141 1 95.69 173 SER B O 1
ATOM 6418 N N . THR B 1 174 ? -13.57 -4.875 20.406 1 96.62 174 THR B N 1
ATOM 6419 C CA . THR B 1 174 ? -12.25 -4.383 20.766 1 96.62 174 THR B CA 1
ATOM 6420 C C . THR B 1 174 ? -11.852 -3.209 19.875 1 96.62 174 THR B C 1
ATOM 6422 O O . THR B 1 174 ? -11.078 -2.34 20.281 1 96.62 174 THR B O 1
ATOM 6425 N N . MET B 1 175 ? -12.383 -3.17 18.688 1 97.69 175 MET B N 1
ATOM 6426 C CA . MET B 1 175 ? -12.109 -2.035 17.812 1 97.69 175 MET B CA 1
ATOM 6427 C C . MET B 1 175 ? -12.664 -0.743 18.406 1 97.69 175 MET B C 1
ATOM 6429 O O . MET B 1 175 ? -11.984 0.288 18.391 1 97.69 175 MET B O 1
ATOM 6433 N N . TRP B 1 176 ? -13.852 -0.811 18.953 1 98.25 176 TRP B N 1
ATOM 6434 C CA . TRP B 1 176 ? -14.43 0.367 19.594 1 98.25 176 TRP B CA 1
ATOM 6435 C C . TRP B 1 176 ? -13.625 0.777 20.812 1 98.25 176 TRP B C 1
ATOM 6437 O O . TRP B 1 176 ? -13.414 1.969 21.062 1 98.25 176 TRP B O 1
ATOM 6447 N N . LEU B 1 177 ? -13.18 -0.217 21.562 1 98.44 177 LEU B N 1
ATOM 6448 C CA . LEU B 1 177 ? -12.352 0.065 22.734 1 98.44 177 LEU B CA 1
ATOM 6449 C C . LEU B 1 177 ? -11.07 0.789 22.328 1 98.44 177 LEU B C 1
ATOM 6451 O O . LEU B 1 177 ? -10.578 1.646 23.078 1 98.44 177 LEU B O 1
ATOM 6455 N N . THR B 1 178 ? -10.477 0.389 21.188 1 98.5 178 THR B N 1
ATOM 6456 C CA . THR B 1 178 ? -9.297 1.073 20.672 1 98.5 178 THR B CA 1
ATOM 6457 C C . THR B 1 178 ? -9.562 2.566 20.516 1 98.5 178 THR B C 1
ATOM 6459 O O . THR B 1 178 ? -8.711 3.395 20.828 1 98.5 178 THR B O 1
ATOM 6462 N N . ILE B 1 179 ? -10.719 2.916 19.984 1 98.44 179 ILE B N 1
ATOM 6463 C CA . ILE B 1 179 ? -11.109 4.309 19.781 1 98.44 179 ILE B CA 1
ATOM 6464 C C . ILE B 1 179 ? -11.172 5.023 21.141 1 98.44 179 ILE B C 1
ATOM 6466 O O . ILE B 1 179 ? -10.641 6.129 21.281 1 98.44 179 ILE B O 1
ATOM 6470 N N . LEU B 1 180 ? -11.805 4.363 22.125 1 98.56 180 LEU B N 1
ATOM 6471 C CA . LEU B 1 180 ? -11.922 4.938 23.453 1 98.56 180 LEU B CA 1
ATOM 6472 C C . LEU B 1 180 ? -10.547 5.207 24.062 1 98.56 180 LEU B C 1
ATOM 6474 O O . LEU B 1 180 ? -10.289 6.301 24.562 1 98.56 180 LEU B O 1
ATOM 6478 N N . TYR B 1 181 ? -9.695 4.227 24.031 1 98.19 181 TYR B N 1
ATOM 6479 C CA . TYR B 1 181 ? -8.344 4.391 24.547 1 98.19 181 TYR B CA 1
ATOM 6480 C C . TYR B 1 181 ? -7.602 5.492 23.797 1 98.19 181 TYR B C 1
ATOM 6482 O O . TYR B 1 181 ? -6.809 6.227 24.391 1 98.19 181 TYR B O 1
ATOM 6490 N N . GLY B 1 182 ? -7.852 5.578 22.484 1 96.94 182 GLY B N 1
ATOM 6491 C CA . GLY B 1 182 ? -7.238 6.637 21.688 1 96.94 182 GLY B CA 1
ATOM 6492 C C . GLY B 1 182 ? -7.664 8.023 22.125 1 96.94 182 GLY B C 1
ATOM 6493 O O . GLY B 1 182 ? -6.84 8.945 22.188 1 96.94 182 GLY B O 1
ATOM 6494 N N . MET B 1 183 ? -8.938 8.148 22.422 1 97 183 MET B N 1
ATOM 6495 C CA . MET B 1 183 ? -9.453 9.43 22.906 1 97 183 MET B CA 1
ATOM 6496 C C . MET B 1 183 ? -8.828 9.797 24.25 1 97 183 MET B C 1
ATOM 6498 O O . MET B 1 183 ? -8.414 10.938 24.453 1 97 183 MET B O 1
ATOM 6502 N N . MET B 1 184 ? -8.773 8.844 25.141 1 97.25 184 MET B N 1
ATOM 6503 C CA . MET B 1 184 ? -8.172 9.086 26.453 1 97.25 184 MET B CA 1
ATOM 6504 C C . MET B 1 184 ? -6.695 9.43 26.328 1 97.25 184 MET B C 1
ATOM 6506 O O . MET B 1 184 ? -6.203 10.336 27 1 97.25 184 MET B O 1
ATOM 6510 N N . TYR B 1 185 ? -6 8.719 25.484 1 95.44 185 TYR B N 1
ATOM 6511 C CA . TYR B 1 185 ? -4.594 9 25.219 1 95.44 185 TYR B CA 1
ATOM 6512 C C . TYR B 1 185 ? -4.398 10.438 24.766 1 95.44 185 TYR B C 1
ATOM 6514 O O . TYR B 1 185 ? -3.535 11.148 25.266 1 95.44 185 TYR B O 1
ATOM 6522 N N . THR B 1 186 ? -5.188 10.859 23.797 1 91.44 186 THR B N 1
ATOM 6523 C CA . THR B 1 186 ? -5.062 12.18 23.188 1 91.44 186 THR B CA 1
ATOM 6524 C C . THR B 1 186 ? -5.266 13.273 24.219 1 91.44 186 THR B C 1
ATOM 6526 O O . THR B 1 186 ? -4.484 14.227 24.297 1 91.44 186 THR B O 1
ATOM 6529 N N . VAL B 1 187 ? -6.281 13.133 25.016 1 92 187 VAL B N 1
ATOM 6530 C CA . VAL B 1 187 ? -6.59 14.141 26.031 1 92 187 VAL B CA 1
ATOM 6531 C C . VAL B 1 187 ? -5.469 14.195 27.062 1 92 187 VAL B C 1
ATOM 6533 O O . VAL B 1 187 ? -4.996 15.281 27.422 1 92 187 VAL B O 1
ATOM 6536 N N . ALA B 1 188 ? -5.059 13.016 27.547 1 92.56 188 ALA B N 1
ATOM 6537 C CA . ALA B 1 188 ? -4.008 12.961 28.547 1 92.56 188 ALA B CA 1
ATOM 6538 C C . ALA B 1 188 ? -2.695 13.523 28.016 1 92.56 188 ALA B C 1
ATOM 6540 O O . ALA B 1 188 ? -2.039 14.336 28.672 1 92.56 188 ALA B O 1
ATOM 6541 N N . TYR B 1 189 ? -2.348 13.133 26.828 1 88.5 189 TYR B N 1
ATOM 6542 C CA . TYR B 1 189 ? -1.092 13.555 26.219 1 88.5 189 TYR B CA 1
ATOM 6543 C C . TYR B 1 189 ? -1.079 15.055 25.969 1 88.5 189 TYR B C 1
ATOM 6545 O O . TYR B 1 189 ? -0.106 15.742 26.312 1 88.5 189 TYR B O 1
ATOM 6553 N N . CYS B 1 190 ? -2.107 15.617 25.375 1 83.38 190 CYS B N 1
ATOM 6554 C CA . CYS B 1 190 ? -2.18 17.031 25.062 1 83.38 190 CYS B CA 1
ATOM 6555 C C . CYS B 1 190 ? -2.189 17.875 26.344 1 83.38 190 CYS B C 1
ATOM 6557 O O . CYS B 1 190 ? -1.569 18.938 26.391 1 83.38 190 CYS B O 1
ATOM 6559 N N . THR B 1 191 ? -2.893 17.359 27.328 1 84.69 191 THR B N 1
ATOM 6560 C CA . THR B 1 191 ? -2.949 18.094 28.578 1 84.69 191 THR B CA 1
ATOM 6561 C C . THR B 1 191 ? -1.577 18.125 29.25 1 84.69 191 THR B C 1
ATOM 6563 O O . THR B 1 191 ? -1.184 19.141 29.828 1 84.69 191 THR B O 1
ATOM 6566 N N . LEU B 1 192 ? -0.874 17.062 29.188 1 82.69 192 LEU B N 1
ATOM 6567 C CA . LEU B 1 192 ? 0.415 16.938 29.859 1 82.69 192 LEU B CA 1
ATOM 6568 C C . LEU B 1 192 ? 1.505 17.672 29.094 1 82.69 192 LEU B C 1
ATOM 6570 O O . LEU B 1 192 ? 2.357 18.328 29.688 1 82.69 192 LEU B O 1
ATOM 6574 N N . PHE B 1 193 ? 1.533 17.562 27.812 1 74.38 193 PHE B N 1
ATOM 6575 C CA . PHE B 1 193 ? 2.746 17.891 27.078 1 74.38 193 PHE B CA 1
ATOM 6576 C C . PHE B 1 193 ? 2.508 19.078 26.141 1 74.38 193 PHE B C 1
ATOM 6578 O O . PHE B 1 193 ? 3.455 19.75 25.734 1 74.38 193 PHE B O 1
ATOM 6585 N N . ILE B 1 194 ? 1.394 19.375 25.734 1 69.69 194 ILE B N 1
ATOM 6586 C CA . ILE B 1 194 ? 1.174 20.391 24.719 1 69.69 194 ILE B CA 1
ATOM 6587 C C . ILE B 1 194 ? 0.641 21.672 25.359 1 69.69 194 ILE B C 1
ATOM 6589 O O . ILE B 1 194 ? 1.194 22.75 25.156 1 69.69 194 ILE B O 1
ATOM 6593 N N . ASN B 1 195 ? -0.428 21.609 26.062 1 64.12 195 ASN B N 1
ATOM 6594 C CA . ASN B 1 195 ? -1.069 22.812 26.609 1 64.12 195 ASN B CA 1
ATOM 6595 C C . ASN B 1 195 ? -0.371 23.297 27.859 1 64.12 195 ASN B C 1
ATOM 6597 O O . ASN B 1 195 ? -0.682 24.391 28.359 1 64.12 195 ASN B O 1
ATOM 6601 N N . GLY B 1 196 ? 0.994 22.828 28.109 1 57.75 196 GLY B N 1
ATOM 6602 C CA . GLY B 1 196 ? 1.799 23.328 29.219 1 57.75 196 GLY B CA 1
ATOM 6603 C C . GLY B 1 196 ? 1.07 23.312 30.547 1 57.75 196 GLY B C 1
ATOM 6604 O O . GLY B 1 196 ? 1.485 23.984 31.484 1 57.75 196 GLY B O 1
ATOM 6605 N N . ASP B 1 197 ? -0.118 22.891 30.516 1 55.47 197 ASP B N 1
ATOM 6606 C CA . ASP B 1 197 ? -0.914 22.984 31.734 1 55.47 197 ASP B CA 1
ATOM 6607 C C . ASP B 1 197 ? -0.464 21.953 32.781 1 55.47 197 ASP B C 1
ATOM 6609 O O . ASP B 1 197 ? -1.124 21.75 33.781 1 55.47 197 ASP B O 1
ATOM 6613 N N . ALA B 1 198 ? 0.59 21.219 32.344 1 53.75 198 ALA B N 1
ATOM 6614 C CA . ALA B 1 198 ? 1.119 20.25 33.312 1 53.75 198 ALA B CA 1
ATOM 6615 C C . ALA B 1 198 ? 1.509 20.938 34.625 1 53.75 198 ALA B C 1
ATOM 6617 O O . ALA B 1 198 ? 1.375 20.359 35.688 1 53.75 198 ALA B O 1
ATOM 6618 N N . GLY B 1 199 ? 1.916 22.141 34.281 1 53.5 199 GLY B N 1
ATOM 6619 C CA . GLY B 1 199 ? 2.307 22.875 35.469 1 53.5 199 GLY B CA 1
ATOM 6620 C C . GLY B 1 199 ? 1.133 23.25 36.375 1 53.5 199 GLY B C 1
ATOM 6621 O O . GLY B 1 199 ? 1.292 23.422 37.562 1 53.5 199 GLY B O 1
ATOM 6622 N N . SER B 1 200 ? -0.026 23.328 35.594 1 64.19 200 SER B N 1
ATOM 6623 C CA . SER B 1 200 ? -1.177 23.766 36.375 1 64.19 200 SER B CA 1
ATOM 6624 C C . SER B 1 200 ? -1.934 22.578 36.969 1 64.19 200 SER B C 1
ATOM 6626 O O . SER B 1 200 ? -2.82 22.734 37.812 1 64.19 200 SER B O 1
ATOM 6628 N N . LEU B 1 201 ? -1.394 21.406 36.5 1 74.88 201 LEU B N 1
ATOM 6629 C CA . LEU B 1 201 ? -2.082 20.219 37 1 74.88 201 LEU B CA 1
ATOM 6630 C C . LEU B 1 201 ? -1.525 19.781 38.344 1 74.88 201 LEU B C 1
ATOM 6632 O O . LEU B 1 201 ? -0.324 19.906 38.594 1 74.88 201 LEU B O 1
ATOM 6636 N N . ASP B 1 202 ? -2.447 19.469 39.281 1 82 202 ASP B N 1
ATOM 6637 C CA . ASP B 1 202 ? -1.978 18.859 40.531 1 82 202 ASP B CA 1
ATOM 6638 C C . ASP B 1 202 ? -1.193 17.578 40.25 1 82 202 ASP B C 1
ATOM 6640 O O . ASP B 1 202 ? -1.416 16.922 39.219 1 82 202 ASP B O 1
ATOM 6644 N N . GLU B 1 203 ? -0.306 17.297 41.062 1 82.38 203 GLU B N 1
ATOM 6645 C CA . GLU B 1 203 ? 0.624 16.188 40.875 1 82.38 203 GLU B CA 1
ATOM 6646 C C . GLU B 1 203 ? -0.119 14.859 40.719 1 82.38 203 GLU B C 1
ATOM 6648 O O . GLU B 1 203 ? 0.312 13.984 39.969 1 82.38 203 GLU B O 1
ATOM 6653 N N . THR B 1 204 ? -1.183 14.758 41.406 1 83.88 204 THR B N 1
ATOM 6654 C CA . THR B 1 204 ? -1.955 13.523 41.344 1 83.88 204 THR B CA 1
ATOM 6655 C C . THR B 1 204 ? -2.582 13.344 39.969 1 83.88 204 THR B C 1
ATOM 6657 O O . THR B 1 204 ? -2.518 12.258 39.406 1 83.88 204 THR B O 1
ATOM 6660 N N . THR B 1 205 ? -3.146 14.383 39.5 1 84.62 205 THR B N 1
ATOM 6661 C CA . THR B 1 205 ? -3.781 14.344 38.188 1 84.62 205 THR B CA 1
ATOM 6662 C C . THR B 1 205 ? -2.742 14.133 37.094 1 84.62 205 THR B C 1
ATOM 6664 O O . THR B 1 205 ? -2.98 13.391 36.125 1 84.62 205 THR B O 1
ATOM 6667 N N . ALA B 1 206 ? -1.635 14.75 37.25 1 86.75 206 ALA B N 1
ATOM 6668 C CA . ALA B 1 206 ? -0.555 14.609 36.281 1 86.75 206 ALA B CA 1
ATOM 6669 C C . ALA B 1 206 ? -0.06 13.172 36.219 1 86.75 206 ALA B C 1
ATOM 6671 O O . ALA B 1 206 ? 0.203 12.641 35.125 1 86.75 206 ALA B O 1
ATOM 6672 N N . SER B 1 207 ? 0.043 12.594 37.406 1 87.31 207 SER B N 1
ATOM 6673 C CA . SER B 1 207 ? 0.485 11.203 37.469 1 87.31 207 SER B CA 1
ATOM 6674 C C . SER B 1 207 ? -0.538 10.266 36.844 1 87.31 207 SER B C 1
ATOM 6676 O O . SER B 1 207 ? -0.171 9.305 36.156 1 87.31 207 SER B O 1
ATOM 6678 N N . GLU B 1 208 ? -1.718 10.57 37.062 1 89 208 GLU B N 1
ATOM 6679 C CA . GLU B 1 208 ? -2.787 9.773 36.5 1 89 208 GLU B CA 1
ATOM 6680 C C . GLU B 1 208 ? -2.77 9.867 34.969 1 89 208 GLU B C 1
ATOM 6682 O O . GLU B 1 208 ? -2.938 8.859 34.281 1 89 208 GLU B O 1
ATOM 6687 N N . TYR B 1 209 ? -2.627 11.039 34.438 1 90.62 209 TYR B N 1
ATOM 6688 C CA . TYR B 1 209 ? -2.598 11.242 33 1 90.62 209 TYR B CA 1
ATOM 6689 C C . TYR B 1 209 ? -1.378 10.57 32.375 1 90.62 209 TYR B C 1
ATOM 6691 O O . TYR B 1 209 ? -1.457 10.023 31.281 1 90.62 209 TYR B O 1
ATOM 6699 N N . ARG B 1 210 ? -0.296 10.578 33.125 1 90.19 210 ARG B N 1
ATOM 6700 C CA . ARG B 1 210 ? 0.888 9.875 32.625 1 90.19 210 ARG B CA 1
ATOM 6701 C C . ARG B 1 210 ? 0.629 8.383 32.531 1 90.19 210 ARG B C 1
ATOM 6703 O O . ARG B 1 210 ? 1.038 7.742 31.562 1 90.19 210 ARG B O 1
ATOM 6710 N N . SER B 1 211 ? 0.012 7.906 33.5 1 92 211 SER B N 1
ATOM 6711 C CA . SER B 1 211 ? -0.338 6.488 33.5 1 92 211 SER B CA 1
ATOM 6712 C C . SER B 1 211 ? -1.298 6.156 32.375 1 92 211 SER B C 1
ATOM 6714 O O . SER B 1 211 ? -1.182 5.105 31.734 1 92 211 SER B O 1
ATOM 6716 N N . ILE B 1 212 ? -2.205 7.039 32.094 1 94.5 212 ILE B N 1
ATOM 6717 C CA . ILE B 1 212 ? -3.195 6.828 31.062 1 94.5 212 ILE B CA 1
ATOM 6718 C C . ILE B 1 212 ? -2.506 6.809 29.688 1 94.5 212 ILE B C 1
ATOM 6720 O O . ILE B 1 212 ? -2.869 6.02 28.812 1 94.5 212 ILE B O 1
ATOM 6724 N N . VAL B 1 213 ? -1.541 7.609 29.516 1 92.88 213 VAL B N 1
ATOM 6725 C CA . VAL B 1 213 ? -0.817 7.664 28.25 1 92.88 213 VAL B CA 1
ATOM 6726 C C . VAL B 1 213 ? -0.138 6.324 27.984 1 92.88 213 VAL B C 1
ATOM 6728 O O . VAL B 1 213 ? -0.281 5.75 26.906 1 92.88 213 VAL B O 1
ATOM 6731 N N . ILE B 1 214 ? 0.493 5.754 28.969 1 90.56 214 ILE B N 1
ATOM 6732 C CA . ILE B 1 214 ? 1.252 4.516 28.828 1 90.56 214 ILE B CA 1
ATOM 6733 C C . ILE B 1 214 ? 0.292 3.342 28.656 1 90.56 214 ILE B C 1
ATOM 6735 O O . ILE B 1 214 ? 0.444 2.541 27.719 1 90.56 214 ILE B O 1
ATOM 6739 N N . ILE B 1 215 ? -0.665 3.271 29.422 1 92.94 215 ILE B N 1
ATOM 6740 C CA . ILE B 1 215 ? -1.598 2.15 29.438 1 92.94 215 ILE B CA 1
ATOM 6741 C C . ILE B 1 215 ? -2.432 2.164 28.156 1 92.94 215 ILE B C 1
ATOM 6743 O O . ILE B 1 215 ? -2.646 1.121 27.531 1 92.94 215 ILE B O 1
ATOM 6747 N N . SER B 1 216 ? -2.896 3.34 27.781 1 95 216 SER B N 1
ATOM 6748 C CA . SER B 1 216 ? -3.77 3.443 26.625 1 95 216 SER B CA 1
ATOM 6749 C C . SER B 1 216 ? -3.051 2.992 25.359 1 95 216 SER B C 1
ATOM 6751 O O . SER B 1 216 ? -3.639 2.309 24.516 1 95 216 SER B O 1
ATOM 6753 N N . ARG B 1 217 ? -1.872 3.35 25.25 1 91.5 217 ARG B N 1
ATOM 6754 C CA . ARG B 1 217 ? -1.117 2.973 24.062 1 91.5 217 ARG B CA 1
ATOM 6755 C C . ARG B 1 217 ? -0.973 1.457 23.969 1 91.5 217 ARG B C 1
ATOM 6757 O O . ARG B 1 217 ? -1.196 0.876 22.891 1 91.5 217 ARG B O 1
ATOM 6764 N N . GLU B 1 218 ? -0.599 0.861 24.984 1 91.56 218 GLU B N 1
ATOM 6765 C CA . GLU B 1 218 ? -0.454 -0.591 25.016 1 91.56 218 GLU B CA 1
ATOM 6766 C C . GLU B 1 218 ? -1.785 -1.286 24.75 1 91.56 218 GLU B C 1
ATOM 6768 O O . GLU B 1 218 ? -1.841 -2.26 23.984 1 91.56 218 GLU B O 1
ATOM 6773 N N . LYS B 1 219 ? -2.803 -0.803 25.359 1 95.25 219 LYS B N 1
ATOM 6774 C CA . LYS B 1 219 ? -4.109 -1.436 25.219 1 95.25 219 LYS B CA 1
ATOM 6775 C C . LYS B 1 219 ? -4.66 -1.256 23.812 1 95.25 219 LYS B C 1
ATOM 6777 O O . LYS B 1 219 ? -5.363 -2.129 23.297 1 95.25 219 LYS B O 1
ATOM 6782 N N . MET B 1 220 ? -4.352 -0.091 23.188 1 96.44 220 MET B N 1
ATOM 6783 C CA . MET B 1 220 ? -4.762 0.093 21.812 1 96.44 220 MET B CA 1
ATOM 6784 C C . MET B 1 220 ? -4.176 -0.999 20.922 1 96.44 220 MET B C 1
ATOM 6786 O O . MET B 1 220 ? -4.891 -1.595 20.109 1 96.44 220 MET B O 1
ATOM 6790 N N . ILE B 1 221 ? -2.904 -1.288 21.094 1 93.88 221 ILE B N 1
ATOM 6791 C CA . ILE B 1 221 ? -2.225 -2.299 20.297 1 93.88 221 ILE B CA 1
ATOM 6792 C C . ILE B 1 221 ? -2.836 -3.672 20.562 1 93.88 221 ILE B C 1
ATOM 6794 O O . ILE B 1 221 ? -3.123 -4.426 19.625 1 93.88 221 ILE B O 1
ATOM 6798 N N . GLN B 1 222 ? -3.096 -3.945 21.797 1 93.56 222 GLN B N 1
ATOM 6799 C CA . GLN B 1 222 ? -3.674 -5.23 22.188 1 93.56 222 GLN B CA 1
ATOM 6800 C C . GLN B 1 222 ? -5.078 -5.391 21.609 1 93.56 222 GLN B C 1
ATOM 6802 O O . GLN B 1 222 ? -5.441 -6.469 21.125 1 93.56 222 GLN B O 1
ATOM 6807 N N . CYS B 1 223 ? -5.879 -4.328 21.641 1 96.12 223 CYS B N 1
ATOM 6808 C CA . CYS B 1 223 ? -7.234 -4.355 21.109 1 96.12 223 CYS B CA 1
ATOM 6809 C C . CYS B 1 223 ? -7.223 -4.617 19.609 1 96.12 223 CYS B C 1
ATOM 6811 O O . CYS B 1 223 ? -8 -5.43 19.109 1 96.12 223 CYS B O 1
ATOM 6813 N N . LEU B 1 224 ? -6.359 -3.928 18.906 1 95.69 224 LEU B N 1
ATOM 6814 C CA . LEU B 1 224 ? -6.27 -4.059 17.453 1 95.69 224 LEU B CA 1
ATOM 6815 C C . LEU B 1 224 ? -5.879 -5.48 17.062 1 95.69 224 LEU B C 1
ATOM 6817 O O . LEU B 1 224 ? -6.434 -6.043 16.109 1 95.69 224 LEU B O 1
ATOM 6821 N N . ARG B 1 225 ? -4.984 -6.09 17.812 1 92.25 225 ARG B N 1
ATOM 6822 C CA . ARG B 1 225 ? -4.516 -7.441 17.516 1 92.25 225 ARG B CA 1
ATOM 6823 C C . ARG B 1 225 ? -5.566 -8.477 17.891 1 92.25 225 ARG B C 1
ATOM 6825 O O . ARG B 1 225 ? -5.832 -9.406 17.125 1 92.25 225 ARG B O 1
ATOM 6832 N N . LEU B 1 226 ? -6.133 -8.273 19.078 1 91.75 226 LEU B N 1
ATOM 6833 C CA . LEU B 1 226 ? -7.148 -9.211 19.547 1 91.75 226 LEU B CA 1
ATOM 6834 C C . LEU B 1 226 ? -8.336 -9.25 18.594 1 91.75 226 LEU B C 1
ATOM 6836 O O . LEU B 1 226 ? -8.922 -10.312 18.375 1 91.75 226 LEU B O 1
ATOM 6840 N N . GLY B 1 227 ? -8.711 -8.133 18.109 1 91.5 227 GLY B N 1
ATOM 6841 C CA . GLY B 1 227 ? -9.828 -8.055 17.188 1 91.5 227 GLY B CA 1
ATOM 6842 C C . GLY B 1 227 ? -9.445 -8.336 15.742 1 91.5 227 GLY B C 1
ATOM 6843 O O . GLY B 1 227 ? -10.297 -8.383 14.859 1 91.5 227 GLY B O 1
ATOM 6844 N N . ASN B 1 228 ? -8.148 -8.609 15.461 1 91.38 228 ASN B N 1
ATOM 6845 C CA . ASN B 1 228 ? -7.645 -8.789 14.102 1 91.38 228 ASN B CA 1
ATOM 6846 C C . ASN B 1 228 ? -8.055 -7.633 13.195 1 91.38 228 ASN B C 1
ATOM 6848 O O . ASN B 1 228 ? -8.969 -7.77 12.383 1 91.38 228 ASN B O 1
ATOM 6852 N N . TYR B 1 229 ? -7.281 -6.602 13.219 1 93.56 229 TYR B N 1
ATOM 6853 C CA . TYR B 1 229 ? -7.633 -5.371 12.523 1 93.56 229 TYR B CA 1
ATOM 6854 C C . TYR B 1 229 ? -7.555 -5.555 11.016 1 93.56 229 TYR B C 1
ATOM 6856 O O . TYR B 1 229 ? -7.977 -4.684 10.25 1 93.56 229 TYR B O 1
ATOM 6864 N N . MET B 1 230 ? -7.188 -6.688 10.523 1 90.94 230 MET B N 1
ATOM 6865 C CA . MET B 1 230 ? -7.078 -6.953 9.094 1 90.94 230 MET B CA 1
ATOM 6866 C C . MET B 1 230 ? -8.383 -7.52 8.547 1 90.94 230 MET B C 1
ATOM 6868 O O . MET B 1 230 ? -8.586 -7.555 7.328 1 90.94 230 MET B O 1
ATOM 6872 N N . LYS B 1 231 ? -9.25 -7.906 9.336 1 88.44 231 LYS B N 1
ATOM 6873 C CA . LYS B 1 231 ? -10.461 -8.609 8.922 1 88.44 231 LYS B CA 1
ATOM 6874 C C . LYS B 1 231 ? -11.516 -7.629 8.406 1 88.44 231 LYS B C 1
ATOM 6876 O O . LYS B 1 231 ? -12.391 -8.008 7.629 1 88.44 231 LYS B O 1
ATOM 6881 N N . GLY B 1 232 ? -11.516 -6.418 8.828 1 90.62 232 GLY B N 1
ATOM 6882 C CA . GLY B 1 232 ? -12.461 -5.43 8.336 1 90.62 232 GLY B CA 1
ATOM 6883 C C . GLY B 1 232 ? -13.766 -5.422 9.102 1 90.62 232 GLY B C 1
ATOM 6884 O O . GLY B 1 232 ? -14.844 -5.305 8.5 1 90.62 232 GLY B O 1
ATOM 6885 N N . ALA B 1 233 ? -13.672 -5.602 10.406 1 93.75 233 ALA B N 1
ATOM 6886 C CA . ALA B 1 233 ? -14.836 -5.504 11.289 1 93.75 233 ALA B CA 1
ATOM 6887 C C . ALA B 1 233 ? -15.273 -4.051 11.453 1 93.75 233 ALA B C 1
ATOM 6889 O O . ALA B 1 233 ? -14.531 -3.127 11.102 1 93.75 233 ALA B O 1
ATOM 6890 N N . PRO B 1 234 ? -16.484 -3.887 11.953 1 93.94 234 PRO B N 1
ATOM 6891 C CA . PRO B 1 234 ? -16.938 -2.516 12.18 1 93.94 234 PRO B CA 1
ATOM 6892 C C . PRO B 1 234 ? -15.992 -1.716 13.07 1 93.94 234 PRO B C 1
ATOM 6894 O O . PRO B 1 234 ? -15.445 -2.254 14.031 1 93.94 234 PRO B O 1
ATOM 6897 N N . HIS B 1 235 ? -15.742 -0.463 12.773 1 96.94 235 HIS B N 1
ATOM 6898 C CA . HIS B 1 235 ? -14.953 0.487 13.539 1 96.94 235 HIS B CA 1
ATOM 6899 C C . HIS B 1 235 ? -13.461 0.271 13.305 1 96.94 235 HIS B C 1
ATOM 6901 O O . HIS B 1 235 ? -12.625 0.964 13.898 1 96.94 235 HIS B O 1
ATOM 6907 N N . THR B 1 236 ? -13.094 -0.645 12.461 1 97.62 236 THR B N 1
ATOM 6908 C CA . THR B 1 236 ? -11.688 -0.989 12.273 1 97.62 236 THR B CA 1
ATOM 6909 C C . THR B 1 236 ? -10.891 0.219 11.781 1 97.62 236 THR B C 1
ATOM 6911 O O . THR B 1 236 ? -9.844 0.55 12.344 1 97.62 236 THR B O 1
ATOM 6914 N N . ILE B 1 237 ? -11.359 0.915 10.789 1 98.31 237 ILE B N 1
ATOM 6915 C CA . ILE B 1 237 ? -10.625 2.031 10.203 1 98.31 237 ILE B CA 1
ATOM 6916 C C . ILE B 1 237 ? -10.523 3.17 11.219 1 98.31 237 ILE B C 1
ATOM 6918 O O . ILE B 1 237 ? -9.469 3.781 11.367 1 98.31 237 ILE B O 1
ATOM 6922 N N . GLU B 1 238 ? -11.625 3.443 11.953 1 98.19 238 GLU B N 1
ATOM 6923 C CA . GLU B 1 238 ? -11.625 4.461 13 1 98.19 238 GLU B CA 1
ATOM 6924 C C . GLU B 1 238 ? -10.602 4.141 14.078 1 98.19 238 GLU B C 1
ATOM 6926 O O . GLU B 1 238 ? -9.891 5.031 14.555 1 98.19 238 GLU B O 1
ATOM 6931 N N . ALA B 1 239 ? -10.578 2.883 14.453 1 98.38 239 ALA B N 1
ATOM 6932 C CA . ALA B 1 239 ? -9.641 2.43 15.477 1 98.38 239 ALA B CA 1
ATOM 6933 C C . ALA B 1 239 ? -8.195 2.629 15.023 1 98.38 239 ALA B C 1
ATOM 6935 O O . ALA B 1 239 ? -7.367 3.137 15.781 1 98.38 239 ALA B O 1
ATOM 6936 N N . LEU B 1 240 ? -7.941 2.254 13.797 1 98.06 240 LEU B N 1
ATOM 6937 C CA . LEU B 1 240 ? -6.598 2.383 13.242 1 98.06 240 LEU B CA 1
ATOM 6938 C C . LEU B 1 240 ? -6.199 3.85 13.117 1 98.06 240 LEU B C 1
ATOM 6940 O O . LEU B 1 240 ? -5.051 4.211 13.375 1 98.06 240 LEU B O 1
ATOM 6944 N N . LEU B 1 241 ? -7.102 4.672 12.734 1 97.38 241 LEU B N 1
ATOM 6945 C CA . LEU B 1 241 ? -6.828 6.102 12.625 1 97.38 241 LEU B CA 1
ATOM 6946 C C . LEU B 1 241 ? -6.574 6.715 14 1 97.38 241 LEU B C 1
ATOM 6948 O O . LEU B 1 241 ? -5.742 7.613 14.141 1 97.38 241 LEU B O 1
ATOM 6952 N N . ALA B 1 242 ? -7.348 6.258 14.969 1 96.62 242 ALA B N 1
ATOM 6953 C CA . ALA B 1 242 ? -7.074 6.707 16.328 1 96.62 242 ALA B CA 1
ATOM 6954 C C . ALA B 1 242 ? -5.645 6.371 16.75 1 96.62 242 ALA B C 1
ATOM 6956 O O . ALA B 1 242 ? -4.953 7.199 17.344 1 96.62 242 ALA B O 1
ATOM 6957 N N . PHE B 1 243 ? -5.238 5.203 16.422 1 96 243 PHE B N 1
ATOM 6958 C CA . PHE B 1 243 ? -3.879 4.793 16.75 1 96 243 PHE B CA 1
ATOM 6959 C C . PHE B 1 243 ? -2.861 5.621 15.977 1 96 243 PHE B C 1
ATOM 6961 O O . PHE B 1 243 ? -1.827 6.012 16.516 1 96 243 PHE B O 1
ATOM 6968 N N . LEU B 1 244 ? -3.139 5.855 14.734 1 94.31 244 LEU B N 1
ATOM 6969 C CA . LEU B 1 244 ? -2.262 6.668 13.906 1 94.31 244 LEU B CA 1
ATOM 6970 C C . LEU B 1 244 ? -2.053 8.047 14.516 1 94.31 244 LEU B C 1
ATOM 6972 O O . LEU B 1 244 ? -0.941 8.586 14.492 1 94.31 244 LEU B O 1
ATOM 6976 N N . GLN B 1 245 ? -3.076 8.602 15.055 1 89.94 245 GLN B N 1
ATOM 6977 C CA . GLN B 1 245 ? -2.982 9.922 15.68 1 89.94 245 GLN B CA 1
ATOM 6978 C C . GLN B 1 245 ? -2.014 9.898 16.859 1 89.94 245 GLN B C 1
ATOM 6980 O O . GLN B 1 245 ? -1.289 10.867 17.094 1 89.94 245 GLN B O 1
ATOM 6985 N N . THR B 1 246 ? -2.029 8.82 17.562 1 88.88 246 THR B N 1
ATOM 6986 C CA . THR B 1 246 ? -1.106 8.727 18.688 1 88.88 246 THR B CA 1
ATOM 6987 C C . THR B 1 246 ? 0.336 8.648 18.203 1 88.88 246 THR B C 1
ATOM 6989 O O . THR B 1 246 ? 1.251 9.141 18.859 1 88.88 246 THR B O 1
ATOM 6992 N N . GLU B 1 247 ? 0.528 8.008 17.031 1 85.69 247 GLU B N 1
ATOM 6993 C CA . GLU B 1 247 ? 1.86 7.934 16.438 1 85.69 247 GLU B CA 1
ATOM 6994 C C . GLU B 1 247 ? 2.354 9.32 16.031 1 85.69 247 GLU B C 1
ATOM 6996 O O . GLU B 1 247 ? 3.529 9.641 16.203 1 85.69 247 GLU B O 1
ATOM 7001 N N . TYR B 1 248 ? 1.53 10.148 15.516 1 79.31 248 TYR B N 1
ATOM 7002 C CA . TYR B 1 248 ? 1.892 11.492 15.102 1 79.31 248 TYR B CA 1
ATOM 7003 C C . TYR B 1 248 ? 2.264 12.359 16.297 1 79.31 248 TYR B C 1
ATOM 7005 O O . TYR B 1 248 ? 3.119 13.242 16.203 1 79.31 248 TYR B O 1
ATOM 7013 N N . LEU B 1 249 ? 1.615 12.078 17.359 1 76.5 249 LEU B N 1
ATOM 7014 C CA . LEU B 1 249 ? 1.84 12.891 18.562 1 76.5 249 LEU B CA 1
ATOM 7015 C C . LEU B 1 249 ? 3.205 12.586 19.172 1 76.5 249 LEU B C 1
ATOM 7017 O O . LEU B 1 249 ? 3.775 13.43 19.859 1 76.5 249 LEU B O 1
ATOM 7021 N N . GLN B 1 250 ? 3.795 11.406 18.859 1 70.75 250 GLN B N 1
ATOM 7022 C CA . GLN B 1 250 ? 5.062 11 19.469 1 70.75 250 GLN B CA 1
ATOM 7023 C C . GLN B 1 250 ? 6.234 11.734 18.828 1 70.75 250 GLN B C 1
ATOM 7025 O O . GLN B 1 250 ? 7.324 11.797 19.406 1 70.75 250 GLN B O 1
ATOM 7030 N N . GLY B 1 251 ? 6.047 12.414 17.688 1 65.06 251 GLY B N 1
ATOM 7031 C CA . GLY B 1 251 ? 7.109 13.273 17.188 1 65.06 251 GLY B CA 1
ATOM 7032 C C . GLY B 1 251 ? 7.578 12.906 15.797 1 65.06 251 GLY B C 1
ATOM 7033 O O . GLY B 1 251 ? 7.008 12.023 15.156 1 65.06 251 GLY B O 1
ATOM 7034 N N . GLU B 1 252 ? 8.641 13.609 15.461 1 60.38 252 GLU B N 1
ATOM 7035 C CA . GLU B 1 252 ? 9.117 13.648 14.086 1 60.38 252 GLU B CA 1
ATOM 7036 C C . GLU B 1 252 ? 9.789 12.336 13.695 1 60.38 252 GLU B C 1
ATOM 7038 O O . GLU B 1 252 ? 9.727 11.922 12.531 1 60.38 252 GLU B O 1
ATOM 7043 N N . ASP B 1 253 ? 10.266 11.664 14.594 1 60.47 253 ASP B N 1
ATOM 7044 C CA . ASP B 1 253 ? 11.016 10.453 14.273 1 60.47 253 ASP B CA 1
ATOM 7045 C C . ASP B 1 253 ? 10.086 9.328 13.828 1 60.47 253 ASP B C 1
ATOM 7047 O O . ASP B 1 253 ? 10.547 8.266 13.422 1 60.47 253 ASP B O 1
ATOM 7051 N N . THR B 1 254 ? 8.891 9.727 13.797 1 66.12 254 THR B N 1
ATOM 7052 C CA . THR B 1 254 ? 7.969 8.633 13.508 1 66.12 254 THR B CA 1
ATOM 7053 C C . THR B 1 254 ? 7.355 8.805 12.125 1 66.12 254 THR B C 1
ATOM 7055 O O . THR B 1 254 ? 6.391 8.117 11.781 1 66.12 254 THR B O 1
ATOM 7058 N N . GLN B 1 255 ? 7.938 9.578 11.344 1 79.62 255 GLN B N 1
ATOM 7059 C CA . GLN B 1 255 ? 7.312 9.906 10.062 1 79.62 255 GLN B CA 1
ATOM 7060 C C . GLN B 1 255 ? 7.23 8.68 9.164 1 79.62 255 GLN B C 1
ATOM 7062 O O . GLN B 1 255 ? 6.191 8.422 8.547 1 79.62 255 GLN B O 1
ATOM 7067 N N . HIS B 1 256 ? 8.25 7.93 9.172 1 85.19 256 HIS B N 1
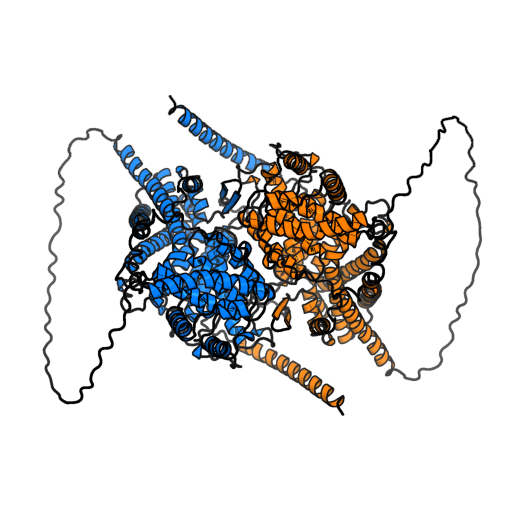ATOM 7068 C CA . HIS B 1 256 ? 8.219 6.742 8.328 1 85.19 256 HIS B CA 1
ATOM 7069 C C . HIS B 1 256 ? 7.227 5.711 8.859 1 85.19 256 HIS B C 1
ATOM 7071 O O . HIS B 1 256 ? 6.559 5.031 8.078 1 85.19 256 HIS B O 1
ATOM 7077 N N . GLY B 1 257 ? 7.234 5.648 10.18 1 88.5 257 GLY B N 1
ATOM 7078 C CA . GLY B 1 257 ? 6.25 4.758 10.773 1 88.5 257 GLY B CA 1
ATOM 7079 C C . GLY B 1 257 ? 4.82 5.148 10.453 1 88.5 257 GLY B C 1
ATOM 7080 O O . GLY B 1 257 ? 3.98 4.285 10.18 1 88.5 257 GLY B O 1
ATOM 7081 N N . CYS B 1 258 ? 4.562 6.43 10.484 1 90.69 258 CYS B N 1
ATOM 7082 C CA . CYS B 1 258 ? 3.232 6.926 10.148 1 90.69 258 CYS B CA 1
ATOM 7083 C C . CYS B 1 258 ? 2.895 6.625 8.688 1 90.69 258 CYS B C 1
ATOM 7085 O O . CYS B 1 258 ? 1.765 6.242 8.375 1 90.69 258 CYS B O 1
ATOM 7087 N N . TRP B 1 259 ? 3.875 6.82 7.832 1 94.12 259 TRP B N 1
ATOM 7088 C CA . TRP B 1 259 ? 3.682 6.523 6.414 1 94.12 259 TRP B CA 1
ATOM 7089 C C . TRP B 1 259 ? 3.369 5.047 6.203 1 94.12 259 TRP B C 1
ATOM 7091 O O . TRP B 1 259 ? 2.453 4.703 5.453 1 94.12 259 TRP B O 1
ATOM 7101 N N . GLN B 1 260 ? 4.059 4.137 6.887 1 93.81 260 GLN B N 1
ATOM 7102 C CA . GLN B 1 260 ? 3.826 2.701 6.789 1 93.81 260 GLN B CA 1
ATOM 7103 C C . GLN B 1 260 ? 2.445 2.328 7.316 1 93.81 260 GLN B C 1
ATOM 7105 O O . GLN B 1 260 ? 1.725 1.547 6.695 1 93.81 260 GLN B O 1
ATOM 7110 N N . LEU B 1 261 ? 2.143 2.875 8.469 1 95 261 LEU B N 1
ATOM 7111 C CA . LEU B 1 261 ? 0.852 2.58 9.078 1 95 261 LEU B CA 1
ATOM 7112 C C . LEU B 1 261 ? -0.291 3.074 8.195 1 95 261 LEU B C 1
ATOM 7114 O O . LEU B 1 261 ? -1.31 2.393 8.055 1 95 261 LEU B O 1
ATOM 7118 N N . THR B 1 262 ? -0.124 4.27 7.648 1 96.75 262 THR B N 1
ATOM 7119 C CA . THR B 1 262 ? -1.132 4.797 6.734 1 96.75 262 THR B CA 1
ATOM 7120 C C . THR B 1 262 ? -1.366 3.834 5.574 1 96.75 262 THR B C 1
ATOM 7122 O O . THR B 1 262 ? -2.508 3.623 5.156 1 96.75 262 THR B O 1
ATOM 7125 N N . GLY B 1 263 ? -0.301 3.271 5.066 1 96.56 263 GLY B N 1
ATOM 7126 C CA . GLY B 1 263 ? -0.437 2.293 3.998 1 96.56 263 GLY B CA 1
ATOM 7127 C C . GLY B 1 263 ? -1.279 1.094 4.391 1 96.56 263 GLY B C 1
ATOM 7128 O O . GLY B 1 263 ? -2.145 0.66 3.629 1 96.56 263 GLY B O 1
ATOM 7129 N N . VAL B 1 264 ? -1.053 0.591 5.547 1 95.94 264 VAL B N 1
ATOM 7130 C CA . VAL B 1 264 ? -1.806 -0.556 6.043 1 95.94 264 VAL B CA 1
ATOM 7131 C C . VAL B 1 264 ? -3.277 -0.181 6.195 1 95.94 264 VAL B C 1
ATOM 7133 O O . VAL B 1 264 ? -4.164 -0.951 5.812 1 95.94 264 VAL B O 1
ATOM 7136 N N . ILE B 1 265 ? -3.535 0.967 6.75 1 97.94 265 ILE B N 1
ATOM 7137 C CA . ILE B 1 265 ? -4.906 1.42 6.961 1 97.94 265 ILE B CA 1
ATOM 7138 C C . ILE B 1 265 ? -5.637 1.505 5.625 1 97.94 265 ILE B C 1
ATOM 7140 O O . ILE B 1 265 ? -6.773 1.046 5.5 1 97.94 265 ILE B O 1
ATOM 7144 N N . ILE B 1 266 ? -5.008 2.064 4.668 1 98.12 266 ILE B N 1
ATOM 7145 C CA . ILE B 1 266 ? -5.621 2.244 3.359 1 98.12 266 ILE B CA 1
ATOM 7146 C C . ILE B 1 266 ? -5.941 0.883 2.748 1 98.12 266 ILE B C 1
ATOM 7148 O O . ILE B 1 266 ? -7.008 0.694 2.162 1 98.12 266 ILE B O 1
ATOM 7152 N N . ARG B 1 267 ? -5.09 -0.051 2.85 1 97.06 267 ARG B N 1
ATOM 7153 C CA . ARG B 1 267 ? -5.316 -1.36 2.244 1 97.06 267 ARG B CA 1
ATOM 7154 C C . ARG B 1 267 ? -6.449 -2.102 2.947 1 97.06 267 ARG B C 1
ATOM 7156 O O . ARG B 1 267 ? -7.215 -2.828 2.309 1 97.06 267 ARG B O 1
ATOM 7163 N N . VAL B 1 268 ? -6.547 -1.931 4.277 1 97.12 268 VAL B N 1
ATOM 7164 C CA . VAL B 1 268 ? -7.703 -2.486 4.977 1 97.12 268 VAL B CA 1
ATOM 7165 C C . VAL B 1 268 ? -8.977 -1.797 4.492 1 97.12 268 VAL B C 1
ATOM 7167 O O . VAL B 1 268 ? -10.008 -2.447 4.305 1 97.12 268 VAL B O 1
ATOM 7170 N N . ALA B 1 269 ? -8.875 -0.499 4.312 1 98.19 269 ALA B N 1
ATOM 7171 C CA . ALA B 1 269 ? -10.023 0.248 3.811 1 98.19 269 ALA B CA 1
ATOM 7172 C C . ALA B 1 269 ? -10.414 -0.222 2.412 1 98.19 269 ALA B C 1
ATOM 7174 O O . ALA B 1 269 ? -11.602 -0.306 2.086 1 98.19 269 ALA B O 1
ATOM 7175 N N . LEU B 1 270 ? -9.453 -0.487 1.56 1 97.12 270 LEU B N 1
ATOM 7176 C CA . LEU B 1 270 ? -9.719 -1.017 0.227 1 97.12 270 LEU B CA 1
ATOM 7177 C C . LEU B 1 270 ? -10.414 -2.371 0.31 1 97.12 270 LEU B C 1
ATOM 7179 O O . LEU B 1 270 ? -11.375 -2.625 -0.42 1 97.12 270 LEU B O 1
ATOM 7183 N N . LYS B 1 271 ? -9.883 -3.209 1.184 1 96 271 LYS B N 1
ATOM 7184 C CA . LYS B 1 271 ? -10.508 -4.516 1.388 1 96 271 LYS B CA 1
ATOM 7185 C C . LYS B 1 271 ? -11.977 -4.367 1.776 1 96 271 LYS B C 1
ATOM 7187 O O . LYS B 1 271 ? -12.812 -5.188 1.389 1 96 271 LYS B O 1
ATOM 7192 N N . MET B 1 272 ? -12.273 -3.316 2.539 1 96.56 272 MET B N 1
ATOM 7193 C CA . MET B 1 272 ? -13.633 -3.074 3.02 1 96.56 272 MET B CA 1
ATOM 7194 C C . MET B 1 272 ? -14.461 -2.34 1.971 1 96.56 272 MET B C 1
ATOM 7196 O O . MET B 1 272 ? -15.656 -2.109 2.166 1 96.56 272 MET B O 1
ATOM 7200 N N . GLY B 1 273 ? -13.883 -1.837 0.88 1 96.12 273 GLY B N 1
ATOM 7201 C CA . GLY B 1 273 ? -14.594 -1.241 -0.237 1 96.12 273 GLY B CA 1
ATOM 7202 C C . GLY B 1 273 ? -14.836 0.247 -0.066 1 96.12 273 GLY B C 1
ATOM 7203 O O . GLY B 1 273 ? -15.773 0.8 -0.646 1 96.12 273 GLY B O 1
ATOM 7204 N N . TYR B 1 274 ? -13.961 0.948 0.728 1 97.56 274 TYR B N 1
ATOM 7205 C CA . TYR B 1 274 ? -14.156 2.365 1.015 1 97.56 274 TYR B CA 1
ATOM 7206 C C . TYR B 1 274 ? -13.93 3.211 -0.234 1 97.56 274 TYR B C 1
ATOM 7208 O O . TYR B 1 274 ? -14.367 4.363 -0.295 1 97.56 274 TYR B O 1
ATOM 7216 N N . HIS B 1 275 ? -13.195 2.74 -1.246 1 96.62 275 HIS B N 1
ATOM 7217 C CA . HIS B 1 275 ? -12.875 3.502 -2.447 1 96.62 275 HIS B CA 1
ATOM 7218 C C . HIS B 1 275 ? -14.031 3.492 -3.438 1 96.62 275 HIS B C 1
ATOM 7220 O O . HIS B 1 275 ? -13.969 4.152 -4.477 1 96.62 275 HIS B O 1
ATOM 7226 N N . ARG B 1 276 ? -15.047 2.725 -3.129 1 96 276 ARG B N 1
ATOM 7227 C CA . ARG B 1 276 ? -16.297 2.729 -3.871 1 96 276 ARG B CA 1
ATOM 7228 C C . ARG B 1 276 ? -17.422 3.342 -3.041 1 96 276 ARG B C 1
ATOM 7230 O O . ARG B 1 276 ? -17.578 3.014 -1.864 1 96 276 ARG B O 1
ATOM 7237 N N . ASP B 1 277 ? -18.188 4.242 -3.637 1 96.5 277 ASP B N 1
ATOM 7238 C CA . ASP B 1 277 ? -19.234 4.914 -2.873 1 96.5 277 ASP B CA 1
ATOM 7239 C C . ASP B 1 277 ? -20.25 3.914 -2.334 1 96.5 277 ASP B C 1
ATOM 7241 O O . ASP B 1 277 ? -20.703 3.025 -3.062 1 96.5 277 ASP B O 1
ATOM 7245 N N . GLY B 1 278 ? -20.625 4.105 -1.105 1 94.19 278 GLY B N 1
ATOM 7246 C CA . GLY B 1 278 ? -21.547 3.186 -0.448 1 94.19 278 GLY B CA 1
ATOM 7247 C C . GLY B 1 278 ? -22.906 3.113 -1.118 1 94.19 278 GLY B C 1
ATOM 7248 O O . GLY B 1 278 ? -23.609 2.113 -0.993 1 94.19 278 GLY B O 1
ATOM 7249 N N . SER B 1 279 ? -23.266 4.125 -1.86 1 93.69 279 SER B N 1
ATOM 7250 C CA . SER B 1 279 ? -24.594 4.188 -2.482 1 93.69 279 SER B CA 1
ATOM 7251 C C . SER B 1 279 ? -24.734 3.152 -3.592 1 93.69 279 SER B C 1
ATOM 7253 O O . SER B 1 279 ? -25.844 2.826 -4.008 1 93.69 279 SER B O 1
ATOM 7255 N N . HIS B 1 280 ? -23.609 2.621 -4.059 1 91.31 280 HIS B N 1
ATOM 7256 C CA . HIS B 1 280 ? -23.641 1.591 -5.09 1 91.31 280 HIS B CA 1
ATOM 7257 C C . HIS B 1 280 ? -24.172 0.273 -4.535 1 91.31 280 HIS B C 1
ATOM 7259 O O . HIS B 1 280 ? -24.562 -0.618 -5.297 1 91.31 280 HIS B O 1
ATOM 7265 N N . PHE B 1 281 ? -24.156 0.094 -3.176 1 90.88 281 PHE B N 1
ATOM 7266 C CA . PHE B 1 281 ? -24.422 -1.191 -2.547 1 90.88 281 PHE B CA 1
ATOM 7267 C C . PHE B 1 281 ? -25.625 -1.09 -1.615 1 90.88 281 PHE B C 1
ATOM 7269 O O . PHE B 1 281 ? -25.547 -0.452 -0.562 1 90.88 281 PHE B O 1
ATOM 7276 N N . PRO B 1 282 ? -26.672 -1.783 -1.854 1 88.69 282 PRO B N 1
ATOM 7277 C CA . PRO B 1 282 ? -27.891 -1.691 -1.056 1 88.69 282 PRO B CA 1
ATOM 7278 C C . PRO B 1 282 ? -27.688 -2.127 0.394 1 88.69 282 PRO B C 1
ATOM 7280 O O . PRO B 1 282 ? -28.422 -1.693 1.283 1 88.69 282 PRO B O 1
ATOM 7283 N N . ILE B 1 283 ? -26.734 -2.867 0.638 1 88.31 283 ILE B N 1
ATOM 7284 C CA . ILE B 1 283 ? -26.484 -3.402 1.974 1 88.31 283 ILE B CA 1
ATOM 7285 C C . ILE B 1 283 ? -25.906 -2.312 2.869 1 88.31 283 ILE B C 1
ATOM 7287 O O . ILE B 1 283 ? -25.906 -2.439 4.094 1 88.31 283 ILE B O 1
ATOM 7291 N N . ILE B 1 284 ? -25.469 -1.239 2.293 1 93.25 284 ILE B N 1
ATOM 7292 C CA . ILE B 1 284 ? -24.859 -0.146 3.051 1 93.25 284 ILE B CA 1
ATOM 7293 C C . ILE B 1 284 ? -25.906 0.925 3.33 1 93.25 284 ILE B C 1
ATOM 7295 O O . ILE B 1 284 ? -26.531 1.462 2.402 1 93.25 284 ILE B O 1
ATOM 7299 N N . SER B 1 285 ? -26.125 1.234 4.586 1 94.88 285 SER B N 1
ATOM 7300 C CA . SER B 1 285 ? -27.094 2.254 4.961 1 94.88 285 SER B CA 1
ATOM 7301 C C . SER B 1 285 ? -26.641 3.643 4.535 1 94.88 285 SER B C 1
ATOM 7303 O O . SER B 1 285 ? -25.453 3.854 4.262 1 94.88 285 SER B O 1
ATOM 7305 N N . VAL B 1 286 ? -27.531 4.547 4.504 1 96.25 286 VAL B N 1
ATOM 7306 C CA . VAL B 1 286 ? -27.219 5.918 4.113 1 96.25 286 VAL B CA 1
ATOM 7307 C C . VAL B 1 286 ? -26.266 6.535 5.125 1 96.25 286 VAL B C 1
ATOM 7309 O O . VAL B 1 286 ? -25.375 7.312 4.758 1 96.25 286 VAL B O 1
ATOM 7312 N N . TYR B 1 287 ? -26.453 6.219 6.43 1 96.94 287 TYR B N 1
ATOM 7313 C CA . TYR B 1 287 ? -25.547 6.66 7.484 1 96.94 287 TYR B CA 1
ATOM 7314 C C . TYR B 1 287 ? -24.141 6.168 7.223 1 96.94 287 TYR B C 1
ATOM 7316 O O . TYR B 1 287 ? -23.188 6.953 7.254 1 96.94 287 TYR B O 1
ATOM 7324 N N . GLU B 1 288 ? -24.016 4.852 6.949 1 96.44 288 GLU B N 1
ATOM 7325 C CA . GLU B 1 288 ? -22.703 4.258 6.73 1 96.44 288 GLU B CA 1
ATOM 7326 C C . GLU B 1 288 ? -22.047 4.82 5.473 1 96.44 288 GLU B C 1
ATOM 7328 O O . GLU B 1 288 ? -20.828 5.023 5.441 1 96.44 288 GLU B O 1
ATOM 7333 N N . ALA B 1 289 ? -22.812 5.02 4.445 1 97.44 289 ALA B N 1
ATOM 7334 C CA . ALA B 1 289 ? -22.281 5.578 3.207 1 97.44 289 ALA B CA 1
ATOM 7335 C C . ALA B 1 289 ? -21.656 6.953 3.445 1 97.44 289 ALA B C 1
ATOM 7337 O O . ALA B 1 289 ? -20.562 7.234 2.973 1 97.44 289 ALA B O 1
ATOM 7338 N N . GLU B 1 290 ? -22.375 7.82 4.223 1 98.38 290 GLU B N 1
ATOM 7339 C CA . GLU B 1 290 ? -21.859 9.156 4.512 1 98.38 290 GLU B CA 1
ATOM 7340 C C . GLU B 1 290 ? -20.594 9.094 5.359 1 98.38 290 GLU B C 1
ATOM 7342 O O . GLU B 1 290 ? -19.641 9.836 5.113 1 98.38 290 GLU B O 1
ATOM 7347 N N . MET B 1 291 ? -20.578 8.242 6.367 1 98.19 291 MET B N 1
ATOM 7348 C CA . MET B 1 291 ? -19.406 8.109 7.223 1 98.19 291 MET B CA 1
ATOM 7349 C C . MET B 1 291 ? -18.219 7.582 6.43 1 98.19 291 MET B C 1
ATOM 7351 O O . MET B 1 291 ? -17.078 7.988 6.668 1 98.19 291 MET B O 1
ATOM 7355 N N . ARG B 1 292 ? -18.484 6.609 5.484 1 97.88 292 ARG B N 1
ATOM 7356 C CA . ARG B 1 292 ? -17.438 6.09 4.625 1 97.88 292 ARG B CA 1
ATOM 7357 C C . ARG B 1 292 ? -16.844 7.188 3.742 1 97.88 292 ARG B C 1
ATOM 7359 O O . ARG B 1 292 ? -15.641 7.219 3.492 1 97.88 292 ARG B O 1
ATOM 7366 N N . ARG B 1 293 ? -17.688 8.094 3.262 1 98.5 293 ARG B N 1
ATOM 7367 C CA . ARG B 1 293 ? -17.203 9.219 2.469 1 98.5 293 ARG B CA 1
ATOM 7368 C C . ARG B 1 293 ? -16.25 10.086 3.273 1 98.5 293 ARG B C 1
ATOM 7370 O O . ARG B 1 293 ? -15.141 10.391 2.816 1 98.5 293 ARG B O 1
ATOM 7377 N N . ARG B 1 294 ? -16.656 10.453 4.488 1 98.5 294 ARG B N 1
ATOM 7378 C CA . ARG B 1 294 ? -15.805 11.25 5.371 1 98.5 294 ARG B CA 1
ATOM 7379 C C . ARG B 1 294 ? -14.461 10.57 5.598 1 98.5 294 ARG B C 1
ATOM 7381 O O . ARG B 1 294 ? -13.406 11.195 5.445 1 98.5 294 ARG B O 1
ATOM 7388 N N . THR B 1 295 ? -14.547 9.32 5.879 1 98.56 295 THR B N 1
ATOM 7389 C CA . THR B 1 295 ? -13.352 8.547 6.215 1 98.56 295 THR B CA 1
ATOM 7390 C C . THR B 1 295 ? -12.414 8.445 5.016 1 98.56 295 THR B C 1
ATOM 7392 O O . THR B 1 295 ? -11.203 8.594 5.156 1 98.56 295 THR B O 1
ATOM 7395 N N . TRP B 1 296 ? -12.969 8.156 3.859 1 98.44 296 TRP B N 1
ATOM 7396 C CA . TRP B 1 296 ? -12.148 7.969 2.668 1 98.44 296 TRP B CA 1
ATOM 7397 C C . TRP B 1 296 ? -11.367 9.234 2.338 1 98.44 296 TRP B C 1
ATOM 7399 O O . TRP B 1 296 ? -10.172 9.172 2.033 1 98.44 296 TRP B O 1
ATOM 7409 N N . TYR B 1 297 ? -11.992 10.406 2.445 1 98.06 297 TYR B N 1
ATOM 7410 C CA . TYR B 1 297 ? -11.328 11.664 2.105 1 98.06 297 TYR B CA 1
ATOM 7411 C C . TYR B 1 297 ? -10.289 12.031 3.158 1 98.06 297 TYR B C 1
ATOM 7413 O O . TYR B 1 297 ? -9.266 12.641 2.84 1 98.06 297 TYR B O 1
ATOM 7421 N N . ILE B 1 298 ? -10.531 11.641 4.359 1 97.81 298 ILE B N 1
ATOM 7422 C CA . ILE B 1 298 ? -9.523 11.812 5.402 1 97.81 298 ILE B CA 1
ATOM 7423 C C . ILE B 1 298 ? -8.32 10.93 5.105 1 97.81 298 ILE B C 1
ATOM 7425 O O . ILE B 1 298 ? -7.172 11.375 5.23 1 97.81 298 ILE B O 1
ATOM 7429 N N . LEU B 1 299 ? -8.578 9.672 4.668 1 97.88 299 LEU B N 1
ATOM 7430 C CA . LEU B 1 299 ? -7.504 8.75 4.32 1 97.88 299 LEU B CA 1
ATOM 7431 C C . LEU B 1 299 ? -6.695 9.281 3.141 1 97.88 299 LEU B C 1
ATOM 7433 O O . LEU B 1 299 ? -5.465 9.172 3.125 1 97.88 299 LEU B O 1
ATOM 7437 N N . THR B 1 300 ? -7.363 9.852 2.189 1 97.31 300 THR B N 1
ATOM 7438 C CA . THR B 1 300 ? -6.676 10.414 1.031 1 97.31 300 THR B CA 1
ATOM 7439 C C . THR B 1 300 ? -5.738 11.539 1.454 1 97.31 300 THR B C 1
ATOM 7441 O O . THR B 1 300 ? -4.625 11.648 0.939 1 97.31 300 THR B O 1
ATOM 7444 N N . GLN B 1 301 ? -6.184 12.359 2.381 1 95.75 301 GLN B N 1
ATOM 7445 C CA . GLN B 1 301 ? -5.34 13.438 2.875 1 95.75 301 GLN B CA 1
ATOM 7446 C C . GLN B 1 301 ? -4.125 12.891 3.619 1 95.75 301 GLN B C 1
ATOM 7448 O O . GLN B 1 301 ? -3.006 13.375 3.43 1 95.75 301 GLN B O 1
ATOM 7453 N N . PHE B 1 302 ? -4.34 11.898 4.449 1 94.81 302 PHE B N 1
ATOM 7454 C CA . PHE B 1 302 ? -3.236 11.305 5.191 1 94.81 302 PHE B CA 1
ATOM 7455 C C . PHE B 1 302 ? -2.246 10.641 4.246 1 94.81 302 PHE B C 1
ATOM 7457 O O . PHE B 1 302 ? -1.034 10.695 4.469 1 94.81 302 PHE B O 1
ATOM 7464 N N . ASP B 1 303 ? -2.773 9.977 3.23 1 96.62 303 ASP B N 1
ATOM 7465 C CA . ASP B 1 303 ? -1.922 9.312 2.254 1 96.62 303 ASP B CA 1
ATOM 7466 C C . ASP B 1 303 ? -0.976 10.305 1.578 1 96.62 303 ASP B C 1
ATOM 7468 O O . ASP B 1 303 ? 0.239 10.094 1.559 1 96.62 303 ASP B O 1
ATOM 7472 N N . THR B 1 304 ? -1.547 11.375 1.095 1 95.19 304 THR B N 1
ATOM 7473 C CA . THR B 1 304 ? -0.775 12.375 0.363 1 95.19 304 THR B CA 1
ATOM 7474 C C . THR B 1 304 ? 0.194 13.102 1.295 1 95.19 304 THR B C 1
ATOM 7476 O O . THR B 1 304 ? 1.353 13.328 0.94 1 95.19 304 THR B O 1
ATOM 7479 N N . ALA B 1 305 ? -0.303 13.453 2.477 1 91.56 305 ALA B N 1
ATOM 7480 C CA . ALA B 1 305 ? 0.523 14.188 3.428 1 91.56 305 ALA B CA 1
ATOM 7481 C C . ALA B 1 305 ? 1.709 13.352 3.893 1 91.56 305 ALA B C 1
ATOM 7483 O O . ALA B 1 305 ? 2.842 13.828 3.934 1 91.56 305 ALA B O 1
ATOM 7484 N N . SER B 1 306 ? 1.457 12.117 4.262 1 92.44 306 SER B N 1
ATOM 7485 C CA . SER B 1 306 ? 2.537 11.266 4.754 1 92.44 306 SER B CA 1
ATOM 7486 C C . SER B 1 306 ? 3.531 10.938 3.646 1 92.44 306 SER B C 1
ATOM 7488 O O . SER B 1 306 ? 4.738 10.875 3.887 1 92.44 306 SER B O 1
ATOM 7490 N N . ALA B 1 307 ? 3.006 10.68 2.488 1 94.25 307 ALA B N 1
ATOM 7491 C CA . ALA B 1 307 ? 3.879 10.414 1.349 1 94.25 307 ALA B CA 1
ATOM 7492 C C . ALA B 1 307 ? 4.801 11.602 1.074 1 94.25 307 ALA B C 1
ATOM 7494 O O . ALA B 1 307 ? 6.004 11.422 0.857 1 94.25 307 ALA B O 1
ATOM 7495 N N . SER B 1 308 ? 4.285 12.773 1.075 1 90.94 308 SER B N 1
ATOM 7496 C CA . SER B 1 308 ? 5.059 13.984 0.844 1 90.94 308 SER B CA 1
ATOM 7497 C C . SER B 1 308 ? 6.102 14.195 1.937 1 90.94 308 SER B C 1
ATOM 7499 O O . SER B 1 308 ? 7.227 14.609 1.656 1 90.94 308 SER B O 1
ATOM 7501 N N . GLN B 1 309 ? 5.688 13.93 3.131 1 88.25 309 GLN B N 1
ATOM 7502 C CA . GLN B 1 309 ? 6.555 14.141 4.285 1 88.25 309 GLN B CA 1
ATOM 7503 C C . GLN B 1 309 ? 7.801 13.266 4.207 1 88.25 309 GLN B C 1
ATOM 7505 O O . GLN B 1 309 ? 8.891 13.688 4.586 1 88.25 309 GLN B O 1
ATOM 7510 N N . VAL B 1 310 ? 7.629 12.055 3.75 1 91 310 VAL B N 1
ATOM 7511 C CA . VAL B 1 310 ? 8.758 11.133 3.742 1 91 310 VAL B CA 1
ATOM 7512 C C . VAL B 1 310 ? 9.398 11.109 2.355 1 91 310 VAL B C 1
ATOM 7514 O O . VAL B 1 310 ? 10.438 10.484 2.154 1 91 310 VAL B O 1
ATOM 7517 N N . GLY B 1 311 ? 8.82 11.758 1.365 1 92.94 311 GLY B N 1
ATOM 7518 C CA . GLY B 1 311 ? 9.344 11.805 0.009 1 92.94 311 GLY B CA 1
ATOM 7519 C C . GLY B 1 311 ? 9.203 10.477 -0.723 1 92.94 311 GLY B C 1
ATOM 7520 O O . GLY B 1 311 ? 10.164 9.984 -1.306 1 92.94 311 GLY B O 1
ATOM 7521 N N . LEU B 1 312 ? 8.07 9.875 -0.658 1 95.31 312 LEU B N 1
ATOM 7522 C CA . LEU B 1 312 ? 7.805 8.586 -1.288 1 95.31 312 LEU B CA 1
ATOM 7523 C C . LEU B 1 312 ? 6.441 8.586 -1.977 1 95.31 312 LEU B C 1
ATOM 7525 O O . LEU B 1 312 ? 5.645 9.508 -1.779 1 95.31 312 LEU B O 1
ATOM 7529 N N . PRO B 1 313 ? 6.121 7.633 -2.85 1 94 313 PRO B N 1
ATOM 7530 C CA . PRO B 1 313 ? 4.867 7.645 -3.605 1 94 313 PRO B CA 1
ATOM 7531 C C . PRO B 1 313 ? 3.646 7.395 -2.721 1 94 313 PRO B C 1
ATOM 7533 O O . PRO B 1 313 ? 3.738 6.676 -1.723 1 94 313 PRO B O 1
ATOM 7536 N N . ARG B 1 314 ? 2.568 7.988 -3.102 1 95.56 314 ARG B N 1
ATOM 7537 C CA . ARG B 1 314 ? 1.282 7.754 -2.455 1 95.56 314 ARG B CA 1
ATOM 7538 C C . ARG B 1 314 ? 0.614 6.5 -3.004 1 95.56 314 ARG B C 1
ATOM 7540 O O . ARG B 1 314 ? 1.07 5.93 -3.996 1 95.56 314 ARG B O 1
ATOM 7547 N N . ILE B 1 315 ? -0.456 6.02 -2.354 1 96.62 315 ILE B N 1
ATOM 7548 C CA . ILE B 1 315 ? -1.126 4.777 -2.723 1 96.62 315 ILE B CA 1
ATOM 7549 C C . ILE B 1 315 ? -2.387 5.09 -3.523 1 96.62 315 ILE B C 1
ATOM 7551 O O . ILE B 1 315 ? -2.594 4.539 -4.609 1 96.62 315 ILE B O 1
ATOM 7555 N N . ILE B 1 316 ? -3.238 5.988 -3.035 1 96.5 316 ILE B N 1
ATOM 7556 C CA . ILE B 1 316 ? -4.574 6.223 -3.57 1 96.5 316 ILE B CA 1
ATOM 7557 C C . ILE B 1 316 ? -4.477 7.055 -4.848 1 96.5 316 ILE B C 1
ATOM 7559 O O . ILE B 1 316 ? -3.873 8.125 -4.852 1 96.5 316 ILE B O 1
ATOM 7563 N N . LYS B 1 317 ? -5.062 6.535 -5.867 1 93.62 317 LYS B N 1
ATOM 7564 C CA . LYS B 1 317 ? -5.156 7.246 -7.141 1 93.62 317 LYS B CA 1
ATOM 7565 C C . LYS B 1 317 ? -6.598 7.625 -7.457 1 93.62 317 LYS B C 1
ATOM 7567 O O . LYS B 1 317 ? -7.52 6.836 -7.234 1 93.62 317 LYS B O 1
ATOM 7572 N N . GLU B 1 318 ? -6.773 8.773 -8.031 1 90.88 318 GLU B N 1
ATOM 7573 C CA . GLU B 1 318 ? -8.102 9.305 -8.289 1 90.88 318 GLU B CA 1
ATOM 7574 C C . GLU B 1 318 ? -8.867 8.438 -9.289 1 90.88 318 GLU B C 1
ATOM 7576 O O . GLU B 1 318 ? -10.086 8.312 -9.203 1 90.88 318 GLU B O 1
ATOM 7581 N N . THR B 1 319 ? -8.188 7.785 -10.109 1 88.56 319 THR B N 1
ATOM 7582 C CA . THR B 1 319 ? -8.828 7 -11.156 1 88.56 319 THR B CA 1
ATOM 7583 C C . THR B 1 319 ? -9.367 5.688 -10.602 1 88.56 319 THR B C 1
ATOM 7585 O O . THR B 1 319 ? -10.172 5.02 -11.25 1 88.56 319 THR B O 1
ATOM 7588 N N . GLN B 1 320 ? -8.992 5.316 -9.438 1 89.44 320 GLN B N 1
ATOM 7589 C CA . GLN B 1 320 ? -9.367 4.02 -8.891 1 89.44 320 GLN B CA 1
ATOM 7590 C C . GLN B 1 320 ? -10.516 4.156 -7.891 1 89.44 320 GLN B C 1
ATOM 7592 O O . GLN B 1 320 ? -10.969 3.162 -7.32 1 89.44 320 GLN B O 1
ATOM 7597 N N . CYS B 1 321 ? -10.93 5.363 -7.668 1 93.12 321 CYS B N 1
ATOM 7598 C CA . CYS B 1 321 ? -11.961 5.59 -6.656 1 93.12 321 CYS B CA 1
ATOM 7599 C C . CYS B 1 321 ? -13.141 6.355 -7.238 1 93.12 321 CYS B C 1
ATOM 7601 O O . CYS B 1 321 ? -12.969 7.164 -8.156 1 93.12 321 CYS B O 1
ATOM 7603 N N . ASP B 1 322 ? -14.359 6.082 -6.77 1 94.06 322 ASP B N 1
ATOM 7604 C CA . ASP B 1 322 ? -15.531 6.852 -7.164 1 94.06 322 ASP B CA 1
ATOM 7605 C C . ASP B 1 322 ? -16.359 7.262 -5.941 1 94.06 322 ASP B C 1
ATOM 7607 O O . ASP B 1 322 ? -17.562 7.52 -6.055 1 94.06 322 ASP B O 1
ATOM 7611 N N . THR B 1 323 ? -15.734 7.16 -4.785 1 96.69 323 THR B N 1
ATOM 7612 C CA . THR B 1 323 ? -16.391 7.617 -3.564 1 96.69 323 THR B CA 1
ATOM 7613 C C . THR B 1 323 ? -16.781 9.086 -3.678 1 96.69 323 THR B C 1
ATOM 7615 O O . THR B 1 323 ? -15.938 9.938 -3.961 1 96.69 323 THR B O 1
ATOM 7618 N N . ALA B 1 324 ? -18.031 9.359 -3.424 1 96.75 324 ALA B N 1
ATOM 7619 C CA . ALA B 1 324 ? -18.531 10.727 -3.525 1 96.75 324 ALA B CA 1
ATOM 7620 C C . ALA B 1 324 ? -18 11.586 -2.377 1 96.75 324 ALA B C 1
ATOM 7622 O O . ALA B 1 324 ? -17.594 11.062 -1.34 1 96.75 324 ALA B O 1
ATOM 7623 N N . GLU B 1 325 ? -17.984 12.898 -2.574 1 97.06 325 GLU B N 1
ATOM 7624 C CA . GLU B 1 325 ? -17.609 13.812 -1.498 1 97.06 325 GLU B CA 1
ATOM 7625 C C . GLU B 1 325 ? -18.641 13.758 -0.361 1 97.06 325 GLU B C 1
ATOM 7627 O O . GLU B 1 325 ? -19.828 13.602 -0.6 1 97.06 325 GLU B O 1
ATOM 7632 N N . PRO B 1 326 ? -18.141 13.852 0.875 1 97.56 326 PRO B N 1
ATOM 7633 C CA . PRO B 1 326 ? -19.094 13.977 1.969 1 97.56 326 PRO B CA 1
ATOM 7634 C C . PRO B 1 326 ? -19.969 15.227 1.861 1 97.56 326 PRO B C 1
ATOM 7636 O O . PRO B 1 326 ? -19.516 16.25 1.339 1 97.56 326 PRO B O 1
ATOM 7639 N N . ARG B 1 327 ? -21.156 15.117 2.357 1 96.56 327 ARG B N 1
ATOM 7640 C CA . ARG B 1 327 ? -22.078 16.25 2.34 1 96.56 327 ARG B CA 1
ATOM 7641 C C . ARG B 1 327 ? -21.75 17.234 3.457 1 96.56 327 ARG B C 1
ATOM 7643 O O . ARG B 1 327 ? -21.25 16.844 4.512 1 96.56 327 ARG B O 1
ATOM 7650 N N . ASN B 1 328 ? -22.016 18.547 3.158 1 96.56 328 ASN B N 1
ATOM 7651 C CA . ASN B 1 328 ? -21.859 19.578 4.184 1 96.56 328 ASN B CA 1
ATOM 7652 C C . ASN B 1 328 ? -22.922 19.438 5.281 1 96.56 328 ASN B C 1
ATOM 7654 O O . ASN B 1 328 ? -23.891 20.188 5.316 1 96.56 328 ASN B O 1
ATOM 7658 N N . LEU B 1 329 ? -22.703 18.484 6.211 1 97.38 329 LEU B N 1
ATOM 7659 C CA . LEU B 1 329 ? -23.641 18.172 7.281 1 97.38 329 LEU B CA 1
ATOM 7660 C C . LEU B 1 329 ? -22.938 18.156 8.633 1 97.38 329 LEU B C 1
ATOM 7662 O O . LEU B 1 329 ? -21.75 17.844 8.711 1 97.38 329 LEU B O 1
ATOM 7666 N N . LEU B 1 330 ? -23.672 18.516 9.641 1 96 330 LEU B N 1
ATOM 7667 C CA . LEU B 1 330 ? -23.25 18.328 11.023 1 96 330 LEU B CA 1
ATOM 7668 C C . LEU B 1 330 ? -23.688 16.953 11.547 1 96 330 LEU B C 1
ATOM 7670 O O . LEU B 1 330 ? -24.609 16.344 11 1 96 330 LEU B O 1
ATOM 7674 N N . ASP B 1 331 ? -23.047 16.516 12.562 1 95.81 331 ASP B N 1
ATOM 7675 C CA . ASP B 1 331 ? -23.406 15.227 13.164 1 95.81 331 ASP B CA 1
ATOM 7676 C C . ASP B 1 331 ? -24.859 15.242 13.672 1 95.81 331 ASP B C 1
ATOM 7678 O O . ASP B 1 331 ? -25.516 14.203 13.711 1 95.81 331 ASP B O 1
ATOM 7682 N N . ASN B 1 332 ? -25.375 16.391 13.977 1 95.56 332 ASN B N 1
ATOM 7683 C CA . ASN B 1 332 ? -26.734 16.5 14.492 1 95.56 332 ASN B CA 1
ATOM 7684 C C . ASN B 1 332 ? -27.781 16.406 13.375 1 95.56 332 ASN B C 1
ATOM 7686 O O . ASN B 1 332 ? -28.969 16.219 13.641 1 95.56 332 ASN B O 1
ATOM 7690 N N . ASP B 1 333 ? -27.375 16.422 12.148 1 96.81 333 ASP B N 1
ATOM 7691 C CA . ASP B 1 333 ? -28.297 16.422 11.016 1 96.81 333 ASP B CA 1
ATOM 7692 C C . ASP B 1 333 ? -28.734 15.008 10.664 1 96.81 333 ASP B C 1
ATOM 7694 O O . ASP B 1 333 ? -29.734 14.812 9.977 1 96.81 333 ASP B O 1
ATOM 7698 N N . PHE B 1 334 ? -27.984 13.977 11.023 1 97.44 334 PHE B N 1
ATOM 7699 C CA . PHE B 1 334 ? -28.297 12.594 10.672 1 97.44 334 PHE B CA 1
ATOM 7700 C C . PHE B 1 334 ? -27.703 11.633 11.695 1 97.44 334 PHE B C 1
ATOM 7702 O O . PHE B 1 334 ? -26.891 12.031 12.539 1 97.44 334 PHE B O 1
ATOM 7709 N N . ASP B 1 335 ? -28.125 10.375 11.656 1 96.5 335 ASP B N 1
ATOM 7710 C CA . ASP B 1 335 ? -27.578 9.352 12.539 1 96.5 335 ASP B CA 1
ATOM 7711 C C . ASP B 1 335 ? -27.812 7.953 11.961 1 96.5 335 ASP B C 1
ATOM 7713 O O . ASP B 1 335 ? -28.094 7.809 10.773 1 96.5 335 ASP B O 1
ATOM 7717 N N . ASP B 1 336 ? -27.531 6.914 12.766 1 95.75 336 ASP B N 1
ATOM 7718 C CA . ASP B 1 336 ? -27.531 5.539 12.273 1 95.75 336 ASP B CA 1
ATOM 7719 C C . ASP B 1 336 ? -28.969 5.043 12.055 1 95.75 336 ASP B C 1
ATOM 7721 O O . ASP B 1 336 ? -29.172 3.936 11.555 1 95.75 336 ASP B O 1
ATOM 7725 N N . THR B 1 337 ? -29.922 5.863 12.352 1 95.62 337 THR B N 1
ATOM 7726 C CA . THR B 1 337 ? -31.312 5.496 12.102 1 95.62 337 THR B CA 1
ATOM 7727 C C . THR B 1 337 ? -31.859 6.215 10.875 1 95.62 337 THR B C 1
ATOM 7729 O O . THR B 1 337 ? -32.969 5.941 10.422 1 95.62 337 THR B O 1
ATOM 7732 N N . SER B 1 338 ? -31.031 7.039 10.32 1 95.69 338 SER B N 1
ATOM 7733 C CA . SER B 1 338 ? -31.453 7.812 9.156 1 95.69 338 SER B CA 1
ATOM 7734 C C . SER B 1 338 ? -31.609 6.922 7.93 1 95.69 338 SER B C 1
ATOM 7736 O O . SER B 1 338 ? -30.734 6.102 7.637 1 95.69 338 SER B O 1
ATOM 7738 N N . THR B 1 339 ? -32.625 7.031 7.156 1 94.62 339 THR B N 1
ATOM 7739 C CA . THR B 1 339 ? -32.875 6.277 5.93 1 94.62 339 THR B CA 1
ATOM 7740 C C . THR B 1 339 ? -32.625 7.145 4.703 1 94.62 339 THR B C 1
ATOM 7742 O O . THR B 1 339 ? -32.438 6.629 3.6 1 94.62 339 THR B O 1
ATOM 7745 N N . VAL B 1 340 ? -32.688 8.43 4.938 1 94.56 340 VAL B N 1
ATOM 7746 C CA . VAL B 1 340 ? -32.344 9.406 3.906 1 94.56 340 VAL B CA 1
ATOM 7747 C C . VAL B 1 340 ? -31.516 10.523 4.516 1 94.56 340 VAL B C 1
ATOM 7749 O O . VAL B 1 340 ? -31.766 10.961 5.641 1 94.56 340 VAL B O 1
ATOM 7752 N N . LEU B 1 341 ? -30.578 11.039 3.791 1 95.31 341 LEU B N 1
ATOM 7753 C CA . LEU B 1 341 ? -29.781 12.156 4.281 1 95.31 341 LEU B CA 1
ATOM 7754 C C . LEU B 1 341 ? -30.484 13.484 3.984 1 95.31 341 LEU B C 1
ATOM 7756 O O . LEU B 1 341 ? -31.078 13.648 2.918 1 95.31 341 LEU B O 1
ATOM 7760 N N . PRO B 1 342 ? -30.391 14.328 4.879 1 95.81 342 PRO B N 1
ATOM 7761 C CA . PRO B 1 342 ? -30.891 15.664 4.57 1 95.81 342 PRO B CA 1
ATOM 7762 C C . PRO B 1 342 ? -30.062 16.375 3.508 1 95.81 342 PRO B C 1
ATOM 7764 O O . PRO B 1 342 ? -28.938 15.961 3.219 1 95.81 342 PRO B O 1
ATOM 7767 N N . PRO B 1 343 ? -30.672 17.391 2.912 1 95.19 343 PRO B N 1
ATOM 7768 C CA . PRO B 1 343 ? -29.859 18.172 1.977 1 95.19 343 PRO B CA 1
ATOM 7769 C C . PRO B 1 343 ? -28.641 18.812 2.643 1 95.19 343 PRO B C 1
ATOM 7771 O O . PRO B 1 343 ? -28.688 19.125 3.834 1 95.19 343 PRO B O 1
ATOM 7774 N N . ALA B 1 344 ? -27.625 19 1.884 1 95.75 344 ALA B N 1
ATOM 7775 C CA . ALA B 1 344 ? -26.422 19.656 2.385 1 95.75 344 ALA B CA 1
ATOM 7776 C C . ALA B 1 344 ? -26.719 21.062 2.865 1 95.75 344 ALA B C 1
ATOM 7778 O O . ALA B 1 344 ? -27.516 21.781 2.252 1 95.75 344 ALA B O 1
ATOM 7779 N N . ARG B 1 345 ? -26.109 21.422 3.887 1 95.38 345 ARG B N 1
ATOM 7780 C CA . ARG B 1 345 ? -26.203 22.797 4.352 1 95.38 345 ARG B CA 1
ATOM 7781 C C . ARG B 1 345 ? -25.625 23.766 3.324 1 95.38 345 ARG B C 1
ATOM 7783 O O . ARG B 1 345 ? -24.719 23.406 2.576 1 95.38 345 ARG B O 1
ATOM 7790 N N . PRO B 1 346 ? -26.156 24.969 3.332 1 92.81 346 PRO B N 1
ATOM 7791 C CA . PRO B 1 346 ? -25.672 25.938 2.35 1 92.81 346 PRO B CA 1
ATOM 7792 C C . PRO B 1 346 ? -24.188 26.234 2.506 1 92.81 346 PRO B C 1
ATOM 7794 O O . PRO B 1 346 ? -23.641 26.109 3.604 1 92.81 346 PRO B O 1
ATOM 7797 N N . GLN B 1 347 ? -23.609 26.734 1.521 1 88.06 347 GLN B N 1
ATOM 7798 C CA . GLN B 1 347 ? -22.172 26.953 1.472 1 88.06 347 GLN B CA 1
ATOM 7799 C C . GLN B 1 347 ? -21.75 28.078 2.418 1 88.06 347 GLN B C 1
ATOM 7801 O O . GLN B 1 347 ? -20.609 28.156 2.854 1 88.06 347 GLN B O 1
ATOM 7806 N N . ASN B 1 348 ? -22.641 28.922 2.691 1 89.88 348 ASN B N 1
ATOM 7807 C CA . ASN B 1 348 ? -22.344 30.047 3.568 1 89.88 348 ASN B CA 1
ATOM 7808 C C . ASN B 1 348 ? -22.312 29.625 5.035 1 89.88 348 ASN B C 1
ATOM 7810 O O . ASN B 1 348 ? -21.828 30.375 5.891 1 89.88 348 ASN B O 1
ATOM 7814 N N . GLU B 1 349 ? -22.844 28.453 5.277 1 92.5 349 GLU B N 1
ATOM 7815 C CA . GLU B 1 349 ? -22.719 27.891 6.617 1 92.5 349 GLU B CA 1
ATOM 7816 C C . GLU B 1 349 ? -21.484 27 6.734 1 92.5 349 GLU B C 1
ATOM 7818 O O . GLU B 1 349 ? -21.516 25.844 6.285 1 92.5 349 GLU B O 1
ATOM 7823 N N . HIS B 1 350 ? -20.531 27.516 7.488 1 93.06 350 HIS B N 1
ATOM 7824 C CA . HIS B 1 350 ? -19.25 26.812 7.566 1 93.06 350 HIS B CA 1
ATOM 7825 C C . HIS B 1 350 ? -19.312 25.656 8.57 1 93.06 350 HIS B C 1
ATOM 7827 O O . HIS B 1 350 ? -19.781 25.844 9.695 1 93.06 350 HIS B O 1
ATOM 7833 N N . THR B 1 351 ? -19.016 24.469 8.156 1 95 351 THR B N 1
ATOM 7834 C CA . THR B 1 351 ? -18.875 23.281 9 1 95 351 THR B CA 1
ATOM 7835 C C . THR B 1 351 ? -17.516 22.625 8.773 1 95 351 THR B C 1
ATOM 7837 O O . THR B 1 351 ? -16.797 22.953 7.828 1 95 351 THR B O 1
ATOM 7840 N N . LEU B 1 352 ? -17.125 21.797 9.641 1 95.62 352 LEU B N 1
ATOM 7841 C CA . LEU B 1 352 ? -15.891 21.031 9.484 1 95.62 352 LEU B CA 1
ATOM 7842 C C . LEU B 1 352 ? -15.938 20.156 8.234 1 95.62 352 LEU B C 1
ATOM 7844 O O . LEU B 1 352 ? -14.914 19.953 7.578 1 95.62 352 LEU B O 1
ATOM 7848 N N . ALA B 1 353 ? -17.094 19.609 7.863 1 96.75 353 ALA B N 1
ATOM 7849 C CA . ALA B 1 353 ? -17.266 18.797 6.656 1 96.75 353 ALA B CA 1
ATOM 7850 C C . ALA B 1 353 ? -17 19.641 5.402 1 96.75 353 ALA B C 1
ATOM 7852 O O . ALA B 1 353 ? -16.422 19.141 4.43 1 96.75 353 ALA B O 1
ATOM 7853 N N . GLN B 1 354 ? -17.469 20.844 5.449 1 96.31 354 GLN B N 1
ATOM 7854 C CA . GLN B 1 354 ? -17.203 21.75 4.328 1 96.31 354 GLN B CA 1
ATOM 7855 C C . GLN B 1 354 ? -15.711 21.938 4.125 1 96.31 354 GLN B C 1
ATOM 7857 O O . GLN B 1 354 ? -15.219 21.891 2.996 1 96.31 354 GLN B O 1
ATOM 7862 N N . PHE B 1 355 ? -15.008 22.266 5.199 1 96.94 355 PHE B N 1
ATOM 7863 C CA . PHE B 1 355 ? -13.555 22.422 5.145 1 96.94 355 PHE B CA 1
ATOM 7864 C C . PHE B 1 355 ? -12.906 21.172 4.578 1 96.94 355 PHE B C 1
ATOM 7866 O O . PHE B 1 355 ? -12.016 21.25 3.727 1 96.94 355 PHE B O 1
ATOM 7873 N N . LEU B 1 356 ? -13.344 19.969 5.07 1 97.44 356 LEU B N 1
ATOM 7874 C CA . LEU B 1 356 ? -12.812 18.688 4.586 1 97.44 356 LEU B CA 1
ATOM 7875 C C . LEU B 1 356 ? -12.953 18.594 3.072 1 97.44 356 LEU B C 1
ATOM 7877 O O . LEU B 1 356 ? -12 18.219 2.383 1 97.44 356 LEU B O 1
ATOM 7881 N N . VAL B 1 357 ? -14.094 18.906 2.549 1 97.31 357 VAL B N 1
ATOM 7882 C CA . VAL B 1 357 ? -14.383 18.766 1.127 1 97.31 357 VAL B CA 1
ATOM 7883 C C . VAL B 1 357 ? -13.469 19.672 0.316 1 97.31 357 VAL B C 1
ATOM 7885 O O . VAL B 1 357 ? -12.805 19.234 -0.617 1 97.31 357 VAL B O 1
ATOM 7888 N N . TYR B 1 358 ? -13.406 20.938 0.683 1 97.19 358 TYR B N 1
ATOM 7889 C CA . TYR B 1 358 ? -12.664 21.891 -0.122 1 97.19 358 TYR B CA 1
ATOM 7890 C C . TYR B 1 358 ? -11.164 21.672 0.004 1 97.19 358 TYR B C 1
ATOM 7892 O O . TYR B 1 358 ? -10.414 21.844 -0.962 1 97.19 358 TYR B O 1
ATOM 7900 N N . LYS B 1 359 ? -10.727 21.344 1.191 1 96.88 359 LYS B N 1
ATOM 7901 C CA . LYS B 1 359 ? -9.32 21 1.325 1 96.88 359 LYS B CA 1
ATOM 7902 C C . LYS B 1 359 ? -8.977 19.766 0.504 1 96.88 359 LYS B C 1
ATOM 7904 O O . LYS B 1 359 ? -7.902 19.688 -0.095 1 96.88 359 LYS B O 1
ATOM 7909 N N . SER B 1 360 ? -9.883 18.797 0.473 1 97.06 360 SER B N 1
ATOM 7910 C CA . SER B 1 360 ? -9.664 17.562 -0.263 1 97.06 360 SER B CA 1
ATOM 7911 C C . SER B 1 360 ? -9.547 17.812 -1.762 1 97.06 360 SER B C 1
ATOM 7913 O O . SER B 1 360 ? -8.805 17.125 -2.461 1 97.06 360 SER B O 1
ATOM 7915 N N . ARG B 1 361 ? -10.234 18.75 -2.258 1 97.38 361 ARG B N 1
ATOM 7916 C CA . ARG B 1 361 ? -10.125 19.109 -3.67 1 97.38 361 ARG B CA 1
ATOM 7917 C C . ARG B 1 361 ? -8.719 19.578 -4.012 1 97.38 361 ARG B C 1
ATOM 7919 O O . ARG B 1 361 ? -8.148 19.172 -5.031 1 97.38 361 ARG B O 1
ATOM 7926 N N . VAL B 1 362 ? -8.188 20.391 -3.131 1 97.94 362 VAL B N 1
ATOM 7927 C CA . VAL B 1 362 ? -6.828 20.875 -3.32 1 97.94 362 VAL B CA 1
ATOM 7928 C C . VAL B 1 362 ? -5.836 19.734 -3.186 1 97.94 362 VAL B C 1
ATOM 7930 O O . VAL B 1 362 ? -4.926 19.594 -4.004 1 97.94 362 VAL B O 1
ATOM 7933 N N . VAL B 1 363 ? -6.066 18.922 -2.189 1 97 363 VAL B N 1
ATOM 7934 C CA . VAL B 1 363 ? -5.16 17.828 -1.899 1 97 363 VAL B CA 1
ATOM 7935 C C . VAL B 1 363 ? -5.203 16.797 -3.037 1 97 363 VAL B C 1
ATOM 7937 O O . VAL B 1 363 ? -4.188 16.203 -3.375 1 97 363 VAL B O 1
ATOM 7940 N N . SER B 1 364 ? -6.34 16.594 -3.617 1 96.5 364 SER B N 1
ATOM 7941 C CA . SER B 1 364 ? -6.457 15.672 -4.746 1 96.5 364 SER B CA 1
ATOM 7942 C C . SER B 1 364 ? -5.582 16.125 -5.914 1 96.5 364 SER B C 1
ATOM 7944 O O . SER B 1 364 ? -4.879 15.305 -6.516 1 96.5 364 SER B O 1
ATOM 7946 N N . VAL B 1 365 ? -5.629 17.375 -6.215 1 97.88 365 VAL B N 1
ATOM 7947 C CA . VAL B 1 365 ? -4.789 17.906 -7.289 1 97.88 365 VAL B CA 1
ATOM 7948 C C . VAL B 1 365 ? -3.318 17.797 -6.891 1 97.88 365 VAL B C 1
ATOM 7950 O O . VAL B 1 365 ? -2.467 17.469 -7.723 1 97.88 365 VAL B O 1
ATOM 7953 N N . TYR B 1 366 ? -3.07 18.141 -5.645 1 97.62 366 TYR B N 1
ATOM 7954 C CA . TYR B 1 366 ? -1.706 17.984 -5.152 1 97.62 366 TYR B CA 1
ATOM 7955 C C . TYR B 1 366 ? -1.206 16.562 -5.359 1 97.62 366 TYR B C 1
ATOM 7957 O O . TYR B 1 366 ? -0.056 16.359 -5.75 1 97.62 366 TYR B O 1
ATOM 7965 N N . GLY B 1 367 ? -2.076 15.602 -5.059 1 95.81 367 GLY B N 1
ATOM 7966 C CA . GLY B 1 367 ? -1.718 14.219 -5.332 1 95.81 367 GLY B CA 1
ATOM 7967 C C . GLY B 1 367 ? -1.33 13.977 -6.777 1 95.81 367 GLY B C 1
ATOM 7968 O O . GLY B 1 367 ? -0.314 13.336 -7.055 1 95.81 367 GLY B O 1
ATOM 7969 N N . MET B 1 368 ? -2.051 14.477 -7.699 1 95.5 368 MET B N 1
ATOM 7970 C CA . MET B 1 368 ? -1.753 14.352 -9.125 1 95.5 368 MET B CA 1
ATOM 7971 C C . MET B 1 368 ? -0.417 15.008 -9.461 1 95.5 368 MET B C 1
ATOM 7973 O O . MET B 1 368 ? 0.333 14.508 -10.297 1 95.5 368 MET B O 1
ATOM 7977 N N . ILE B 1 369 ? -0.18 16.109 -8.836 1 96.5 369 ILE B N 1
ATOM 7978 C CA . ILE B 1 369 ? 1.074 16.828 -9.031 1 96.5 369 ILE B CA 1
ATOM 7979 C C . ILE B 1 369 ? 2.244 15.969 -8.562 1 96.5 369 ILE B C 1
ATOM 7981 O O . ILE B 1 369 ? 3.264 15.867 -9.25 1 96.5 369 ILE B O 1
ATOM 7985 N N . CYS B 1 370 ? 2.072 15.383 -7.41 1 94.19 370 CYS B N 1
ATOM 7986 C CA . CYS B 1 370 ? 3.119 14.5 -6.906 1 94.19 370 CYS B CA 1
ATOM 7987 C C . CYS B 1 370 ? 3.406 13.375 -7.891 1 94.19 370 CYS B C 1
ATOM 7989 O O . CYS B 1 370 ? 4.566 13.055 -8.156 1 94.19 370 CYS B O 1
ATOM 7991 N N . ASP B 1 371 ? 2.338 12.789 -8.414 1 92.62 371 ASP B N 1
ATOM 7992 C CA . ASP B 1 371 ? 2.508 11.727 -9.398 1 92.62 371 ASP B CA 1
ATOM 7993 C C . ASP B 1 371 ? 3.244 12.242 -10.641 1 92.62 371 ASP B C 1
ATOM 7995 O O . ASP B 1 371 ? 4.082 11.539 -11.203 1 92.62 371 ASP B O 1
ATOM 7999 N N . PHE B 1 372 ? 2.971 13.406 -11.047 1 93.25 372 PHE B N 1
ATOM 8000 C CA . PHE B 1 372 ? 3.566 14.031 -12.219 1 93.25 372 PHE B CA 1
ATOM 8001 C C . PHE B 1 372 ? 5.051 14.297 -12 1 93.25 372 PHE B C 1
ATOM 8003 O O . PHE B 1 372 ? 5.883 13.938 -12.836 1 93.25 372 PHE B O 1
ATOM 8010 N N . THR B 1 373 ? 5.352 14.867 -10.898 1 92 373 THR B N 1
ATOM 8011 C CA . THR B 1 373 ? 6.715 15.336 -10.672 1 92 373 THR B CA 1
ATOM 8012 C C . THR B 1 373 ? 7.637 14.164 -10.344 1 92 373 THR B C 1
ATOM 8014 O O . THR B 1 373 ? 8.859 14.266 -10.492 1 92 373 THR B O 1
ATOM 8017 N N . THR B 1 374 ? 7.121 13.078 -9.883 1 88.5 374 THR B N 1
ATOM 8018 C CA . THR B 1 374 ? 7.957 11.938 -9.508 1 88.5 374 THR B CA 1
ATOM 8019 C C . THR B 1 374 ? 7.875 10.844 -10.57 1 88.5 374 THR B C 1
ATOM 8021 O O . THR B 1 374 ? 8.422 9.75 -10.383 1 88.5 374 THR B O 1
ATOM 8024 N N . SER B 1 375 ? 7.219 11.094 -11.617 1 87.81 375 SER B N 1
ATOM 8025 C CA . SER B 1 375 ? 7.07 10.133 -12.703 1 87.81 375 SER B CA 1
ATOM 8026 C C . SER B 1 375 ? 8.414 9.812 -13.344 1 87.81 375 SER B C 1
ATOM 8028 O O . SER B 1 375 ? 9.32 10.648 -13.367 1 87.81 375 SER B O 1
ATOM 8030 N N . SER B 1 376 ? 8.555 8.609 -13.805 1 82.56 376 SER B N 1
ATOM 8031 C CA . SER B 1 376 ? 9.75 8.188 -14.523 1 82.56 376 SER B CA 1
ATOM 8032 C C . SER B 1 376 ? 9.719 8.656 -15.977 1 82.56 376 SER B C 1
ATOM 8034 O O . SER B 1 376 ? 10.734 8.602 -16.672 1 82.56 376 SER B O 1
ATOM 8036 N N . LYS B 1 377 ? 8.633 9.125 -16.375 1 78.19 377 LYS B N 1
ATOM 8037 C CA . LYS B 1 377 ? 8.477 9.625 -17.734 1 78.19 377 LYS B CA 1
ATOM 8038 C C . LYS B 1 377 ? 8.875 11.094 -17.844 1 78.19 377 LYS B C 1
ATOM 8040 O O . LYS B 1 377 ? 8.945 11.797 -16.828 1 78.19 377 LYS B O 1
ATOM 8045 N N . GLN B 1 378 ? 9.203 11.375 -19 1 70.44 378 GLN B N 1
ATOM 8046 C CA . GLN B 1 378 ? 9.578 12.766 -19.25 1 70.44 378 GLN B CA 1
ATOM 8047 C C . GLN B 1 378 ? 8.422 13.711 -18.922 1 70.44 378 GLN B C 1
ATOM 8049 O O . GLN B 1 378 ? 7.277 13.445 -19.281 1 70.44 378 GLN B O 1
ATOM 8054 N N . ARG B 1 379 ? 8.789 14.773 -18.328 1 75.62 379 ARG B N 1
ATOM 8055 C CA . ARG B 1 379 ? 7.816 15.766 -17.875 1 75.62 379 ARG B CA 1
ATOM 8056 C C . ARG B 1 379 ? 7.449 16.734 -19 1 75.62 379 ARG B C 1
ATOM 8058 O O . ARG B 1 379 ? 8.328 17.297 -19.656 1 75.62 379 ARG B O 1
ATOM 8065 N N . ASP B 1 380 ? 6.258 16.812 -19.125 1 85.94 380 ASP B N 1
ATOM 8066 C CA . ASP B 1 380 ? 5.68 17.719 -20.125 1 85.94 380 ASP B CA 1
ATOM 8067 C C . ASP B 1 380 ? 5.211 19.016 -19.469 1 85.94 380 ASP B C 1
ATOM 8069 O O . ASP B 1 380 ? 4.395 18.984 -18.531 1 85.94 380 ASP B O 1
ATOM 8073 N N . TYR B 1 381 ? 5.812 20.219 -19.938 1 92 381 TYR B N 1
ATOM 8074 C CA . TYR B 1 381 ? 5.438 21.484 -19.344 1 92 381 TYR B CA 1
ATOM 8075 C C . TYR B 1 381 ? 3.965 21.797 -19.578 1 92 381 TYR B C 1
ATOM 8077 O O . TYR B 1 381 ? 3.316 22.453 -18.766 1 92 381 TYR B O 1
ATOM 8085 N N . GLU B 1 382 ? 3.428 21.281 -20.703 1 93.62 382 GLU B N 1
ATOM 8086 C CA . GLU B 1 382 ? 2.002 21.453 -20.969 1 93.62 382 GLU B CA 1
ATOM 8087 C C . GLU B 1 382 ? 1.157 20.797 -19.875 1 93.62 382 GLU B C 1
ATOM 8089 O O . GLU B 1 382 ? 0.149 21.359 -19.438 1 93.62 382 GLU B O 1
ATOM 8094 N N . GLU B 1 383 ? 1.589 19.641 -19.516 1 94.31 383 GLU B N 1
ATOM 8095 C CA . GLU B 1 383 ? 0.894 18.953 -18.438 1 94.31 383 GLU B CA 1
ATOM 8096 C C . GLU B 1 383 ? 1.04 19.719 -17.109 1 94.31 383 GLU B C 1
ATOM 8098 O O . GLU B 1 383 ? 0.105 19.766 -16.312 1 94.31 383 GLU B O 1
ATOM 8103 N N . ALA B 1 384 ? 2.213 20.328 -16.844 1 95.25 384 ALA B N 1
ATOM 8104 C CA . ALA B 1 384 ? 2.42 21.125 -15.641 1 95.25 384 ALA B CA 1
ATOM 8105 C C . ALA B 1 384 ? 1.458 22.312 -15.602 1 95.25 384 ALA B C 1
ATOM 8107 O O . ALA B 1 384 ? 0.875 22.609 -14.562 1 95.25 384 ALA B O 1
ATOM 8108 N N . MET B 1 385 ? 1.329 22.906 -16.734 1 96.81 385 MET B N 1
ATOM 8109 C CA . MET B 1 385 ? 0.451 24.078 -16.812 1 96.81 385 MET B CA 1
ATOM 8110 C C . MET B 1 385 ? -1.011 23.656 -16.656 1 96.81 385 MET B C 1
ATOM 8112 O O . MET B 1 385 ? -1.81 24.391 -16.078 1 96.81 385 MET B O 1
ATOM 8116 N N . ARG B 1 386 ? -1.315 22.5 -17.219 1 97.25 386 ARG B N 1
ATOM 8117 C CA . ARG B 1 386 ? -2.668 22 -17.016 1 97.25 386 ARG B CA 1
ATOM 8118 C C . ARG B 1 386 ? -2.951 21.766 -15.531 1 97.25 386 ARG B C 1
ATOM 8120 O O . ARG B 1 386 ? -4.016 22.141 -15.039 1 97.25 386 ARG B O 1
ATOM 8127 N N . LEU B 1 387 ? -2.045 21.188 -14.836 1 97.44 387 LEU B N 1
ATOM 8128 C CA . LEU B 1 387 ? -2.186 20.922 -13.406 1 97.44 387 LEU B CA 1
ATOM 8129 C C . LEU B 1 387 ? -2.234 22.234 -12.617 1 97.44 387 LEU B C 1
ATOM 8131 O O . LEU B 1 387 ? -2.922 22.328 -11.594 1 97.44 387 LEU B O 1
ATOM 8135 N N . ASP B 1 388 ? -1.47 23.219 -13.047 1 98.06 388 ASP B N 1
ATOM 8136 C CA . ASP B 1 388 ? -1.507 24.547 -12.43 1 98.06 388 ASP B CA 1
ATOM 8137 C C . ASP B 1 388 ? -2.912 25.141 -12.477 1 98.06 388 ASP B C 1
ATOM 8139 O O . ASP B 1 388 ? -3.41 25.656 -11.477 1 98.06 388 ASP B O 1
ATOM 8143 N N . VAL B 1 389 ? -3.471 25.016 -13.648 1 98.25 389 VAL B N 1
ATOM 8144 C CA . VAL B 1 389 ? -4.82 25.531 -13.828 1 98.25 389 VAL B CA 1
ATOM 8145 C C . VAL B 1 389 ? -5.793 24.766 -12.938 1 98.25 389 VAL B C 1
ATOM 8147 O O . VAL B 1 389 ? -6.668 25.359 -12.305 1 98.25 389 VAL B O 1
ATOM 8150 N N . LEU B 1 390 ? -5.637 23.469 -12.898 1 98.19 390 LEU B N 1
ATOM 8151 C CA . LEU B 1 390 ? -6.496 22.625 -12.07 1 98.19 390 LEU B CA 1
ATOM 8152 C C . LEU B 1 390 ? -6.352 22.984 -10.594 1 98.19 390 LEU B C 1
ATOM 8154 O O . LEU B 1 390 ? -7.34 23 -9.859 1 98.19 390 LEU B O 1
ATOM 8158 N N . LEU B 1 391 ? -5.148 23.219 -10.141 1 98.5 391 LEU B N 1
ATOM 8159 C CA . LEU B 1 391 ? -4.879 23.578 -8.758 1 98.5 391 LEU B CA 1
ATOM 8160 C C . LEU B 1 391 ? -5.523 24.922 -8.406 1 98.5 391 LEU B C 1
ATOM 8162 O O . LEU B 1 391 ? -6.156 25.047 -7.359 1 98.5 391 LEU B O 1
ATOM 8166 N N . ASN B 1 392 ? -5.344 25.891 -9.281 1 98.31 392 ASN B N 1
ATOM 8167 C CA . ASN B 1 392 ? -5.934 27.219 -9.062 1 98.31 392 ASN B CA 1
ATOM 8168 C C . ASN B 1 392 ? -7.461 27.141 -9.031 1 98.31 392 ASN B C 1
ATOM 8170 O O . ASN B 1 392 ? -8.094 27.812 -8.227 1 98.31 392 ASN B O 1
ATOM 8174 N N . THR B 1 393 ? -7.961 26.297 -9.875 1 98.19 393 THR B N 1
ATOM 8175 C CA . THR B 1 393 ? -9.406 26.125 -9.906 1 98.19 393 THR B CA 1
ATOM 8176 C C . THR B 1 393 ? -9.906 25.5 -8.609 1 98.19 393 THR B C 1
ATOM 8178 O O . THR B 1 393 ? -10.906 25.953 -8.039 1 98.19 393 THR B O 1
ATOM 8181 N N . ALA B 1 394 ? -9.258 24.484 -8.172 1 97.88 394 ALA B N 1
ATOM 8182 C CA . ALA B 1 394 ? -9.633 23.828 -6.922 1 97.88 394 ALA B CA 1
ATOM 8183 C C . ALA B 1 394 ? -9.547 24.797 -5.742 1 97.88 394 ALA B C 1
ATOM 8185 O O . ALA B 1 394 ? -10.445 24.812 -4.891 1 97.88 394 ALA B O 1
ATOM 8186 N N . TYR B 1 395 ? -8.492 25.578 -5.688 1 98.06 395 TYR B N 1
ATOM 8187 C CA . TYR B 1 395 ? -8.289 26.531 -4.594 1 98.06 395 TYR B CA 1
ATOM 8188 C C . TYR B 1 395 ? -9.32 27.641 -4.641 1 98.06 395 TYR B C 1
ATOM 8190 O O . TYR B 1 395 ? -9.781 28.125 -3.6 1 98.06 395 TYR B O 1
ATOM 8198 N N . ALA B 1 396 ? -9.734 28.031 -5.816 1 97.12 396 ALA B N 1
ATOM 8199 C CA . ALA B 1 396 ? -10.656 29.156 -6.004 1 97.12 396 ALA B CA 1
ATOM 8200 C C . ALA B 1 396 ? -12.078 28.766 -5.637 1 97.12 396 ALA B C 1
ATOM 8202 O O . ALA B 1 396 ? -12.922 29.641 -5.391 1 97.12 396 ALA B O 1
ATOM 8203 N N . GLN B 1 397 ? -12.336 27.5 -5.547 1 95 397 GLN B N 1
ATOM 8204 C CA . GLN B 1 397 ? -13.688 27.031 -5.262 1 95 397 GLN B CA 1
ATOM 8205 C C . GLN B 1 397 ? -14.031 27.203 -3.785 1 95 397 GLN B C 1
ATOM 8207 O O . GLN B 1 397 ? -15.203 27.109 -3.398 1 95 397 GLN B O 1
ATOM 8212 N N . LYS B 1 398 ? -13.047 27.516 -2.934 1 95.31 398 LYS B N 1
ATOM 8213 C CA . LYS B 1 398 ? -13.289 27.625 -1.497 1 95.31 398 LYS B CA 1
ATOM 8214 C C . LYS B 1 398 ? -14.266 28.75 -1.186 1 95.31 398 LYS B C 1
ATOM 8216 O O . LYS B 1 398 ? -14.234 29.812 -1.83 1 95.31 398 LYS B O 1
ATOM 8221 N N . PRO B 1 399 ? -15.117 28.578 -0.237 1 94.94 399 PRO B N 1
ATOM 8222 C CA . PRO B 1 399 ? -15.992 29.688 0.17 1 94.94 399 PRO B CA 1
ATOM 8223 C C . PRO B 1 399 ? -15.227 30.844 0.793 1 94.94 399 PRO B C 1
ATOM 8225 O O . PRO B 1 399 ? -14.133 30.656 1.333 1 94.94 399 PRO B O 1
ATOM 8228 N N . PRO B 1 400 ? -15.812 32.031 0.809 1 94.12 400 PRO B N 1
ATOM 8229 C CA . PRO B 1 400 ? -15.125 33.219 1.316 1 94.12 400 PRO B CA 1
ATOM 8230 C C . PRO B 1 400 ? -14.68 33.062 2.771 1 94.12 400 PRO B C 1
ATOM 8232 O O . PRO B 1 400 ? -13.656 33.625 3.166 1 94.12 400 PRO B O 1
ATOM 8235 N N . ILE B 1 401 ? -15.391 32.344 3.48 1 94.25 401 ILE B N 1
ATOM 8236 C CA . ILE B 1 401 ? -15.102 32.188 4.902 1 94.25 401 ILE B CA 1
ATOM 8237 C C . ILE B 1 401 ? -13.758 31.484 5.082 1 94.25 401 ILE B C 1
ATOM 8239 O O . ILE B 1 401 ? -13.109 31.641 6.121 1 94.25 401 ILE B O 1
ATOM 8243 N N . LEU B 1 402 ? -13.289 30.719 4.086 1 95.44 402 LEU B N 1
ATOM 8244 C CA . LEU B 1 402 ? -12.047 29.953 4.18 1 95.44 402 LEU B CA 1
ATOM 8245 C C . LEU B 1 402 ? -10.898 30.688 3.496 1 95.44 402 LEU B C 1
ATOM 8247 O O . LEU B 1 402 ? -9.789 30.156 3.391 1 95.44 402 LEU B O 1
ATOM 8251 N N . GLU B 1 403 ? -11.148 31.891 3.088 1 94.81 403 GLU B N 1
ATOM 8252 C CA . GLU B 1 403 ? -10.102 32.719 2.484 1 94.81 403 GLU B CA 1
ATOM 8253 C C . GLU B 1 403 ? -9.094 33.156 3.529 1 94.81 403 GLU B C 1
ATOM 8255 O O . GLU B 1 403 ? -9.469 33.562 4.637 1 94.81 403 GLU B O 1
ATOM 8260 N N . LEU B 1 404 ? -7.836 33.062 3.154 1 94.06 404 LEU B N 1
ATOM 8261 C CA . LEU B 1 404 ? -6.777 33.5 4.062 1 94.06 404 LEU B CA 1
ATOM 8262 C C . LEU B 1 404 ? -6.871 34.969 4.363 1 94.06 404 LEU B C 1
ATOM 8264 O O . LEU B 1 404 ? -7.086 35.781 3.459 1 94.06 404 LEU B O 1
ATOM 8268 N N . LYS B 1 405 ? -6.797 35.281 5.598 1 91.31 405 LYS B N 1
ATOM 8269 C CA . LYS B 1 405 ? -6.773 36.656 6.09 1 91.31 405 LYS B CA 1
ATOM 8270 C C . LYS B 1 405 ? -5.551 36.906 6.961 1 91.31 405 LYS B C 1
ATOM 8272 O O . LYS B 1 405 ? -5.008 36 7.566 1 91.31 405 LYS B O 1
ATOM 8277 N N . SER B 1 406 ? -5.117 38.125 6.969 1 88 406 SER B N 1
ATOM 8278 C CA . SER B 1 406 ? -4.035 38.469 7.887 1 88 406 SER B CA 1
ATOM 8279 C C . SER B 1 406 ? -4.453 38.25 9.336 1 88 406 SER B C 1
ATOM 8281 O O . SER B 1 406 ? -5.645 38.25 9.648 1 88 406 SER B O 1
ATOM 8283 N N . MET B 1 407 ? -3.502 38.062 10.148 1 84.5 407 MET B N 1
ATOM 8284 C CA . MET B 1 407 ? -3.791 37.844 11.555 1 84.5 407 MET B CA 1
ATOM 8285 C C . MET B 1 407 ? -4.477 39.031 12.172 1 84.5 407 MET B C 1
ATOM 8287 O O . MET B 1 407 ? -5.309 38.906 13.07 1 84.5 407 MET B O 1
ATOM 8291 N N . GLN B 1 408 ? -4.145 40.188 11.656 1 83.44 408 GLN B N 1
ATOM 8292 C CA . GLN B 1 408 ? -4.742 41.406 12.141 1 83.44 408 GLN B CA 1
ATOM 8293 C C . GLN B 1 408 ? -6.234 41.469 11.82 1 83.44 408 GLN B C 1
ATOM 8295 O O . GLN B 1 408 ? -7.031 41.969 12.625 1 83.44 408 GLN B O 1
ATOM 8300 N N . ARG B 1 409 ? -6.531 40.875 10.758 1 87 409 ARG B N 1
ATOM 8301 C CA . ARG B 1 409 ? -7.922 40.906 10.32 1 87 409 ARG B CA 1
ATOM 8302 C C . ARG B 1 409 ? -8.688 39.688 10.875 1 87 409 ARG B C 1
ATOM 8304 O O . ARG B 1 409 ? -9.891 39.562 10.664 1 87 409 ARG B O 1
ATOM 8311 N N . SER B 1 410 ? -8.008 38.875 11.641 1 87.94 410 SER B N 1
ATOM 8312 C CA . SER B 1 410 ? -8.617 37.625 12.117 1 87.94 410 SER B CA 1
ATOM 8313 C C . SER B 1 410 ? -8.82 37.656 13.633 1 87.94 410 SER B C 1
ATOM 8315 O O . SER B 1 410 ? -9.055 36.625 14.25 1 87.94 410 SER B O 1
ATOM 8317 N N . VAL B 1 411 ? -8.797 38.812 14.211 1 85.25 411 VAL B N 1
ATOM 8318 C CA . VAL B 1 411 ? -8.828 38.938 15.664 1 85.25 411 VAL B CA 1
ATOM 8319 C C . VAL B 1 411 ? -10.18 38.5 16.203 1 85.25 411 VAL B C 1
ATOM 8321 O O . VAL B 1 411 ? -10.273 37.969 17.312 1 85.25 411 VAL B O 1
ATOM 8324 N N . LEU B 1 412 ? -11.203 38.594 15.383 1 87.94 412 LEU B N 1
ATOM 8325 C CA . LEU B 1 412 ? -12.547 38.25 15.836 1 87.94 412 LEU B CA 1
ATOM 8326 C C . LEU B 1 412 ? -12.883 36.812 15.461 1 87.94 412 LEU B C 1
ATOM 8328 O O . LEU B 1 412 ? -13.922 36.281 15.867 1 87.94 412 LEU B O 1
ATOM 8332 N N . ASP B 1 413 ? -12.039 36.219 14.734 1 90.06 413 ASP B N 1
ATOM 8333 C CA . ASP B 1 413 ? -12.289 34.844 14.273 1 90.06 413 ASP B CA 1
ATOM 8334 C C . ASP B 1 413 ? -11.805 33.844 15.289 1 90.06 413 ASP B C 1
ATOM 8336 O O . ASP B 1 413 ? -10.836 34.094 16.016 1 90.06 413 ASP B O 1
ATOM 8340 N N . GLY B 1 414 ? -12.523 32.781 15.422 1 89 414 GLY B N 1
ATOM 8341 C CA . GLY B 1 414 ? -12.07 31.688 16.281 1 89 414 GLY B CA 1
ATOM 8342 C C . GLY B 1 414 ? -10.773 31.047 15.797 1 89 414 GLY B C 1
ATOM 8343 O O . GLY B 1 414 ? -10.5 31.016 14.602 1 89 414 GLY B O 1
ATOM 8344 N N . ALA B 1 415 ? -9.945 30.469 16.719 1 86.88 415 ALA B N 1
ATOM 8345 C CA . ALA B 1 415 ? -8.672 29.828 16.391 1 86.88 415 ALA B CA 1
ATOM 8346 C C . ALA B 1 415 ? -8.859 28.688 15.398 1 86.88 415 ALA B C 1
ATOM 8348 O O . ALA B 1 415 ? -8 28.453 14.555 1 86.88 415 ALA B O 1
ATOM 8349 N N . GLU B 1 416 ? -9.969 28.031 15.523 1 88.94 416 GLU B N 1
ATOM 8350 C CA . GLU B 1 416 ? -10.25 26.906 14.633 1 88.94 416 GLU B CA 1
ATOM 8351 C C . GLU B 1 416 ? -10.391 27.375 13.188 1 88.94 416 GLU B C 1
ATOM 8353 O O . GLU B 1 416 ? -9.883 26.734 12.273 1 88.94 416 GLU B O 1
ATOM 8358 N N . LEU B 1 417 ? -11.094 28.453 12.984 1 91.81 417 LEU B N 1
ATOM 8359 C CA . LEU B 1 417 ? -11.297 28.984 11.648 1 91.81 417 LEU B CA 1
ATOM 8360 C C . LEU B 1 417 ? -9.992 29.5 11.055 1 91.81 417 LEU B C 1
ATOM 8362 O O . LEU B 1 417 ? -9.711 29.281 9.875 1 91.81 417 LEU B O 1
ATOM 8366 N N . ILE B 1 418 ? -9.211 30.172 11.875 1 91.12 418 ILE B N 1
ATOM 8367 C CA . ILE B 1 418 ? -7.93 30.703 11.43 1 91.12 418 ILE B CA 1
ATOM 8368 C C . ILE B 1 418 ? -7.027 29.562 10.977 1 91.12 418 ILE B C 1
ATOM 8370 O O . ILE B 1 418 ? -6.398 29.641 9.914 1 91.12 418 ILE B O 1
ATOM 8374 N N . THR B 1 419 ? -7.027 28.531 11.805 1 88.44 419 THR B N 1
ATOM 8375 C CA . THR B 1 419 ? -6.191 27.375 11.492 1 88.44 419 THR B CA 1
ATOM 8376 C C . THR B 1 419 ? -6.637 26.719 10.188 1 88.44 419 THR B C 1
ATOM 8378 O O . THR B 1 419 ? -5.801 26.312 9.383 1 88.44 419 THR B O 1
ATOM 8381 N N . ARG B 1 420 ? -7.895 26.625 9.93 1 92.25 420 ARG B N 1
ATOM 8382 C CA . ARG B 1 420 ? -8.422 26.031 8.703 1 92.25 420 ARG B CA 1
ATOM 8383 C C . ARG B 1 420 ? -8.008 26.859 7.48 1 92.25 420 ARG B C 1
ATOM 8385 O O . ARG B 1 420 ? -7.633 26.297 6.449 1 92.25 420 ARG B O 1
ATOM 8392 N N . ARG B 1 421 ? -8.078 28.172 7.625 1 93.75 421 ARG B N 1
ATOM 8393 C CA . ARG B 1 421 ? -7.66 29.062 6.543 1 93.75 421 ARG B CA 1
ATOM 8394 C C . ARG B 1 421 ? -6.184 28.875 6.219 1 93.75 421 ARG B C 1
ATOM 8396 O O . ARG B 1 421 ? -5.801 28.828 5.051 1 93.75 421 ARG B O 1
ATOM 8403 N N . ILE B 1 422 ? -5.441 28.75 7.254 1 90.31 422 ILE B N 1
ATOM 8404 C CA . ILE B 1 422 ? -4 28.578 7.094 1 90.31 422 ILE B CA 1
ATOM 8405 C C . ILE B 1 422 ? -3.697 27.234 6.434 1 90.31 422 ILE B C 1
ATOM 8407 O O . ILE B 1 422 ? -2.867 27.156 5.527 1 90.31 422 ILE B O 1
ATOM 8411 N N . TYR B 1 423 ? -4.387 26.219 6.887 1 90.88 423 TYR B N 1
ATOM 8412 C CA . TYR B 1 423 ? -4.176 24.891 6.324 1 90.88 423 TYR B CA 1
ATOM 8413 C C . TYR B 1 423 ? -4.52 24.859 4.84 1 90.88 423 TYR B C 1
ATOM 8415 O O . TYR B 1 423 ? -3.83 24.219 4.047 1 90.88 423 TYR B O 1
ATOM 8423 N N . MET B 1 424 ? -5.508 25.531 4.488 1 93.75 424 MET B N 1
ATOM 8424 C CA . MET B 1 424 ? -5.91 25.625 3.088 1 93.75 424 MET B CA 1
ATOM 8425 C C . MET B 1 424 ? -4.824 26.312 2.258 1 93.75 424 MET B C 1
ATOM 8427 O O . MET B 1 424 ? -4.434 25.797 1.204 1 93.75 424 MET B O 1
ATOM 8431 N N . ALA B 1 425 ? -4.375 27.375 2.76 1 94.25 425 ALA B N 1
ATOM 8432 C CA . ALA B 1 425 ? -3.357 28.141 2.049 1 94.25 425 ALA B CA 1
ATOM 8433 C C . ALA B 1 425 ? -2.047 27.375 1.957 1 94.25 425 ALA B C 1
ATOM 8435 O O . ALA B 1 425 ? -1.385 27.375 0.916 1 94.25 425 ALA B O 1
ATOM 8436 N N . MET B 1 426 ? -1.707 26.734 3.002 1 93 426 MET B N 1
ATOM 8437 C CA . MET B 1 426 ? -0.462 25.984 3.049 1 93 426 MET B CA 1
ATOM 8438 C C . MET B 1 426 ? -0.483 24.828 2.041 1 93 426 MET B C 1
ATOM 8440 O O . MET B 1 426 ? 0.502 24.609 1.338 1 93 426 MET B O 1
ATOM 8444 N N . SER B 1 427 ? -1.591 24.125 1.987 1 94.12 427 SER B N 1
ATOM 8445 C CA . SER B 1 427 ? -1.715 23.031 1.024 1 94.12 427 SER B CA 1
ATOM 8446 C C . SER B 1 427 ? -1.591 23.547 -0.407 1 94.12 427 SER B C 1
ATOM 8448 O O . SER B 1 427 ? -0.969 22.891 -1.252 1 94.12 427 SER B O 1
ATOM 8450 N N . TYR B 1 428 ? -2.174 24.703 -0.627 1 96.94 428 TYR B N 1
ATOM 8451 C CA . TYR B 1 428 ? -2.141 25.328 -1.944 1 96.94 428 TYR B CA 1
ATOM 8452 C C . TYR B 1 428 ? -0.717 25.719 -2.328 1 96.94 428 TYR B C 1
ATOM 8454 O O . TYR B 1 428 ? -0.24 25.359 -3.408 1 96.94 428 TYR B O 1
ATOM 8462 N N . HIS B 1 429 ? -0.012 26.391 -1.496 1 96.75 429 HIS B N 1
ATOM 8463 C CA . HIS B 1 429 ? 1.348 26.844 -1.769 1 96.75 429 HIS B CA 1
ATOM 8464 C C . HIS B 1 429 ? 2.309 25.656 -1.874 1 96.75 429 HIS B C 1
ATOM 8466 O O . HIS B 1 429 ? 3.215 25.672 -2.711 1 96.75 429 HIS B O 1
ATOM 8472 N N . HIS B 1 430 ? 2.098 24.734 -0.96 1 95.56 430 HIS B N 1
ATOM 8473 C CA . HIS B 1 430 ? 2.916 23.531 -1.021 1 95.56 430 HIS B CA 1
ATOM 8474 C C . HIS B 1 430 ? 2.791 22.844 -2.381 1 95.56 430 HIS B C 1
ATOM 8476 O O . HIS B 1 430 ? 3.793 22.422 -2.959 1 95.56 430 HIS B O 1
ATOM 8482 N N . ALA B 1 431 ? 1.623 22.734 -2.887 1 97.62 431 ALA B N 1
ATOM 8483 C CA . ALA B 1 431 ? 1.367 22.125 -4.191 1 97.62 431 ALA B CA 1
ATOM 8484 C C . ALA B 1 431 ? 2.016 22.938 -5.309 1 97.62 431 ALA B C 1
ATOM 8486 O O . ALA B 1 431 ? 2.574 22.375 -6.25 1 97.62 431 ALA B O 1
ATOM 8487 N N . GLN B 1 432 ? 1.95 24.25 -5.223 1 98.12 432 GLN B N 1
ATOM 8488 C CA . GLN B 1 432 ? 2.572 25.125 -6.211 1 98.12 432 GLN B CA 1
ATOM 8489 C C . GLN B 1 432 ? 4.082 24.891 -6.273 1 98.12 432 GLN B C 1
ATOM 8491 O O . GLN B 1 432 ? 4.656 24.797 -7.359 1 98.12 432 GLN B O 1
ATOM 8496 N N . ILE B 1 433 ? 4.652 24.859 -5.137 1 97.12 433 ILE B N 1
ATOM 8497 C CA . ILE B 1 433 ? 6.102 24.672 -5.066 1 97.12 433 ILE B CA 1
ATOM 8498 C C . ILE B 1 433 ? 6.484 23.344 -5.703 1 97.12 433 ILE B C 1
ATOM 8500 O O . ILE B 1 433 ? 7.387 23.281 -6.543 1 97.12 433 ILE B O 1
ATOM 8504 N N . THR B 1 434 ? 5.793 22.297 -5.316 1 95.88 434 THR B N 1
ATOM 8505 C CA . THR B 1 434 ? 6.09 20.969 -5.82 1 95.88 434 THR B CA 1
ATOM 8506 C C . THR B 1 434 ? 5.938 20.922 -7.34 1 95.88 434 THR B C 1
ATOM 8508 O O . THR B 1 434 ? 6.766 20.312 -8.031 1 95.88 434 THR B O 1
ATOM 8511 N N . LEU B 1 435 ? 4.91 21.531 -7.852 1 96.75 435 LEU B N 1
ATOM 8512 C CA . LEU B 1 435 ? 4.613 21.5 -9.281 1 96.75 435 LEU B CA 1
ATOM 8513 C C . LEU B 1 435 ? 5.684 22.234 -10.078 1 96.75 435 LEU B C 1
ATOM 8515 O O . LEU B 1 435 ? 6.125 21.75 -11.125 1 96.75 435 LEU B O 1
ATOM 8519 N N . HIS B 1 436 ? 6.141 23.375 -9.617 1 96.06 436 HIS B N 1
ATOM 8520 C CA . HIS B 1 436 ? 6.883 24.297 -10.461 1 96.06 436 HIS B CA 1
ATOM 8521 C C . HIS B 1 436 ? 8.375 24.234 -10.164 1 96.06 436 HIS B C 1
ATOM 8523 O O . HIS B 1 436 ? 9.188 24.734 -10.953 1 96.06 436 HIS B O 1
ATOM 8529 N N . ARG B 1 437 ? 8.742 23.703 -9.188 1 92.81 437 ARG B N 1
ATOM 8530 C CA . ARG B 1 437 ? 10.133 23.703 -8.742 1 92.81 437 ARG B CA 1
ATOM 8531 C C . ARG B 1 437 ? 11.055 23.125 -9.812 1 92.81 437 ARG B C 1
ATOM 8533 O O . ARG B 1 437 ? 12.164 23.609 -10.016 1 92.81 437 ARG B O 1
ATOM 8540 N N . LYS B 1 438 ? 10.586 22.094 -10.492 1 88.88 438 LYS B N 1
ATOM 8541 C CA . LYS B 1 438 ? 11.43 21.422 -11.484 1 88.88 438 LYS B CA 1
ATOM 8542 C C . LYS B 1 438 ? 11.734 22.344 -12.656 1 88.88 438 LYS B C 1
ATOM 8544 O O . LYS B 1 438 ? 12.734 22.141 -13.359 1 88.88 438 LYS B O 1
ATOM 8549 N N . PHE B 1 439 ? 10.969 23.359 -12.836 1 92.38 439 PHE B N 1
ATOM 8550 C CA . PHE B 1 439 ? 11.117 24.25 -13.984 1 92.38 439 PHE B CA 1
ATOM 8551 C C . PHE B 1 439 ? 11.703 25.594 -13.555 1 92.38 439 PHE B C 1
ATOM 8553 O O . PHE B 1 439 ? 12.008 26.438 -14.398 1 92.38 439 PHE B O 1
ATOM 8560 N N . MET B 1 440 ? 11.875 25.781 -12.289 1 92 440 MET B N 1
ATOM 8561 C CA . MET B 1 440 ? 12.242 27.078 -11.727 1 92 440 MET B CA 1
ATOM 8562 C C . MET B 1 440 ? 13.617 27.516 -12.219 1 92 440 MET B C 1
ATOM 8564 O O . MET B 1 440 ? 13.797 28.672 -12.641 1 92 440 MET B O 1
ATOM 8568 N N . ILE B 1 441 ? 14.562 26.609 -12.203 1 88.94 441 ILE B N 1
ATOM 8569 C CA . ILE B 1 441 ? 15.922 26.953 -12.609 1 88.94 441 ILE B CA 1
ATOM 8570 C C . ILE B 1 441 ? 15.992 27.062 -14.125 1 88.94 441 ILE B C 1
ATOM 8572 O O . ILE B 1 441 ? 16.719 27.891 -14.664 1 88.94 441 ILE B O 1
ATOM 8576 N N . LEU B 1 442 ? 15.242 26.219 -14.844 1 89.06 442 LEU B N 1
ATOM 8577 C CA . LEU B 1 442 ? 15.195 26.234 -16.297 1 89.06 442 LEU B CA 1
ATOM 8578 C C . LEU B 1 442 ? 14.688 27.578 -16.812 1 89.06 442 LEU B C 1
ATOM 8580 O O . LEU B 1 442 ? 15.047 28 -17.906 1 89.06 442 LEU B O 1
ATOM 8584 N N . ALA B 1 443 ? 13.914 28.172 -15.992 1 91.31 443 ALA B N 1
ATOM 8585 C CA . ALA B 1 443 ? 13.312 29.453 -16.359 1 91.31 443 ALA B CA 1
ATOM 8586 C C . ALA B 1 443 ? 14.367 30.531 -16.531 1 91.31 443 ALA B C 1
ATOM 8588 O O . ALA B 1 443 ? 14.164 31.5 -17.281 1 91.31 443 ALA B O 1
ATOM 8589 N N . LYS B 1 444 ? 15.414 30.391 -15.898 1 87.88 444 LYS B N 1
ATOM 8590 C CA . LYS B 1 444 ? 16.484 31.391 -15.977 1 87.88 444 LYS B CA 1
ATOM 8591 C C . LYS B 1 444 ? 17.172 31.359 -17.328 1 87.88 444 LYS B C 1
ATOM 8593 O O . LYS B 1 444 ? 17.734 32.375 -17.766 1 87.88 444 LYS B O 1
ATOM 8598 N N . ALA B 1 445 ? 17.141 30.203 -17.969 1 87.44 445 ALA B N 1
ATOM 8599 C CA . ALA B 1 445 ? 17.75 30.047 -19.281 1 87.44 445 ALA B CA 1
ATOM 8600 C C . ALA B 1 445 ? 16.688 30.125 -20.391 1 87.44 445 ALA B C 1
ATOM 8602 O O . ALA B 1 445 ? 17 30.469 -21.531 1 87.44 445 ALA B O 1
ATOM 8603 N N . ASN B 1 446 ? 15.477 29.797 -20.062 1 90.81 446 ASN B N 1
ATOM 8604 C CA . ASN B 1 446 ? 14.391 29.734 -21.031 1 90.81 446 ASN B CA 1
ATOM 8605 C C . ASN B 1 446 ? 13.133 30.422 -20.5 1 90.81 446 ASN B C 1
ATOM 8607 O O . ASN B 1 446 ? 12.484 29.906 -19.578 1 90.81 446 ASN B O 1
ATOM 8611 N N . SER B 1 447 ? 12.703 31.453 -21.047 1 91.62 447 SER B N 1
ATOM 8612 C CA . SER B 1 447 ? 11.617 32.281 -20.578 1 91.62 447 SER B CA 1
ATOM 8613 C C . SER B 1 447 ? 10.273 31.578 -20.688 1 91.62 447 SER B C 1
ATOM 8615 O O . SER B 1 447 ? 9.289 32 -20.078 1 91.62 447 SER B O 1
ATOM 8617 N N . LYS B 1 448 ? 10.242 30.469 -21.438 1 92.19 448 LYS B N 1
ATOM 8618 C CA . LYS B 1 448 ? 9.023 29.656 -21.516 1 92.19 448 LYS B CA 1
ATOM 8619 C C . LYS B 1 448 ? 8.57 29.219 -20.125 1 92.19 448 LYS B C 1
ATOM 8621 O O . LYS B 1 448 ? 7.371 29.047 -19.891 1 92.19 448 LYS B O 1
ATOM 8626 N N . TYR B 1 449 ? 9.516 29.125 -19.219 1 94.19 449 TYR B N 1
ATOM 8627 C CA . TYR B 1 449 ? 9.234 28.578 -17.906 1 94.19 449 TYR B CA 1
ATOM 8628 C C . TYR B 1 449 ? 9.125 29.688 -16.859 1 94.19 449 TYR B C 1
ATOM 8630 O O . TYR B 1 449 ? 9.141 29.438 -15.664 1 94.19 449 TYR B O 1
ATOM 8638 N N . SER B 1 450 ? 8.977 30.953 -17.219 1 94.62 450 SER B N 1
ATOM 8639 C CA . SER B 1 450 ? 9.023 32.094 -16.312 1 94.62 450 SER B CA 1
ATOM 8640 C C . SER B 1 450 ? 7.902 32.031 -15.281 1 94.62 450 SER B C 1
ATOM 8642 O O . SER B 1 450 ? 8.094 32.438 -14.133 1 94.62 450 SER B O 1
ATOM 8644 N N . ILE B 1 451 ? 6.789 31.516 -15.742 1 95.62 451 ILE B N 1
ATOM 8645 C CA . ILE B 1 451 ? 5.648 31.406 -14.836 1 95.62 451 ILE B CA 1
ATOM 8646 C C . ILE B 1 451 ? 5.988 30.453 -13.695 1 95.62 451 ILE B C 1
ATOM 8648 O O . ILE B 1 451 ? 5.586 30.688 -12.547 1 95.62 451 ILE B O 1
ATOM 8652 N N . SER B 1 452 ? 6.633 29.438 -14 1 95.5 452 SER B N 1
ATOM 8653 C CA . SER B 1 452 ? 7.004 28.453 -12.984 1 95.5 452 SER B CA 1
ATOM 8654 C C . SER B 1 452 ? 7.973 29.047 -11.969 1 95.5 452 SER B C 1
ATOM 8656 O O . SER B 1 452 ? 7.871 28.766 -10.773 1 95.5 452 SER B O 1
ATOM 8658 N N . HIS B 1 453 ? 8.922 29.812 -12.461 1 95.25 453 HIS B N 1
ATOM 8659 C CA . HIS B 1 453 ? 9.859 30.484 -11.562 1 95.25 453 HIS B CA 1
ATOM 8660 C C . HIS B 1 453 ? 9.133 31.422 -10.609 1 95.25 453 HIS B C 1
ATOM 8662 O O . HIS B 1 453 ? 9.297 31.328 -9.391 1 95.25 453 HIS B O 1
ATOM 8668 N N . THR B 1 454 ? 8.344 32.25 -11.141 1 95.69 454 THR B N 1
ATOM 8669 C CA . THR B 1 454 ? 7.648 33.25 -10.352 1 95.69 454 THR B CA 1
ATOM 8670 C C . THR B 1 454 ? 6.695 32.594 -9.359 1 95.69 454 THR B C 1
ATOM 8672 O O . THR B 1 454 ? 6.648 33 -8.188 1 95.69 454 THR B O 1
ATOM 8675 N N . THR B 1 455 ? 5.945 31.609 -9.844 1 97.38 455 THR B N 1
ATOM 8676 C CA . THR B 1 455 ? 4.977 30.922 -8.992 1 97.38 455 THR B CA 1
ATOM 8677 C C . THR B 1 455 ? 5.676 30.219 -7.836 1 97.38 455 THR B C 1
ATOM 8679 O O . THR B 1 455 ? 5.227 30.281 -6.691 1 97.38 455 THR B O 1
ATOM 8682 N N . CYS B 1 456 ? 6.699 29.547 -8.141 1 96.69 456 CYS B N 1
ATOM 8683 C CA . CYS B 1 456 ? 7.422 28.781 -7.137 1 96.69 456 CYS B CA 1
ATOM 8684 C C . CYS B 1 456 ? 8.031 29.688 -6.078 1 96.69 456 CYS B C 1
ATOM 8686 O O . CYS B 1 456 ? 7.871 29.453 -4.879 1 96.69 456 CYS B O 1
ATOM 8688 N N . VAL B 1 457 ? 8.703 30.734 -6.477 1 96.5 457 VAL B N 1
ATOM 8689 C CA . VAL B 1 457 ? 9.367 31.656 -5.562 1 96.5 457 VAL B CA 1
ATOM 8690 C C . VAL B 1 457 ? 8.328 32.406 -4.719 1 96.5 457 VAL B C 1
ATOM 8692 O O . VAL B 1 457 ? 8.5 32.531 -3.504 1 96.5 457 VAL B O 1
ATOM 8695 N N . ASN B 1 458 ? 7.289 32.812 -5.344 1 96.75 458 ASN B N 1
ATOM 8696 C CA . ASN B 1 458 ? 6.234 33.5 -4.609 1 96.75 458 ASN B CA 1
ATOM 8697 C C . ASN B 1 458 ? 5.586 32.594 -3.568 1 96.75 458 ASN B C 1
ATOM 8699 O O . ASN B 1 458 ? 5.328 33 -2.441 1 96.75 458 ASN B O 1
ATOM 8703 N N . ALA B 1 459 ? 5.281 31.359 -3.984 1 97.69 459 ALA B N 1
ATOM 8704 C CA . ALA B 1 459 ? 4.664 30.406 -3.068 1 97.69 459 ALA B CA 1
ATOM 8705 C C . ALA B 1 459 ? 5.57 30.125 -1.871 1 97.69 459 ALA B C 1
ATOM 8707 O O . ALA B 1 459 ? 5.105 30.094 -0.729 1 97.69 459 ALA B O 1
ATOM 8708 N N . ALA B 1 460 ? 6.84 29.938 -2.135 1 97.31 460 ALA B N 1
ATOM 8709 C CA . ALA B 1 460 ? 7.801 29.672 -1.064 1 97.31 460 ALA B CA 1
ATOM 8710 C C . ALA B 1 460 ? 7.914 30.875 -0.124 1 97.31 460 ALA B C 1
ATOM 8712 O O . ALA B 1 460 ? 7.973 30.703 1.097 1 97.31 460 ALA B O 1
ATOM 8713 N N . THR B 1 461 ? 7.957 32.062 -0.699 1 96.69 461 THR B N 1
ATOM 8714 C CA . THR B 1 461 ? 8.055 33.281 0.092 1 96.69 461 THR B CA 1
ATOM 8715 C C . THR B 1 461 ? 6.816 33.438 0.966 1 96.69 461 THR B C 1
ATOM 8717 O O . THR B 1 461 ? 6.926 33.812 2.145 1 96.69 461 THR B O 1
ATOM 8720 N N . GLU B 1 462 ? 5.672 33.188 0.367 1 95.06 462 GLU B N 1
ATOM 8721 C CA . GLU B 1 462 ? 4.426 33.312 1.119 1 95.06 462 GLU B CA 1
ATOM 8722 C C . GLU B 1 462 ? 4.383 32.281 2.264 1 95.06 462 GLU B C 1
ATOM 8724 O O . GLU B 1 462 ? 3.893 32.594 3.354 1 95.06 462 GLU B O 1
ATOM 8729 N N . MET B 1 463 ? 4.84 31.109 2.066 1 95 463 MET B N 1
ATOM 8730 C CA . MET B 1 463 ? 4.875 30.078 3.096 1 95 463 MET B CA 1
ATOM 8731 C C . MET B 1 463 ? 5.762 30.5 4.262 1 95 463 MET B C 1
ATOM 8733 O O . MET B 1 463 ? 5.422 30.266 5.422 1 95 463 MET B O 1
ATOM 8737 N N . LEU B 1 464 ? 6.898 31.078 3.941 1 95.19 464 LEU B N 1
ATOM 8738 C CA . LEU B 1 464 ? 7.809 31.5 5 1 95.19 464 LEU B CA 1
ATOM 8739 C C . LEU B 1 464 ? 7.234 32.688 5.766 1 95.19 464 LEU B C 1
ATOM 8741 O O . LEU B 1 464 ? 7.48 32.844 6.965 1 95.19 464 LEU B O 1
ATOM 8745 N N . GLN B 1 465 ? 6.5 33.531 5.031 1 93.19 465 GLN B N 1
ATOM 8746 C CA . GLN B 1 465 ? 5.801 34.594 5.734 1 93.19 465 GLN B CA 1
ATOM 8747 C C . GLN B 1 465 ? 4.789 34.031 6.727 1 93.19 465 GLN B C 1
ATOM 8749 O O . GLN B 1 465 ? 4.672 34.531 7.852 1 93.19 465 GLN B O 1
ATOM 8754 N N . LEU B 1 466 ? 4.055 33.031 6.285 1 90.75 466 LEU B N 1
ATOM 8755 C CA . LEU B 1 466 ? 3.104 32.375 7.172 1 90.75 466 LEU B CA 1
ATOM 8756 C C . LEU B 1 466 ? 3.82 31.703 8.336 1 90.75 466 LEU B C 1
ATOM 8758 O O . LEU B 1 466 ? 3.287 31.641 9.445 1 90.75 466 LEU B O 1
ATOM 8762 N N . HIS B 1 467 ? 4.988 31.188 8.062 1 90.81 467 HIS B N 1
ATOM 8763 C CA . HIS B 1 467 ? 5.816 30.562 9.086 1 90.81 467 HIS B CA 1
ATOM 8764 C C . HIS B 1 467 ? 6.078 31.516 10.25 1 90.81 467 HIS B C 1
ATOM 8766 O O . HIS B 1 467 ? 5.852 31.172 11.406 1 90.81 467 HIS B O 1
ATOM 8772 N N . VAL B 1 468 ? 6.473 32.656 9.945 1 91.31 468 VAL B N 1
ATOM 8773 C CA . VAL B 1 468 ? 6.816 33.688 10.938 1 91.31 468 VAL B CA 1
ATOM 8774 C C . VAL B 1 468 ? 5.559 34.125 11.68 1 91.31 468 VAL B C 1
ATOM 8776 O O . VAL B 1 468 ? 5.57 34.25 12.906 1 91.31 468 VAL B O 1
ATOM 8779 N N . GLU B 1 469 ? 4.531 34.312 10.938 1 88.88 469 GLU B N 1
ATOM 8780 C CA . GLU B 1 469 ? 3.275 34.75 11.539 1 88.88 469 GLU B CA 1
ATOM 8781 C C . GLU B 1 469 ? 2.73 33.688 12.492 1 88.88 469 GLU B C 1
ATOM 8783 O O . GLU B 1 469 ? 2.244 34 13.578 1 88.88 469 GLU B O 1
ATOM 8788 N N . LEU B 1 470 ? 2.783 32.5 12.078 1 87.94 470 LEU B N 1
ATOM 8789 C CA . LEU B 1 470 ? 2.289 31.391 12.891 1 87.94 470 LEU B CA 1
ATOM 8790 C C . LEU B 1 470 ? 3.1 31.266 14.18 1 87.94 470 LEU B C 1
ATOM 8792 O O . LEU B 1 470 ? 2.535 31.047 15.258 1 87.94 470 LEU B O 1
ATOM 8796 N N . PHE B 1 471 ? 4.367 31.328 14.047 1 86.31 471 PHE B N 1
ATOM 8797 C CA . PHE B 1 471 ? 5.227 31.234 15.227 1 86.31 471 PHE B CA 1
ATOM 8798 C C . PHE B 1 471 ? 4.918 32.344 16.219 1 86.31 471 PHE B C 1
ATOM 8800 O O . PHE B 1 471 ? 4.859 32.094 17.422 1 86.31 471 PHE B O 1
ATOM 8807 N N . GLU B 1 472 ? 4.727 33.438 15.711 1 89.06 472 GLU B N 1
ATOM 8808 C CA . GLU B 1 472 ? 4.41 34.562 16.578 1 89.06 472 GLU B CA 1
ATOM 8809 C C . GLU B 1 472 ? 3.078 34.375 17.281 1 89.06 472 GLU B C 1
ATOM 8811 O O . GLU B 1 472 ? 2.967 34.625 18.484 1 89.06 472 GLU B O 1
ATOM 8816 N N . GLN B 1 473 ? 2.102 33.875 16.578 1 88.81 473 GLN B N 1
ATOM 8817 C CA . GLN B 1 473 ? 0.755 33.75 17.125 1 88.81 473 GLN B CA 1
ATOM 8818 C C . GLN B 1 473 ? 0.643 32.531 18.031 1 88.81 473 GLN B C 1
ATOM 8820 O O . GLN B 1 473 ? -0.328 32.375 18.766 1 88.81 473 GLN B O 1
ATOM 8825 N N . CYS B 1 474 ? 1.639 31.656 17.953 1 85.5 474 CYS B N 1
ATOM 8826 C CA . CYS B 1 474 ? 1.624 30.453 18.781 1 85.5 474 CYS B CA 1
ATOM 8827 C C . CYS B 1 474 ? 2.379 30.688 20.094 1 85.5 474 CYS B C 1
ATOM 8829 O O . CYS B 1 474 ? 2.439 29.797 20.938 1 85.5 474 CYS B O 1
ATOM 8831 N N . GLN B 1 475 ? 2.893 31.875 20.312 1 85.38 475 GLN B N 1
ATOM 8832 C CA . GLN B 1 475 ? 3.561 32.219 21.562 1 85.38 475 GLN B CA 1
ATOM 8833 C C . GLN B 1 475 ? 2.557 32.344 22.703 1 85.38 475 GLN B C 1
ATOM 8835 O O . GLN B 1 475 ? 1.367 32.562 22.469 1 85.38 475 GLN B O 1
ATOM 8840 N N . PRO B 1 476 ? 3.043 32.125 23.922 1 84.25 476 PRO B N 1
ATOM 8841 C CA . PRO B 1 476 ? 2.141 32.219 25.062 1 84.25 476 PRO B CA 1
ATOM 8842 C C . PRO B 1 476 ? 1.39 33.562 25.109 1 84.25 476 PRO B C 1
ATOM 8844 O O . PRO B 1 476 ? 1.993 34.625 24.922 1 84.25 476 PRO B O 1
ATOM 8847 N N . GLY B 1 477 ? 0.104 33.469 25.219 1 84.56 477 GLY B N 1
ATOM 8848 C CA . GLY B 1 477 ? -0.727 34.656 25.344 1 84.56 477 GLY B CA 1
ATOM 8849 C C . GLY B 1 477 ? -1.293 35.094 24 1 84.56 477 GLY B C 1
ATOM 8850 O O . GLY B 1 477 ? -2.078 36.062 23.953 1 84.56 477 GLY B O 1
ATOM 8851 N N . ARG B 1 478 ? -0.937 34.438 23 1 88.25 478 ARG B N 1
ATOM 8852 C CA . ARG B 1 478 ? -1.393 34.844 21.672 1 88.25 478 ARG B CA 1
ATOM 8853 C C . ARG B 1 478 ? -2.549 33.969 21.188 1 88.25 478 ARG B C 1
ATOM 8855 O O . ARG B 1 478 ? -2.943 33.031 21.875 1 88.25 478 ARG B O 1
ATOM 8862 N N . MET B 1 479 ? -3.125 34.375 20.156 1 85.75 479 MET B N 1
ATOM 8863 C CA . MET B 1 479 ? -4.414 33.875 19.688 1 85.75 479 MET B CA 1
ATOM 8864 C C . MET B 1 479 ? -4.348 32.375 19.406 1 85.75 479 MET B C 1
ATOM 8866 O O . MET B 1 479 ? -5.324 31.641 19.625 1 85.75 479 MET B O 1
ATOM 8870 N N . LEU B 1 480 ? -3.252 31.812 18.922 1 86.5 480 LEU B N 1
ATOM 8871 C CA . LEU B 1 480 ? -3.178 30.422 18.484 1 86.5 480 LEU B CA 1
ATOM 8872 C C . LEU B 1 480 ? -2.369 29.578 19.469 1 86.5 480 LEU B C 1
ATOM 8874 O O . LEU B 1 480 ? -1.983 28.453 19.141 1 86.5 480 LEU B O 1
ATOM 8878 N N . TYR B 1 481 ? -2.188 30.062 20.625 1 82.62 481 TYR B N 1
ATOM 8879 C CA . TYR B 1 481 ? -1.336 29.391 21.609 1 82.62 481 TYR B CA 1
ATOM 8880 C C . TYR B 1 481 ? -1.935 28.047 22.016 1 82.62 481 TYR B C 1
ATOM 8882 O O . TYR B 1 481 ? -1.228 27.047 22.094 1 82.62 481 TYR B O 1
ATOM 8890 N N . THR B 1 482 ? -3.158 28.062 22.266 1 74.75 482 THR B N 1
ATOM 8891 C CA . THR B 1 482 ? -3.818 26.859 22.75 1 74.75 482 THR B CA 1
ATOM 8892 C C . THR B 1 482 ? -3.912 25.797 21.656 1 74.75 482 THR B C 1
ATOM 8894 O O . THR B 1 482 ? -3.928 24.594 21.938 1 74.75 482 THR B O 1
ATOM 8897 N N . ASP B 1 483 ? -3.877 26.281 20.391 1 76.62 483 ASP B N 1
ATOM 8898 C CA . ASP B 1 483 ? -4.066 25.375 19.266 1 76.62 483 ASP B CA 1
ATOM 8899 C C . ASP B 1 483 ? -2.736 25.062 18.594 1 76.62 483 ASP B C 1
ATOM 8901 O O . ASP B 1 483 ? -2.709 24.469 17.516 1 76.62 483 ASP B O 1
ATOM 8905 N N . ARG B 1 484 ? -1.673 25.359 19.25 1 76.06 484 ARG B N 1
ATOM 8906 C CA . ARG B 1 484 ? -0.371 25.297 18.594 1 76.06 484 ARG B CA 1
ATOM 8907 C C . ARG B 1 484 ? -0.032 23.859 18.203 1 76.06 484 ARG B C 1
ATOM 8909 O O . ARG B 1 484 ? 0.654 23.625 17.203 1 76.06 484 ARG B O 1
ATOM 8916 N N . TRP B 1 485 ? -0.543 22.906 18.891 1 70 485 TRP B N 1
ATOM 8917 C CA . TRP B 1 485 ? -0.217 21.5 18.641 1 70 485 TRP B CA 1
ATOM 8918 C C . TRP B 1 485 ? -0.838 21.016 17.328 1 70 485 TRP B C 1
ATOM 8920 O O . TRP B 1 485 ? -0.337 20.078 16.703 1 70 485 TRP B O 1
ATOM 8930 N N . LYS B 1 486 ? -1.866 21.609 16.906 1 70.38 486 LYS B N 1
ATOM 8931 C CA . LYS B 1 486 ? -2.543 21.25 15.656 1 70.38 486 LYS B CA 1
ATOM 8932 C C . LYS B 1 486 ? -1.727 21.688 14.445 1 70.38 486 LYS B C 1
ATOM 8934 O O . LYS B 1 486 ? -1.853 21.109 13.367 1 70.38 486 LYS B O 1
ATOM 8939 N N . ILE B 1 487 ? -0.994 22.641 14.656 1 64.62 487 ILE B N 1
ATOM 8940 C CA . ILE B 1 487 ? -0.351 23.328 13.547 1 64.62 487 ILE B CA 1
ATOM 8941 C C . ILE B 1 487 ? 1.065 22.797 13.352 1 64.62 487 ILE B C 1
ATOM 8943 O O . ILE B 1 487 ? 1.493 22.547 12.227 1 64.62 487 ILE B O 1
ATOM 8947 N N . LEU B 1 488 ? 1.702 22.5 14.383 1 58.72 488 LEU B N 1
ATOM 8948 C CA . LEU B 1 488 ? 3.156 22.406 14.297 1 58.72 488 LEU B CA 1
ATOM 8949 C C . LEU B 1 488 ? 3.588 21.047 13.742 1 58.72 488 LEU B C 1
ATOM 8951 O O . LEU B 1 488 ? 4.57 20.969 13.008 1 58.72 488 LEU B O 1
ATOM 8955 N N . SER B 1 489 ? 2.953 19.984 13.938 1 57.31 489 SER B N 1
ATOM 8956 C CA . SER B 1 489 ? 3.514 18.703 13.547 1 57.31 489 SER B CA 1
ATOM 8957 C C . SER B 1 489 ? 3.5 18.531 12.031 1 57.31 489 SER B C 1
ATOM 8959 O O . SER B 1 489 ? 4.406 17.906 11.461 1 57.31 489 SER B O 1
ATOM 8961 N N . LEU B 1 490 ? 2.654 19.156 11.375 1 58.53 490 LEU B N 1
ATOM 8962 C CA . LEU B 1 490 ? 2.455 18.891 9.953 1 58.53 490 LEU B CA 1
ATOM 8963 C C . LEU B 1 490 ? 3.16 19.953 9.102 1 58.53 490 LEU B C 1
ATOM 8965 O O . LEU B 1 490 ? 3.521 19.688 7.957 1 58.53 490 LEU B O 1
ATOM 8969 N N . VAL B 1 491 ? 3.635 20.953 9.844 1 63.81 491 VAL B N 1
ATOM 8970 C CA . VAL B 1 491 ? 3.918 22.094 8.984 1 63.81 491 VAL B CA 1
ATOM 8971 C C . VAL B 1 491 ? 5.422 22.359 8.945 1 63.81 491 VAL B C 1
ATOM 8973 O O . VAL B 1 491 ? 5.926 23 8.023 1 63.81 491 VAL B O 1
ATOM 8976 N N . GLN B 1 492 ? 6.09 21.625 9.719 1 77.12 492 GLN B N 1
ATOM 8977 C CA . GLN B 1 492 ? 7.512 21.938 9.773 1 77.12 492 GLN B CA 1
ATOM 8978 C C . GLN B 1 492 ? 8.219 21.5 8.492 1 77.12 492 GLN B C 1
ATOM 8980 O O . GLN B 1 492 ? 9.039 22.234 7.949 1 77.12 492 GLN B O 1
ATOM 8985 N N . SER B 1 493 ? 7.852 20.375 8.07 1 82.06 493 SER B N 1
ATOM 8986 C CA . SER B 1 493 ? 8.484 19.859 6.859 1 82.06 493 SER B CA 1
ATOM 8987 C C . SER B 1 493 ? 8.156 20.734 5.652 1 82.06 493 SER B C 1
ATOM 8989 O O . SER B 1 493 ? 8.977 20.875 4.738 1 82.06 493 SER B O 1
ATOM 8991 N N . GLU B 1 494 ? 7.035 21.297 5.676 1 88.69 494 GLU B N 1
ATOM 8992 C CA . GLU B 1 494 ? 6.621 22.141 4.562 1 88.69 494 GLU B CA 1
ATOM 8993 C C . GLU B 1 494 ? 7.391 23.453 4.562 1 88.69 494 GLU B C 1
ATOM 8995 O O . GLU B 1 494 ? 7.746 23.984 3.502 1 88.69 494 GLU B O 1
ATOM 9000 N N . PHE B 1 495 ? 7.648 23.984 5.734 1 91.88 495 PHE B N 1
ATOM 9001 C CA . PHE B 1 495 ? 8.445 25.203 5.836 1 91.88 495 PHE B CA 1
ATOM 9002 C C . PHE B 1 495 ? 9.891 24.922 5.441 1 91.88 495 PHE B C 1
ATOM 9004 O O . PHE B 1 495 ? 10.555 25.797 4.852 1 91.88 495 PHE B O 1
ATOM 9011 N N . LEU B 1 496 ? 10.297 23.766 5.848 1 91.56 496 LEU B N 1
ATOM 9012 C CA . LEU B 1 496 ? 11.648 23.391 5.445 1 91.56 496 LEU B CA 1
ATOM 9013 C C . LEU B 1 496 ? 11.758 23.281 3.928 1 91.56 496 LEU B C 1
ATOM 9015 O O . LEU B 1 496 ? 12.766 23.672 3.348 1 91.56 496 LEU B O 1
ATOM 9019 N N . LEU B 1 497 ? 10.758 22.766 3.328 1 93.38 497 LEU B N 1
ATOM 9020 C CA . LEU B 1 497 ? 10.75 22.703 1.872 1 93.38 497 LEU B CA 1
ATOM 9021 C C . LEU B 1 497 ? 10.812 24.109 1.263 1 93.38 497 LEU B C 1
ATOM 9023 O O . LEU B 1 497 ? 11.586 24.344 0.334 1 93.38 497 LEU B O 1
ATOM 9027 N N . ALA B 1 498 ? 10 24.984 1.754 1 95.56 498 ALA B N 1
ATOM 9028 C CA . ALA B 1 498 ? 10.016 26.359 1.261 1 95.56 498 ALA B CA 1
ATOM 9029 C C . ALA B 1 498 ? 11.383 27 1.449 1 95.56 498 ALA B C 1
ATOM 9031 O O . ALA B 1 498 ? 11.883 27.703 0.557 1 95.56 498 ALA B O 1
ATOM 9032 N N . THR B 1 499 ? 11.945 26.75 2.57 1 95.19 499 THR B N 1
ATOM 9033 C CA . THR B 1 499 ? 13.273 27.266 2.873 1 95.19 499 THR B CA 1
ATOM 9034 C C . THR B 1 499 ? 14.297 26.734 1.881 1 95.19 499 THR B C 1
ATOM 9036 O O . THR B 1 499 ? 15.094 27.484 1.327 1 95.19 499 THR B O 1
ATOM 9039 N N . THR B 1 500 ? 14.25 25.5 1.684 1 93.94 500 THR B N 1
ATOM 9040 C CA . THR B 1 500 ? 15.219 24.828 0.822 1 93.94 500 THR B CA 1
ATOM 9041 C C . THR B 1 500 ? 15.07 25.297 -0.624 1 93.94 500 THR B C 1
ATOM 9043 O O . THR B 1 500 ? 16.062 25.484 -1.326 1 93.94 500 THR B O 1
ATOM 9046 N N . VAL B 1 501 ? 13.898 25.469 -1.067 1 95.19 501 VAL B N 1
ATOM 9047 C CA . VAL B 1 501 ? 13.633 25.875 -2.443 1 95.19 501 VAL B CA 1
ATOM 9048 C C . VAL B 1 501 ? 14.133 27.297 -2.668 1 95.19 501 VAL B C 1
ATOM 9050 O O . VAL B 1 501 ? 14.75 27.594 -3.699 1 95.19 501 VAL B O 1
ATOM 9053 N N . LEU B 1 502 ? 13.906 28.172 -1.726 1 95.69 502 LEU B N 1
ATOM 9054 C CA . LEU B 1 502 ? 14.398 29.547 -1.845 1 95.69 502 LEU B CA 1
ATOM 9055 C C . LEU B 1 502 ? 15.922 29.578 -1.82 1 95.69 502 LEU B C 1
ATOM 9057 O O . LEU B 1 502 ? 16.531 30.359 -2.561 1 95.69 502 LEU B O 1
ATOM 9061 N N . CYS B 1 503 ? 16.469 28.766 -0.958 1 93.94 503 CYS B N 1
ATOM 9062 C CA . CYS B 1 503 ? 17.922 28.703 -0.889 1 93.94 503 CYS B CA 1
ATOM 9063 C C . CYS B 1 503 ? 18.5 28.156 -2.191 1 93.94 503 CYS B C 1
ATOM 9065 O O . CYS B 1 503 ? 19.547 28.641 -2.654 1 93.94 503 CYS B O 1
ATOM 9067 N N . PHE B 1 504 ? 17.875 27.203 -2.77 1 92.62 504 PHE B N 1
ATOM 9068 C CA . PHE B 1 504 ? 18.297 26.609 -4.035 1 92.62 504 PHE B CA 1
ATOM 9069 C C . PHE B 1 504 ? 18.281 27.656 -5.148 1 92.62 504 PHE B C 1
ATOM 9071 O O . PHE B 1 504 ? 19.219 27.75 -5.93 1 92.62 504 PHE B O 1
ATOM 9078 N N . ASN B 1 505 ? 17.203 28.391 -5.195 1 92.75 505 ASN B N 1
ATOM 9079 C CA . ASN B 1 505 ? 17.062 29.453 -6.188 1 92.75 505 ASN B CA 1
ATOM 9080 C C . ASN B 1 505 ? 18.141 30.516 -6.004 1 92.75 505 ASN B C 1
ATOM 9082 O O . ASN B 1 505 ? 18.734 30.984 -6.98 1 92.75 505 ASN B O 1
ATOM 9086 N N . LEU B 1 506 ? 18.344 30.922 -4.793 1 92.19 506 LEU B N 1
ATOM 9087 C CA . LEU B 1 506 ? 19.312 31.969 -4.48 1 92.19 506 LEU B CA 1
ATOM 9088 C C . LEU B 1 506 ? 20.734 31.484 -4.77 1 92.19 506 LEU B C 1
ATOM 9090 O O . LEU B 1 506 ? 21.562 32.25 -5.25 1 92.19 506 LEU B O 1
ATOM 9094 N N . ASP B 1 507 ? 21 30.281 -4.426 1 90.44 507 ASP B N 1
ATOM 9095 C CA . ASP B 1 507 ? 22.312 29.688 -4.695 1 90.44 507 ASP B CA 1
ATOM 9096 C C . ASP B 1 507 ? 22.625 29.719 -6.191 1 90.44 507 ASP B C 1
ATOM 9098 O O . ASP B 1 507 ? 23.75 30 -6.59 1 90.44 507 ASP B O 1
ATOM 9102 N N . ASP B 1 508 ? 21.688 29.375 -6.965 1 88.75 508 ASP B N 1
ATOM 9103 C CA . ASP B 1 508 ? 21.844 29.422 -8.414 1 88.75 508 ASP B CA 1
ATOM 9104 C C . ASP B 1 508 ? 22.078 30.844 -8.914 1 88.75 508 ASP B C 1
ATOM 9106 O O . ASP B 1 508 ? 22.875 31.062 -9.812 1 88.75 508 ASP B O 1
ATOM 9110 N N . ASP B 1 509 ? 21.359 31.797 -8.336 1 88.75 509 ASP B N 1
ATOM 9111 C CA . ASP B 1 509 ? 21.531 33.188 -8.688 1 88.75 509 ASP B CA 1
ATOM 9112 C C . ASP B 1 509 ? 22.922 33.688 -8.336 1 88.75 509 ASP B C 1
ATOM 9114 O O . ASP B 1 509 ? 23.531 34.469 -9.094 1 88.75 509 ASP B O 1
ATOM 9118 N N . ILE B 1 510 ? 23.391 33.281 -7.23 1 87.19 510 ILE B N 1
ATOM 9119 C CA . ILE B 1 510 ? 24.719 33.688 -6.777 1 87.19 510 ILE B CA 1
ATOM 9120 C C . ILE B 1 510 ? 25.781 33.156 -7.75 1 87.19 510 ILE B C 1
ATOM 9122 O O . ILE B 1 510 ? 26.672 33.875 -8.172 1 87.19 510 ILE B O 1
ATOM 9126 N N . LYS B 1 511 ? 25.609 31.922 -8.125 1 84.44 511 LYS B N 1
ATOM 9127 C CA . LYS B 1 511 ? 26.547 31.281 -9.023 1 84.44 511 LYS B CA 1
ATOM 9128 C C . LYS B 1 511 ? 26.547 31.938 -10.398 1 84.44 511 LYS B C 1
ATOM 9130 O O . LYS B 1 511 ? 27.578 32.031 -11.062 1 84.44 511 LYS B O 1
ATOM 9135 N N . LYS B 1 512 ? 25.406 32.406 -10.773 1 84 512 LYS B N 1
ATOM 9136 C CA . LYS B 1 512 ? 25.266 33 -12.109 1 84 512 LYS B CA 1
ATOM 9137 C C . LYS B 1 512 ? 25.422 34.5 -12.07 1 84 512 LYS B C 1
ATOM 9139 O O . LYS B 1 512 ? 25.328 35.188 -13.102 1 84 512 LYS B O 1
ATOM 9144 N N . GLY B 1 513 ? 25.625 35.094 -10.906 1 79.12 513 GLY B N 1
ATOM 9145 C CA . GLY B 1 513 ? 25.828 36.5 -10.758 1 79.12 513 GLY B CA 1
ATOM 9146 C C . GLY B 1 513 ? 24.562 37.312 -10.938 1 79.12 513 GLY B C 1
ATOM 9147 O O . GLY B 1 513 ? 24.609 38.469 -11.414 1 79.12 513 GLY B O 1
ATOM 9148 N N . LEU B 1 514 ? 23.453 36.75 -10.773 1 78.56 514 LEU B N 1
ATOM 9149 C CA . LEU B 1 514 ? 22.172 37.406 -10.945 1 78.56 514 LEU B CA 1
ATOM 9150 C C . LEU B 1 514 ? 21.672 38 -9.625 1 78.56 514 LEU B C 1
ATOM 9152 O O . LEU B 1 514 ? 20.484 38.25 -9.461 1 78.56 514 LEU B O 1
ATOM 9156 N N . ILE B 1 515 ? 22.688 38.344 -8.82 1 76.62 515 ILE B N 1
ATOM 9157 C CA . ILE B 1 515 ? 22.375 38.844 -7.488 1 76.62 515 ILE B CA 1
ATOM 9158 C C . ILE B 1 515 ? 21.969 40.312 -7.578 1 76.62 515 ILE B C 1
ATOM 9160 O O . ILE B 1 515 ? 22.5 41.062 -8.398 1 76.62 515 ILE B O 1
ATOM 9164 N N . GLY B 1 516 ? 20.719 40.812 -7.211 1 68.12 516 GLY B N 1
ATOM 9165 C CA . GLY B 1 516 ? 20.344 42.219 -7.18 1 68.12 516 GLY B CA 1
ATOM 9166 C C . GLY B 1 516 ? 18.891 42.438 -7.547 1 68.12 516 GLY B C 1
ATOM 9167 O O . GLY B 1 516 ? 18.359 43.531 -7.363 1 68.12 516 GLY B O 1
ATOM 9168 N N . GLY B 1 517 ? 18.281 41.625 -8.047 1 77 517 GLY B N 1
ATOM 9169 C CA . GLY B 1 517 ? 16.906 41.844 -8.422 1 77 517 GLY B CA 1
ATOM 9170 C C . GLY B 1 517 ? 15.938 41.75 -7.254 1 77 517 GLY B C 1
ATOM 9171 O O . GLY B 1 517 ? 16.344 41.438 -6.137 1 77 517 GLY B O 1
ATOM 9172 N N . LYS B 1 518 ? 14.789 42.281 -7.43 1 82.31 518 LYS B N 1
ATOM 9173 C CA . LYS B 1 518 ? 13.727 42.344 -6.426 1 82.31 518 LYS B CA 1
ATOM 9174 C C . LYS B 1 518 ? 13.445 40.969 -5.855 1 82.31 518 LYS B C 1
ATOM 9176 O O . LYS B 1 518 ? 13.211 40.812 -4.656 1 82.31 518 LYS B O 1
ATOM 9181 N N . VAL B 1 519 ? 13.539 40.031 -6.684 1 85.44 519 VAL B N 1
ATOM 9182 C CA . VAL B 1 519 ? 13.219 38.656 -6.277 1 85.44 519 VAL B CA 1
ATOM 9183 C C . VAL B 1 519 ? 14.266 38.156 -5.277 1 85.44 519 VAL B C 1
ATOM 9185 O O . VAL B 1 519 ? 13.914 37.562 -4.262 1 85.44 519 VAL B O 1
ATOM 9188 N N . ALA B 1 520 ? 15.484 38.344 -5.535 1 87.88 520 ALA B N 1
ATOM 9189 C CA . ALA B 1 520 ? 16.562 37.906 -4.648 1 87.88 520 ALA B CA 1
ATOM 9190 C C . ALA B 1 520 ? 16.484 38.625 -3.297 1 87.88 520 ALA B C 1
ATOM 9192 O O . ALA B 1 520 ? 16.672 38 -2.254 1 87.88 520 ALA B O 1
ATOM 9193 N N . THR B 1 521 ? 16.172 39.906 -3.316 1 88.69 521 THR B N 1
ATOM 9194 C CA . THR B 1 521 ? 16.078 40.688 -2.082 1 88.69 521 THR B CA 1
ATOM 9195 C C . THR B 1 521 ? 14.938 40.156 -1.21 1 88.69 521 THR B C 1
ATOM 9197 O O . THR B 1 521 ? 15.094 40 0.002 1 88.69 521 THR B O 1
ATOM 9200 N N . LYS B 1 522 ? 13.812 39.938 -1.862 1 91.12 522 LYS B N 1
ATOM 9201 C CA . LYS B 1 522 ? 12.656 39.438 -1.135 1 91.12 522 LYS B CA 1
ATOM 9202 C C . LYS B 1 522 ? 12.953 38.031 -0.552 1 91.12 522 LYS B C 1
ATOM 9204 O O . LYS B 1 522 ? 12.508 37.719 0.551 1 91.12 522 LYS B O 1
ATOM 9209 N N . SER B 1 523 ? 13.641 37.25 -1.331 1 93.62 523 SER B N 1
ATOM 9210 C CA . SER B 1 523 ? 14 35.906 -0.875 1 93.62 523 SER B CA 1
ATOM 9211 C C . SER B 1 523 ? 14.922 35.969 0.342 1 93.62 523 SER B C 1
ATOM 9213 O O . SER B 1 523 ? 14.742 35.219 1.3 1 93.62 523 SER B O 1
ATOM 9215 N N . VAL B 1 524 ? 15.875 36.875 0.286 1 93.62 524 VAL B N 1
ATOM 9216 C CA . VAL B 1 524 ? 16.812 37.031 1.387 1 93.62 524 VAL B CA 1
ATOM 9217 C C . VAL B 1 524 ? 16.078 37.469 2.645 1 93.62 524 VAL B C 1
ATOM 9219 O O . VAL B 1 524 ? 16.328 36.969 3.736 1 93.62 524 VAL B O 1
ATOM 9222 N N . GLU B 1 525 ? 15.203 38.406 2.469 1 94.5 525 GLU B N 1
ATOM 9223 C CA . GLU B 1 525 ? 14.43 38.875 3.6 1 94.5 525 GLU B CA 1
ATOM 9224 C C . GLU B 1 525 ? 13.594 37.781 4.223 1 94.5 525 GLU B C 1
ATOM 9226 O O . GLU B 1 525 ? 13.523 37.656 5.449 1 94.5 525 GLU B O 1
ATOM 9231 N N . ALA B 1 526 ? 12.914 37.062 3.408 1 95.62 526 ALA B N 1
ATOM 9232 C CA . ALA B 1 526 ? 12.078 35.969 3.881 1 95.62 526 ALA B CA 1
ATOM 9233 C C . ALA B 1 526 ? 12.906 34.906 4.625 1 95.62 526 ALA B C 1
ATOM 9235 O O . ALA B 1 526 ? 12.484 34.406 5.668 1 95.62 526 ALA B O 1
ATOM 9236 N N . LEU B 1 527 ? 14.07 34.625 4.102 1 96.31 527 LEU B N 1
ATOM 9237 C CA . LEU B 1 527 ? 14.945 33.625 4.707 1 96.31 527 LEU B CA 1
ATOM 9238 C C . LEU B 1 527 ? 15.484 34.125 6.051 1 96.31 527 LEU B C 1
ATOM 9240 O O . LEU B 1 527 ? 15.562 33.344 7.012 1 96.31 527 LEU B O 1
ATOM 9244 N N . GLU B 1 528 ? 15.805 35.344 6.141 1 95.5 528 GLU B N 1
ATOM 9245 C CA . GLU B 1 528 ? 16.312 35.906 7.391 1 95.5 528 GLU B CA 1
ATOM 9246 C C . GLU B 1 528 ? 15.242 35.875 8.477 1 95.5 528 GLU B C 1
ATOM 9248 O O . GLU B 1 528 ? 15.531 35.562 9.633 1 95.5 528 GLU B O 1
ATOM 9253 N N . ARG B 1 529 ? 14.102 36.25 8.102 1 94.38 529 ARG B N 1
ATOM 9254 C CA . ARG B 1 529 ? 13 36.219 9.055 1 94.38 529 ARG B CA 1
ATOM 9255 C C . ARG B 1 529 ? 12.711 34.812 9.516 1 94.38 529 ARG B C 1
ATOM 9257 O O . ARG B 1 529 ? 12.477 34.562 10.703 1 94.38 529 ARG B O 1
ATOM 9264 N N . SER B 1 530 ? 12.641 33.906 8.594 1 93.69 530 SER B N 1
ATOM 9265 C CA . SER B 1 530 ? 12.383 32.5 8.922 1 93.69 530 SER B CA 1
ATOM 9266 C C . SER B 1 530 ? 13.5 31.938 9.789 1 93.69 530 SER B C 1
ATOM 9268 O O . SER B 1 530 ? 13.25 31.094 10.648 1 93.69 530 SER B O 1
ATOM 9270 N N . ARG B 1 531 ? 14.703 32.406 9.523 1 94.75 531 ARG B N 1
ATOM 9271 C CA . ARG B 1 531 ? 15.844 31.969 10.32 1 94.75 531 ARG B CA 1
ATOM 9272 C C . ARG B 1 531 ? 15.609 32.25 11.805 1 94.75 531 ARG B C 1
ATOM 9274 O O . ARG B 1 531 ? 15.953 31.406 12.648 1 94.75 531 ARG B O 1
ATOM 9281 N N . SER B 1 532 ? 15.07 33.344 12.102 1 92.75 532 SER B N 1
ATOM 9282 C CA . SER B 1 532 ? 14.82 33.75 13.484 1 92.75 532 SER B CA 1
ATOM 9283 C C . SER B 1 532 ? 13.805 32.812 14.148 1 92.75 532 SER B C 1
ATOM 9285 O O . SER B 1 532 ? 13.828 32.625 15.375 1 92.75 532 SER B O 1
ATOM 9287 N N . VAL B 1 533 ? 12.953 32.25 13.359 1 91.31 533 VAL B N 1
ATOM 9288 C CA . VAL B 1 533 ? 11.945 31.344 13.875 1 91.31 533 VAL B CA 1
ATOM 9289 C C . VAL B 1 533 ? 12.57 29.953 14.078 1 91.31 533 VAL B C 1
ATOM 9291 O O . VAL B 1 533 ? 12.258 29.266 15.055 1 91.31 533 VAL B O 1
ATOM 9294 N N . TRP B 1 534 ? 13.438 29.531 13.18 1 91.25 534 TRP B N 1
ATOM 9295 C CA . TRP B 1 534 ? 14.086 28.234 13.25 1 91.25 534 TRP B CA 1
ATOM 9296 C C . TRP B 1 534 ? 15.086 28.172 14.398 1 91.25 534 TRP B C 1
ATOM 9298 O O . TRP B 1 534 ? 15.289 27.125 15 1 91.25 534 TRP B O 1
ATOM 9308 N N . GLU B 1 535 ? 15.672 29.219 14.75 1 91.56 535 GLU B N 1
ATOM 9309 C CA . GLU B 1 535 ? 16.812 29.281 15.648 1 91.56 535 GLU B CA 1
ATOM 9310 C C . GLU B 1 535 ? 16.469 28.75 17.031 1 91.56 535 GLU B C 1
ATOM 9312 O O . GLU B 1 535 ? 17.172 27.906 17.578 1 91.56 535 GLU B O 1
ATOM 9317 N N . PRO B 1 536 ? 15.359 29.188 17.562 1 86.75 536 PRO B N 1
ATOM 9318 C CA . PRO B 1 536 ? 15.039 28.672 18.891 1 86.75 536 PRO B CA 1
ATOM 9319 C C . PRO B 1 536 ? 14.711 27.188 18.891 1 86.75 536 PRO B C 1
ATOM 9321 O O . PRO B 1 536 ? 14.781 26.531 19.938 1 86.75 536 PRO B O 1
ATOM 9324 N N . GLN B 1 537 ? 14.422 26.609 17.75 1 83.12 537 GLN B N 1
ATOM 9325 C CA . GLN B 1 537 ? 13.977 25.219 17.656 1 83.12 537 GLN B CA 1
ATOM 9326 C C . GLN B 1 537 ? 15.148 24.297 17.375 1 83.12 537 GLN B C 1
ATOM 9328 O O . GLN B 1 537 ? 14.984 23.062 17.359 1 83.12 537 GLN B O 1
ATOM 9333 N N . LYS B 1 538 ? 16.312 24.812 17.234 1 84.06 538 LYS B N 1
ATOM 9334 C CA . LYS B 1 538 ? 17.484 24.062 16.781 1 84.06 538 LYS B CA 1
ATOM 9335 C C . LYS B 1 538 ? 17.859 22.984 17.781 1 84.06 538 LYS B C 1
ATOM 9337 O O . LYS B 1 538 ? 18.375 21.938 17.391 1 84.06 538 LYS B O 1
ATOM 9342 N N . VAL B 1 539 ? 17.516 23.188 19 1 77.06 539 VAL B N 1
ATOM 9343 C CA . VAL B 1 539 ? 17.953 22.297 20.062 1 77.06 539 VAL B CA 1
ATOM 9344 C C . VAL B 1 539 ? 17.141 21 20.047 1 77.06 539 VAL B C 1
ATOM 9346 O O . VAL B 1 539 ? 17.641 19.938 20.375 1 77.06 539 VAL B O 1
ATOM 9349 N N . PHE B 1 540 ? 15.898 21.125 19.516 1 72.25 540 PHE B N 1
ATOM 9350 C CA . PHE B 1 540 ? 15.039 19.953 19.688 1 72.25 540 PHE B CA 1
ATOM 9351 C C . PHE B 1 540 ? 14.578 19.422 18.328 1 72.25 540 PHE B C 1
ATOM 9353 O O . PHE B 1 540 ? 13.922 18.391 18.266 1 72.25 540 PHE B O 1
ATOM 9360 N N . SER B 1 541 ? 14.93 20.078 17.281 1 77.31 541 SER B N 1
ATOM 9361 C CA . SER B 1 541 ? 14.406 19.703 15.969 1 77.31 541 SER B CA 1
ATOM 9362 C C . SER B 1 541 ? 15.531 19.562 14.945 1 77.31 541 SER B C 1
ATOM 9364 O O . SER B 1 541 ? 16.234 20.531 14.648 1 77.31 541 SER B O 1
ATOM 9366 N N . LYS B 1 542 ? 15.656 18.391 14.383 1 78.19 542 LYS B N 1
ATOM 9367 C CA . LYS B 1 542 ? 16.641 18.156 13.328 1 78.19 542 LYS B CA 1
ATOM 9368 C C . LYS B 1 542 ? 16.297 18.953 12.078 1 78.19 542 LYS B C 1
ATOM 9370 O O . LYS B 1 542 ? 17.203 19.406 11.359 1 78.19 542 LYS B O 1
ATOM 9375 N N . GLU B 1 543 ? 15.102 19.125 11.836 1 81.44 543 GLU B N 1
ATOM 9376 C CA . GLU B 1 543 ? 14.664 19.906 10.68 1 81.44 543 GLU B CA 1
ATOM 9377 C C . GLU B 1 543 ? 15.055 21.375 10.828 1 81.44 543 GLU B C 1
ATOM 9379 O O . GLU B 1 543 ? 15.461 22.016 9.852 1 81.44 543 GLU B O 1
ATOM 9384 N N . ALA B 1 544 ? 14.914 21.844 12.07 1 86.75 544 ALA B N 1
ATOM 9385 C CA . ALA B 1 544 ? 15.305 23.219 12.32 1 86.75 544 ALA B CA 1
ATOM 9386 C C . ALA B 1 544 ? 16.812 23.406 12.125 1 86.75 544 ALA B C 1
ATOM 9388 O O . ALA B 1 544 ? 17.25 24.422 11.57 1 86.75 544 ALA B O 1
ATOM 9389 N N . GLN B 1 545 ? 17.531 22.438 12.539 1 87.5 545 GLN B N 1
ATOM 9390 C CA . GLN B 1 545 ? 18.984 22.5 12.344 1 87.5 545 GLN B CA 1
ATOM 9391 C C . GLN B 1 545 ? 19.344 22.5 10.859 1 87.5 545 GLN B C 1
ATOM 9393 O O . GLN B 1 545 ? 20.219 23.266 10.438 1 87.5 545 GLN B O 1
ATOM 9398 N N . THR B 1 546 ? 18.688 21.656 10.188 1 87.75 546 THR B N 1
ATOM 9399 C CA . THR B 1 546 ? 18.922 21.578 8.75 1 87.75 546 THR B CA 1
ATOM 9400 C C . THR B 1 546 ? 18.562 22.906 8.07 1 87.75 546 THR B C 1
ATOM 9402 O O . THR B 1 546 ? 19.312 23.375 7.211 1 87.75 546 THR B O 1
ATOM 9405 N N . ALA B 1 547 ? 17.438 23.469 8.438 1 91.5 547 ALA B N 1
ATOM 9406 C CA . ALA B 1 547 ? 17.016 24.75 7.867 1 91.5 547 ALA B CA 1
ATOM 9407 C C . ALA B 1 547 ? 18.016 25.844 8.164 1 91.5 547 ALA B C 1
ATOM 9409 O O . ALA B 1 547 ? 18.391 26.609 7.262 1 91.5 547 ALA B O 1
ATOM 9410 N N . LEU B 1 548 ? 18.484 25.922 9.383 1 92.44 548 LEU B N 1
ATOM 9411 C CA . LEU B 1 548 ? 19.422 26.953 9.797 1 92.44 548 LEU B CA 1
ATOM 9412 C C . LEU B 1 548 ? 20.75 26.812 9.055 1 92.44 548 LEU B C 1
ATOM 9414 O O . LEU B 1 548 ? 21.297 27.797 8.555 1 92.44 548 LEU B O 1
ATOM 9418 N N . ASN B 1 549 ? 21.203 25.609 9.016 1 90.19 549 ASN B N 1
ATOM 9419 C CA . ASN B 1 549 ? 22.453 25.375 8.312 1 90.19 549 ASN B CA 1
ATOM 9420 C C . ASN B 1 549 ? 22.359 25.75 6.836 1 90.19 549 ASN B C 1
ATOM 9422 O O . ASN B 1 549 ? 23.281 26.328 6.27 1 90.19 549 ASN B O 1
ATOM 9426 N N . THR B 1 550 ? 21.281 25.375 6.23 1 91.81 550 THR B N 1
ATOM 9427 C CA . THR B 1 550 ? 21.047 25.672 4.82 1 91.81 550 THR B CA 1
ATOM 9428 C C . THR B 1 550 ? 21.031 27.188 4.594 1 91.81 550 THR B C 1
ATOM 9430 O O . THR B 1 550 ? 21.672 27.688 3.668 1 91.81 550 THR B O 1
ATOM 9433 N N . ILE B 1 551 ? 20.281 27.891 5.445 1 94.19 551 ILE B N 1
ATOM 9434 C CA . ILE B 1 551 ? 20.172 29.344 5.336 1 94.19 551 ILE B CA 1
ATOM 9435 C C . ILE B 1 551 ? 21.547 29.984 5.535 1 94.19 551 ILE B C 1
ATOM 9437 O O . ILE B 1 551 ? 21.938 30.859 4.758 1 94.19 551 ILE B O 1
ATOM 9441 N N . ASP B 1 552 ? 22.234 29.531 6.488 1 92.12 552 ASP B N 1
ATOM 9442 C CA . ASP B 1 552 ? 23.531 30.125 6.84 1 92.12 552 ASP B CA 1
ATOM 9443 C C . ASP B 1 552 ? 24.547 29.906 5.727 1 92.12 552 ASP B C 1
ATOM 9445 O O . ASP B 1 552 ? 25.344 30.797 5.426 1 92.12 552 ASP B O 1
ATOM 9449 N N . VAL B 1 553 ? 24.547 28.781 5.184 1 90.5 553 VAL B N 1
ATOM 9450 C CA . VAL B 1 553 ? 25.5 28.469 4.113 1 90.5 553 VAL B CA 1
ATOM 9451 C C . VAL B 1 553 ? 25.203 29.359 2.9 1 90.5 553 VAL B C 1
ATOM 9453 O O . VAL B 1 553 ? 26.109 29.953 2.328 1 90.5 553 VAL B O 1
ATOM 9456 N N . VAL B 1 554 ? 23.969 29.469 2.523 1 91.5 554 VAL B N 1
ATOM 9457 C CA . VAL B 1 554 ? 23.594 30.172 1.305 1 91.5 554 VAL B CA 1
ATOM 9458 C C . VAL B 1 554 ? 23.75 31.672 1.521 1 91.5 554 VAL B C 1
ATOM 9460 O O . VAL B 1 554 ? 24.266 32.375 0.662 1 91.5 554 VAL B O 1
ATOM 9463 N N . LEU B 1 555 ? 23.281 32.188 2.656 1 90.88 555 LEU B N 1
ATOM 9464 C CA . LEU B 1 555 ? 23.406 33.594 2.941 1 90.88 555 LEU B CA 1
ATOM 9465 C C . LEU B 1 555 ? 24.875 33.969 3.168 1 90.88 555 LEU B C 1
ATOM 9467 O O . LEU B 1 555 ? 25.281 35.094 2.865 1 90.88 555 LEU B O 1
ATOM 9471 N N . GLY B 1 556 ? 25.609 33.062 3.705 1 88.62 556 GLY B N 1
ATOM 9472 C CA . GLY B 1 556 ? 27.047 33.281 3.85 1 88.62 556 GLY B CA 1
ATOM 9473 C C . GLY B 1 556 ? 27.75 33.5 2.523 1 88.62 556 GLY B C 1
ATOM 9474 O O . GLY B 1 556 ? 28.641 34.344 2.416 1 88.62 556 GLY B O 1
ATOM 9475 N N . ARG B 1 557 ? 27.375 32.781 1.55 1 86.62 557 ARG B N 1
ATOM 9476 C CA . ARG B 1 557 ? 27.938 32.938 0.21 1 86.62 557 ARG B CA 1
ATOM 9477 C C . ARG B 1 557 ? 27.578 34.281 -0.386 1 86.62 557 ARG B C 1
ATOM 9479 O O . ARG B 1 557 ? 28.359 34.875 -1.15 1 86.62 557 ARG B O 1
ATOM 9486 N N . LEU B 1 558 ? 26.438 34.719 -0.118 1 84.75 558 LEU B N 1
ATOM 9487 C CA . LEU B 1 558 ? 25.969 36.031 -0.619 1 84.75 558 LEU B CA 1
ATOM 9488 C C . LEU B 1 558 ? 26.797 37.156 -0.032 1 84.75 558 LEU B C 1
ATOM 9490 O O . LEU B 1 558 ? 27.141 38.094 -0.74 1 84.75 558 LEU B O 1
ATOM 9494 N N . HIS B 1 559 ? 27.156 37.031 1.197 1 82.25 559 HIS B N 1
ATOM 9495 C CA . HIS B 1 559 ? 27.938 38.062 1.877 1 82.25 559 HIS B CA 1
ATOM 9496 C C . HIS B 1 559 ? 29.406 38.031 1.451 1 82.25 559 HIS B C 1
ATOM 9498 O O . HIS B 1 559 ? 30.047 39.062 1.354 1 82.25 559 HIS B O 1
ATOM 9504 N N . SER B 1 560 ? 29.953 36.875 1.197 1 75.88 560 SER B N 1
ATOM 9505 C CA . SER B 1 560 ? 31.344 36.719 0.771 1 75.88 560 SER B CA 1
ATOM 9506 C C . SER B 1 560 ? 31.547 37.25 -0.644 1 75.88 560 SER B C 1
ATOM 9508 O O . SER B 1 560 ? 32.562 37.875 -0.943 1 75.88 560 SER B O 1
ATOM 9510 N N . ARG B 1 561 ? 30.719 37.062 -1.512 1 69.38 561 ARG B N 1
ATOM 9511 C CA . ARG B 1 561 ? 30.812 37.562 -2.883 1 69.38 561 ARG B CA 1
ATOM 9512 C C . ARG B 1 561 ? 30.688 39.062 -2.936 1 69.38 561 ARG B C 1
ATOM 9514 O O . ARG B 1 561 ? 31.375 39.719 -3.713 1 69.38 561 ARG B O 1
ATOM 9521 N N . SER B 1 562 ? 29.875 39.625 -2.148 1 61.94 562 SER B N 1
ATOM 9522 C CA . SER B 1 562 ? 29.75 41.062 -2.107 1 61.94 562 SER B CA 1
ATOM 9523 C C . SER B 1 562 ? 31.031 41.719 -1.605 1 61.94 562 SER B C 1
ATOM 9525 O O . SER B 1 562 ? 31.391 42.812 -2.049 1 61.94 562 SER B O 1
ATOM 9527 N N . GLU B 1 563 ? 31.828 41.031 -0.835 1 56.59 563 GLU B N 1
ATOM 9528 C CA . GLU B 1 563 ? 33.125 41.531 -0.357 1 56.59 563 GLU B CA 1
ATOM 9529 C C . GLU B 1 563 ? 34.188 41.406 -1.431 1 56.59 563 GLU B C 1
ATOM 9531 O O . GLU B 1 563 ? 35.031 42.281 -1.569 1 56.59 563 GLU B O 1
ATOM 9536 N N . ASN B 1 564 ? 34.156 40.375 -2.291 1 54.47 564 ASN B N 1
ATOM 9537 C CA . ASN B 1 564 ? 35.156 40.188 -3.34 1 54.47 564 ASN B CA 1
ATOM 9538 C C . ASN B 1 564 ? 34.875 41.094 -4.543 1 54.47 564 ASN B C 1
ATOM 9540 O O . ASN B 1 564 ? 35.812 41.531 -5.211 1 54.47 564 ASN B O 1
ATOM 9544 N N . ASP B 1 565 ? 33.781 41.312 -4.945 1 51.94 565 ASP B N 1
ATOM 9545 C CA . ASP B 1 565 ? 33.5 42.25 -6.035 1 51.94 565 ASP B CA 1
ATOM 9546 C C . ASP B 1 565 ? 33.812 43.688 -5.621 1 51.94 565 ASP B C 1
ATOM 9548 O O . ASP B 1 565 ? 33.938 44.562 -6.473 1 51.94 565 ASP B O 1
ATOM 9552 N N . GLY B 1 566 ? 33.906 44.031 -4.379 1 43.16 566 GLY B N 1
ATOM 9553 C CA . GLY B 1 566 ? 34.312 45.344 -3.93 1 43.16 566 GLY B CA 1
ATOM 9554 C C . GLY B 1 566 ? 35.812 45.625 -4.09 1 43.16 566 GLY B C 1
ATOM 9555 O O . GLY B 1 566 ? 36.281 46.75 -3.885 1 43.16 566 GLY B O 1
ATOM 9556 N N . ALA B 1 567 ? 36.75 44.656 -4.211 1 40.72 567 ALA B N 1
ATOM 9557 C CA . ALA B 1 567 ? 38.188 44.969 -4.246 1 40.72 567 ALA B CA 1
ATOM 9558 C C . ALA B 1 567 ? 38.625 45.406 -5.645 1 40.72 567 ALA B C 1
ATOM 9560 O O . ALA B 1 567 ? 39.656 46.031 -5.809 1 40.72 567 ALA B O 1
ATOM 9561 N N . ASP B 1 568 ? 38.125 44.969 -6.734 1 36.94 568 ASP B N 1
ATOM 9562 C CA . ASP B 1 568 ? 38.781 45.312 -7.988 1 36.94 568 ASP B CA 1
ATOM 9563 C C . ASP B 1 568 ? 38.531 46.781 -8.359 1 36.94 568 ASP B C 1
ATOM 9565 O O . ASP B 1 568 ? 39.156 47.312 -9.273 1 36.94 568 ASP B O 1
ATOM 9569 N N . ASN B 1 569 ? 37.312 47.344 -8.227 1 31.88 569 ASN B N 1
ATOM 9570 C CA . ASN B 1 569 ? 37.094 48.625 -8.883 1 31.88 569 ASN B CA 1
ATOM 9571 C C . ASN B 1 569 ? 37.656 49.781 -8.062 1 31.88 569 ASN B C 1
ATOM 9573 O O . ASN B 1 569 ? 36.906 50.688 -7.633 1 31.88 569 ASN B O 1
ATOM 9577 N N . ALA B 1 570 ? 38.656 49.625 -7.23 1 28.72 570 ALA B N 1
ATOM 9578 C CA . ALA B 1 570 ? 39.125 50.812 -6.492 1 28.72 570 ALA B CA 1
ATOM 9579 C C . ALA B 1 570 ? 39.812 51.812 -7.414 1 28.72 570 ALA B C 1
ATOM 9581 O O . ALA B 1 570 ? 41.031 51.812 -7.504 1 28.72 570 ALA B O 1
ATOM 9582 N N . GLN B 1 571 ? 39.375 52.062 -8.641 1 27.41 571 GLN B N 1
ATOM 9583 C CA . GLN B 1 571 ? 40.062 53.188 -9.211 1 27.41 571 GLN B CA 1
ATOM 9584 C C . GLN B 1 571 ? 39.812 54.469 -8.398 1 27.41 571 GLN B C 1
ATOM 9586 O O . GLN B 1 571 ? 38.719 54.625 -7.844 1 27.41 571 GLN B O 1
ATOM 9591 N N . PRO B 1 572 ? 40.781 55.5 -8.164 1 25.67 572 PRO B N 1
ATOM 9592 C CA . PRO B 1 572 ? 40.75 56.688 -7.324 1 25.67 572 PRO B CA 1
ATOM 9593 C C . PRO B 1 572 ? 39.719 57.719 -7.781 1 25.67 572 PRO B C 1
ATOM 9595 O O . PRO B 1 572 ? 40 58.531 -8.672 1 25.67 572 PRO B O 1
ATOM 9598 N N . SER B 1 573 ? 38.562 57.438 -8.273 1 22.67 573 SER B N 1
ATOM 9599 C CA . SER B 1 573 ? 37.938 58.656 -8.758 1 22.67 573 SER B CA 1
ATOM 9600 C C . SER B 1 573 ? 37.875 59.719 -7.672 1 22.67 573 SER B C 1
ATOM 9602 O O . SER B 1 573 ? 37.875 59.406 -6.48 1 22.67 573 SER B O 1
ATOM 9604 N N . GLU B 1 574 ? 38 61.094 -8.062 1 22.5 574 GLU B N 1
ATOM 9605 C CA . GLU B 1 574 ? 38 62.469 -7.559 1 22.5 574 GLU B CA 1
ATOM 9606 C C . GLU B 1 574 ? 36.781 62.781 -6.734 1 22.5 574 GLU B C 1
ATOM 9608 O O . GLU B 1 574 ? 35.75 62.094 -6.883 1 22.5 574 GLU B O 1
ATOM 9613 N N . ALA B 1 575 ? 36.75 63.938 -5.902 1 21.33 575 ALA B N 1
ATOM 9614 C CA . ALA B 1 575 ? 36.188 64.5 -4.668 1 21.33 575 ALA B CA 1
ATOM 9615 C C . ALA B 1 575 ? 34.719 64.938 -4.859 1 21.33 575 ALA B C 1
ATOM 9617 O O . ALA B 1 575 ? 34.125 65.438 -3.943 1 21.33 575 ALA B O 1
ATOM 9618 N N . SER B 1 576 ? 33.938 64.688 -5.949 1 19.97 576 SER B N 1
ATOM 9619 C CA . SER B 1 576 ? 32.906 65.688 -6.062 1 19.97 576 SER B CA 1
ATOM 9620 C C . SER B 1 576 ? 32.062 65.812 -4.797 1 19.97 576 SER B C 1
ATOM 9622 O O . SER B 1 576 ? 31.984 64.875 -4.027 1 19.97 576 SER B O 1
ATOM 9624 N N . VAL B 1 577 ? 31.203 67 -4.621 1 19.19 577 VAL B N 1
ATOM 9625 C CA . VAL B 1 577 ? 30.578 67.938 -3.666 1 19.19 577 VAL B CA 1
ATOM 9626 C C . VAL B 1 577 ? 29.438 67.188 -2.938 1 19.19 577 VAL B C 1
ATOM 9628 O O . VAL B 1 577 ? 28.875 66.25 -3.457 1 19.19 577 VAL B O 1
ATOM 9631 N N . SER B 1 578 ? 29.188 67.562 -1.558 1 18.66 578 SER B N 1
ATOM 9632 C CA . SER B 1 578 ? 28.484 67.438 -0.279 1 18.66 578 SER B CA 1
ATOM 9633 C C . SER B 1 578 ? 27.016 67.75 -0.413 1 18.66 578 SER B C 1
ATOM 9635 O O . SER B 1 578 ? 26.625 68.938 -0.302 1 18.66 578 SER B O 1
ATOM 9637 N N . PHE B 1 579 ? 26.234 67.125 -1.43 1 17.58 579 PHE B N 1
ATOM 9638 C CA . PHE B 1 579 ? 24.891 67.688 -1.572 1 17.58 579 PHE B CA 1
ATOM 9639 C C . PHE B 1 579 ? 24.188 67.75 -0.227 1 17.58 579 PHE B C 1
ATOM 9641 O O . PHE B 1 579 ? 24.234 66.75 0.536 1 17.58 579 PHE B O 1
ATOM 9648 N N . THR B 1 580 ? 23.562 69 0.116 1 16.89 580 THR B N 1
ATOM 9649 C CA . THR B 1 580 ? 22.891 69.812 1.114 1 16.89 580 THR B CA 1
ATOM 9650 C C . THR B 1 580 ? 21.516 69.25 1.454 1 16.89 580 THR B C 1
ATOM 9652 O O . THR B 1 580 ? 20.688 69 0.566 1 16.89 580 THR B O 1
ATOM 9655 N N . SER B 1 581 ? 21.359 68.562 2.678 1 17.8 581 SER B N 1
ATOM 9656 C CA . SER B 1 581 ? 20.281 67.938 3.467 1 17.8 581 SER B CA 1
ATOM 9657 C C . SER B 1 581 ? 19.203 69 3.754 1 17.8 581 SER B C 1
ATOM 9659 O O . SER B 1 581 ? 18.344 68.75 4.609 1 17.8 581 SER B O 1
ATOM 9661 N N . SER B 1 582 ? 19.047 70.25 3.084 1 16.02 582 SER B N 1
ATOM 9662 C CA . SER B 1 582 ? 18.406 71.25 3.887 1 16.02 582 SER B CA 1
ATOM 9663 C C . SER B 1 582 ? 16.953 70.938 4.195 1 16.02 582 SER B C 1
ATOM 9665 O O . SER B 1 582 ? 16.469 71.188 5.297 1 16.02 582 SER B O 1
ATOM 9667 N N . VAL B 1 583 ? 15.992 70.938 3.215 1 16.95 583 VAL B N 1
ATOM 9668 C CA . VAL B 1 583 ? 14.898 71.875 3.367 1 16.95 583 VAL B CA 1
ATOM 9669 C C . VAL B 1 583 ? 13.93 71.375 4.441 1 16.95 583 VAL B C 1
ATOM 9671 O O . VAL B 1 583 ? 13.398 70.25 4.344 1 16.95 583 VAL B O 1
ATOM 9674 N N . LEU B 1 584 ? 13.656 72.125 5.66 1 15.63 584 LEU B N 1
ATOM 9675 C CA . LEU B 1 584 ? 13.008 72.312 6.961 1 15.63 584 LEU B CA 1
ATOM 9676 C C . LEU B 1 584 ? 11.492 72.25 6.816 1 15.63 584 LEU B C 1
ATOM 9678 O O . LEU B 1 584 ? 10.797 71.688 7.645 1 15.63 584 LEU B O 1
ATOM 9682 N N . ALA B 1 585 ? 10.781 73 5.832 1 15.68 585 ALA B N 1
ATOM 9683 C CA . ALA B 1 585 ? 9.906 74 6.41 1 15.68 585 ALA B CA 1
ATOM 9684 C C . ALA B 1 585 ? 8.695 73.375 7.078 1 15.68 585 ALA B C 1
ATOM 9686 O O . ALA B 1 585 ? 8.352 72.188 6.793 1 15.68 585 ALA B O 1
ATOM 9687 N N . ASP B 1 586 ? 7.523 74.188 7.512 1 15.48 586 ASP B N 1
ATOM 9688 C CA . ASP B 1 586 ? 6.762 74.812 8.602 1 15.48 586 ASP B CA 1
ATOM 9689 C C . ASP B 1 586 ? 5.359 74.25 8.688 1 15.48 586 ASP B C 1
ATOM 9691 O O . ASP B 1 586 ? 4.883 73.938 9.781 1 15.48 586 ASP B O 1
ATOM 9695 N N . MET B 1 587 ? 4.406 74.312 7.605 1 15.8 587 MET B N 1
ATOM 9696 C CA . MET B 1 587 ? 3.254 75.188 7.957 1 15.8 587 MET B CA 1
ATOM 9697 C C . MET B 1 587 ? 2.283 74.375 8.844 1 15.8 587 MET B C 1
ATOM 9699 O O . MET B 1 587 ? 2.295 73.125 8.852 1 15.8 587 MET B O 1
ATOM 9703 N N . SER B 1 588 ? 1.042 75.062 9.234 1 15.37 588 SER B N 1
ATOM 9704 C CA . SER B 1 588 ? 0.086 75.562 10.227 1 15.37 588 SER B CA 1
ATOM 9705 C C . SER B 1 588 ? -1.037 74.562 10.43 1 15.37 588 SER B C 1
ATOM 9707 O O . SER B 1 588 ? -1.301 73.688 9.555 1 15.37 588 SER B O 1
ATOM 9709 N N . TYR B 1 589 ? -1.75 74.625 11.648 1 15.52 589 TYR B N 1
ATOM 9710 C CA . TYR B 1 589 ? -2.473 74.062 12.781 1 15.52 589 TYR B CA 1
ATOM 9711 C C . TYR B 1 589 ? -3.939 73.812 12.438 1 15.52 589 TYR B C 1
ATOM 9713 O O . TYR B 1 589 ? -4.652 73.125 13.156 1 15.52 589 TYR B O 1
ATOM 9721 N N . GLY B 1 590 ? -4.645 74.375 11.375 1 14.84 590 GLY B N 1
ATOM 9722 C CA . GLY B 1 590 ? -5.812 75.062 11.938 1 14.84 590 GLY B CA 1
ATOM 9723 C C . GLY B 1 590 ? -6.828 74.062 12.516 1 14.84 590 GLY B C 1
ATOM 9724 O O . GLY B 1 590 ? -7.043 74.062 13.734 1 14.84 590 GLY B O 1
ATOM 9725 N N . GLY B 1 591 ? -8.07 73.938 11.891 1 15.82 591 GLY B N 1
ATOM 9726 C CA . GLY B 1 591 ? -9.359 74.375 12.414 1 15.82 591 GLY B CA 1
ATOM 9727 C C . GLY B 1 591 ? -10.055 73.312 13.219 1 15.82 591 GLY B C 1
ATOM 9728 O O . GLY B 1 591 ? -9.688 72.125 13.141 1 15.82 591 GLY B O 1
ATOM 9729 N N . GLY B 1 592 ? -11.25 73.625 14 1 15.48 592 GLY B N 1
ATOM 9730 C CA . GLY B 1 592 ? -12.008 73.688 15.234 1 15.48 592 GLY B CA 1
ATOM 9731 C C . GLY B 1 592 ? -12.891 72.438 15.461 1 15.48 592 GLY B C 1
ATOM 9732 O O . GLY B 1 592 ? -12.852 71.875 16.531 1 15.48 592 GLY B O 1
ATOM 9733 N N . HIS B 1 593 ? -14.039 72.188 14.641 1 16.27 593 HIS B N 1
ATOM 9734 C CA . HIS B 1 593 ? -15.305 72.375 15.336 1 16.27 593 HIS B CA 1
ATOM 9735 C C . HIS B 1 593 ? -15.633 71.125 16.219 1 16.27 593 HIS B C 1
ATOM 9737 O O . HIS B 1 593 ? -15.109 70.062 15.992 1 16.27 593 HIS B O 1
ATOM 9743 N N . SER B 1 594 ? -16.703 71.312 17.156 1 15.52 594 SER B N 1
ATOM 9744 C CA . SER B 1 594 ? -17.328 71.188 18.469 1 15.52 594 SER B CA 1
ATOM 9745 C C . SER B 1 594 ? -18.172 69.938 18.562 1 15.52 594 SER B C 1
ATOM 9747 O O . SER B 1 594 ? -19.031 69.812 19.438 1 15.52 594 SER B O 1
ATOM 9749 N N . PHE B 1 595 ? -17.828 68.75 18.016 1 15.74 595 PHE B N 1
ATOM 9750 C CA . PHE B 1 595 ? -18.984 67.875 18.172 1 15.74 595 PHE B CA 1
ATOM 9751 C C . PHE B 1 595 ? -19.359 67.688 19.641 1 15.74 595 PHE B C 1
ATOM 9753 O O . PHE B 1 595 ? -18.5 67.438 20.484 1 15.74 595 PHE B O 1
ATOM 9760 N N . ASP B 1 596 ? -20.609 68.125 20.062 1 15.29 596 ASP B N 1
ATOM 9761 C CA . ASP B 1 596 ? -21.391 68.375 21.281 1 15.29 596 ASP B CA 1
ATOM 9762 C C . ASP B 1 596 ? -21.5 67.062 22.094 1 15.29 596 ASP B C 1
ATOM 9764 O O . ASP B 1 596 ? -21.375 66 21.562 1 15.29 596 ASP B O 1
ATOM 9768 N N . PRO B 1 597 ? -22.125 67.25 23.438 1 15.55 597 PRO B N 1
ATOM 9769 C CA . PRO B 1 597 ? -22.047 66.812 24.844 1 15.55 597 PRO B CA 1
ATOM 9770 C C . PRO B 1 597 ? -22.953 65.625 25.156 1 15.55 597 PRO B C 1
ATOM 9772 O O . PRO B 1 597 ? -22.703 64.875 26.109 1 15.55 597 PRO B O 1
ATOM 9775 N N . PRO B 1 598 ? -24.062 65.125 24.344 1 15.46 598 PRO B N 1
ATOM 9776 C CA . PRO B 1 598 ? -25.172 65.188 25.297 1 15.46 598 PRO B CA 1
ATOM 9777 C C . PRO B 1 598 ? -25 64.25 26.469 1 15.46 598 PRO B C 1
ATOM 9779 O O . PRO B 1 598 ? -24.219 63.281 26.391 1 15.46 598 PRO B O 1
ATOM 9782 N N . ALA B 1 599 ? -26.125 64.125 27.328 1 15.3 599 ALA B N 1
ATOM 9783 C CA . ALA B 1 599 ? -26.578 64.188 28.703 1 15.3 599 ALA B CA 1
ATOM 9784 C C . ALA B 1 599 ? -26.609 62.812 29.359 1 15.3 599 ALA B C 1
ATOM 9786 O O . ALA B 1 599 ? -26.453 61.781 28.688 1 15.3 599 ALA B O 1
ATOM 9787 N N . ASP B 1 600 ? -27.719 62.438 30.109 1 14.85 600 ASP B N 1
ATOM 9788 C CA . ASP B 1 600 ? -27.984 62.375 31.531 1 14.85 600 ASP B CA 1
ATOM 9789 C C . ASP B 1 600 ? -28 60.906 32.031 1 14.85 600 ASP B C 1
ATOM 9791 O O . ASP B 1 600 ? -27.359 60.594 33.031 1 14.85 600 ASP B O 1
ATOM 9795 N N . GLN B 1 601 ? -29.172 60.094 31.953 1 14.89 601 GLN B N 1
ATOM 9796 C CA . GLN B 1 601 ? -29.938 59.844 33.156 1 14.89 601 GLN B CA 1
ATOM 9797 C C . GLN B 1 601 ? -29.453 58.562 33.875 1 14.89 601 GLN B C 1
ATOM 9799 O O . GLN B 1 601 ? -28.734 57.75 33.281 1 14.89 601 GLN B O 1
ATOM 9804 N N . ASP B 1 602 ? -30.406 57.719 34.531 1 14.89 602 ASP B N 1
ATOM 9805 C CA . ASP B 1 602 ? -30.766 57.5 35.938 1 14.89 602 ASP B CA 1
ATOM 9806 C C . ASP B 1 602 ? -30.312 56.125 36.406 1 14.89 602 ASP B C 1
ATOM 9808 O O . ASP B 1 602 ? -29.688 56 37.469 1 14.89 602 ASP B O 1
ATOM 9812 N N . ARG B 1 603 ? -31.047 54.812 36.188 1 15.21 603 ARG B N 1
ATOM 9813 C CA . ARG B 1 603 ? -31.812 54.281 37.281 1 15.21 603 ARG B CA 1
ATOM 9814 C C . ARG B 1 603 ? -30.984 53.312 38.094 1 15.21 603 ARG B C 1
ATOM 9816 O O . ARG B 1 603 ? -29.969 52.781 37.625 1 15.21 603 ARG B O 1
ATOM 9823 N N . SER B 1 604 ? -31.609 52.344 38.906 1 14.85 604 SER B N 1
ATOM 9824 C CA . SER B 1 604 ? -31.797 52.031 40.312 1 14.85 604 SER B CA 1
ATOM 9825 C C . SER B 1 604 ? -30.938 50.844 40.719 1 14.85 604 SER B C 1
ATOM 9827 O O . SER B 1 604 ? -30.156 50.938 41.688 1 14.85 604 SER B O 1
ATOM 9829 N N . GLN B 1 605 ? -31.531 49.562 41.094 1 14.81 605 GLN B N 1
ATOM 9830 C CA . GLN B 1 605 ? -31.703 49.094 42.469 1 14.81 605 GLN B CA 1
ATOM 9831 C C . GLN B 1 605 ? -30.578 48.125 42.875 1 14.81 605 GLN B C 1
ATOM 9833 O O . GLN B 1 605 ? -29.875 47.594 42 1 14.81 605 GLN B O 1
ATOM 9838 N N . THR B 1 606 ? -30.906 47.062 43.75 1 14.84 606 THR B N 1
ATOM 9839 C CA . THR B 1 606 ? -30.562 46.781 45.125 1 14.84 606 THR B CA 1
ATOM 9840 C C . THR B 1 606 ? -29.547 45.656 45.219 1 14.84 606 THR B C 1
ATOM 9842 O O . THR B 1 606 ? -28.5 45.812 45.875 1 14.84 606 THR B O 1
ATOM 9845 N N . GLU B 1 607 ? -29.953 44.25 45.625 1 15.09 607 GLU B N 1
ATOM 9846 C CA . GLU B 1 607 ? -29.734 43.781 46.969 1 15.09 607 GLU B CA 1
ATOM 9847 C C . GLU B 1 607 ? -28.453 42.938 47.062 1 15.09 607 GLU B C 1
ATOM 9849 O O . GLU B 1 607 ? -27.578 43.219 47.875 1 15.09 607 GLU B O 1
ATOM 9854 N N . ALA B 1 608 ? -28.594 41.469 47.094 1 17.02 608 ALA B N 1
ATOM 9855 C CA . ALA B 1 608 ? -28.484 40.656 48.312 1 17.02 608 ALA B CA 1
ATOM 9856 C C . ALA B 1 608 ? -27.141 39.969 48.406 1 17.02 608 ALA B C 1
ATOM 9858 O O . ALA B 1 608 ? -26.672 39.406 47.406 1 17.02 608 ALA B O 1
ATOM 9859 N N . PHE B 1 609 ? -26.406 39.969 49.562 1 15.23 609 PHE B N 1
ATOM 9860 C CA . PHE B 1 609 ? -25.047 39.906 50.062 1 15.23 609 PHE B CA 1
ATOM 9861 C C . PHE B 1 609 ? -24.547 38.469 50.094 1 15.23 609 PHE B C 1
ATOM 9863 O O . PHE B 1 609 ? -23.375 38.219 49.875 1 15.23 609 PHE B O 1
ATOM 9870 N N . HIS B 1 610 ? -25.297 37.406 50.406 1 15.96 610 HIS B N 1
ATOM 9871 C CA . HIS B 1 610 ? -24.781 36.844 51.656 1 15.96 610 HIS B CA 1
ATOM 9872 C C . HIS B 1 610 ? -23.469 36.094 51.406 1 15.96 610 HIS B C 1
ATOM 9874 O O . HIS B 1 610 ? -23.156 35.719 50.281 1 15.96 610 HIS B O 1
ATOM 9880 N N . SER B 1 611 ? -22.922 35.312 52.562 1 15.93 611 SER B N 1
ATOM 9881 C CA . SER B 1 611 ? -21.781 35.062 53.406 1 15.93 611 SER B CA 1
ATOM 9882 C C . SER B 1 611 ? -21.031 33.812 52.969 1 15.93 611 SER B C 1
ATOM 9884 O O . SER B 1 611 ? -21.625 32.75 52.812 1 15.93 611 SER B O 1
ATOM 9886 N N . MET B 1 612 ? -19.812 33.844 52.5 1 16.7 612 MET B N 1
ATOM 9887 C CA . MET B 1 612 ? -18.797 33 51.844 1 16.7 612 MET B CA 1
ATOM 9888 C C . MET B 1 612 ? -18.078 32.125 52.875 1 16.7 612 MET B C 1
ATOM 9890 O O . MET B 1 612 ? -17 31.594 52.594 1 16.7 612 MET B O 1
ATOM 9894 N N . GLN B 1 613 ? -18.797 31.453 53.688 1 15.88 613 GLN B N 1
ATOM 9895 C CA . GLN B 1 613 ? -17.953 30.969 54.781 1 15.88 613 GLN B CA 1
ATOM 9896 C C . GLN B 1 613 ? -16.812 30.094 54.281 1 15.88 613 GLN B C 1
ATOM 9898 O O . GLN B 1 613 ? -16.984 29.375 53.281 1 15.88 613 GLN B O 1
ATOM 9903 N N . GLY B 1 614 ? -15.484 30.078 54.938 1 16.02 614 GLY B N 1
ATOM 9904 C CA . GLY B 1 614 ? -14.039 29.984 54.844 1 16.02 614 GLY B CA 1
ATOM 9905 C C . GLY B 1 614 ? -13.523 28.562 55 1 16.02 614 GLY B C 1
ATOM 9906 O O . GLY B 1 614 ? -12.32 28.328 54.875 1 16.02 614 GLY B O 1
ATOM 9907 N N . SER B 1 615 ? -14.312 27.516 55.375 1 16.78 615 SER B N 1
ATOM 9908 C CA . SER B 1 615 ? -13.578 26.719 56.344 1 16.78 615 SER B CA 1
ATOM 9909 C C . SER B 1 615 ? -12.344 26.078 55.719 1 16.78 615 SER B C 1
ATOM 9911 O O . SER B 1 615 ? -12.234 26 54.5 1 16.78 615 SER B O 1
ATOM 9913 N N . SER B 1 616 ? -11.539 25.094 56.469 1 17.19 616 SER B N 1
ATOM 9914 C CA . SER B 1 616 ? -10.266 24.781 57.125 1 17.19 616 SER B CA 1
ATOM 9915 C C . SER B 1 616 ? -9.492 23.734 56.344 1 17.19 616 SER B C 1
ATOM 9917 O O . SER B 1 616 ? -8.258 23.719 56.344 1 17.19 616 SER B O 1
ATOM 9919 N N . VAL B 1 617 ? -10.078 22.688 55.656 1 18.86 617 VAL B N 1
ATOM 9920 C CA . VAL B 1 617 ? -9.5 21.406 56.062 1 18.86 617 VAL B CA 1
ATOM 9921 C C . VAL B 1 617 ? -8.156 21.203 55.344 1 18.86 617 VAL B C 1
ATOM 9923 O O . VAL B 1 617 ? -8.016 21.5 54.156 1 18.86 617 VAL B O 1
ATOM 9926 N N . SER B 1 618 ? -6.988 21 56.062 1 17.05 618 SER B N 1
ATOM 9927 C CA . SER B 1 618 ? -5.531 20.969 56.094 1 17.05 618 SER B CA 1
ATOM 9928 C C . SER B 1 618 ? -4.996 19.797 55.25 1 17.05 618 SER B C 1
ATOM 9930 O O . SER B 1 618 ? -3.801 19.5 55.281 1 17.05 618 SER B O 1
ATOM 9932 N N . THR B 1 619 ? -5.719 19.219 54.281 1 18.08 619 THR B N 1
ATOM 9933 C CA . THR B 1 619 ? -5.301 17.828 54.062 1 18.08 619 THR B CA 1
ATOM 9934 C C . THR B 1 619 ? -3.855 17.781 53.562 1 18.08 619 THR B C 1
ATOM 9936 O O . THR B 1 619 ? -3.338 18.766 53.031 1 18.08 619 THR B O 1
ATOM 9939 N N . GLY B 1 620 ? -3.02 16.703 53.844 1 17.25 620 GLY B N 1
ATOM 9940 C CA . GLY B 1 620 ? -1.678 16.156 54.031 1 17.25 620 GLY B CA 1
ATOM 9941 C C . GLY B 1 620 ? -0.924 16.016 52.719 1 17.25 620 GLY B C 1
ATOM 9942 O O . GLY B 1 620 ? -0.12 15.102 52.562 1 17.25 620 GLY B O 1
ATOM 9943 N N . PHE B 1 621 ? -1.043 17.016 51.688 1 17.16 621 PHE B N 1
ATOM 9944 C CA . PHE B 1 621 ? -0.538 16.781 50.344 1 17.16 621 PHE B CA 1
ATOM 9945 C C . PHE B 1 621 ? 0.985 16.828 50.312 1 17.16 621 PHE B C 1
ATOM 9947 O O . PHE B 1 621 ? 1.581 17.75 49.781 1 17.16 621 PHE B O 1
ATOM 9954 N N . ASP B 1 622 ? 1.712 16.547 51.375 1 16.95 622 ASP B N 1
ATOM 9955 C CA . ASP B 1 622 ? 3.096 17 51.5 1 16.95 622 ASP B CA 1
ATOM 9956 C C . ASP B 1 622 ? 3.955 16.469 50.344 1 16.95 622 ASP B C 1
ATOM 9958 O O . ASP B 1 622 ? 4.766 17.219 49.781 1 16.95 622 ASP B O 1
ATOM 9962 N N . ALA B 1 623 ? 4.289 15.133 50.25 1 17.98 623 ALA B N 1
ATOM 9963 C CA . ALA B 1 623 ? 5.656 14.648 50.125 1 17.98 623 ALA B CA 1
ATOM 9964 C C . ALA B 1 623 ? 6.082 14.641 48.656 1 17.98 623 ALA B C 1
ATOM 9966 O O . ALA B 1 623 ? 7.188 14.211 48.312 1 17.98 623 ALA B O 1
ATOM 9967 N N . PHE B 1 624 ? 5.191 14.773 47.656 1 17.52 624 PHE B N 1
ATOM 9968 C CA . PHE B 1 624 ? 5.539 14.297 46.344 1 17.52 624 PHE B CA 1
ATOM 9969 C C . PHE B 1 624 ? 6.559 15.227 45.688 1 17.52 624 PHE B C 1
ATOM 9971 O O . PHE B 1 624 ? 6.797 15.141 44.469 1 17.52 624 PHE B O 1
ATOM 9978 N N . PHE B 1 625 ? 7.27 16.156 46.375 1 19.78 625 PHE B N 1
ATOM 9979 C CA . PHE B 1 625 ? 8 17.312 45.906 1 19.78 625 PHE B CA 1
ATOM 9980 C C . PHE B 1 625 ? 9.172 16.906 45.031 1 19.78 625 PHE B C 1
ATOM 9982 O O . PHE B 1 625 ? 9.641 17.688 44.188 1 19.78 625 PHE B O 1
ATOM 9989 N N . GLU B 1 626 ? 9.93 15.906 45.438 1 20.23 626 GLU B N 1
ATOM 9990 C CA . GLU B 1 626 ? 11.352 16.125 45.188 1 20.23 626 GLU B CA 1
ATOM 9991 C C . GLU B 1 626 ? 11.672 15.977 43.688 1 20.23 626 GLU B C 1
ATOM 9993 O O . GLU B 1 626 ? 12.828 16.109 43.281 1 20.23 626 GLU B O 1
ATOM 9998 N N . MET B 1 627 ? 10.836 15.305 42.906 1 20.33 627 MET B N 1
ATOM 9999 C CA . MET B 1 627 ? 11.375 14.945 41.594 1 20.33 627 MET B CA 1
ATOM 10000 C C . MET B 1 627 ? 11.477 16.172 40.688 1 20.33 627 MET B C 1
ATOM 10002 O O . MET B 1 627 ? 10.586 16.422 39.875 1 20.33 627 MET B O 1
ATOM 10006 N N . GLU B 1 628 ? 11.836 17.406 41.062 1 21.55 628 GLU B N 1
ATOM 10007 C CA . GLU B 1 628 ? 11.859 18.781 40.594 1 21.55 628 GLU B CA 1
ATOM 10008 C C . GLU B 1 628 ? 12.719 18.906 39.344 1 21.55 628 GLU B C 1
ATOM 10010 O O . GLU B 1 628 ? 12.383 19.672 38.406 1 21.55 628 GLU B O 1
ATOM 10015 N N . GLN B 1 629 ? 14.016 18.562 39.469 1 21.03 629 GLN B N 1
ATOM 10016 C CA . GLN B 1 629 ? 15.094 19.312 38.844 1 21.03 629 GLN B CA 1
ATOM 10017 C C . GLN B 1 629 ? 15.055 19.156 37.312 1 21.03 629 GLN B C 1
ATOM 10019 O O . GLN B 1 629 ? 15.352 20.094 36.594 1 21.03 629 GLN B O 1
ATOM 10024 N N . GLU B 1 630 ? 15.094 17.922 36.844 1 23.45 630 GLU B N 1
ATOM 10025 C CA . GLU B 1 630 ? 15.727 17.594 35.562 1 23.45 630 GLU B CA 1
ATOM 10026 C C . GLU B 1 630 ? 14.828 18 34.406 1 23.45 630 GLU B C 1
ATOM 10028 O O . GLU B 1 630 ? 15.141 17.688 33.25 1 23.45 630 GLU B O 1
ATOM 10033 N N . TRP B 1 631 ? 13.734 18.578 34.688 1 22.23 631 TRP B N 1
ATOM 10034 C CA . TRP B 1 631 ? 12.703 18.891 33.688 1 22.23 631 TRP B CA 1
ATOM 10035 C C . TRP B 1 631 ? 13.094 20.125 32.875 1 22.23 631 TRP B C 1
ATOM 10037 O O . TRP B 1 631 ? 12.32 20.578 32.031 1 22.23 631 TRP B O 1
ATOM 10047 N N . GLU B 1 632 ? 14.109 20.859 33.344 1 22.08 632 GLU B N 1
ATOM 10048 C CA . GLU B 1 632 ? 14.312 22.156 32.719 1 22.08 632 GLU B CA 1
ATOM 10049 C C . GLU B 1 632 ? 14.617 22 31.234 1 22.08 632 GLU B C 1
ATOM 10051 O O . GLU B 1 632 ? 14.398 22.922 30.438 1 22.08 632 GLU B O 1
ATOM 10056 N N . GLY B 1 633 ? 15.406 20.953 31.016 1 21.66 633 GLY B N 1
ATOM 10057 C CA . GLY B 1 633 ? 16.047 21 29.703 1 21.66 633 GLY B CA 1
ATOM 10058 C C . GLY B 1 633 ? 15.078 20.875 28.547 1 21.66 633 GLY B C 1
ATOM 10059 O O . GLY B 1 633 ? 15.477 20.922 27.391 1 21.66 633 GLY B O 1
ATOM 10060 N N . TRP B 1 634 ? 13.969 20.406 28.969 1 21.47 634 TRP B N 1
ATOM 10061 C CA . TRP B 1 634 ? 13.102 20.031 27.859 1 21.47 634 TRP B CA 1
ATOM 10062 C C . TRP B 1 634 ? 12.586 21.266 27.125 1 21.47 634 TRP B C 1
ATOM 10064 O O . TRP B 1 634 ? 11.977 21.172 26.062 1 21.47 634 TRP B O 1
ATOM 10074 N N . LEU B 1 635 ? 12.5 22.375 27.922 1 19.62 635 LEU B N 1
ATOM 10075 C CA . LEU B 1 635 ? 11.852 23.547 27.328 1 19.62 635 LEU B CA 1
ATOM 10076 C C . LEU B 1 635 ? 12.75 24.188 26.281 1 19.62 635 LEU B C 1
ATOM 10078 O O . LEU B 1 635 ? 12.344 25.156 25.609 1 19.62 635 LEU B O 1
ATOM 10082 N N . GLN B 1 636 ? 14.125 24.125 26.516 1 18.56 636 GLN B N 1
ATOM 10083 C CA . GLN B 1 636 ? 14.922 25.016 25.688 1 18.56 636 GLN B CA 1
ATOM 10084 C C . GLN B 1 636 ? 14.977 24.516 24.25 1 18.56 636 GLN B C 1
ATOM 10086 O O . GLN B 1 636 ? 15.508 25.188 23.359 1 18.56 636 GLN B O 1
ATOM 10091 N N . LEU B 1 637 ? 15.008 23.188 23.969 1 18.09 637 LEU B N 1
ATOM 10092 C CA . LEU B 1 637 ? 15.031 23.141 22.516 1 18.09 637 LEU B CA 1
ATOM 10093 C C . LEU B 1 637 ? 13.68 23.531 21.938 1 18.09 637 LEU B C 1
ATOM 10095 O O . LEU B 1 637 ? 12.633 23.125 22.453 1 18.09 637 LEU B O 1
#

Radius of gyration: 36.3 Å; Cα contacts (8 Å, |Δi|>4): 1375; chains: 2; bounding box: 100×133×114 Å

Organism: NCBI:txid156630